Protein AF-0000000082297456 (afdb_homodimer)

InterPro domains:
  IPR002073 3'5'-cyclic nucleotide phosphodiesterase, catalytic domain [PF00233] (111-240)
  IPR002073 3'5'-cyclic nucleotide phosphodiesterase, catalytic domain [PS51845] (26-240)
  IPR003607 HD/PDEase domain [SM00471] (109-501)

Structure (mmCIF, N/CA/C/O backbone):
data_AF-0000000082297456-model_v1
#
loop_
_entity.id
_entity.type
_entity.pdbx_description
1 polymer '35-cyclic nucleotide phosphodiesterase'
#
loop_
_atom_site.group_PDB
_atom_site.id
_atom_site.type_symbol
_atom_site.label_atom_id
_atom_site.label_alt_id
_atom_site.label_comp_id
_atom_site.label_asym_id
_atom_site.label_entity_id
_atom_site.label_seq_id
_atom_site.pdbx_PDB_ins_code
_atom_site.Cartn_x
_atom_site.Cartn_y
_atom_site.Cartn_z
_atom_site.occupancy
_atom_site.B_iso_or_equiv
_atom_site.auth_seq_id
_atom_site.auth_comp_id
_atom_site.auth_asym_id
_atom_site.auth_atom_id
_atom_site.pdbx_PDB_model_num
ATOM 1 N N . MET A 1 1 ? 7.438 54.75 -1.562 1 25.06 1 MET A N 1
ATOM 2 C CA . MET A 1 1 ? 6.312 54.344 -0.725 1 25.06 1 MET A CA 1
ATOM 3 C C . MET A 1 1 ? 6.293 52.844 -0.548 1 25.06 1 MET A C 1
ATOM 5 O O . MET A 1 1 ? 6.055 52.094 -1.506 1 25.06 1 MET A O 1
ATOM 9 N N . GLU A 1 2 ? 7.301 52.281 0.08 1 31.81 2 GLU A N 1
ATOM 10 C CA . GLU A 1 2 ? 7.711 50.938 0.372 1 31.81 2 GLU A CA 1
ATOM 11 C C . GLU A 1 2 ? 6.523 50.062 0.812 1 31.81 2 GLU A C 1
ATOM 13 O O . GLU A 1 2 ? 5.773 50.469 1.711 1 31.81 2 GLU A O 1
ATOM 18 N N . SER A 1 3 ? 5.832 49.438 -0.096 1 36.59 3 SER A N 1
ATOM 19 C CA . SER A 1 3 ? 4.688 48.562 -0.012 1 36.59 3 SER A CA 1
ATOM 20 C C . SER A 1 3 ? 4.738 47.719 1.254 1 36.59 3 SER A C 1
ATOM 22 O O . SER A 1 3 ? 5.5 46.75 1.329 1 36.59 3 SER A O 1
ATOM 24 N N . ASN A 1 4 ? 5.062 48.219 2.441 1 39.47 4 ASN A N 1
ATOM 25 C CA . ASN A 1 4 ? 5.18 47.781 3.828 1 39.47 4 ASN A CA 1
ATOM 26 C C . ASN A 1 4 ? 4.008 46.875 4.234 1 39.47 4 ASN A C 1
ATOM 28 O O . ASN A 1 4 ? 3.547 46.938 5.375 1 39.47 4 ASN A O 1
ATOM 32 N N . ALA A 1 5 ? 2.883 46.75 3.488 1 44.84 5 ALA A N 1
ATOM 33 C CA . ALA A 1 5 ? 1.688 46.031 3.926 1 44.84 5 ALA A CA 1
ATOM 34 C C . ALA A 1 5 ? 2.055 44.688 4.555 1 44.84 5 ALA A C 1
ATOM 36 O O . ALA A 1 5 ? 2.648 43.844 3.9 1 44.84 5 ALA A O 1
ATOM 37 N N . LEU A 1 6 ? 2.594 44.75 5.789 1 55.28 6 LEU A N 1
ATOM 38 C CA . LEU A 1 6 ? 2.555 43.5 6.539 1 55.28 6 LEU A CA 1
ATOM 39 C C . LEU A 1 6 ? 1.499 42.562 5.977 1 55.28 6 LEU A C 1
ATOM 41 O O . LEU A 1 6 ? 0.308 42.875 5.984 1 55.28 6 LEU A O 1
ATOM 45 N N . PRO A 1 7 ? 1.891 41.781 4.988 1 62.84 7 PRO A N 1
ATOM 46 C CA . PRO A 1 7 ? 0.922 41.094 4.125 1 62.84 7 PRO A CA 1
ATOM 47 C C . PRO A 1 7 ? -0.317 40.625 4.887 1 62.84 7 PRO A C 1
ATOM 49 O O . PRO A 1 7 ? -0.229 40.281 6.07 1 62.84 7 PRO A O 1
ATOM 52 N N . ASP A 1 8 ? -1.482 41.281 4.68 1 85.56 8 ASP A N 1
ATOM 53 C CA . ASP A 1 8 ? -2.832 40.844 5 1 85.56 8 ASP A CA 1
ATOM 54 C C . ASP A 1 8 ? -2.84 39.344 5.344 1 85.56 8 ASP A C 1
ATOM 56 O O . ASP A 1 8 ? -3.57 38.906 6.238 1 85.56 8 ASP A O 1
ATOM 60 N N . TYR A 1 9 ? -1.701 38.781 5.062 1 90.75 9 TYR A N 1
ATOM 61 C CA . TYR A 1 9 ? -1.668 37.312 5.27 1 90.75 9 TYR A CA 1
ATOM 62 C C . TYR A 1 9 ? -1.221 37 6.684 1 90.75 9 TYR A C 1
ATOM 64 O O . TYR A 1 9 ? -1.729 36.031 7.293 1 90.75 9 TYR A O 1
ATOM 72 N N . VAL A 1 10 ? -0.282 37.781 7.246 1 94.31 10 VAL A N 1
ATOM 73 C CA . VAL A 1 10 ? 0.22 37.562 8.594 1 94.31 10 VAL A CA 1
ATOM 74 C C . VAL A 1 10 ? -0.893 37.812 9.609 1 94.31 10 VAL A C 1
ATOM 76 O O . VAL A 1 10 ? -1.073 37 10.547 1 94.31 10 VAL A O 1
ATOM 79 N N . GLY A 1 11 ? -1.604 38.875 9.438 1 93.25 11 GLY A N 1
ATOM 80 C CA . GLY A 1 11 ? -2.738 39.156 10.305 1 93.25 11 GLY A CA 1
ATOM 81 C C . GLY A 1 11 ? -3.814 38.062 10.242 1 93.25 11 GLY A C 1
ATOM 82 O O . GLY A 1 11 ? -4.371 37.688 11.266 1 93.25 11 GLY A O 1
ATOM 83 N N . LYS A 1 12 ? -4.105 37.656 9.078 1 94.25 12 LYS A N 1
ATOM 84 C CA . LYS A 1 12 ? -5.094 36.594 8.883 1 94.25 12 LYS A CA 1
ATOM 85 C C . LYS A 1 12 ? -4.656 35.312 9.555 1 94.25 12 LYS A C 1
ATOM 87 O O . LYS A 1 12 ? -5.465 34.625 10.203 1 94.25 12 LYS A O 1
ATOM 92 N N . GLY A 1 13 ? -3.369 34.969 9.359 1 95.56 13 GLY A N 1
ATOM 93 C CA . GLY A 1 13 ? -2.844 33.75 10 1 95.56 13 GLY A CA 1
ATOM 94 C C . GLY A 1 13 ? -2.947 33.812 11.508 1 95.56 13 GLY A C 1
ATOM 95 O O . GLY A 1 13 ? -3.324 32.812 12.133 1 95.56 13 GLY A O 1
ATOM 96 N N . LEU A 1 14 ? -2.611 34.938 12.07 1 95.5 14 LEU A N 1
ATOM 97 C CA . LEU A 1 14 ? -2.688 35.125 13.516 1 95.5 14 LEU A CA 1
ATOM 98 C C . LEU A 1 14 ? -4.125 35 14.008 1 95.5 14 LEU A C 1
ATOM 100 O O . LEU A 1 14 ? -4.379 34.406 15.062 1 95.5 14 LEU A O 1
ATOM 104 N N . GLY A 1 15 ? -5.047 35.531 13.297 1 94.38 15 GLY A N 1
ATOM 105 C CA . GLY A 1 15 ? -6.457 35.406 13.641 1 94.38 15 GLY A CA 1
ATOM 106 C C . GLY A 1 15 ? -6.945 33.969 13.641 1 94.38 15 GLY A C 1
ATOM 107 O O . GLY A 1 15 ? -7.648 33.562 14.555 1 94.38 15 GLY A O 1
ATOM 108 N N . LEU A 1 16 ? -6.629 33.219 12.664 1 95.44 16 LEU A N 1
ATOM 109 C CA . LEU A 1 16 ? -7.086 31.859 12.508 1 95.44 16 LEU A CA 1
ATOM 110 C C . LEU A 1 16 ? -6.539 30.969 13.625 1 95.44 16 LEU A C 1
ATOM 112 O O . LEU A 1 16 ? -7.25 30.109 14.141 1 95.44 16 LEU A O 1
ATOM 116 N N . ILE A 1 17 ? -5.246 31.203 13.992 1 95.62 17 ILE A N 1
ATOM 117 C CA . ILE A 1 17 ? -4.586 30.328 14.961 1 95.62 17 ILE A CA 1
ATOM 118 C C . ILE A 1 17 ? -5.051 30.672 16.375 1 95.62 17 ILE A C 1
ATOM 120 O O . ILE A 1 17 ? -4.871 29.891 17.297 1 95.62 17 ILE A O 1
ATOM 124 N N . SER A 1 18 ? -5.723 31.766 16.594 1 93.38 18 SER A N 1
ATOM 125 C CA . SER A 1 18 ? -6.105 32.25 17.922 1 93.38 18 SER A CA 1
ATOM 126 C C . SER A 1 18 ? -7.316 31.484 18.453 1 93.38 18 SER A C 1
ATOM 128 O O . SER A 1 18 ? -7.594 31.5 19.656 1 93.38 18 SER A O 1
ATOM 130 N N . GLN A 1 19 ? -8.023 30.812 17.594 1 93.81 19 GLN A N 1
ATOM 131 C CA . GLN A 1 19 ? -9.18 30.047 18.047 1 93.81 19 GLN A CA 1
ATOM 132 C C . GLN A 1 19 ? -8.75 28.859 18.906 1 93.81 19 GLN A C 1
ATOM 134 O O . GLN A 1 19 ? -7.711 28.25 18.641 1 93.81 19 GLN A O 1
ATOM 139 N N . GLU A 1 20 ? -9.641 28.594 19.812 1 93.88 20 GLU A N 1
ATOM 140 C CA . GLU A 1 20 ? -9.391 27.422 20.656 1 93.88 20 GLU A CA 1
ATOM 141 C C . GLU A 1 20 ? -9.641 26.125 19.875 1 93.88 20 GLU A C 1
ATOM 143 O O . GLU A 1 20 ? -10.453 26.094 18.953 1 93.88 20 GLU A O 1
ATOM 148 N N . TRP A 1 21 ? -8.945 25.047 20.281 1 96.12 21 TRP A N 1
ATOM 149 C CA . TRP A 1 21 ? -8.984 23.75 19.625 1 96.12 21 TRP A CA 1
ATOM 150 C C . TRP A 1 21 ? -10.422 23.266 19.469 1 96.12 21 TRP A C 1
ATOM 152 O O . TRP A 1 21 ? -10.805 22.766 18.422 1 96.12 21 TRP A O 1
ATOM 162 N N . GLU A 1 22 ? -11.258 23.5 20.438 1 94 22 GLU A N 1
ATOM 163 C CA . GLU A 1 22 ? -12.594 22.922 20.5 1 94 22 GLU A CA 1
ATOM 164 C C . GLU A 1 22 ? -13.555 23.656 19.562 1 94 22 GLU A C 1
ATOM 166 O O . GLU A 1 22 ? -14.617 23.125 19.219 1 94 22 GLU A O 1
ATOM 171 N N . ASN A 1 23 ? -13.102 24.859 19.109 1 91.5 23 ASN A N 1
ATOM 172 C CA . ASN A 1 23 ? -14.086 25.703 18.438 1 91.5 23 ASN A CA 1
ATOM 173 C C . ASN A 1 23 ? -13.578 26.188 17.078 1 91.5 23 ASN A C 1
ATOM 175 O O . ASN A 1 23 ? -14 27.25 16.594 1 91.5 23 ASN A O 1
ATOM 179 N N . ILE A 1 24 ? -12.711 25.484 16.516 1 95.06 24 ILE A N 1
ATOM 180 C CA . ILE A 1 24 ? -12.141 25.906 15.242 1 95.06 24 ILE A CA 1
ATOM 181 C C . ILE A 1 24 ? -13.25 26 14.195 1 95.06 24 ILE A C 1
ATOM 183 O O . ILE A 1 24 ? -13.969 25.031 13.961 1 95.06 24 ILE A O 1
ATOM 187 N N . GLY A 1 25 ? -13.406 27.172 13.555 1 92.69 25 GLY A N 1
ATOM 188 C CA . GLY A 1 25 ? -14.359 27.375 12.484 1 92.69 25 GLY A CA 1
ATOM 189 C C . GLY A 1 25 ? -15.766 27.672 12.992 1 92.69 25 GLY A C 1
ATOM 190 O O . GLY A 1 25 ? -16.688 27.844 12.195 1 92.69 25 GLY A O 1
ATOM 191 N N . LEU A 1 26 ? -15.867 27.641 14.336 1 90.94 26 LEU A N 1
ATOM 192 C CA . LEU A 1 26 ? -17.172 27.953 14.914 1 90.94 26 LEU A CA 1
ATOM 193 C C . LEU A 1 26 ? -17.203 29.391 15.43 1 90.94 26 LEU A C 1
ATOM 195 O O . LEU A 1 26 ? -16.156 30.031 15.578 1 90.94 26 LEU A O 1
ATOM 199 N N . GLY A 1 27 ? -18.406 29.938 15.609 1 86.25 27 GLY A N 1
ATOM 200 C CA . GLY A 1 27 ? -18.594 31.281 16.141 1 86.25 27 GLY A CA 1
ATOM 201 C C . GLY A 1 27 ? -19.156 32.25 15.125 1 86.25 27 GLY A C 1
ATOM 202 O O . GLY A 1 27 ? -19.391 31.891 13.969 1 86.25 27 GLY A O 1
ATOM 203 N N . ASP A 1 28 ? -19.25 33.5 15.586 1 86.88 28 ASP A N 1
ATOM 204 C CA . ASP A 1 28 ? -19.938 34.469 14.766 1 86.88 28 ASP A CA 1
ATOM 205 C C . ASP A 1 28 ? -18.953 35.438 14.117 1 86.88 28 ASP A C 1
ATOM 207 O O . ASP A 1 28 ? -19.328 36.219 13.234 1 86.88 28 ASP A O 1
ATOM 211 N N . ASP A 1 29 ? -17.719 35.312 14.492 1 89.56 29 ASP A N 1
ATOM 212 C CA . ASP A 1 29 ? -16.719 36.188 13.891 1 89.56 29 ASP A CA 1
ATOM 213 C C . ASP A 1 29 ? -16.359 35.719 12.484 1 89.56 29 ASP A C 1
ATOM 215 O O . ASP A 1 29 ? -15.711 34.688 12.32 1 89.56 29 ASP A O 1
ATOM 219 N N . PRO A 1 30 ? -16.688 36.5 11.5 1 89.25 30 PRO A N 1
ATOM 220 C CA . PRO A 1 30 ? -16.438 36.062 10.117 1 89.25 30 PRO A CA 1
ATOM 221 C C . PRO A 1 30 ? -14.961 35.906 9.797 1 89.25 30 PRO A C 1
ATOM 223 O O . PRO A 1 30 ? -14.602 35.188 8.844 1 89.25 30 PRO A O 1
ATOM 226 N N . ALA A 1 31 ? -14.188 36.5 10.578 1 87.56 31 ALA A N 1
ATOM 227 C CA . ALA A 1 31 ? -12.75 36.469 10.328 1 87.56 31 ALA A CA 1
ATOM 228 C C . ALA A 1 31 ? -12.188 35.062 10.641 1 87.56 31 ALA A C 1
ATOM 230 O O . ALA A 1 31 ? -11.164 34.656 10.086 1 87.56 31 ALA A O 1
ATOM 231 N N . VAL A 1 32 ? -12.906 34.312 11.523 1 91.44 32 VAL A N 1
ATOM 232 C CA . VAL A 1 32 ? -12.305 33.031 11.938 1 91.44 32 VAL A CA 1
ATOM 233 C C . VAL A 1 32 ? -13.336 31.906 11.812 1 91.44 32 VAL A C 1
ATOM 235 O O . VAL A 1 32 ? -12.992 30.734 11.914 1 91.44 32 VAL A O 1
ATOM 238 N N . ALA A 1 33 ? -14.555 32.281 11.539 1 91.5 33 ALA A N 1
ATOM 239 C CA . ALA A 1 33 ? -15.594 31.266 11.328 1 91.5 33 ALA A CA 1
ATOM 240 C C . ALA A 1 33 ? -15.32 30.453 10.062 1 91.5 33 ALA A C 1
ATOM 242 O O . ALA A 1 33 ? -14.352 30.719 9.344 1 91.5 33 ALA A O 1
ATOM 243 N N . ALA A 1 34 ? -16.094 29.406 9.852 1 91.62 34 ALA A N 1
ATOM 244 C CA . ALA A 1 34 ? -15.961 28.625 8.625 1 91.62 34 ALA A CA 1
ATOM 245 C C . ALA A 1 34 ? -16.203 29.484 7.391 1 91.62 34 ALA A C 1
ATOM 247 O O . ALA A 1 34 ? -17.078 30.359 7.395 1 91.62 34 ALA A O 1
ATOM 248 N N . SER A 1 35 ? -15.43 29.234 6.344 1 92 35 SER A N 1
ATOM 249 C CA . SER A 1 35 ? -15.57 30.031 5.121 1 92 35 SER A CA 1
ATOM 250 C C . SER A 1 35 ? -16.891 29.734 4.43 1 92 35 SER A C 1
ATOM 252 O O . SER A 1 35 ? -17.281 28.578 4.277 1 92 35 SER A O 1
ATOM 254 N N . ASP A 1 36 ? -17.453 30.797 3.943 1 90.06 36 ASP A N 1
ATOM 255 C CA . ASP A 1 36 ? -18.734 30.672 3.236 1 90.06 36 ASP A CA 1
ATOM 256 C C . ASP A 1 36 ? -18.5 30.469 1.739 1 90.06 36 ASP A C 1
ATOM 258 O O . ASP A 1 36 ? -19.391 29.984 1.034 1 90.06 36 ASP A O 1
ATOM 262 N N . THR A 1 37 ? -17.312 30.984 1.33 1 94.88 37 THR A N 1
ATOM 263 C CA . THR A 1 37 ? -16.984 30.875 -0.087 1 94.88 37 THR A CA 1
ATOM 264 C C . THR A 1 37 ? -15.609 30.25 -0.277 1 94.88 37 THR A C 1
ATOM 266 O O . THR A 1 37 ? -14.766 30.312 0.621 1 94.88 37 THR A O 1
ATOM 269 N N . ILE A 1 38 ? -15.414 29.719 -1.383 1 96.88 38 ILE A N 1
ATOM 270 C CA . ILE A 1 38 ? -14.133 29.125 -1.731 1 96.88 38 ILE A CA 1
ATOM 271 C C . ILE A 1 38 ? -13.047 30.203 -1.736 1 96.88 38 ILE A C 1
ATOM 273 O O . ILE A 1 38 ? -11.914 29.938 -1.33 1 96.88 38 ILE A O 1
ATOM 277 N N . ASP A 1 39 ? -13.344 31.406 -2.209 1 96.62 39 ASP A N 1
ATOM 278 C CA . ASP A 1 39 ? -12.383 32.5 -2.277 1 96.62 39 ASP A CA 1
ATOM 279 C C . ASP A 1 39 ? -11.859 32.875 -0.886 1 96.62 39 ASP A C 1
ATOM 281 O O . ASP A 1 39 ? -10.672 33.156 -0.716 1 96.62 39 ASP A O 1
ATOM 285 N N . GLU A 1 40 ? -12.781 32.875 0.054 1 96.44 40 GLU A N 1
ATOM 286 C CA . GLU A 1 40 ? -12.375 33.156 1.431 1 96.44 40 GLU A CA 1
ATOM 287 C C . GLU A 1 40 ? -11.445 32.062 1.952 1 96.44 40 GLU A C 1
ATOM 289 O O . GLU A 1 40 ? -10.445 32.344 2.607 1 96.44 40 GLU A O 1
ATOM 294 N N . ALA A 1 41 ? -11.82 30.844 1.673 1 97.81 41 ALA A N 1
ATOM 295 C CA . ALA A 1 41 ? -10.977 29.719 2.072 1 97.81 41 ALA A CA 1
ATOM 296 C C . ALA A 1 41 ? -9.602 29.797 1.414 1 97.81 41 ALA A C 1
ATOM 298 O O . ALA A 1 41 ? -8.594 29.469 2.037 1 97.81 41 ALA A O 1
ATOM 299 N N . VAL A 1 42 ? -9.57 30.188 0.152 1 98.31 42 VAL A N 1
ATOM 300 C CA . VAL A 1 42 ? -8.32 30.328 -0.587 1 98.31 42 VAL A CA 1
ATOM 301 C C . VAL A 1 42 ? -7.402 31.312 0.125 1 98.31 42 VAL A C 1
ATOM 303 O O . VAL A 1 42 ? -6.223 31.031 0.341 1 98.31 42 VAL A O 1
ATOM 306 N N . GLU A 1 43 ? -7.918 32.469 0.534 1 96.38 43 GLU A N 1
ATOM 307 C CA . GLU A 1 43 ? -7.125 33.469 1.21 1 96.38 43 GLU A CA 1
ATOM 308 C C . GLU A 1 43 ? -6.59 32.969 2.545 1 96.38 43 GLU A C 1
ATOM 310 O O . GLU A 1 43 ? -5.422 33.188 2.879 1 96.38 43 GLU A O 1
ATOM 315 N N . ARG A 1 44 ? -7.422 32.312 3.24 1 97.38 44 ARG A N 1
ATOM 316 C CA . ARG A 1 44 ? -7.062 31.844 4.574 1 97.38 44 ARG A CA 1
ATOM 317 C C . ARG A 1 44 ? -6.008 30.75 4.5 1 97.38 44 ARG A C 1
ATOM 319 O O . ARG A 1 44 ? -5.012 30.781 5.227 1 97.38 44 ARG A O 1
ATOM 326 N N . LEU A 1 45 ? -6.227 29.781 3.631 1 98.5 45 LEU A N 1
ATOM 327 C CA . LEU A 1 45 ? -5.289 28.672 3.527 1 98.5 45 LEU A CA 1
ATOM 328 C C . LEU A 1 45 ? -3.977 29.109 2.895 1 98.5 45 LEU A C 1
ATOM 330 O O . LEU A 1 45 ? -2.906 28.609 3.242 1 98.5 45 LEU A O 1
ATOM 334 N N . THR A 1 46 ? -4.043 30.062 1.961 1 98.12 46 THR A N 1
ATOM 335 C CA . THR A 1 46 ? -2.826 30.641 1.412 1 98.12 46 THR A CA 1
ATOM 336 C C . THR A 1 46 ? -2.006 31.312 2.512 1 98.12 46 THR A C 1
ATOM 338 O O . THR A 1 46 ? -0.779 31.188 2.541 1 98.12 46 THR A O 1
ATOM 341 N N . SER A 1 47 ? -2.691 32 3.395 1 97.38 47 SER A N 1
ATOM 342 C CA . SER A 1 47 ? -2.025 32.656 4.512 1 97.38 47 SER A CA 1
ATOM 343 C C . SER A 1 47 ? -1.26 31.656 5.367 1 97.38 47 SER A C 1
ATOM 345 O O . SER A 1 47 ? -0.077 31.859 5.656 1 97.38 47 SER A O 1
ATOM 347 N N . LEU A 1 48 ? -1.882 30.594 5.73 1 98.31 48 LEU A N 1
ATOM 348 C CA . LEU A 1 48 ? -1.256 29.594 6.59 1 98.31 48 LEU A CA 1
ATOM 349 C C . LEU A 1 48 ? -0.062 28.953 5.895 1 98.31 48 LEU A C 1
ATOM 351 O O . LEU A 1 48 ? 0.984 28.75 6.516 1 98.31 48 LEU A O 1
ATOM 355 N N . LEU A 1 49 ? -0.204 28.625 4.617 1 98.56 49 LEU A N 1
ATOM 356 C CA . LEU A 1 49 ? 0.882 28 3.869 1 98.56 49 LEU A CA 1
ATOM 357 C C . LEU A 1 49 ? 2.043 28.969 3.688 1 98.56 49 LEU A C 1
ATOM 359 O O . LEU A 1 49 ? 3.209 28.562 3.729 1 98.56 49 LEU A O 1
ATOM 363 N N . LEU A 1 50 ? 1.705 30.219 3.482 1 97.25 50 LEU A N 1
ATOM 364 C CA . LEU A 1 50 ? 2.73 31.234 3.314 1 97.25 50 LEU A CA 1
ATOM 365 C C . LEU A 1 50 ? 3.574 31.375 4.578 1 97.25 50 LEU A C 1
ATOM 367 O O . LEU A 1 50 ? 4.793 31.547 4.5 1 97.25 50 LEU A O 1
ATOM 371 N N . ILE A 1 51 ? 2.973 31.344 5.695 1 97.31 51 ILE A N 1
ATOM 372 C CA . ILE A 1 51 ? 3.672 31.422 6.973 1 97.31 51 ILE A CA 1
ATOM 373 C C . ILE A 1 51 ? 4.621 30.25 7.125 1 97.31 51 ILE A C 1
ATOM 375 O O . ILE A 1 51 ? 5.734 30.391 7.633 1 97.31 51 ILE A O 1
ATOM 379 N N . ARG A 1 52 ? 4.234 29.047 6.664 1 97.88 52 ARG A N 1
ATOM 380 C CA . ARG A 1 52 ? 5.102 27.875 6.711 1 97.88 52 ARG A CA 1
ATOM 381 C C . ARG A 1 52 ? 6.289 28.031 5.773 1 97.88 52 ARG A C 1
ATOM 383 O O . ARG A 1 52 ? 7.398 27.594 6.086 1 97.88 52 ARG A O 1
ATOM 390 N N . ILE A 1 53 ? 6.012 28.625 4.617 1 97.56 53 ILE A N 1
ATOM 391 C CA . ILE A 1 53 ? 7.109 28.875 3.684 1 97.56 53 ILE A CA 1
ATOM 392 C C . ILE A 1 53 ? 8.102 29.859 4.297 1 97.56 53 ILE A C 1
ATOM 394 O O . ILE A 1 53 ? 9.312 29.688 4.176 1 97.56 53 ILE A O 1
ATOM 398 N N . ALA A 1 54 ? 7.602 30.875 4.977 1 96.25 54 ALA A N 1
ATOM 399 C CA . ALA A 1 54 ? 8.469 31.828 5.664 1 96.25 54 ALA A CA 1
ATOM 400 C C . ALA A 1 54 ? 9.336 31.141 6.707 1 96.25 54 ALA A C 1
ATOM 402 O O . ALA A 1 54 ? 10.531 31.422 6.824 1 96.25 54 ALA A O 1
ATOM 403 N N . ALA A 1 55 ? 8.703 30.219 7.438 1 96.31 55 ALA A N 1
ATOM 404 C CA . ALA A 1 55 ? 9.445 29.438 8.438 1 96.31 55 ALA A CA 1
ATOM 405 C C . ALA A 1 55 ? 10.57 28.641 7.781 1 96.31 55 ALA A C 1
ATOM 407 O O . ALA A 1 55 ? 11.633 28.469 8.375 1 96.31 55 ALA A O 1
ATOM 408 N N . TRP A 1 56 ? 10.383 28.156 6.578 1 96.19 56 TRP A N 1
ATOM 409 C CA . TRP A 1 56 ? 11.312 27.297 5.863 1 96.19 56 TRP A CA 1
ATOM 410 C C . TRP A 1 56 ? 12.445 28.094 5.242 1 96.19 56 TRP A C 1
ATOM 412 O O . TRP A 1 56 ? 13.609 27.672 5.285 1 96.19 56 TRP A O 1
ATOM 422 N N . ILE A 1 57 ? 12.195 29.297 4.75 1 93.38 57 ILE A N 1
ATOM 423 C CA . ILE A 1 57 ? 13.188 30 3.936 1 93.38 57 ILE A CA 1
ATOM 424 C C . ILE A 1 57 ? 14.023 30.922 4.824 1 93.38 57 ILE A C 1
ATOM 426 O O . ILE A 1 57 ? 15.148 31.281 4.465 1 93.38 57 ILE A O 1
ATOM 430 N N . GLN A 1 58 ? 13.469 31.344 5.996 1 93.62 58 GLN A N 1
ATOM 431 C CA . GLN A 1 58 ? 14.227 32.219 6.895 1 93.62 58 GLN A CA 1
ATOM 432 C C . GLN A 1 58 ? 15.344 31.438 7.59 1 93.62 58 GLN A C 1
ATOM 434 O O . GLN A 1 58 ? 15.18 30.266 7.922 1 93.62 58 GLN A O 1
ATOM 439 N N . PRO A 1 59 ? 16.438 32.094 7.797 1 90.38 59 PRO A N 1
ATOM 440 C CA . PRO A 1 59 ? 17.516 31.438 8.539 1 90.38 59 PRO A CA 1
ATOM 441 C C . PRO A 1 59 ? 17.078 31 9.938 1 90.38 59 PRO A C 1
ATOM 443 O O . PRO A 1 59 ? 16.297 31.672 10.586 1 90.38 59 PRO A O 1
ATOM 446 N N . ARG A 1 60 ? 17.688 29.984 10.305 1 87.62 60 ARG A N 1
ATOM 447 C CA . ARG A 1 60 ? 17.391 29.484 11.648 1 87.62 60 ARG A CA 1
ATOM 448 C C . ARG A 1 60 ? 17.75 30.516 12.711 1 87.62 60 ARG A C 1
ATOM 450 O O . ARG A 1 60 ? 18.75 31.219 12.594 1 87.62 60 ARG A O 1
ATOM 457 N N . GLY A 1 61 ? 16.859 30.672 13.688 1 86.75 61 GLY A N 1
ATOM 458 C CA . GLY A 1 61 ? 17.094 31.641 14.758 1 86.75 61 GLY A CA 1
ATOM 459 C C . GLY A 1 61 ? 16.344 32.938 14.578 1 86.75 61 GLY A C 1
ATOM 460 O O . GLY A 1 61 ? 16.25 33.75 15.5 1 86.75 61 GLY A O 1
ATOM 461 N N . THR A 1 62 ? 15.812 33.125 13.406 1 91.75 62 THR A N 1
ATOM 462 C CA . THR A 1 62 ? 15.023 34.344 13.164 1 91.75 62 THR A CA 1
ATOM 463 C C . THR A 1 62 ? 13.852 34.406 14.133 1 91.75 62 THR A C 1
ATOM 465 O O . THR A 1 62 ? 13.484 35.5 14.586 1 91.75 62 THR A O 1
ATOM 468 N N . TYR A 1 63 ? 13.234 33.281 14.359 1 92.69 63 TYR A N 1
ATOM 469 C CA . TYR A 1 63 ? 12.094 33.188 15.273 1 92.69 63 TYR A CA 1
ATOM 470 C C . TYR A 1 63 ? 12.438 32.375 16.5 1 92.69 63 TYR A C 1
ATOM 472 O O . TYR A 1 63 ? 13.227 31.422 16.406 1 92.69 63 TYR A O 1
ATOM 480 N N . PRO A 1 64 ? 11.844 32.75 17.641 1 89 64 PRO A N 1
ATOM 481 C CA . PRO A 1 64 ? 12.078 31.922 18.844 1 89 64 PRO A CA 1
ATOM 482 C C . PRO A 1 64 ? 11.602 30.469 18.672 1 89 64 PRO A C 1
ATOM 484 O O . PRO A 1 64 ? 12.211 29.547 19.203 1 89 64 PRO A O 1
ATOM 487 N N . ASP A 1 65 ? 10.523 30.297 18.047 1 92.44 65 ASP A N 1
ATOM 488 C CA . ASP A 1 65 ? 10.016 29 17.609 1 92.44 65 ASP A CA 1
ATOM 489 C C . ASP A 1 65 ? 9.281 29.125 16.281 1 92.44 65 ASP A C 1
ATOM 491 O O . ASP A 1 65 ? 9.094 30.219 15.758 1 92.44 65 ASP A O 1
ATOM 495 N N . LEU A 1 66 ? 8.898 28.047 15.766 1 95.81 66 LEU A N 1
ATOM 496 C CA . LEU A 1 66 ? 8.375 28.094 14.406 1 95.81 66 LEU A CA 1
ATOM 497 C C . LEU A 1 66 ? 6.852 27.953 14.406 1 95.81 66 LEU A C 1
ATOM 499 O O . LEU A 1 66 ? 6.262 27.531 13.406 1 95.81 66 LEU A O 1
ATOM 503 N N . SER A 1 67 ? 6.188 28.203 15.516 1 97 67 SER A N 1
ATOM 504 C CA . SER A 1 67 ? 4.727 28.188 15.547 1 97 67 SER A CA 1
ATOM 505 C C . SER A 1 67 ? 4.152 29.328 14.711 1 97 67 SER A C 1
ATOM 507 O O . SER A 1 67 ? 4.812 30.359 14.516 1 97 67 SER A O 1
ATOM 509 N N . THR A 1 68 ? 3.004 29.109 14.172 1 97.88 68 THR A N 1
ATOM 510 C CA . THR A 1 68 ? 2.301 30.172 13.453 1 97.88 68 THR A CA 1
ATOM 511 C C . THR A 1 68 ? 2.127 31.406 14.336 1 97.88 68 THR A C 1
ATOM 513 O O . THR A 1 68 ? 2.33 32.531 13.883 1 97.88 68 THR A O 1
ATOM 516 N N . THR A 1 69 ? 1.806 31.203 15.586 1 96.88 69 THR A N 1
ATOM 517 C CA . THR A 1 69 ? 1.627 32.281 16.562 1 96.88 69 THR A CA 1
ATOM 518 C C . THR A 1 69 ? 2.887 33.125 16.656 1 96.88 69 THR A C 1
ATOM 520 O O . THR A 1 69 ? 2.822 34.375 16.516 1 96.88 69 THR A O 1
ATOM 523 N N . THR A 1 70 ? 4 32.5 16.875 1 95.69 70 THR A N 1
ATOM 524 C CA . THR A 1 70 ? 5.258 33.219 17.094 1 95.69 70 THR A CA 1
ATOM 525 C C . THR A 1 70 ? 5.715 33.906 15.82 1 95.69 70 THR A C 1
ATOM 527 O O . THR A 1 70 ? 6.168 35.062 15.859 1 95.69 70 THR A O 1
ATOM 530 N N . ILE A 1 71 ? 5.602 33.25 14.695 1 96.25 71 ILE A N 1
ATOM 531 C CA . ILE A 1 71 ? 6.055 33.844 13.43 1 96.25 71 ILE A CA 1
ATOM 532 C C . ILE A 1 71 ? 5.215 35.062 13.102 1 96.25 71 ILE A C 1
ATOM 534 O O . ILE A 1 71 ? 5.754 36.125 12.734 1 96.25 71 ILE A O 1
ATOM 538 N N . CYS A 1 72 ? 3.924 34.969 13.234 1 96.44 72 CYS A N 1
ATOM 539 C CA . CYS A 1 72 ? 3.035 36.094 12.93 1 96.44 72 CYS A CA 1
ATOM 540 C C . CYS A 1 72 ? 3.285 37.25 13.883 1 96.44 72 CYS A C 1
ATOM 542 O O . CYS A 1 72 ? 3.377 38.406 13.445 1 96.44 72 CYS A O 1
ATOM 544 N N . ARG A 1 73 ? 3.418 36.969 15.156 1 94.5 73 ARG A N 1
ATOM 545 C CA . ARG A 1 73 ? 3.656 38.031 16.125 1 94.5 73 ARG A CA 1
ATOM 546 C C . ARG A 1 73 ? 4.98 38.719 15.859 1 94.5 73 ARG A C 1
ATOM 548 O O . ARG A 1 73 ? 5.055 39.969 15.922 1 94.5 73 ARG A O 1
ATOM 555 N N . ASN A 1 74 ? 5.988 37.969 15.617 1 93.69 74 ASN A N 1
ATOM 556 C CA . ASN A 1 74 ? 7.293 38.562 15.328 1 93.69 74 ASN A CA 1
ATOM 557 C C . ASN A 1 74 ? 7.254 39.406 14.062 1 93.69 74 ASN A C 1
ATOM 559 O O . ASN A 1 74 ? 7.844 40.5 14.023 1 93.69 74 ASN A O 1
ATOM 563 N N . ALA A 1 75 ? 6.613 38.906 13.055 1 93.62 75 ALA A N 1
ATOM 564 C CA . ALA A 1 75 ? 6.516 39.656 11.797 1 93.62 75 ALA A CA 1
ATOM 565 C C . ALA A 1 75 ? 5.754 40.969 11.984 1 93.62 75 ALA A C 1
ATOM 567 O O . ALA A 1 75 ? 6.07 41.969 11.352 1 93.62 75 ALA A O 1
ATOM 568 N N . LEU A 1 76 ? 4.719 40.969 12.844 1 92.56 76 LEU A N 1
ATOM 569 C CA . LEU A 1 76 ? 3.92 42.156 13.102 1 92.56 76 LEU A CA 1
ATOM 570 C C . LEU A 1 76 ? 4.688 43.156 13.969 1 92.56 76 LEU A C 1
ATOM 572 O O . LEU A 1 76 ? 4.512 44.375 13.828 1 92.56 76 LEU A O 1
ATOM 576 N N . MET A 1 77 ? 5.539 42.688 14.812 1 92.44 77 MET A N 1
ATOM 577 C CA . MET A 1 77 ? 6.312 43.531 15.719 1 92.44 77 MET A CA 1
ATOM 578 C C . MET A 1 77 ? 7.543 44.094 15.008 1 92.44 77 MET A C 1
ATOM 580 O O . MET A 1 77 ? 7.957 45.219 15.273 1 92.44 77 MET A O 1
ATOM 584 N N . ASP A 1 78 ? 8.195 43.219 14.258 1 92 78 ASP A N 1
ATOM 585 C CA . ASP A 1 78 ? 9.406 43.594 13.516 1 92 78 ASP A CA 1
ATOM 586 C C . ASP A 1 78 ? 9.336 43.094 12.078 1 92 78 ASP A C 1
ATOM 588 O O . ASP A 1 78 ? 9.672 41.938 11.789 1 92 78 ASP A O 1
ATOM 592 N N . ASN A 1 79 ? 9.047 43.938 11.195 1 89.56 79 ASN A N 1
ATOM 593 C CA . ASN A 1 79 ? 8.836 43.594 9.789 1 89.56 79 ASN A CA 1
ATOM 594 C C . ASN A 1 79 ? 10.086 43 9.148 1 89.56 79 ASN A C 1
ATOM 596 O O . ASN A 1 79 ? 10 42.344 8.125 1 89.56 79 ASN A O 1
ATOM 600 N N . SER A 1 80 ? 11.195 43.25 9.711 1 89.06 80 SER A N 1
ATOM 601 C CA . SER A 1 80 ? 12.445 42.781 9.141 1 89.06 80 SER A CA 1
ATOM 602 C C . SER A 1 80 ? 12.57 41.25 9.281 1 89.06 80 SER A C 1
ATOM 604 O O . SER A 1 80 ? 13.383 40.625 8.594 1 89.06 80 SER A O 1
ATOM 606 N N . THR A 1 81 ? 11.703 40.719 10.125 1 91.69 81 THR A N 1
ATOM 607 C CA . THR A 1 81 ? 11.766 39.281 10.336 1 91.69 81 THR A CA 1
ATOM 608 C C . THR A 1 81 ? 10.961 38.531 9.273 1 91.69 81 THR A C 1
ATOM 610 O O . THR A 1 81 ? 11.047 37.312 9.156 1 91.69 81 THR A O 1
ATOM 613 N N . TRP A 1 82 ? 10.203 39.25 8.539 1 92.5 82 TRP A N 1
ATOM 614 C CA . TRP A 1 82 ? 9.469 38.656 7.418 1 92.5 82 TRP A CA 1
ATOM 615 C C . TRP A 1 82 ? 10.305 38.688 6.141 1 92.5 82 TRP A C 1
ATOM 617 O O . TRP A 1 82 ? 10.914 39.719 5.816 1 92.5 82 TRP A O 1
ATOM 627 N N . PRO A 1 83 ? 10.328 37.594 5.41 1 91.94 83 PRO A N 1
ATOM 628 C CA . PRO A 1 83 ? 11.18 37.531 4.215 1 91.94 83 PRO A CA 1
ATOM 629 C C . PRO A 1 83 ? 10.523 38.188 2.996 1 91.94 83 PRO A C 1
ATOM 631 O O . PRO A 1 83 ? 10.281 37.5 1.99 1 91.94 83 PRO A O 1
ATOM 634 N N . SER A 1 84 ? 10.414 39.406 2.953 1 86.69 84 SER A N 1
ATOM 635 C CA . SER A 1 84 ? 9.734 40.156 1.896 1 86.69 84 SER A CA 1
ATOM 636 C C . SER A 1 84 ? 10.508 40.094 0.586 1 86.69 84 SER A C 1
ATOM 638 O O . SER A 1 84 ? 9.922 40.094 -0.495 1 86.69 84 SER A O 1
ATOM 640 N N . ALA A 1 85 ? 11.781 40.031 0.696 1 84.25 85 ALA A N 1
ATOM 641 C CA . ALA A 1 85 ? 12.609 40 -0.506 1 84.25 85 ALA A CA 1
ATOM 642 C C . ALA A 1 85 ? 12.484 38.688 -1.236 1 84.25 85 ALA A C 1
ATOM 644 O O . ALA A 1 85 ? 12.492 38.625 -2.469 1 84.25 85 ALA A O 1
ATOM 645 N N . SER A 1 86 ? 12.367 37.688 -0.435 1 88.38 86 SER A N 1
ATOM 646 C CA . SER A 1 86 ? 12.297 36.375 -1.021 1 88.38 86 SER A CA 1
ATOM 647 C C . SER A 1 86 ? 10.875 36.031 -1.441 1 88.38 86 SER A C 1
ATOM 649 O O . SER A 1 86 ? 10.664 35.375 -2.473 1 88.38 86 SER A O 1
ATOM 651 N N . LEU A 1 87 ? 9.938 36.406 -0.633 1 91.62 87 LEU A N 1
ATOM 652 C CA . LEU A 1 87 ? 8.539 36.125 -0.931 1 91.62 87 LEU A CA 1
ATOM 653 C C . LEU A 1 87 ? 7.918 37.281 -1.715 1 91.62 87 LEU A C 1
ATOM 655 O O . LEU A 1 87 ? 7.098 38.031 -1.181 1 91.62 87 LEU A O 1
ATOM 659 N N . ASP A 1 88 ? 8.227 37.312 -2.967 1 90.06 88 ASP A N 1
ATOM 660 C CA . ASP A 1 88 ? 7.734 38.406 -3.799 1 90.06 88 ASP A CA 1
ATOM 661 C C . ASP A 1 88 ? 6.301 38.125 -4.262 1 90.06 88 ASP A C 1
ATOM 663 O O . ASP A 1 88 ? 5.715 37.094 -3.924 1 90.06 88 ASP A O 1
ATOM 667 N N . GLU A 1 89 ? 5.805 39.031 -5.008 1 91.69 89 GLU A N 1
ATOM 668 C CA . GLU A 1 89 ? 4.406 38.969 -5.422 1 91.69 89 GLU A CA 1
ATOM 669 C C . GLU A 1 89 ? 4.133 37.812 -6.344 1 91.69 89 GLU A C 1
ATOM 671 O O . GLU A 1 89 ? 3.037 37.219 -6.328 1 91.69 89 GLU A O 1
ATOM 676 N N . ASP A 1 90 ? 5.102 37.469 -7.102 1 94.56 90 ASP A N 1
ATOM 677 C CA . ASP A 1 90 ? 4.938 36.344 -8.031 1 94.56 90 ASP A CA 1
ATOM 678 C C . ASP A 1 90 ? 4.762 35.031 -7.277 1 94.56 90 ASP A C 1
ATOM 680 O O . ASP A 1 90 ? 3.916 34.188 -7.641 1 94.56 90 ASP A O 1
ATOM 684 N N . ILE A 1 91 ? 5.574 34.875 -6.297 1 95.75 91 ILE A N 1
ATOM 685 C CA . ILE A 1 91 ? 5.523 33.656 -5.508 1 95.75 91 ILE A CA 1
ATOM 686 C C . ILE A 1 91 ? 4.191 33.594 -4.77 1 95.75 91 ILE A C 1
ATOM 688 O O . ILE A 1 91 ? 3.561 32.531 -4.727 1 95.75 91 ILE A O 1
ATOM 692 N N . ILE A 1 92 ? 3.752 34.656 -4.203 1 95.62 92 ILE A N 1
ATOM 693 C CA . ILE A 1 92 ? 2.482 34.688 -3.484 1 95.62 92 ILE A CA 1
ATOM 694 C C . ILE A 1 92 ? 1.334 34.406 -4.449 1 95.62 92 ILE A C 1
ATOM 696 O O . ILE A 1 92 ? 0.412 33.656 -4.113 1 95.62 92 ILE A O 1
ATOM 700 N N . SER A 1 93 ? 1.408 34.969 -5.609 1 96.81 93 SER A N 1
ATOM 701 C CA . SER A 1 93 ? 0.384 34.75 -6.625 1 96.81 93 SER A CA 1
ATOM 702 C C . SER A 1 93 ? 0.341 33.281 -7.066 1 96.81 93 SER A C 1
ATOM 704 O O . SER A 1 93 ? -0.738 32.719 -7.258 1 96.81 93 SER A O 1
ATOM 706 N N . GLN A 1 94 ? 1.5 32.719 -7.223 1 98.19 94 GLN A N 1
ATOM 707 C CA . GLN A 1 94 ? 1.562 31.297 -7.609 1 98.19 94 GLN A CA 1
ATOM 708 C C . GLN A 1 94 ? 0.972 30.406 -6.523 1 98.19 94 GLN A C 1
ATOM 710 O O . GLN A 1 94 ? 0.222 29.469 -6.82 1 98.19 94 GLN A O 1
ATOM 715 N N . LEU A 1 95 ? 1.329 30.703 -5.305 1 98.38 95 LEU A N 1
ATOM 716 C CA . LEU A 1 95 ? 0.791 29.922 -4.195 1 98.38 95 LEU A CA 1
ATOM 717 C C . LEU A 1 95 ? -0.726 30.062 -4.117 1 98.38 95 LEU A C 1
ATOM 719 O O . LEU A 1 95 ? -1.436 29.062 -3.945 1 98.38 95 LEU A O 1
ATOM 723 N N . LYS A 1 96 ? -1.187 31.25 -4.234 1 98.06 96 LYS A N 1
ATOM 724 C CA . LYS A 1 96 ? -2.623 31.516 -4.199 1 98.06 96 LYS A CA 1
ATOM 725 C C . LYS A 1 96 ? -3.342 30.781 -5.328 1 98.06 96 LYS A C 1
ATOM 727 O O . LYS A 1 96 ? -4.41 30.203 -5.121 1 98.06 96 LYS A O 1
ATOM 732 N N . GLN A 1 97 ? -2.783 30.812 -6.5 1 98.62 97 GLN A N 1
ATOM 733 C CA . GLN A 1 97 ? -3.361 30.125 -7.645 1 98.62 97 GLN A CA 1
ATOM 734 C C . GLN A 1 97 ? -3.395 28.609 -7.418 1 98.62 97 GLN A C 1
ATOM 736 O O . GLN A 1 97 ? -4.371 27.953 -7.766 1 98.62 97 GLN A O 1
ATOM 741 N N . TYR A 1 98 ? -2.307 28.125 -6.918 1 98.81 98 TYR A N 1
ATOM 742 C CA . TYR A 1 98 ? -2.273 26.703 -6.625 1 98.81 98 TYR A CA 1
ATOM 743 C C . TYR A 1 98 ? -3.389 26.328 -5.656 1 98.81 98 TYR A C 1
ATOM 745 O O . TYR A 1 98 ? -4.125 25.359 -5.898 1 98.81 98 TYR A O 1
ATOM 753 N N . VAL A 1 99 ? -3.467 27.047 -4.551 1 98.88 99 VAL A N 1
ATOM 754 C CA . VAL A 1 99 ? -4.488 26.781 -3.547 1 98.88 99 VAL A CA 1
ATOM 755 C C . VAL A 1 99 ? -5.875 26.891 -4.176 1 98.88 99 VAL A C 1
ATOM 757 O O . VAL A 1 99 ? -6.754 26.062 -3.908 1 98.88 99 VAL A O 1
ATOM 760 N N . LYS A 1 100 ? -6.066 27.844 -4.977 1 98.75 100 LYS A N 1
ATOM 761 C CA . LYS A 1 100 ? -7.348 28.047 -5.645 1 98.75 100 LYS A CA 1
ATOM 762 C C . LYS A 1 100 ? -7.707 26.844 -6.523 1 98.75 100 LYS A C 1
ATOM 764 O O . LYS A 1 100 ? -8.844 26.375 -6.508 1 98.75 100 LYS A O 1
ATOM 769 N N . VAL A 1 101 ? -6.742 26.375 -7.301 1 98.75 101 VAL A N 1
ATOM 770 C CA . VAL A 1 101 ? -6.98 25.234 -8.195 1 98.75 101 VAL A CA 1
ATOM 771 C C . VAL A 1 101 ? -7.32 24 -7.375 1 98.75 101 VAL A C 1
ATOM 773 O O . VAL A 1 101 ? -8.242 23.25 -7.723 1 98.75 101 VAL A O 1
ATOM 776 N N . ILE A 1 102 ? -6.605 23.766 -6.305 1 98.81 102 ILE A N 1
ATOM 777 C CA . ILE A 1 102 ? -6.836 22.594 -5.473 1 98.81 102 ILE A CA 1
ATOM 778 C C . ILE A 1 102 ? -8.219 22.672 -4.832 1 98.81 102 ILE A C 1
ATOM 780 O O . ILE A 1 102 ? -9 21.719 -4.895 1 98.81 102 ILE A O 1
ATOM 784 N N . LEU A 1 103 ? -8.555 23.812 -4.23 1 98.75 103 LEU A N 1
ATOM 785 C CA . LEU A 1 103 ? -9.844 23.969 -3.566 1 98.75 103 LEU A CA 1
ATOM 786 C C . LEU A 1 103 ? -10.984 23.859 -4.574 1 98.75 103 LEU A C 1
ATOM 788 O O . LEU A 1 103 ? -12.047 23.328 -4.254 1 98.75 103 LEU A O 1
ATOM 792 N N . SER A 1 104 ? -10.773 24.344 -5.785 1 98.25 104 SER A N 1
ATOM 793 C CA . SER A 1 104 ? -11.789 24.234 -6.828 1 98.25 104 SER A CA 1
ATOM 794 C C . SER A 1 104 ? -11.961 22.781 -7.281 1 98.25 104 SER A C 1
ATOM 796 O O . SER A 1 104 ? -12.969 22.438 -7.91 1 98.25 104 SER A O 1
ATOM 798 N N . GLY A 1 105 ? -10.984 21.969 -6.969 1 98.12 105 GLY A N 1
ATOM 799 C CA . GLY A 1 105 ? -11.047 20.562 -7.32 1 98.12 105 GLY A CA 1
ATOM 800 C C . GLY A 1 105 ? -11.875 19.734 -6.348 1 98.12 105 GLY A C 1
ATOM 801 O O . GLY A 1 105 ? -12.281 18.625 -6.664 1 98.12 105 GLY A O 1
ATOM 802 N N . TYR A 1 106 ? -12.125 20.234 -5.188 1 98.06 106 TYR A N 1
ATOM 803 C CA . TYR A 1 106 ? -13.008 19.562 -4.242 1 98.06 106 TYR A CA 1
ATOM 804 C C . TYR A 1 106 ? -14.445 19.531 -4.762 1 98.06 106 TYR A C 1
ATOM 806 O O . TYR A 1 106 ? -14.914 20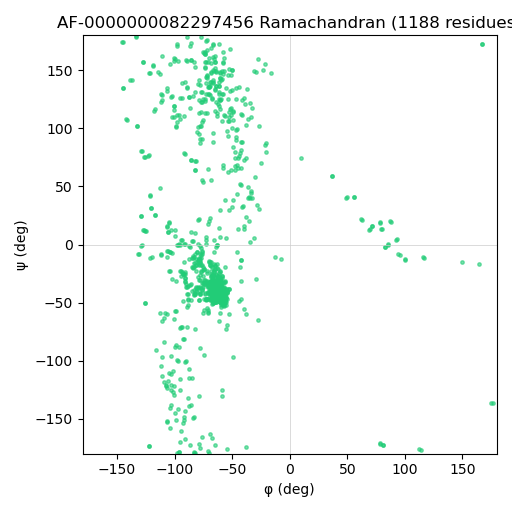.5 -5.352 1 98.06 106 TYR A O 1
ATOM 814 N N . GLN A 1 107 ? -15.086 18.422 -4.559 1 96.5 107 GLN A N 1
ATOM 815 C CA . GLN A 1 107 ? -16.438 18.219 -5.066 1 96.5 107 GLN A CA 1
ATOM 816 C C . GLN A 1 107 ? -17.469 18.766 -4.086 1 96.5 107 GLN A C 1
ATOM 818 O O . GLN A 1 107 ? -17.188 18.953 -2.904 1 96.5 107 GLN A O 1
ATOM 823 N N . ASP A 1 108 ? -18.594 19 -4.684 1 95 108 ASP A N 1
ATOM 824 C CA . ASP A 1 108 ? -19.703 19.484 -3.865 1 95 108 ASP A CA 1
ATOM 825 C C . ASP A 1 108 ? -20.469 18.328 -3.232 1 95 108 ASP A C 1
ATOM 827 O O . ASP A 1 108 ? -21.609 18.047 -3.623 1 95 108 ASP A O 1
ATOM 831 N N . VAL A 1 109 ? -19.906 17.719 -2.293 1 96.69 109 VAL A N 1
ATOM 832 C CA . VAL A 1 109 ? -20.484 16.656 -1.48 1 96.69 109 VAL A CA 1
ATOM 833 C C . VAL A 1 109 ? -20.531 17.078 -0.016 1 96.69 109 VAL A C 1
ATOM 835 O O . VAL A 1 109 ? -19.781 17.984 0.391 1 96.69 109 VAL A O 1
ATOM 838 N N . PRO A 1 110 ? -21.406 16.547 0.706 1 97.06 110 PRO A N 1
ATOM 839 C CA . PRO A 1 110 ? -21.703 17.094 2.029 1 97.06 110 PRO A CA 1
ATOM 840 C C . PRO A 1 110 ? -20.516 17.047 2.979 1 97.06 110 PRO A C 1
ATOM 842 O O . PRO A 1 110 ? -20.328 17.953 3.781 1 97.06 110 PRO A O 1
ATOM 845 N N . TYR A 1 111 ? -19.688 16.016 2.887 1 97.75 111 TYR A N 1
ATOM 846 C CA . TYR A 1 111 ? -18.609 15.844 3.865 1 97.75 111 TYR A CA 1
ATOM 847 C C . TYR A 1 111 ? -17.25 16.172 3.256 1 97.75 111 TYR A C 1
ATOM 849 O O . TYR A 1 111 ? -16.578 17.109 3.693 1 97.75 111 TYR A O 1
ATOM 857 N N . HIS A 1 112 ? -16.844 15.453 2.189 1 98 112 HIS A N 1
ATOM 858 C CA . HIS A 1 112 ? -15.523 15.602 1.581 1 98 112 HIS A CA 1
ATOM 859 C C . HIS A 1 112 ? -15.492 16.781 0.622 1 98 112 HIS A C 1
ATOM 861 O O . HIS A 1 112 ? -15.203 16.625 -0.566 1 98 112 HIS A O 1
ATOM 867 N N . ASN A 1 113 ? -15.664 17.984 1.076 1 97.94 113 ASN A N 1
ATOM 868 C CA . ASN A 1 113 ? -15.695 19.219 0.295 1 97.94 113 ASN A CA 1
ATOM 869 C C . ASN A 1 113 ? -14.641 20.203 0.767 1 97.94 113 ASN A C 1
ATOM 871 O O . ASN A 1 113 ? -13.797 19.875 1.602 1 97.94 113 ASN A O 1
ATOM 875 N N . TYR A 1 114 ? -14.672 21.438 0.2 1 98 114 TYR A N 1
ATOM 876 C CA . TYR A 1 114 ? -13.617 22.406 0.486 1 98 114 TYR A CA 1
ATOM 877 C C . TYR A 1 114 ? -13.688 22.875 1.932 1 98 114 TYR A C 1
ATOM 879 O O . TYR A 1 114 ? -12.672 23.25 2.521 1 98 114 TYR A O 1
ATOM 887 N N . GLN A 1 115 ? -14.867 22.859 2.547 1 97.5 115 GLN A N 1
ATOM 888 C CA . GLN A 1 115 ? -14.992 23.25 3.945 1 97.5 115 GLN A CA 1
ATOM 889 C C . GLN A 1 115 ? -14.312 22.234 4.867 1 97.5 115 GLN A C 1
ATOM 891 O O . GLN A 1 115 ? -13.719 22.609 5.879 1 97.5 115 GLN A O 1
ATOM 896 N N . HIS A 1 116 ? -14.555 20.938 4.5 1 98.12 116 HIS A N 1
ATOM 897 C CA . HIS A 1 116 ? -13.812 19.906 5.227 1 98.12 116 HIS A CA 1
ATOM 898 C C . HIS A 1 116 ? -12.312 20.109 5.098 1 98.12 116 HIS A C 1
ATOM 900 O O . HIS A 1 116 ? -11.578 20 6.082 1 98.12 116 HIS A O 1
ATOM 906 N N . CYS A 1 117 ? -11.867 20.391 3.918 1 98.56 117 CYS A N 1
ATOM 907 C CA . CYS A 1 117 ? -10.461 20.672 3.672 1 98.56 117 CYS A CA 1
ATOM 908 C C . CYS A 1 117 ? -9.961 21.797 4.566 1 98.56 117 CYS A C 1
ATOM 910 O O . CYS A 1 117 ? -8.906 21.672 5.203 1 98.56 117 CYS A O 1
ATOM 912 N N . GLU A 1 118 ? -10.695 22.891 4.59 1 98.31 118 GLU A N 1
ATOM 913 C CA . GLU A 1 118 ? -10.312 24.031 5.414 1 98.31 118 GLU A CA 1
ATOM 914 C C . GLU A 1 118 ? -10.234 23.656 6.891 1 98.31 118 GLU A C 1
ATOM 916 O O . GLU A 1 118 ? -9.289 24.016 7.582 1 98.31 118 GLU A O 1
ATOM 921 N N . HIS A 1 119 ? -11.25 22.938 7.34 1 98.25 119 HIS A N 1
ATOM 922 C CA . HIS A 1 119 ? -11.281 22.531 8.734 1 98.25 119 HIS A CA 1
ATOM 923 C C . HIS A 1 119 ? -10.07 21.656 9.078 1 98.25 119 HIS A C 1
ATOM 925 O O . HIS A 1 119 ? -9.445 21.828 10.125 1 98.25 119 HIS A O 1
ATOM 931 N N . VAL A 1 120 ? -9.781 20.688 8.188 1 98.81 120 VAL A N 1
ATOM 932 C CA . VAL A 1 120 ? -8.656 19.766 8.398 1 98.81 120 VAL A CA 1
ATOM 933 C C . VAL A 1 120 ? -7.348 20.562 8.398 1 98.81 120 VAL A C 1
ATOM 935 O O . VAL A 1 120 ? -6.492 20.359 9.266 1 98.81 120 VAL A O 1
ATOM 938 N N . THR A 1 121 ? -7.152 21.484 7.504 1 98.81 121 THR A N 1
ATOM 939 C CA . THR A 1 121 ? -5.918 22.25 7.391 1 98.81 121 THR A CA 1
ATOM 940 C C . THR A 1 121 ? -5.73 23.156 8.609 1 98.81 121 THR A C 1
ATOM 942 O O . THR A 1 121 ? -4.633 23.234 9.164 1 98.81 121 THR A O 1
ATOM 945 N N . ARG A 1 122 ? -6.777 23.812 9.039 1 98.44 122 ARG A N 1
ATOM 946 C CA . ARG A 1 122 ? -6.719 24.656 10.219 1 98.44 122 ARG A CA 1
ATOM 947 C C . ARG A 1 122 ? -6.441 23.844 11.477 1 98.44 122 ARG A C 1
ATOM 949 O O . ARG A 1 122 ? -5.703 24.281 12.359 1 98.44 122 ARG A O 1
ATOM 956 N N . SER A 1 123 ? -7.055 22.688 11.523 1 98.69 123 SER A N 1
ATOM 957 C CA . SER A 1 123 ? -6.84 21.812 12.68 1 98.69 123 SER A CA 1
ATOM 958 C C . SER A 1 123 ? -5.41 21.297 12.719 1 98.69 123 SER A C 1
ATOM 960 O O . SER A 1 123 ? -4.805 21.203 13.781 1 98.69 123 SER A O 1
ATOM 962 N N . ALA A 1 124 ? -4.906 20.906 11.555 1 98.81 124 ALA A N 1
ATOM 963 C CA . ALA A 1 124 ? -3.51 20.484 11.484 1 98.81 124 ALA A CA 1
ATOM 964 C C . ALA A 1 124 ? -2.572 21.594 11.938 1 98.81 124 ALA A C 1
ATOM 966 O O . ALA A 1 124 ? -1.624 21.359 12.688 1 98.81 124 ALA A O 1
ATOM 967 N N . ASN A 1 125 ? -2.854 22.781 11.461 1 98.69 125 ASN A N 1
ATOM 968 C CA . ASN A 1 125 ? -2.051 23.922 11.859 1 98.69 125 ASN A CA 1
ATOM 969 C C . ASN A 1 125 ? -2.139 24.172 13.367 1 98.69 125 ASN A C 1
ATOM 971 O O . ASN A 1 125 ? -1.143 24.531 14 1 98.69 125 ASN A O 1
ATOM 975 N N . LYS A 1 126 ? -3.287 24.062 13.922 1 98.31 126 LYS A N 1
ATOM 976 C CA . LYS A 1 126 ? -3.479 24.266 15.352 1 98.31 126 LYS A CA 1
ATOM 977 C C . LYS A 1 126 ? -2.709 23.219 16.156 1 98.31 126 LYS A C 1
ATOM 979 O O . LYS A 1 126 ? -2.049 23.562 17.141 1 98.31 126 LYS A O 1
ATOM 984 N N . LEU A 1 127 ? -2.842 21.953 15.742 1 98.44 127 LEU A N 1
ATOM 985 C CA . LEU A 1 127 ? -2.102 20.891 16.422 1 98.44 127 LEU A CA 1
ATOM 986 C C . LEU A 1 127 ? -0.6 21.156 16.359 1 98.44 127 LEU A C 1
ATOM 988 O O . LEU A 1 127 ? 0.1 21.016 17.359 1 98.44 127 LEU A O 1
ATOM 992 N N . MET A 1 128 ? -0.14 21.531 15.203 1 98.25 128 MET A N 1
ATOM 993 C CA . MET A 1 128 ? 1.273 21.859 15.023 1 98.25 128 MET A CA 1
ATOM 994 C C . MET A 1 128 ? 1.681 23.016 15.93 1 98.25 128 MET A C 1
ATOM 996 O O . MET A 1 128 ? 2.74 22.969 16.562 1 98.25 128 MET A O 1
ATOM 1000 N N . ASP A 1 129 ? 0.877 24.016 16 1 97.38 129 ASP A N 1
ATOM 1001 C CA . ASP A 1 129 ? 1.163 25.188 16.828 1 97.38 129 ASP A CA 1
ATOM 1002 C C . ASP A 1 129 ? 1.238 24.812 18.312 1 97.38 129 ASP A C 1
ATOM 1004 O O . ASP A 1 129 ? 2.064 25.344 19.047 1 97.38 129 ASP A O 1
ATOM 1008 N N . MET A 1 130 ? 0.359 23.953 18.766 1 95.69 130 MET A N 1
ATOM 1009 C CA . MET A 1 130 ? 0.351 23.484 20.156 1 95.69 130 MET A CA 1
ATOM 1010 C C . MET A 1 130 ? 1.657 22.766 20.484 1 95.69 130 MET A C 1
ATOM 1012 O O . MET A 1 130 ? 2.107 22.812 21.641 1 95.69 130 MET A O 1
ATOM 1016 N N . ILE A 1 131 ? 2.246 22.156 19.484 1 95.94 131 ILE A N 1
ATOM 1017 C CA . ILE A 1 131 ? 3.504 21.438 19.672 1 95.94 131 ILE A CA 1
ATOM 1018 C C . ILE A 1 131 ? 4.668 22.422 19.656 1 95.94 131 ILE A C 1
ATOM 1020 O O . ILE A 1 131 ? 5.57 22.344 20.5 1 95.94 131 ILE A O 1
ATOM 1024 N N . LEU A 1 132 ? 4.625 23.422 18.781 1 95.12 132 LEU A N 1
ATOM 1025 C CA . LEU A 1 132 ? 5.789 24.234 18.469 1 95.12 132 LEU A CA 1
ATOM 1026 C C . LEU A 1 132 ? 5.859 25.453 19.375 1 95.12 132 LEU A C 1
ATOM 1028 O O . LEU A 1 132 ? 6.945 25.984 19.641 1 95.12 132 LEU A O 1
ATOM 1032 N N . HIS A 1 133 ? 4.691 25.938 19.781 1 92.88 133 HIS A N 1
ATOM 1033 C CA . HIS A 1 133 ? 4.664 27.203 20.516 1 92.88 133 HIS A CA 1
ATOM 1034 C C . HIS A 1 133 ? 5.262 27.031 21.906 1 92.88 133 HIS A C 1
ATOM 1036 O O . HIS A 1 133 ? 4.836 26.156 22.672 1 92.88 133 HIS A O 1
ATOM 1042 N N . ARG A 1 134 ? 6.141 27.891 22.188 1 84.75 134 ARG A N 1
ATOM 1043 C CA . ARG A 1 134 ? 6.836 27.828 23.469 1 84.75 134 ARG A CA 1
ATOM 1044 C C . ARG A 1 134 ? 6.168 28.75 24.5 1 84.75 134 ARG A C 1
ATOM 1046 O O . ARG A 1 134 ? 5.848 29.906 24.188 1 84.75 134 ARG A O 1
ATOM 1053 N N . VAL A 1 135 ? 5.844 28.172 25.594 1 77.88 135 VAL A N 1
ATOM 1054 C CA . VAL A 1 135 ? 5.316 28.953 26.703 1 77.88 135 VAL A CA 1
ATOM 1055 C C . VAL A 1 135 ? 6.406 29.156 27.75 1 77.88 135 VAL A C 1
ATOM 1057 O O . VAL A 1 135 ? 7.102 28.219 28.141 1 77.88 135 VAL A O 1
ATOM 1060 N N . PRO A 1 136 ? 6.559 30.391 28.078 1 75.44 136 PRO A N 1
ATOM 1061 C CA . PRO A 1 136 ? 7.59 30.672 29.078 1 75.44 136 PRO A CA 1
ATOM 1062 C C . PRO A 1 136 ? 7.449 29.812 30.328 1 75.44 136 PRO A C 1
ATOM 1064 O O . PRO A 1 136 ? 6.336 29.594 30.812 1 75.44 136 PRO A O 1
ATOM 1067 N N . GLY A 1 137 ? 8.5 29.219 30.781 1 73.5 137 GLY A N 1
ATOM 1068 C CA . GLY A 1 137 ? 8.508 28.438 32 1 73.5 137 GLY A CA 1
ATOM 1069 C C . GLY A 1 137 ? 8.328 26.953 31.75 1 73.5 137 GLY A C 1
ATOM 1070 O O . GLY A 1 137 ? 8.539 26.125 32.656 1 73.5 137 GLY A O 1
ATOM 1071 N N . GLU A 1 138 ? 8.023 26.609 30.562 1 75.94 138 GLU A N 1
ATOM 1072 C CA . GLU A 1 138 ? 7.82 25.203 30.234 1 75.94 138 GLU A CA 1
ATOM 1073 C C . GLU A 1 138 ? 8.992 24.641 29.422 1 75.94 138 GLU A C 1
ATOM 1075 O O . GLU A 1 138 ? 9.562 25.344 28.594 1 75.94 138 GLU A O 1
ATOM 1080 N N . THR A 1 139 ? 9.406 23.5 29.891 1 76.94 139 THR A N 1
ATOM 1081 C CA . THR A 1 139 ? 10.43 22.828 29.094 1 76.94 139 THR A CA 1
ATOM 1082 C C . THR A 1 139 ? 9.836 22.297 27.797 1 76.94 139 THR A C 1
ATOM 1084 O O . THR A 1 139 ? 8.805 21.625 27.812 1 76.94 139 THR A O 1
ATOM 1087 N N . ALA A 1 140 ? 10.508 22.641 26.734 1 81.88 140 ALA A N 1
ATOM 1088 C CA . ALA A 1 140 ? 10.031 22.188 25.422 1 81.88 140 ALA A CA 1
ATOM 1089 C C . ALA A 1 140 ? 10.109 20.656 25.312 1 81.88 140 ALA A C 1
ATOM 1091 O O . ALA A 1 140 ? 11.125 20.062 25.672 1 81.88 140 ALA A O 1
ATOM 1092 N N . PRO A 1 141 ? 9.078 20.078 24.859 1 87 141 PRO A N 1
ATOM 1093 C CA . PRO A 1 141 ? 9.109 18.625 24.703 1 87 141 PRO A CA 1
ATOM 1094 C C . PRO A 1 141 ? 9.984 18.188 23.531 1 87 141 PRO A C 1
ATOM 1096 O O . PRO A 1 141 ? 10.289 19 22.641 1 87 141 PRO A O 1
ATOM 1099 N N . LEU A 1 142 ? 10.445 16.938 23.609 1 88.31 142 LEU A N 1
ATOM 1100 C CA . LEU A 1 142 ? 11.117 16.344 22.469 1 88.31 142 LEU A CA 1
ATOM 1101 C C . LEU A 1 142 ? 10.125 16.062 21.344 1 88.31 142 LEU A C 1
ATOM 1103 O O . LEU A 1 142 ? 9.008 15.609 21.594 1 88.31 142 LEU A O 1
ATOM 1107 N N . THR A 1 143 ? 10.523 16.406 20.141 1 94.38 143 THR A N 1
ATOM 1108 C CA . THR A 1 143 ? 9.641 16.188 19 1 94.38 143 THR A CA 1
ATOM 1109 C C . THR A 1 143 ? 10.344 15.359 17.922 1 94.38 143 THR A C 1
ATOM 1111 O O . THR A 1 143 ? 9.922 15.352 16.766 1 94.38 143 THR A O 1
ATOM 1114 N N . TYR A 1 144 ? 11.469 14.781 18.25 1 93.12 144 TYR A N 1
ATOM 1115 C CA . TYR A 1 144 ? 12.211 13.836 17.438 1 93.12 144 TYR A CA 1
ATOM 1116 C C . TYR A 1 144 ? 12.664 14.484 16.125 1 93.12 144 TYR A C 1
ATOM 1118 O O . TYR A 1 144 ? 12.805 13.805 15.109 1 93.12 144 TYR A O 1
ATOM 1126 N N . GLY A 1 145 ? 12.758 15.758 16.062 1 93 145 GLY A N 1
ATOM 1127 C CA . GLY A 1 145 ? 13.25 16.5 14.914 1 93 145 GLY A CA 1
ATOM 1128 C C . GLY A 1 145 ? 12.195 17.391 14.289 1 93 145 GLY A C 1
ATOM 1129 O O . GLY A 1 145 ? 12.523 18.312 13.531 1 93 145 GLY A O 1
ATOM 1130 N N . PHE A 1 146 ? 10.969 17.25 14.664 1 95.5 146 PHE A N 1
ATOM 1131 C CA . PHE A 1 146 ? 9.844 17.922 14.008 1 95.5 146 PHE A CA 1
ATOM 1132 C C . PHE A 1 146 ? 9.93 19.422 14.219 1 95.5 146 PHE A C 1
ATOM 1134 O O . PHE A 1 146 ? 9.719 20.188 13.281 1 95.5 146 PHE A O 1
ATOM 1141 N N . ARG A 1 147 ? 10.258 19.875 15.391 1 93.44 147 ARG A N 1
ATOM 1142 C CA . ARG A 1 147 ? 10.273 21.312 15.703 1 93.44 147 ARG A CA 1
ATOM 1143 C C . ARG A 1 147 ? 11.344 22.031 14.898 1 93.44 147 ARG A C 1
ATOM 1145 O O . ARG A 1 147 ? 11.227 23.234 14.633 1 93.44 147 ARG A O 1
ATOM 1152 N N . ASP A 1 148 ? 12.383 21.234 14.414 1 91.94 148 ASP A N 1
ATOM 1153 C CA . ASP A 1 148 ? 13.5 21.828 13.68 1 91.94 148 ASP A CA 1
ATOM 1154 C C . ASP A 1 148 ? 13.406 21.516 12.195 1 91.94 148 ASP A C 1
ATOM 1156 O O . ASP A 1 148 ? 14.391 21.656 11.461 1 91.94 148 ASP A O 1
ATOM 1160 N N . ASP A 1 149 ? 12.297 21.094 11.781 1 95.38 149 ASP A N 1
ATOM 1161 C CA . ASP A 1 149 ? 12.164 20.688 10.383 1 95.38 149 ASP A CA 1
ATOM 1162 C C . ASP A 1 149 ? 11 21.406 9.711 1 95.38 149 ASP A C 1
ATOM 1164 O O . ASP A 1 149 ? 9.953 20.812 9.445 1 95.38 149 ASP A O 1
ATOM 1168 N N . PRO A 1 150 ? 11.211 22.703 9.383 1 97.19 150 PRO A N 1
ATOM 1169 C CA . PRO A 1 150 ? 10.125 23.484 8.797 1 97.19 150 PRO A CA 1
ATOM 1170 C C . PRO A 1 150 ? 9.625 22.906 7.473 1 97.19 150 PRO A C 1
ATOM 1172 O O . PRO A 1 150 ? 8.484 23.172 7.078 1 97.19 150 PRO A O 1
ATOM 1175 N N . LEU A 1 151 ? 10.461 22.109 6.754 1 97.56 151 LEU A N 1
ATOM 1176 C CA . LEU A 1 151 ? 9.992 21.469 5.527 1 97.56 151 LEU A CA 1
ATOM 1177 C C . LEU A 1 151 ? 8.883 20.469 5.82 1 97.56 151 LEU A C 1
ATOM 1179 O O . LEU A 1 151 ? 7.887 20.406 5.102 1 97.56 151 LEU A O 1
ATOM 1183 N N . MET A 1 152 ? 9.086 19.672 6.875 1 98 152 MET A N 1
ATOM 1184 C CA . MET A 1 152 ? 8.07 18.703 7.27 1 98 152 MET A CA 1
ATOM 1185 C C . MET A 1 152 ? 6.828 19.391 7.809 1 98 152 MET A C 1
ATOM 1187 O O . MET A 1 152 ? 5.711 18.906 7.625 1 98 152 MET A O 1
ATOM 1191 N N . GLN A 1 153 ? 7.047 20.547 8.438 1 98.69 153 GLN A N 1
ATOM 1192 C CA . GLN A 1 153 ? 5.91 21.344 8.891 1 98.69 153 GLN A CA 1
ATOM 1193 C C . GLN A 1 153 ? 5.078 21.828 7.707 1 98.69 153 GLN A C 1
ATOM 1195 O O . GLN A 1 153 ? 3.848 21.781 7.742 1 98.69 153 GLN A O 1
ATOM 1200 N N . PHE A 1 154 ? 5.742 22.25 6.672 1 98.69 154 PHE A N 1
ATOM 1201 C CA . PHE A 1 154 ? 5.059 22.641 5.445 1 98.69 154 PHE A CA 1
ATOM 1202 C C . PHE A 1 154 ? 4.371 21.453 4.801 1 98.69 154 PHE A C 1
ATOM 1204 O O . PHE A 1 154 ? 3.234 21.562 4.336 1 98.69 154 PHE A O 1
ATOM 1211 N N . ALA A 1 155 ? 5.023 20.281 4.797 1 98.88 155 ALA A N 1
ATOM 1212 C CA . ALA A 1 155 ? 4.473 19.062 4.211 1 98.88 155 ALA A CA 1
ATOM 1213 C C . ALA A 1 155 ? 3.176 18.656 4.906 1 98.88 155 ALA A C 1
ATOM 1215 O O . ALA A 1 155 ? 2.242 18.172 4.258 1 98.88 155 ALA A O 1
ATOM 1216 N N . LEU A 1 156 ? 3.15 18.844 6.18 1 98.88 156 LEU A N 1
ATOM 1217 C CA . LEU A 1 156 ? 1.961 18.5 6.953 1 98.88 156 LEU A CA 1
ATOM 1218 C C . LEU A 1 156 ? 0.757 19.312 6.484 1 98.88 156 LEU A C 1
ATOM 1220 O O . LEU A 1 156 ? -0.304 18.75 6.207 1 98.88 156 LEU A O 1
ATOM 1224 N N . LEU A 1 157 ? 0.896 20.594 6.355 1 98.81 157 LEU A N 1
ATOM 1225 C CA . LEU A 1 157 ? -0.213 21.453 5.949 1 98.81 157 LEU A CA 1
ATOM 1226 C C . LEU A 1 157 ? -0.561 21.234 4.48 1 98.81 157 LEU A C 1
ATOM 1228 O O . LEU A 1 157 ? -1.733 21.281 4.102 1 98.81 157 LEU A O 1
ATOM 1232 N N . PHE A 1 158 ? 0.482 21.109 3.715 1 98.88 158 PHE A N 1
ATOM 1233 C CA . PHE A 1 158 ? 0.271 20.812 2.303 1 98.88 158 PHE A CA 1
ATOM 1234 C C . PHE A 1 158 ? -0.562 19.547 2.133 1 98.88 158 PHE A C 1
ATOM 1236 O O . PHE A 1 158 ? -1.484 19.516 1.315 1 98.88 158 PHE A O 1
ATOM 1243 N N . SER A 1 159 ? -0.227 18.5 2.875 1 98.94 159 SER A N 1
ATOM 1244 C CA . SER A 1 159 ? -0.96 17.25 2.814 1 98.94 159 SER A CA 1
ATOM 1245 C C . SER A 1 159 ? -2.408 17.422 3.256 1 98.94 159 SER A C 1
ATOM 1247 O O . SER A 1 159 ? -3.316 16.812 2.693 1 98.94 159 SER A O 1
ATOM 1249 N N . ALA A 1 160 ? -2.615 18.203 4.281 1 98.94 160 ALA A N 1
ATOM 1250 C CA . ALA A 1 160 ? -3.975 18.516 4.719 1 98.94 160 ALA A CA 1
ATOM 1251 C C . ALA A 1 160 ? -4.773 19.188 3.605 1 98.94 160 ALA A C 1
ATOM 1253 O O . ALA A 1 160 ? -5.965 18.906 3.434 1 98.94 160 ALA A O 1
ATOM 1254 N N . LEU A 1 161 ? -4.176 20.016 2.871 1 98.94 161 LEU A N 1
ATOM 1255 C CA . LEU A 1 161 ? -4.812 20.766 1.784 1 98.94 161 LEU A CA 1
ATOM 1256 C C . LEU A 1 161 ? -5.246 19.812 0.668 1 98.94 161 LEU A C 1
ATOM 1258 O O . LEU A 1 161 ? -6.34 19.953 0.116 1 98.94 161 LEU A O 1
ATOM 1262 N N . ILE A 1 162 ? -4.449 18.797 0.326 1 98.88 162 ILE A N 1
ATOM 1263 C CA . ILE A 1 162 ? -4.699 18.062 -0.907 1 98.88 162 ILE A CA 1
ATOM 1264 C C . ILE A 1 162 ? -5.348 16.719 -0.581 1 98.88 162 ILE A C 1
ATOM 1266 O O . ILE A 1 162 ? -5.777 15.992 -1.482 1 98.88 162 ILE A O 1
ATOM 1270 N N . HIS A 1 163 ? -5.516 16.281 0.618 1 98.81 163 HIS A N 1
ATOM 1271 C CA . HIS A 1 163 ? -5.738 14.891 1.016 1 98.81 163 HIS A CA 1
ATOM 1272 C C . HIS A 1 163 ? -7.055 14.359 0.453 1 98.81 163 HIS A C 1
ATOM 1274 O O . HIS A 1 163 ? -7.191 13.164 0.207 1 98.81 163 HIS A O 1
ATOM 1280 N N . ASP A 1 164 ? -8.016 15.156 0.179 1 98.38 164 ASP A N 1
ATOM 1281 C CA . ASP A 1 164 ? -9.336 14.719 -0.261 1 98.38 164 ASP A CA 1
ATOM 1282 C C . ASP A 1 164 ? -9.742 15.43 -1.553 1 98.38 164 ASP A C 1
ATOM 1284 O O . ASP A 1 164 ? -10.93 15.469 -1.894 1 98.38 164 ASP A O 1
ATOM 1288 N N . VAL A 1 165 ? -8.805 16.094 -2.213 1 98.69 165 VAL A N 1
ATOM 1289 C CA . VAL A 1 165 ? -9.164 16.766 -3.455 1 98.69 165 VAL A CA 1
ATOM 1290 C C . VAL A 1 165 ? -9.727 15.758 -4.453 1 98.69 165 VAL A C 1
ATOM 1292 O O . VAL A 1 165 ? -9.18 14.664 -4.617 1 98.69 165 VAL A O 1
ATOM 1295 N N . GLN A 1 166 ? -10.867 16.031 -5.043 1 97.56 166 GLN A N 1
ATOM 1296 C CA . GLN A 1 166 ? -11.617 15.281 -6.043 1 97.56 166 GLN A CA 1
ATOM 1297 C C . GLN A 1 166 ? -12.242 14.023 -5.438 1 97.56 166 GLN A C 1
ATOM 1299 O O . GLN A 1 166 ? -12.609 13.094 -6.16 1 97.56 166 GLN A O 1
ATOM 1304 N N . HIS A 1 167 ? -12.312 13.945 -4.121 1 97.19 167 HIS A N 1
ATOM 1305 C CA . HIS A 1 167 ? -13.07 12.883 -3.479 1 97.19 167 HIS A CA 1
ATOM 1306 C C . HIS A 1 167 ? -14.547 12.961 -3.855 1 97.19 167 HIS A C 1
ATOM 1308 O O . HIS A 1 167 ? -15.172 14.016 -3.723 1 97.19 167 HIS A O 1
ATOM 1314 N N . ARG A 1 168 ? -15.203 11.922 -4.266 1 95.12 168 ARG A N 1
ATOM 1315 C CA . ARG A 1 168 ? -16.547 11.945 -4.84 1 95.12 168 ARG A CA 1
ATOM 1316 C C . ARG A 1 168 ? -17.594 11.641 -3.785 1 95.12 168 ARG A C 1
ATOM 1318 O O . ARG A 1 168 ? -18.781 11.547 -4.098 1 95.12 168 ARG A O 1
ATOM 1325 N N . GLY A 1 169 ? -17.156 11.422 -2.578 1 95.69 169 GLY A N 1
ATOM 1326 C CA . GLY A 1 169 ? -18.078 11.086 -1.514 1 95.69 169 GLY A CA 1
ATOM 1327 C C . GLY A 1 169 ? -18.516 9.625 -1.527 1 95.69 169 GLY A C 1
ATOM 1328 O O . GLY A 1 169 ? -19.531 9.266 -0.942 1 95.69 169 GLY A O 1
ATOM 1329 N N . ILE A 1 170 ? -17.812 8.859 -2.281 1 94.81 170 ILE A N 1
ATOM 1330 C CA . ILE A 1 170 ? -18.062 7.43 -2.406 1 94.81 170 ILE A CA 1
ATOM 1331 C C . ILE A 1 170 ? -16.922 6.648 -1.768 1 94.81 170 ILE A C 1
ATOM 1333 O O . ILE A 1 170 ? -15.75 6.914 -2.041 1 94.81 170 ILE A O 1
ATOM 1337 N N . PRO A 1 171 ? -17.312 5.707 -0.881 1 92.88 171 PRO A N 1
ATOM 1338 C CA . PRO A 1 171 ? -16.25 4.922 -0.233 1 92.88 171 PRO A CA 1
ATOM 1339 C C . PRO A 1 171 ? -15.406 4.137 -1.229 1 92.88 171 PRO A C 1
ATOM 1341 O O . PRO A 1 171 ? -15.922 3.654 -2.24 1 92.88 171 PRO A O 1
ATOM 1344 N N . ASN A 1 172 ? -14.133 3.943 -0.941 1 94.5 172 ASN A N 1
ATOM 1345 C CA . ASN A 1 172 ? -13.195 3.217 -1.789 1 94.5 172 ASN A CA 1
ATOM 1346 C C . ASN A 1 172 ? -13.711 1.819 -2.125 1 94.5 172 ASN A C 1
ATOM 1348 O O . ASN A 1 172 ? -13.539 1.345 -3.25 1 94.5 172 ASN A O 1
ATOM 1352 N N . ARG A 1 173 ? -14.297 1.146 -1.2 1 91.75 173 ARG A N 1
ATOM 1353 C CA . ARG A 1 173 ? -14.805 -0.207 -1.412 1 91.75 173 ARG A CA 1
ATOM 1354 C C . ARG A 1 173 ? -15.867 -0.23 -2.502 1 91.75 173 ARG A C 1
ATOM 1356 O O . ARG A 1 173 ? -15.93 -1.169 -3.299 1 91.75 173 ARG A O 1
ATOM 1363 N N . GLN A 1 174 ? -16.719 0.76 -2.479 1 92.81 174 GLN A N 1
ATOM 1364 C CA . GLN A 1 174 ? -17.766 0.854 -3.494 1 92.81 174 GLN A CA 1
ATOM 1365 C C . GLN A 1 174 ? -17.156 1.125 -4.871 1 92.81 174 GLN A C 1
ATOM 1367 O O . GLN A 1 174 ? -17.609 0.553 -5.871 1 92.81 174 GLN A O 1
ATOM 1372 N N . LEU A 1 175 ? -16.203 1.98 -4.93 1 94.25 175 LEU A N 1
ATOM 1373 C CA . LEU A 1 175 ? -15.523 2.258 -6.191 1 94.25 175 LEU A CA 1
ATOM 1374 C C . LEU A 1 175 ? -14.898 0.988 -6.762 1 94.25 175 LEU A C 1
ATOM 1376 O O . LEU A 1 175 ? -14.969 0.749 -7.973 1 94.25 175 LEU A O 1
ATOM 1380 N N . ALA A 1 176 ? -14.297 0.196 -5.945 1 92.94 176 ALA A N 1
ATOM 1381 C CA . ALA A 1 176 ? -13.695 -1.065 -6.363 1 92.94 176 ALA A CA 1
ATOM 1382 C C . ALA A 1 176 ? -14.75 -2.037 -6.879 1 92.94 176 ALA A C 1
ATOM 1384 O O . ALA A 1 176 ? -14.547 -2.697 -7.902 1 92.94 176 ALA A O 1
ATOM 1385 N N . MET A 1 177 ? -15.852 -2.074 -6.223 1 90.31 177 MET A N 1
ATOM 1386 C CA . MET A 1 177 ? -16.922 -3.01 -6.574 1 90.31 177 MET A CA 1
ATOM 1387 C C . MET A 1 177 ? -17.516 -2.67 -7.934 1 90.31 177 MET A C 1
ATOM 1389 O O . MET A 1 177 ? -17.969 -3.561 -8.656 1 90.31 177 MET A O 1
ATOM 1393 N N . GLU A 1 178 ? -17.438 -1.409 -8.289 1 90.06 178 GLU A N 1
ATOM 1394 C CA . GLU A 1 178 ? -18.031 -0.975 -9.547 1 90.06 178 GLU A CA 1
ATOM 1395 C C . GLU A 1 178 ? -17.016 -0.985 -10.688 1 90.06 178 GLU A C 1
ATOM 1397 O O . GLU A 1 178 ? -17.344 -0.648 -11.82 1 90.06 178 GLU A O 1
ATOM 1402 N N . ASP A 1 179 ? -15.852 -1.426 -10.406 1 86.5 179 ASP A N 1
ATOM 1403 C CA . ASP A 1 179 ? -14.758 -1.359 -11.375 1 86.5 179 ASP A CA 1
ATOM 1404 C C . ASP A 1 179 ? -14.641 0.039 -11.977 1 86.5 179 ASP A C 1
ATOM 1406 O O . ASP A 1 179 ? -14.57 0.193 -13.195 1 86.5 179 ASP A O 1
ATOM 1410 N N . ASP A 1 180 ? -14.828 0.984 -11.062 1 87.31 180 ASP A N 1
ATOM 1411 C CA . ASP A 1 180 ? -14.625 2.371 -11.469 1 87.31 180 ASP A CA 1
ATOM 1412 C C . ASP A 1 180 ? -13.273 2.547 -12.172 1 87.31 180 ASP A C 1
ATOM 1414 O O . ASP A 1 180 ? -12.328 1.814 -11.891 1 87.31 180 ASP A O 1
ATOM 1418 N N . GLU A 1 181 ? -13.219 3.494 -13.078 1 92.5 181 GLU A N 1
ATOM 1419 C CA . GLU A 1 181 ? -11.977 3.734 -13.812 1 92.5 181 GLU A CA 1
ATOM 1420 C C . GLU A 1 181 ? -10.812 3.973 -12.859 1 92.5 181 GLU A C 1
ATOM 1422 O O . GLU A 1 181 ? -9.695 3.516 -13.117 1 92.5 181 GLU A O 1
ATOM 1427 N N . LEU A 1 182 ? -11.07 4.688 -11.742 1 94.56 182 LEU A N 1
ATOM 1428 C CA . LEU A 1 182 ? -10.016 4.961 -10.773 1 94.56 182 LEU A CA 1
ATOM 1429 C C . LEU A 1 182 ? -9.617 3.691 -10.031 1 94.56 182 LEU A C 1
ATOM 1431 O O . LEU A 1 182 ? -8.461 3.535 -9.625 1 94.56 182 LEU A O 1
ATOM 1435 N N . ALA A 1 183 ? -10.602 2.787 -9.797 1 95.19 183 ALA A N 1
ATOM 1436 C CA . ALA A 1 183 ? -10.297 1.521 -9.133 1 95.19 183 ALA A CA 1
ATOM 1437 C C . ALA A 1 183 ? -9.344 0.674 -9.969 1 95.19 183 ALA A C 1
ATOM 1439 O O . ALA A 1 183 ? -8.438 0.039 -9.438 1 95.19 183 ALA A O 1
ATOM 1440 N N . ILE A 1 184 ? -9.547 0.688 -11.242 1 93.94 184 ILE A N 1
ATOM 1441 C CA . ILE A 1 184 ? -8.672 -0.039 -12.156 1 93.94 184 ILE A CA 1
ATOM 1442 C C . ILE A 1 184 ? -7.297 0.628 -12.203 1 93.94 184 ILE A C 1
ATOM 1444 O O . ILE A 1 184 ? -6.27 -0.049 -12.133 1 93.94 184 ILE A O 1
ATOM 1448 N N . LYS A 1 185 ? -7.309 1.95 -12.242 1 94.81 185 LYS A N 1
ATOM 1449 C CA . LYS A 1 185 ? -6.082 2.736 -12.336 1 94.81 185 LYS A CA 1
ATOM 1450 C C . LYS A 1 185 ? -5.18 2.492 -11.125 1 94.81 185 LYS A C 1
ATOM 1452 O O . LYS A 1 185 ? -3.975 2.295 -11.281 1 94.81 185 LYS A O 1
ATOM 1457 N N . TYR A 1 186 ? -5.758 2.463 -9.945 1 96.88 186 TYR A N 1
ATOM 1458 C CA . TYR A 1 186 ? -4.953 2.391 -8.727 1 96.88 186 TYR A CA 1
ATOM 1459 C C . TYR A 1 186 ? -5.012 0.998 -8.117 1 96.88 186 TYR A C 1
ATOM 1461 O O . TYR A 1 186 ? -4.613 0.801 -6.965 1 96.88 186 TYR A O 1
ATOM 1469 N N . ASN A 1 187 ? -5.582 0.054 -8.898 1 96.81 187 ASN A N 1
ATOM 1470 C CA . ASN A 1 187 ? -5.633 -1.356 -8.531 1 96.81 187 ASN A CA 1
ATOM 1471 C C . ASN A 1 187 ? -6.289 -1.557 -7.168 1 96.81 187 ASN A C 1
ATOM 1473 O O . ASN A 1 187 ? -5.758 -2.27 -6.316 1 96.81 187 ASN A O 1
ATOM 1477 N N . ASP A 1 188 ? -7.336 -0.796 -6.961 1 95.19 188 ASP A N 1
ATOM 1478 C CA . ASP A 1 188 ? -8.242 -0.958 -5.828 1 95.19 188 ASP A CA 1
ATOM 1479 C C . ASP A 1 188 ? -7.559 -0.558 -4.52 1 95.19 188 ASP A C 1
ATOM 1481 O O . ASP A 1 188 ? -8.062 -0.861 -3.436 1 95.19 188 ASP A O 1
ATOM 1485 N N . GLN A 1 189 ? -6.371 0.126 -4.594 1 95.56 189 GLN A N 1
ATOM 1486 C CA . GLN A 1 189 ? -5.656 0.537 -3.393 1 95.56 189 GLN A CA 1
ATOM 1487 C C . GLN A 1 189 ? -5.898 2.012 -3.084 1 95.56 189 GLN A C 1
ATOM 1489 O O . GLN A 1 189 ? -5.512 2.885 -3.863 1 95.56 189 GLN A O 1
ATOM 1494 N N . SER A 1 190 ? -6.473 2.279 -1.94 1 97.12 190 SER A N 1
ATOM 1495 C CA . SER A 1 190 ? -6.652 3.654 -1.491 1 97.12 190 SER A CA 1
ATOM 1496 C C . SER A 1 190 ? -6.969 4.582 -2.66 1 97.12 190 SER A C 1
ATOM 1498 O O . SER A 1 190 ? -6.293 5.594 -2.857 1 97.12 190 SER A O 1
ATOM 1500 N N . ILE A 1 191 ? -8 4.324 -3.338 1 97.62 191 ILE A N 1
ATOM 1501 C CA . ILE A 1 191 ? -8.328 4.898 -4.637 1 97.62 191 ILE A CA 1
ATOM 1502 C C . ILE A 1 191 ? -8.445 6.414 -4.52 1 97.62 191 ILE A C 1
ATOM 1504 O O . ILE A 1 191 ? -7.73 7.152 -5.207 1 97.62 191 ILE A O 1
ATOM 1508 N N . ALA A 1 192 ? -9.242 6.945 -3.59 1 97.81 192 ALA A N 1
ATOM 1509 C CA . ALA A 1 192 ? -9.461 8.383 -3.453 1 97.81 192 ALA A CA 1
ATOM 1510 C C . ALA A 1 192 ? -8.18 9.102 -3.039 1 97.81 192 ALA A C 1
ATOM 1512 O O . ALA A 1 192 ? -7.855 10.156 -3.58 1 97.81 192 ALA A O 1
ATOM 1513 N N . GLU A 1 193 ? -7.449 8.531 -2.119 1 98.25 193 GLU A N 1
ATOM 1514 C CA . GLU A 1 193 ? -6.219 9.141 -1.62 1 98.25 193 GLU A CA 1
ATOM 1515 C C . GLU A 1 193 ? -5.152 9.203 -2.711 1 98.25 193 GLU A C 1
ATOM 1517 O O . GLU A 1 193 ? -4.461 10.211 -2.85 1 98.25 193 GLU A O 1
ATOM 1522 N N . ASN A 1 194 ? -5.051 8.102 -3.469 1 98.19 194 ASN A N 1
ATOM 1523 C CA . ASN A 1 194 ? -4.09 8.102 -4.566 1 98.19 194 ASN A CA 1
ATOM 1524 C C . ASN A 1 194 ? -4.453 9.125 -5.633 1 98.19 194 ASN A C 1
ATOM 1526 O O . ASN A 1 194 ? -3.574 9.773 -6.207 1 98.19 194 ASN A O 1
ATOM 1530 N N . GLN A 1 195 ? -5.695 9.227 -5.902 1 98.31 195 GLN A N 1
ATOM 1531 C CA . GLN A 1 195 ? -6.137 10.234 -6.859 1 98.31 195 GLN A CA 1
ATOM 1532 C C . GLN A 1 195 ? -5.824 11.641 -6.359 1 98.31 195 GLN A C 1
ATOM 1534 O O . GLN A 1 195 ? -5.391 12.5 -7.133 1 98.31 195 GLN A O 1
ATOM 1539 N N . SER A 1 196 ? -6.086 11.883 -5.109 1 98.75 196 SER A N 1
ATOM 1540 C CA . SER A 1 196 ? -5.793 13.188 -4.523 1 98.75 196 SER A CA 1
ATOM 1541 C C . SER A 1 196 ? -4.312 13.531 -4.645 1 98.75 196 SER A C 1
ATOM 1543 O O . SER A 1 196 ? -3.957 14.664 -4.973 1 98.75 196 SER A O 1
ATOM 1545 N N . LEU A 1 197 ? -3.477 12.57 -4.328 1 98.62 197 LEU A N 1
ATOM 1546 C CA . LEU A 1 197 ? -2.035 12.75 -4.457 1 98.62 197 LEU A CA 1
ATOM 1547 C C . LEU A 1 197 ? -1.655 13.062 -5.898 1 98.62 197 LEU A C 1
ATOM 1549 O O . LEU A 1 197 ? -0.87 13.984 -6.152 1 98.62 197 LEU A O 1
ATOM 1553 N N . PHE A 1 198 ? -2.227 12.312 -6.816 1 98.12 198 PHE A N 1
ATOM 1554 C CA . PHE A 1 198 ? -1.93 12.508 -8.234 1 98.12 198 PHE A CA 1
ATOM 1555 C C . PHE A 1 198 ? -2.291 13.922 -8.672 1 98.12 198 PHE A C 1
ATOM 1557 O O . PHE A 1 198 ? -1.493 14.594 -9.328 1 98.12 198 PHE A O 1
ATOM 1564 N N . ILE A 1 199 ? -3.434 14.375 -8.273 1 98.19 199 ILE A N 1
ATOM 1565 C CA . ILE A 1 199 ? -3.906 15.703 -8.641 1 98.19 199 ILE A CA 1
ATOM 1566 C C . ILE A 1 199 ? -3.021 16.766 -7.996 1 98.19 199 ILE A C 1
ATOM 1568 O O . ILE A 1 199 ? -2.592 17.719 -8.664 1 98.19 199 ILE A O 1
ATOM 1572 N N . GLY A 1 200 ? -2.775 16.641 -6.715 1 98.44 200 GLY A N 1
ATOM 1573 C CA . GLY A 1 200 ? -1.966 17.609 -5.996 1 98.44 200 GLY A CA 1
ATOM 1574 C C . GLY A 1 200 ? -0.589 17.812 -6.602 1 98.44 200 GLY A C 1
ATOM 1575 O O . GLY A 1 200 ? -0.16 18.938 -6.828 1 98.44 200 GLY A O 1
ATOM 1576 N N . PHE A 1 201 ? 0.067 16.734 -6.949 1 97.75 201 PHE A N 1
ATOM 1577 C CA . PHE A 1 201 ? 1.449 16.844 -7.402 1 97.75 201 PHE A CA 1
ATOM 1578 C C . PHE A 1 201 ? 1.509 17.125 -8.898 1 97.75 201 PHE A C 1
ATOM 1580 O O . PHE A 1 201 ? 2.414 17.812 -9.367 1 97.75 201 PHE A O 1
ATOM 1587 N N . SER A 1 202 ? 0.549 16.562 -9.703 1 96.88 202 SER A N 1
ATOM 1588 C CA . SER A 1 202 ? 0.505 16.906 -11.117 1 96.88 202 SER A CA 1
ATOM 1589 C C . SER A 1 202 ? 0.325 18.406 -11.32 1 96.88 202 SER A C 1
ATOM 1591 O O . SER A 1 202 ? 0.922 18.984 -12.227 1 96.88 202 SER A O 1
ATOM 1593 N N . GLU A 1 203 ? -0.484 19 -10.453 1 98.12 203 GLU A N 1
ATOM 1594 C CA . GLU A 1 203 ? -0.688 20.438 -10.531 1 98.12 203 GLU A CA 1
ATOM 1595 C C . GLU A 1 203 ? 0.571 21.203 -10.109 1 98.12 203 GLU A C 1
ATOM 1597 O O . GLU A 1 203 ? 0.984 22.141 -10.789 1 98.12 203 GLU A O 1
ATOM 1602 N N . LEU A 1 204 ? 1.176 20.797 -9.016 1 98.06 204 LEU A N 1
ATOM 1603 C CA . LEU A 1 204 ? 2.338 21.484 -8.469 1 98.06 204 LEU A CA 1
ATOM 1604 C C . LEU A 1 204 ? 3.494 21.469 -9.461 1 98.06 204 LEU A C 1
ATOM 1606 O O . LEU A 1 204 ? 4.289 22.406 -9.508 1 98.06 204 LEU A O 1
ATOM 1610 N N . LEU A 1 205 ? 3.6 20.438 -10.32 1 96.19 205 LEU A N 1
ATOM 1611 C CA . LEU A 1 205 ? 4.75 20.234 -11.188 1 96.19 205 LEU A CA 1
ATOM 1612 C C . LEU A 1 205 ? 4.582 20.984 -12.508 1 96.19 205 LEU A C 1
ATOM 1614 O O . LEU A 1 205 ? 5.496 21.016 -13.336 1 96.19 205 LEU A O 1
ATOM 1618 N N . LYS A 1 206 ? 3.494 21.641 -12.695 1 97.31 206 LYS A N 1
ATOM 1619 C CA . LYS A 1 206 ? 3.305 22.469 -13.883 1 97.31 206 LYS A CA 1
ATOM 1620 C C . LYS A 1 206 ? 4.285 23.641 -13.906 1 97.31 206 LYS A C 1
ATOM 1622 O O . LYS A 1 206 ? 4.703 24.125 -12.852 1 97.31 206 LYS A O 1
ATOM 1627 N N . SER A 1 207 ? 4.543 24.172 -15.07 1 96.88 207 SER A N 1
ATOM 1628 C CA . SER A 1 207 ? 5.508 25.25 -15.25 1 96.88 207 SER A CA 1
ATOM 1629 C C . SER A 1 207 ? 5.016 26.547 -14.609 1 96.88 207 SER A C 1
ATOM 1631 O O . SER A 1 207 ? 5.82 27.406 -14.242 1 96.88 207 SER A O 1
ATOM 1633 N N . ASP A 1 208 ? 3.732 26.625 -14.352 1 97.38 208 ASP A N 1
ATOM 1634 C CA . ASP A 1 208 ? 3.129 27.828 -13.773 1 97.38 208 ASP A CA 1
ATOM 1635 C C . ASP A 1 208 ? 3.633 28.062 -12.352 1 97.38 208 ASP A C 1
ATOM 1637 O O . ASP A 1 208 ? 3.514 29.156 -11.812 1 97.38 208 ASP A O 1
ATOM 1641 N N . TYR A 1 209 ? 4.219 27.016 -11.75 1 98.19 209 TYR A N 1
ATOM 1642 C CA . TYR A 1 209 ? 4.59 27.125 -10.344 1 98.19 209 TYR A CA 1
ATOM 1643 C C . TYR A 1 209 ? 6.098 27 -10.164 1 98.19 209 TYR A C 1
ATOM 1645 O O . TYR A 1 209 ? 6.574 26.578 -9.109 1 98.19 209 TYR A O 1
ATOM 1653 N N . ASP A 1 210 ? 6.855 27.312 -11.133 1 97 210 ASP A N 1
ATOM 1654 C CA . ASP A 1 210 ? 8.305 27.125 -11.141 1 97 210 ASP A CA 1
ATOM 1655 C C . ASP A 1 210 ? 8.961 27.953 -10.031 1 97 210 ASP A C 1
ATOM 1657 O O . ASP A 1 210 ? 9.82 27.438 -9.305 1 97 210 ASP A O 1
ATOM 1661 N N . LYS A 1 211 ? 8.617 29.203 -9.891 1 96.75 211 LYS A N 1
ATOM 1662 C CA . LYS A 1 211 ? 9.219 30.062 -8.875 1 96.75 211 LYS A CA 1
ATOM 1663 C C . LYS A 1 211 ? 8.883 29.578 -7.469 1 96.75 211 LYS A C 1
ATOM 1665 O O . LYS A 1 211 ? 9.727 29.609 -6.574 1 96.75 211 LYS A O 1
ATOM 1670 N N . LEU A 1 212 ? 7.645 29.172 -7.328 1 97.75 212 LEU A N 1
ATOM 1671 C CA . LEU A 1 212 ? 7.203 28.625 -6.051 1 97.75 212 LEU A CA 1
ATOM 1672 C C . LEU A 1 212 ? 8.008 27.375 -5.68 1 97.75 212 LEU A C 1
ATOM 1674 O O . LEU A 1 212 ? 8.492 27.266 -4.555 1 97.75 212 LEU A O 1
ATOM 1678 N N . ARG A 1 213 ? 8.211 26.438 -6.609 1 97.44 213 ARG A N 1
ATOM 1679 C CA . ARG A 1 213 ? 8.953 25.203 -6.371 1 97.44 213 ARG A CA 1
ATOM 1680 C C . ARG A 1 213 ? 10.406 25.5 -6.035 1 97.44 213 ARG A C 1
ATOM 1682 O O . ARG A 1 213 ? 11 24.844 -5.176 1 97.44 213 ARG A O 1
ATOM 1689 N N . HIS A 1 214 ? 10.961 26.469 -6.664 1 96.5 214 HIS A N 1
ATOM 1690 C CA . HIS A 1 214 ? 12.367 26.797 -6.453 1 96.5 214 HIS A CA 1
ATOM 1691 C C . HIS A 1 214 ? 12.609 27.281 -5.031 1 96.5 214 HIS A C 1
ATOM 1693 O O . HIS A 1 214 ? 13.672 27.016 -4.453 1 96.5 214 HIS A O 1
ATOM 1699 N N . ILE A 1 215 ? 11.672 28.047 -4.547 1 95.62 215 ILE A N 1
ATOM 1700 C CA . ILE A 1 215 ? 11.859 28.594 -3.207 1 95.62 215 ILE A CA 1
ATOM 1701 C C . ILE A 1 215 ? 11.609 27.516 -2.164 1 95.62 215 ILE A C 1
ATOM 1703 O O . ILE A 1 215 ? 12.25 27.484 -1.112 1 95.62 215 ILE A O 1
ATOM 1707 N N . ILE A 1 216 ? 10.695 26.562 -2.408 1 96.38 216 ILE A N 1
ATOM 1708 C CA . ILE A 1 216 ? 10.352 25.516 -1.456 1 96.38 216 ILE A CA 1
ATOM 1709 C C . ILE A 1 216 ? 11.391 24.391 -1.54 1 96.38 216 ILE A C 1
ATOM 1711 O O . ILE A 1 216 ? 11.773 23.812 -0.52 1 96.38 216 ILE A O 1
ATOM 1715 N N . PHE A 1 217 ? 11.836 24.156 -2.818 1 96.81 217 PHE A N 1
ATOM 1716 C CA . PHE A 1 217 ? 12.75 23.031 -3.025 1 96.81 217 PHE A CA 1
ATOM 1717 C C . PHE A 1 217 ? 14.047 23.516 -3.662 1 96.81 217 PHE A C 1
ATOM 1719 O O . PHE A 1 217 ? 14.336 23.203 -4.816 1 96.81 217 PHE A O 1
ATOM 1726 N N . PRO A 1 218 ? 14.922 24.141 -2.895 1 94.88 218 PRO A N 1
ATOM 1727 C CA . PRO A 1 218 ? 16.188 24.594 -3.471 1 94.88 218 PRO A CA 1
ATOM 1728 C C . PRO A 1 218 ? 17.094 23.438 -3.908 1 94.88 218 PRO A C 1
ATOM 1730 O O . PRO A 1 218 ? 17.891 23.594 -4.828 1 94.88 218 PRO A O 1
ATOM 1733 N N . LYS A 1 219 ? 16.953 22.266 -3.266 1 94 219 LYS A N 1
ATOM 1734 C CA . LYS A 1 219 ? 17.703 21.062 -3.627 1 94 219 LYS A CA 1
ATOM 1735 C C . LYS A 1 219 ? 16.75 19.922 -3.986 1 94 219 LYS A C 1
ATOM 1737 O O . LYS A 1 219 ? 15.656 19.812 -3.438 1 94 219 LYS A O 1
ATOM 1742 N N . PRO A 1 220 ? 17.188 19.094 -4.895 1 91.94 220 PRO A N 1
ATOM 1743 C CA . PRO A 1 220 ? 16.359 17.953 -5.262 1 91.94 220 PRO A CA 1
ATOM 1744 C C . PRO A 1 220 ? 16 17.078 -4.062 1 91.94 220 PRO A C 1
ATOM 1746 O O . PRO A 1 220 ? 14.922 16.484 -4.02 1 91.94 220 PRO A O 1
ATOM 1749 N N . GLU A 1 221 ? 16.875 17.047 -3.176 1 92.5 221 GLU A N 1
ATOM 1750 C CA . GLU A 1 221 ? 16.656 16.234 -1.984 1 92.5 221 GLU A CA 1
ATOM 1751 C C . GLU A 1 221 ? 15.484 16.781 -1.158 1 92.5 221 GLU A C 1
ATOM 1753 O O . GLU A 1 221 ? 14.758 16 -0.531 1 92.5 221 GLU A O 1
ATOM 1758 N N . ASP A 1 222 ? 15.312 18.078 -1.126 1 95.56 222 ASP A N 1
ATOM 1759 C CA . ASP A 1 222 ? 14.203 18.688 -0.402 1 95.56 222 ASP A CA 1
ATOM 1760 C C . ASP A 1 222 ? 12.859 18.25 -0.985 1 95.56 222 ASP A C 1
ATOM 1762 O O . ASP A 1 222 ? 11.938 17.891 -0.243 1 95.56 222 ASP A O 1
ATOM 1766 N N . TYR A 1 223 ? 12.836 18.219 -2.277 1 96.12 223 TYR A N 1
ATOM 1767 C CA . TYR A 1 223 ? 11.609 17.797 -2.941 1 96.12 223 TYR A CA 1
ATOM 1768 C C . TYR A 1 223 ? 11.328 16.312 -2.652 1 96.12 223 TYR A C 1
ATOM 1770 O O . TYR A 1 223 ? 10.188 15.945 -2.385 1 96.12 223 TYR A O 1
ATOM 1778 N N . ARG A 1 224 ? 12.336 15.5 -2.732 1 93.44 224 ARG A N 1
ATOM 1779 C CA . ARG A 1 224 ? 12.172 14.07 -2.492 1 93.44 224 ARG A CA 1
ATOM 1780 C C . ARG A 1 224 ? 11.656 13.805 -1.083 1 93.44 224 ARG A C 1
ATOM 1782 O O . ARG A 1 224 ? 10.742 13 -0.892 1 93.44 224 ARG A O 1
ATOM 1789 N N . ARG A 1 225 ? 12.266 14.461 -0.144 1 94.25 225 ARG A N 1
ATOM 1790 C CA . ARG A 1 225 ? 11.836 14.312 1.242 1 94.25 225 ARG A CA 1
ATOM 1791 C C . ARG A 1 225 ? 10.398 14.797 1.423 1 94.25 225 ARG A C 1
ATOM 1793 O O . ARG A 1 225 ? 9.594 14.148 2.092 1 94.25 225 ARG A O 1
ATOM 1800 N N . PHE A 1 226 ? 10.156 15.961 0.827 1 97.56 226 PHE A N 1
ATOM 1801 C CA . PHE A 1 226 ? 8.828 16.562 0.89 1 97.56 226 PHE A CA 1
ATOM 1802 C C . PHE A 1 226 ? 7.781 15.625 0.294 1 97.56 226 PHE A C 1
ATOM 1804 O O . PHE A 1 226 ? 6.766 15.344 0.928 1 97.56 226 PHE A O 1
ATOM 1811 N N . ARG A 1 227 ? 7.992 15.125 -0.872 1 97.06 227 ARG A N 1
ATOM 1812 C CA . ARG A 1 227 ? 7.031 14.289 -1.58 1 97.06 227 ARG A CA 1
ATOM 1813 C C . ARG A 1 227 ? 6.816 12.969 -0.848 1 97.06 227 ARG A C 1
ATOM 1815 O O . ARG A 1 227 ? 5.68 12.508 -0.704 1 97.06 227 ARG A O 1
ATOM 1822 N N . ALA A 1 228 ? 7.898 12.359 -0.435 1 95.5 228 ALA A N 1
ATOM 1823 C CA . ALA A 1 228 ? 7.785 11.102 0.308 1 95.5 228 ALA A CA 1
ATOM 1824 C C . ALA A 1 228 ? 6.906 11.273 1.543 1 95.5 228 ALA A C 1
ATOM 1826 O O . ALA A 1 228 ? 6.066 10.422 1.839 1 95.5 228 ALA A O 1
ATOM 1827 N N . ALA A 1 229 ? 7.109 12.352 2.23 1 97.75 229 ALA A N 1
ATOM 1828 C CA . ALA A 1 229 ? 6.312 12.625 3.422 1 97.75 229 ALA A CA 1
ATOM 1829 C C . ALA A 1 229 ? 4.84 12.812 3.064 1 97.75 229 ALA A C 1
ATOM 1831 O O . ALA A 1 229 ? 3.957 12.25 3.715 1 97.75 229 ALA A O 1
ATOM 1832 N N . CYS A 1 230 ? 4.594 13.602 2.062 1 98.62 230 CYS A N 1
ATOM 1833 C CA . CYS A 1 230 ? 3.221 13.891 1.661 1 98.62 230 CYS A CA 1
ATOM 1834 C C . CYS A 1 230 ? 2.494 12.617 1.238 1 98.62 230 CYS A C 1
ATOM 1836 O O . CYS A 1 230 ? 1.326 12.422 1.578 1 98.62 230 CYS A O 1
ATOM 1838 N N . VAL A 1 231 ? 3.141 11.773 0.484 1 98 231 VAL A N 1
ATOM 1839 C CA . VAL A 1 231 ? 2.547 10.516 0.04 1 98 231 VAL A CA 1
ATOM 1840 C C . VAL A 1 231 ? 2.166 9.664 1.251 1 98 231 VAL A C 1
ATOM 1842 O O . VAL A 1 231 ? 1.036 9.18 1.347 1 98 231 VAL A O 1
ATOM 1845 N N . ASN A 1 232 ? 3.066 9.562 2.148 1 97.12 232 ASN A N 1
ATOM 1846 C CA . ASN A 1 232 ? 2.812 8.781 3.355 1 97.12 232 ASN A CA 1
ATOM 1847 C C . ASN A 1 232 ? 1.658 9.367 4.168 1 97.12 232 ASN A C 1
ATOM 1849 O O . ASN A 1 232 ? 0.805 8.625 4.66 1 97.12 232 ASN A O 1
ATOM 1853 N N . LEU A 1 233 ? 1.657 10.625 4.297 1 98.69 233 LEU A N 1
ATOM 1854 C CA . LEU A 1 233 ? 0.662 11.305 5.125 1 98.69 233 LEU A CA 1
ATOM 1855 C C . LEU A 1 233 ? -0.735 11.141 4.535 1 98.69 233 LEU A C 1
ATOM 1857 O O . LEU A 1 233 ? -1.671 10.758 5.242 1 98.69 233 LEU A O 1
ATOM 1861 N N . VAL A 1 234 ? -0.885 11.406 3.283 1 98.81 234 VAL A N 1
ATOM 1862 C CA . VAL A 1 234 ? -2.195 11.336 2.643 1 98.81 234 VAL A CA 1
ATOM 1863 C C . VAL A 1 234 ? -2.693 9.898 2.633 1 98.81 234 VAL A C 1
ATOM 1865 O O . VAL A 1 234 ? -3.863 9.633 2.922 1 98.81 234 VAL A O 1
ATOM 1868 N N . LEU A 1 235 ? -1.854 8.969 2.33 1 98.25 235 LEU A N 1
ATOM 1869 C CA . LEU A 1 235 ? -2.266 7.574 2.324 1 98.25 235 LEU A CA 1
ATOM 1870 C C . LEU A 1 235 ? -2.678 7.121 3.721 1 98.25 235 LEU A C 1
ATOM 1872 O O . LEU A 1 235 ? -3.555 6.266 3.869 1 98.25 235 LEU A O 1
ATOM 1876 N N . ALA A 1 236 ? -2.119 7.68 4.723 1 97.38 236 ALA A N 1
ATOM 1877 C CA . ALA A 1 236 ? -2.426 7.312 6.102 1 97.38 236 ALA A CA 1
ATOM 1878 C C . ALA A 1 236 ? -3.846 7.727 6.477 1 97.38 236 ALA A C 1
ATOM 1880 O O . ALA A 1 236 ? -4.391 7.254 7.477 1 97.38 236 ALA A O 1
ATOM 1881 N N . THR A 1 237 ? -4.465 8.562 5.719 1 97.62 237 THR A N 1
ATOM 1882 C CA . THR A 1 237 ? -5.809 9.031 6.039 1 97.62 237 THR A CA 1
ATOM 1883 C C . THR A 1 237 ? -6.859 8.031 5.555 1 97.62 237 THR A C 1
ATOM 1885 O O . THR A 1 237 ? -8.039 8.172 5.867 1 97.62 237 THR A O 1
ATOM 1888 N N . ASP A 1 238 ? -6.465 7.055 4.77 1 96.38 238 ASP A N 1
ATOM 1889 C CA . ASP A 1 238 ? -7.375 5.965 4.426 1 96.38 238 ASP A CA 1
ATOM 1890 C C . ASP A 1 238 ? -7.52 4.98 5.586 1 96.38 238 ASP A C 1
ATOM 1892 O O . ASP A 1 238 ? -6.859 3.938 5.605 1 96.38 238 ASP A O 1
ATOM 1896 N N . ILE A 1 239 ? -8.406 5.219 6.348 1 92.81 239 ILE A N 1
ATOM 1897 C CA . ILE A 1 239 ? -8.516 4.457 7.586 1 92.81 239 ILE A CA 1
ATOM 1898 C C . ILE A 1 239 ? -9.258 3.15 7.328 1 92.81 239 ILE A C 1
ATOM 1900 O O . ILE A 1 239 ? -9.219 2.234 8.156 1 92.81 239 ILE A O 1
ATOM 1904 N N . ALA A 1 240 ? -10 3.092 6.223 1 93.69 240 ALA A N 1
ATOM 1905 C CA . ALA A 1 240 ? -10.797 1.907 5.922 1 93.69 240 ALA A CA 1
ATOM 1906 C C . ALA A 1 240 ? -9.938 0.799 5.324 1 93.69 240 ALA A C 1
ATOM 1908 O O . ALA A 1 240 ? -10.375 -0.352 5.23 1 93.69 240 ALA A O 1
ATOM 1909 N N . SER A 1 241 ? -8.766 1.087 4.91 1 95.25 241 SER A N 1
ATOM 1910 C CA . SER A 1 241 ? -7.863 0.102 4.316 1 95.25 241 SER A CA 1
ATOM 1911 C C . SER A 1 241 ? -7.242 -0.794 5.383 1 95.25 241 SER A C 1
ATOM 1913 O O . SER A 1 241 ? -6.562 -0.308 6.289 1 95.25 241 SER A O 1
ATOM 1915 N N . PRO A 1 242 ? -7.422 -2.057 5.273 1 92.56 242 PRO A N 1
ATOM 1916 C CA . PRO A 1 242 ? -6.789 -2.967 6.234 1 92.56 242 PRO A CA 1
ATOM 1917 C C . PRO A 1 242 ? -5.266 -2.873 6.223 1 92.56 242 PRO A C 1
ATOM 1919 O O . PRO A 1 242 ? -4.633 -2.898 7.277 1 92.56 242 PRO A O 1
ATOM 1922 N N . GLU A 1 243 ? -4.703 -2.754 5.074 1 92.94 243 GLU A N 1
ATOM 1923 C CA . GLU A 1 243 ? -3.25 -2.689 4.957 1 92.94 243 GLU A CA 1
ATOM 1924 C C . GLU A 1 243 ? -2.705 -1.397 5.559 1 92.94 243 GLU A C 1
ATOM 1926 O O . GLU A 1 243 ? -1.677 -1.409 6.238 1 92.94 243 GLU A O 1
ATOM 1931 N N . ARG A 1 244 ? -3.381 -0.302 5.258 1 94.75 244 ARG A N 1
ATOM 1932 C CA . ARG A 1 244 ? -2.934 0.971 5.812 1 94.75 244 ARG A CA 1
ATOM 1933 C C . ARG A 1 244 ? -3.043 0.971 7.336 1 94.75 244 ARG A C 1
ATOM 1935 O O . ARG A 1 244 ? -2.172 1.503 8.023 1 94.75 244 ARG A O 1
ATOM 1942 N N . SER A 1 245 ? -4.141 0.402 7.785 1 92.62 245 SER A N 1
ATOM 1943 C CA . SER A 1 245 ? -4.324 0.276 9.227 1 92.62 245 SER A CA 1
ATOM 1944 C C . SER A 1 245 ? -3.205 -0.545 9.859 1 92.62 245 SER A C 1
ATOM 1946 O O . SER A 1 245 ? -2.672 -0.176 10.906 1 92.62 245 SER A O 1
ATOM 1948 N N . GLN A 1 246 ? -2.85 -1.599 9.234 1 93.62 246 GLN A N 1
ATOM 1949 C CA . GLN A 1 246 ? -1.795 -2.463 9.758 1 93.62 246 GLN A CA 1
ATOM 1950 C C . GLN A 1 246 ? -0.441 -1.759 9.727 1 93.62 246 GLN A C 1
ATOM 1952 O O . GLN A 1 246 ? 0.348 -1.878 10.664 1 93.62 246 GLN A O 1
ATOM 1957 N N . ILE A 1 247 ? -0.154 -1.109 8.68 1 94.62 247 ILE A N 1
ATOM 1958 C CA . ILE A 1 247 ? 1.107 -0.387 8.547 1 94.62 247 ILE A CA 1
ATOM 1959 C C . ILE A 1 247 ? 1.216 0.668 9.648 1 94.62 247 ILE A C 1
ATOM 1961 O O . ILE A 1 247 ? 2.275 0.83 10.258 1 94.62 247 ILE A O 1
ATOM 1965 N N . GLY A 1 248 ? 0.069 1.392 9.812 1 93.75 248 GLY A N 1
ATOM 1966 C CA . GLY A 1 248 ? 0.059 2.375 10.883 1 93.75 248 GLY A CA 1
ATOM 1967 C C . GLY A 1 248 ? 0.364 1.775 12.242 1 93.75 248 GLY A C 1
ATOM 1968 O O . GLY A 1 248 ? 1.138 2.342 13.016 1 93.75 248 GLY A O 1
ATOM 1969 N N . LYS A 1 249 ? -0.171 0.664 12.5 1 91.56 249 LYS A N 1
ATOM 1970 C CA . LYS A 1 249 ? 0.061 -0.03 13.766 1 91.56 249 LYS A CA 1
ATOM 1971 C C . LYS A 1 249 ? 1.519 -0.462 13.898 1 91.56 249 LYS A C 1
ATOM 1973 O O . LYS A 1 249 ? 2.129 -0.297 14.953 1 91.56 249 LYS A O 1
ATOM 1978 N N . SER A 1 250 ? 2.059 -1.007 12.844 1 93.06 250 SER A N 1
ATOM 1979 C CA . SER A 1 250 ? 3.434 -1.495 12.852 1 93.06 250 SER A CA 1
ATOM 1980 C C . SER A 1 250 ? 4.426 -0.349 13.016 1 93.06 250 SER A C 1
ATOM 1982 O O . SER A 1 250 ? 5.418 -0.48 13.734 1 93.06 250 SER A O 1
ATOM 1984 N N . LYS A 1 251 ? 4.176 0.691 12.352 1 94.44 251 LYS A N 1
ATOM 1985 C CA . LYS A 1 251 ? 5.047 1.856 12.477 1 94.44 251 LYS A CA 1
ATOM 1986 C C . LYS A 1 251 ? 5.035 2.4 13.898 1 94.44 251 LYS A C 1
ATOM 1988 O O . LYS A 1 251 ? 6.082 2.758 14.438 1 94.44 251 LYS A O 1
ATOM 1993 N N . TRP A 1 252 ? 3.838 2.475 14.477 1 94.44 252 TRP A N 1
ATOM 1994 C CA . TRP A 1 252 ? 3.727 2.951 15.852 1 94.44 252 TRP A CA 1
ATOM 1995 C C . TRP A 1 252 ? 4.527 2.068 16.797 1 94.44 252 TRP A C 1
ATOM 1997 O O . TRP A 1 252 ? 5.273 2.57 17.641 1 94.44 252 TRP A O 1
ATOM 2007 N N . LYS A 1 253 ? 4.359 0.792 16.625 1 90.75 253 LYS A N 1
ATOM 2008 C CA . LYS A 1 253 ? 5.055 -0.152 17.5 1 90.75 253 LYS A CA 1
ATOM 2009 C C . LYS A 1 253 ? 6.57 -0.001 17.375 1 90.75 253 LYS A C 1
ATOM 2011 O O . LYS A 1 253 ? 7.289 -0.035 18.375 1 90.75 253 LYS A O 1
ATOM 2016 N N . GLU A 1 254 ? 6.984 0.148 16.156 1 89.56 254 GLU A N 1
ATOM 2017 C CA . GLU A 1 254 ? 8.414 0.303 15.914 1 89.56 254 GLU A CA 1
ATOM 2018 C C . GLU A 1 254 ? 8.938 1.619 16.484 1 89.56 254 GLU A C 1
ATOM 2020 O O . GLU A 1 254 ? 10.062 1.688 16.984 1 89.56 254 GLU A O 1
ATOM 2025 N N . ALA A 1 255 ? 8.148 2.625 16.438 1 91.38 255 ALA A N 1
ATOM 2026 C CA . ALA A 1 255 ? 8.57 3.965 16.844 1 91.38 255 ALA A CA 1
ATOM 2027 C C . ALA A 1 255 ? 8.453 4.141 18.359 1 91.38 255 ALA A C 1
ATOM 2029 O O . ALA A 1 255 ? 9.344 4.711 19 1 91.38 255 ALA A O 1
ATOM 2030 N N . PHE A 1 256 ? 7.32 3.631 18.938 1 91.75 256 PHE A N 1
ATOM 2031 C CA . PHE A 1 256 ? 7 4.012 20.297 1 91.75 256 PHE A CA 1
ATOM 2032 C C . PHE A 1 256 ? 6.727 2.781 21.156 1 91.75 256 PHE A C 1
ATOM 2034 O O . PHE A 1 256 ? 6.465 2.896 22.359 1 91.75 256 PHE A O 1
ATOM 2041 N N . GLY A 1 257 ? 6.809 1.583 20.516 1 85.56 257 GLY A N 1
ATOM 2042 C CA . GLY A 1 257 ? 6.492 0.372 21.25 1 85.56 257 GLY A CA 1
ATOM 2043 C C . GLY A 1 257 ? 5.004 0.106 21.359 1 85.56 257 GLY A C 1
ATOM 2044 O O . GLY A 1 257 ? 4.211 0.684 20.609 1 85.56 257 GLY A O 1
ATOM 2045 N N . ASP A 1 258 ? 4.617 -0.874 22.125 1 76.19 258 ASP A N 1
ATOM 2046 C CA . ASP A 1 258 ? 3.215 -1.242 22.281 1 76.19 258 ASP A CA 1
ATOM 2047 C C . ASP A 1 258 ? 2.422 -0.115 22.938 1 76.19 258 ASP A C 1
ATOM 2049 O O . ASP A 1 258 ? 2.898 0.521 23.875 1 76.19 258 ASP A O 1
ATOM 2053 N N . PRO A 1 259 ? 1.264 0.102 22.359 1 65.94 259 PRO A N 1
ATOM 2054 C CA . PRO A 1 259 ? 0.428 1.119 23 1 65.94 259 PRO A CA 1
ATOM 2055 C C . PRO A 1 259 ? 0.116 0.792 24.453 1 65.94 259 PRO A C 1
ATOM 2057 O O . PRO A 1 259 ? 0.137 -0.377 24.844 1 65.94 259 PRO A O 1
ATOM 2060 N N . TYR A 1 260 ? -0.175 1.778 25.188 1 53.66 260 TYR A N 1
ATOM 2061 C CA . TYR A 1 260 ? -0.413 1.66 26.625 1 53.66 260 TYR A CA 1
ATOM 2062 C C . TYR A 1 260 ? -1.496 0.628 26.922 1 53.66 260 TYR A C 1
ATOM 2064 O O . TYR A 1 260 ? -1.362 -0.178 27.844 1 53.66 260 TYR A O 1
ATOM 2072 N N . GLU A 1 261 ? -2.426 0.749 26.109 1 55.16 261 GLU A N 1
ATOM 2073 C CA . GLU A 1 261 ? -3.549 -0.158 26.344 1 55.16 261 GLU A CA 1
ATOM 2074 C C . GLU A 1 261 ? -3.119 -1.614 26.188 1 55.16 261 GLU A C 1
ATOM 2076 O O . GLU A 1 261 ? -3.58 -2.48 26.938 1 55.16 261 GLU A O 1
ATOM 2081 N N . THR A 1 262 ? -2.248 -1.745 25.234 1 56.31 262 THR A N 1
ATOM 2082 C CA . THR A 1 262 ? -1.753 -3.098 25.016 1 56.31 262 THR A CA 1
ATOM 2083 C C . THR A 1 262 ? -0.871 -3.555 26.172 1 56.31 262 THR A C 1
ATOM 2085 O O . THR A 1 262 ? -0.977 -4.695 26.625 1 56.31 262 THR A O 1
ATOM 2088 N N . VAL A 1 263 ? -0.099 -2.639 26.609 1 49.22 263 VAL A N 1
ATOM 2089 C CA . VAL A 1 263 ? 0.79 -2.945 27.719 1 49.22 263 VAL A CA 1
ATOM 2090 C C . VAL A 1 263 ? -0.035 -3.232 28.984 1 49.22 263 VAL A C 1
ATOM 2092 O O . VAL A 1 263 ? 0.244 -4.188 29.703 1 49.22 263 VAL A O 1
ATOM 2095 N N . GLU A 1 264 ? -0.998 -2.393 29.078 1 50.38 264 GLU A N 1
ATOM 2096 C CA . GLU A 1 264 ? -1.884 -2.582 30.219 1 50.38 264 GLU A CA 1
ATOM 2097 C C . GLU A 1 264 ? -2.564 -3.947 30.172 1 50.38 264 GLU A C 1
ATOM 2099 O O . GLU A 1 264 ? -2.629 -4.652 31.188 1 50.38 264 GLU A O 1
ATOM 2104 N N . ARG A 1 265 ? -2.957 -4.301 29.031 1 51.91 265 ARG A N 1
ATOM 2105 C CA . ARG A 1 265 ? -3.625 -5.586 28.859 1 51.91 265 ARG A CA 1
ATOM 2106 C C . ARG A 1 265 ? -2.67 -6.742 29.141 1 51.91 265 ARG A C 1
ATOM 2108 O O . ARG A 1 265 ? -3.053 -7.73 29.781 1 51.91 265 ARG A O 1
ATOM 2115 N N . LYS A 1 266 ? -1.503 -6.578 28.703 1 52.28 266 LYS A N 1
ATOM 2116 C CA . LYS A 1 266 ? -0.505 -7.625 28.906 1 52.28 266 LYS A CA 1
ATOM 2117 C C . LYS A 1 266 ? -0.168 -7.789 30.375 1 52.28 266 LYS A C 1
ATOM 2119 O O . LYS A 1 266 ? -0.046 -8.914 30.875 1 52.28 266 LYS A O 1
ATOM 2124 N N . VAL A 1 267 ? -0.015 -6.695 31 1 48.75 267 VAL A N 1
ATOM 2125 C CA . VAL A 1 267 ? 0.308 -6.707 32.406 1 48.75 267 VAL A CA 1
ATOM 2126 C C . VAL A 1 267 ? -0.845 -7.328 33.219 1 48.75 267 VAL A C 1
ATOM 2128 O O . VAL A 1 267 ? -0.625 -8.148 34.094 1 48.75 267 VAL A O 1
ATOM 2131 N N . LEU A 1 268 ? -1.989 -6.938 32.781 1 48.28 268 LEU A N 1
ATOM 2132 C CA . LEU A 1 268 ? -3.162 -7.473 33.469 1 48.28 268 LEU A CA 1
ATOM 2133 C C . LEU A 1 268 ? -3.283 -8.977 33.25 1 48.28 268 LEU A C 1
ATOM 2135 O O . LEU A 1 268 ? -3.637 -9.719 34.156 1 48.28 268 LEU A O 1
ATOM 2139 N N . LYS A 1 269 ? -2.973 -9.383 32.094 1 52.09 269 LYS A N 1
ATOM 2140 C CA . LYS A 1 269 ? -3.004 -10.812 31.781 1 52.09 269 LYS A CA 1
ATOM 2141 C C . LYS A 1 269 ? -1.938 -11.562 32.562 1 52.09 269 LYS A C 1
ATOM 2143 O O . LYS A 1 269 ? -2.189 -12.656 33.062 1 52.09 269 LYS A O 1
ATOM 2148 N N . GLN A 1 270 ? -0.79 -11.008 32.688 1 50.47 270 GLN A N 1
ATOM 2149 C CA . GLN A 1 270 ? 0.294 -11.602 33.469 1 50.47 270 GLN A CA 1
ATOM 2150 C C . GLN A 1 270 ? -0.068 -11.672 34.938 1 50.47 270 GLN A C 1
ATOM 2152 O O . GLN A 1 270 ? 0.245 -12.656 35.625 1 50.47 270 GLN A O 1
ATOM 2157 N N . LEU A 1 271 ? -0.604 -10.602 35.375 1 48.69 271 LEU A N 1
ATOM 2158 C CA . LEU A 1 271 ? -1.012 -10.555 36.781 1 48.69 271 LEU A CA 1
ATOM 2159 C C . LEU A 1 271 ? -2.111 -11.578 37.062 1 48.69 271 LEU A C 1
ATOM 2161 O O . LEU A 1 271 ? -2.143 -12.18 38.125 1 48.69 271 LEU A O 1
ATOM 2165 N N . SER A 1 272 ? -2.953 -11.641 36.156 1 48.75 272 SER A N 1
ATOM 2166 C CA . SER A 1 272 ? -4.039 -12.602 36.344 1 48.75 272 SER A CA 1
ATOM 2167 C C . SER A 1 272 ? -3.51 -14.031 36.344 1 48.75 272 SER A C 1
ATOM 2169 O O . SER A 1 272 ? -4.102 -14.906 37 1 48.75 272 SER A O 1
ATOM 2171 N N . THR A 1 273 ? -2.582 -14.281 35.562 1 49.41 273 THR A N 1
ATOM 2172 C CA . THR A 1 273 ? -2.012 -15.625 35.562 1 49.41 273 THR A CA 1
ATOM 2173 C C . THR A 1 273 ? -1.245 -15.898 36.844 1 49.41 273 THR A C 1
ATOM 2175 O O . THR A 1 273 ? -1.124 -17.047 37.281 1 49.41 273 THR A O 1
ATOM 2178 N N . THR A 1 274 ? -0.655 -14.906 37.375 1 42.31 274 THR A N 1
ATOM 2179 C CA . THR A 1 274 ? 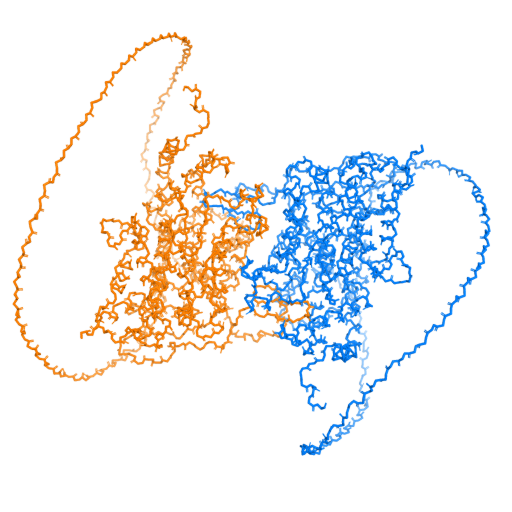0.109 -15.109 38.594 1 42.31 274 THR A CA 1
ATOM 2180 C C . THR A 1 274 ? -0.82 -15.188 39.812 1 42.31 274 THR A C 1
ATOM 2182 O O . THR A 1 274 ? -0.455 -15.75 40.844 1 42.31 274 THR A O 1
ATOM 2185 N N . VAL A 1 275 ? -1.789 -14.266 39.969 1 33.16 275 VAL A N 1
ATOM 2186 C CA . VAL A 1 275 ? -2.609 -14.312 41.188 1 33.16 275 VAL A CA 1
ATOM 2187 C C . VAL A 1 275 ? -3.689 -15.383 41.031 1 33.16 275 VAL A C 1
ATOM 2189 O O . VAL A 1 275 ? -4.539 -15.297 40.125 1 33.16 275 VAL A O 1
ATOM 2192 N N . LYS A 1 276 ? -3.508 -16.688 41.562 1 38.41 276 LYS A N 1
ATOM 2193 C CA . LYS A 1 276 ? -4.469 -17.766 41.688 1 38.41 276 LYS A CA 1
ATOM 2194 C C . LYS A 1 276 ? -5.855 -17.25 42.062 1 38.41 276 LYS A C 1
ATOM 2196 O O . LYS A 1 276 ? -6.84 -17.984 42 1 38.41 276 LYS A O 1
ATOM 2201 N N . GLY A 1 277 ? -6.156 -16.484 43.312 1 33.25 277 GLY A N 1
ATOM 2202 C CA . GLY A 1 277 ? -7.461 -16.203 43.875 1 33.25 277 GLY A CA 1
ATOM 2203 C C . GLY A 1 277 ? -8.297 -15.258 43.062 1 33.25 277 GLY A C 1
ATOM 2204 O O . GLY A 1 277 ? -7.785 -14.594 42.156 1 33.25 277 GLY A O 1
ATOM 2205 N N . PRO A 1 278 ? -9.711 -15.375 43.281 1 33.12 278 PRO A N 1
ATOM 2206 C CA . PRO A 1 278 ? -10.648 -14.484 42.594 1 33.12 278 PRO A CA 1
ATOM 2207 C C . PRO A 1 278 ? -10.188 -13.031 42.562 1 33.12 278 PRO A C 1
ATOM 2209 O O . PRO A 1 278 ? -9.992 -12.43 43.625 1 33.12 278 PRO A O 1
ATOM 2212 N N . VAL A 1 279 ? -9.18 -12.695 41.938 1 36.41 279 VAL A N 1
ATOM 2213 C CA . VAL A 1 279 ? -8.938 -11.258 42 1 36.41 279 VAL A CA 1
ATOM 2214 C C . VAL A 1 279 ? -10.242 -10.508 41.75 1 36.41 279 VAL A C 1
ATOM 2216 O O . VAL A 1 279 ? -10.969 -10.789 40.781 1 36.41 279 VAL A O 1
ATOM 2219 N N . PRO A 1 280 ? -10.945 -10.031 42.844 1 29.41 280 PRO A N 1
ATOM 2220 C CA . PRO A 1 280 ? -12.172 -9.258 42.625 1 29.41 280 PRO A CA 1
ATOM 2221 C C . PRO A 1 280 ? -12.047 -8.273 41.469 1 29.41 280 PRO A C 1
ATOM 2223 O O . PRO A 1 280 ? -10.977 -7.695 41.25 1 29.41 280 PRO A O 1
ATOM 2226 N N . ALA A 1 281 ? -12.734 -8.523 40.438 1 33.03 281 ALA A N 1
ATOM 2227 C CA . ALA A 1 281 ? -12.93 -7.621 39.281 1 33.03 281 ALA A CA 1
ATOM 2228 C C . ALA A 1 281 ? -13.133 -6.184 39.75 1 33.03 281 ALA A C 1
ATOM 2230 O O . ALA A 1 281 ? -14.266 -5.762 40 1 33.03 281 ALA A O 1
ATOM 2231 N N . THR A 1 282 ? -12.492 -5.645 40.938 1 29.19 282 THR A N 1
ATOM 2232 C CA . THR A 1 282 ? -12.805 -4.234 41.125 1 29.19 282 THR A CA 1
ATOM 2233 C C . THR A 1 282 ? -12.516 -3.426 39.875 1 29.19 282 THR A C 1
ATOM 2235 O O . THR A 1 282 ? -11.461 -3.598 39.25 1 29.19 282 THR A O 1
ATOM 2238 N N . PRO A 1 283 ? -13.531 -2.867 39.312 1 27.94 283 PRO A N 1
ATOM 2239 C CA . PRO A 1 283 ? -13.43 -1.944 38.156 1 27.94 283 PRO A CA 1
ATOM 2240 C C . PRO A 1 283 ? -12.352 -0.884 38.375 1 27.94 283 PRO A C 1
ATOM 2242 O O . PRO A 1 283 ? -12.32 -0.213 39.406 1 27.94 283 PRO A O 1
ATOM 2245 N N . VAL A 1 284 ? -11.07 -1.141 38.188 1 30.05 284 VAL A N 1
ATOM 2246 C CA . VAL A 1 284 ? -10.031 -0.116 38.25 1 30.05 284 VAL A CA 1
ATOM 2247 C C . VAL A 1 284 ? -10.562 1.181 37.625 1 30.05 284 VAL A C 1
ATOM 2249 O O . VAL A 1 284 ? -10.805 1.254 36.438 1 30.05 284 VAL A O 1
ATOM 2252 N N . ASN A 1 285 ? -11.508 1.95 38.406 1 25.84 285 ASN A N 1
ATOM 2253 C CA . ASN A 1 285 ? -11.969 3.307 38.125 1 25.84 285 ASN A CA 1
ATOM 2254 C C . ASN A 1 285 ? -10.797 4.262 37.938 1 25.84 285 ASN A C 1
ATOM 2256 O O . ASN A 1 285 ? -9.883 4.32 38.75 1 25.84 285 ASN A O 1
ATOM 2260 N N . ARG A 1 286 ? -10.43 4.73 36.75 1 27.89 286 ARG A N 1
ATOM 2261 C CA . ARG A 1 286 ? -9.453 5.754 36.375 1 27.89 286 ARG A CA 1
ATOM 2262 C C . ARG A 1 286 ? -9.539 6.961 37.312 1 27.89 286 ARG A C 1
ATOM 2264 O O . ARG A 1 286 ? -8.656 7.82 37.312 1 27.89 286 ARG A O 1
ATOM 2271 N N . ALA A 1 287 ? -10.523 7.316 38.25 1 27.33 287 ALA A N 1
ATOM 2272 C CA . ALA A 1 287 ? -10.594 8.461 39.156 1 27.33 287 ALA A CA 1
ATOM 2273 C C . ALA A 1 287 ? -9.695 8.258 40.375 1 27.33 287 ALA A C 1
ATOM 2275 O O . ALA A 1 287 ? -9.219 9.227 40.969 1 27.33 287 ALA A O 1
ATOM 2276 N N . SER A 1 288 ? -9.508 7.254 41.094 1 27.05 288 SER A N 1
ATOM 2277 C CA . SER A 1 288 ? -8.836 7.152 42.375 1 27.05 288 SER A CA 1
ATOM 2278 C C . SER A 1 288 ? -7.324 7.301 42.219 1 27.05 288 SER A C 1
ATOM 2280 O O . SER A 1 288 ? -6.574 7.109 43.188 1 27.05 288 SER A O 1
ATOM 2282 N N . ARG A 1 289 ? -6.855 7.559 41.062 1 28.45 289 ARG A N 1
ATOM 2283 C CA . ARG A 1 289 ? -5.41 7.75 40.969 1 28.45 289 ARG A CA 1
ATOM 2284 C C . ARG A 1 289 ? -5.012 9.141 41.469 1 28.45 289 ARG A C 1
ATOM 2286 O O . ARG A 1 289 ? -3.844 9.523 41.375 1 28.45 289 ARG A O 1
ATOM 2293 N N . ARG A 1 290 ? -5.902 10.156 41.938 1 26.06 290 ARG A N 1
ATOM 2294 C CA . ARG A 1 290 ? -5.414 11.445 42.375 1 26.06 290 ARG A CA 1
ATOM 2295 C C . ARG A 1 290 ? -4.715 11.328 43.719 1 26.06 290 ARG A C 1
ATOM 2297 O O . ARG A 1 290 ? -3.812 12.109 44.031 1 26.06 290 ARG A O 1
ATOM 2304 N N . MET A 1 291 ? -5.152 10.742 44.719 1 26.02 291 MET A N 1
ATOM 2305 C CA . MET A 1 291 ? -4.633 10.992 46.062 1 26.02 291 MET A CA 1
ATOM 2306 C C . MET A 1 291 ? -3.238 10.398 46.219 1 26.02 291 MET A C 1
ATOM 2308 O O . MET A 1 291 ? -2.441 10.883 47.031 1 26.02 291 MET A O 1
ATOM 2312 N N . SER A 1 292 ? -2.854 9.289 45.656 1 27.83 292 SER A N 1
ATOM 2313 C CA . SER A 1 292 ? -1.645 8.656 46.156 1 27.83 292 SER A CA 1
ATOM 2314 C C . SER A 1 292 ? -0.392 9.289 45.562 1 27.83 292 SER A C 1
ATOM 2316 O O . SER A 1 292 ? 0.727 8.867 45.875 1 27.83 292 SER A O 1
ATOM 2318 N N . THR A 1 293 ? -0.504 10.43 44.844 1 26.17 293 THR A N 1
ATOM 2319 C CA . THR A 1 293 ? 0.727 11.031 44.344 1 26.17 293 THR A CA 1
ATOM 2320 C C . THR A 1 293 ? 1.4 11.859 45.438 1 26.17 293 THR A C 1
ATOM 2322 O O . THR A 1 293 ? 2.607 12.102 45.375 1 26.17 293 THR A O 1
ATOM 2325 N N . GLN A 1 294 ? 0.689 12.32 46.438 1 26.78 294 GLN A N 1
ATOM 2326 C CA . GLN A 1 294 ? 1.359 13.156 47.438 1 26.78 294 GLN A CA 1
ATOM 2327 C C . GLN A 1 294 ? 2.324 12.328 48.281 1 26.78 294 GLN A C 1
ATOM 2329 O O . GLN A 1 294 ? 3.406 12.805 48.625 1 26.78 294 GLN A O 1
ATOM 2334 N N . SER A 1 295 ? 1.889 11.164 48.656 1 27.83 295 SER A N 1
ATOM 2335 C CA . SER A 1 295 ? 2.756 10.539 49.625 1 27.83 295 SER A CA 1
ATOM 2336 C C . SER A 1 295 ? 4.031 10 49 1 27.83 295 SER A C 1
ATOM 2338 O O . SER A 1 295 ? 5.082 9.953 49.625 1 27.83 295 SER A O 1
ATOM 2340 N N . ILE A 1 296 ? 3.816 9.562 47.688 1 26.45 296 ILE A N 1
ATOM 2341 C CA . ILE A 1 296 ? 5.059 8.961 47.188 1 26.45 296 ILE A CA 1
ATOM 2342 C C . ILE A 1 296 ? 6.055 10.062 46.844 1 26.45 296 ILE A C 1
ATOM 2344 O O . ILE A 1 296 ? 7.27 9.852 46.875 1 26.45 296 ILE A O 1
ATOM 2348 N N . LEU A 1 297 ? 5.57 11.328 46.594 1 25.33 297 LEU A N 1
ATOM 2349 C CA . LEU A 1 297 ? 6.52 12.422 46.469 1 25.33 297 LEU A CA 1
ATOM 2350 C C . LEU A 1 297 ? 7.273 12.672 47.75 1 25.33 297 LEU A C 1
ATOM 2352 O O . LEU A 1 297 ? 8.445 13.047 47.75 1 25.33 297 LEU A O 1
ATOM 2356 N N . SER A 1 298 ? 6.555 12.375 48.812 1 25.67 298 SER A N 1
ATOM 2357 C CA . SER A 1 298 ? 7.293 12.734 50.031 1 25.67 298 SER A CA 1
ATOM 2358 C C . SER A 1 298 ? 8.508 11.836 50.219 1 25.67 298 SER A C 1
ATOM 2360 O O . SER A 1 298 ? 9.531 12.273 50.75 1 25.67 298 SER A O 1
ATOM 2362 N N . GLU A 1 299 ? 8.234 10.516 49.938 1 26.88 299 GLU A N 1
ATOM 2363 C CA . GLU A 1 299 ? 9.391 9.758 50.375 1 26.88 299 GLU A CA 1
ATOM 2364 C C . GLU A 1 299 ? 10.562 9.906 49.406 1 26.88 299 GLU A C 1
ATOM 2366 O O . GLU A 1 299 ? 11.719 9.695 49.812 1 26.88 299 GLU A O 1
ATOM 2371 N N . LEU A 1 300 ? 10.18 9.984 48.031 1 24.72 300 LEU A N 1
ATOM 2372 C CA . LEU A 1 300 ? 11.398 10.188 47.25 1 24.72 300 LEU A CA 1
ATOM 2373 C C . LEU A 1 300 ? 11.984 11.57 47.5 1 24.72 300 LEU A C 1
ATOM 2375 O O . LEU A 1 300 ? 12.734 12.094 46.688 1 24.72 300 LEU A O 1
ATOM 2379 N N . SER A 1 301 ? 11.664 12.164 48.625 1 22.53 301 SER A N 1
ATOM 2380 C CA . SER A 1 301 ? 12.43 13.328 49.062 1 22.53 301 SER A CA 1
ATOM 2381 C C . SER A 1 301 ? 13.93 13.117 48.844 1 22.53 301 SER A C 1
ATOM 2383 O O . SER A 1 301 ? 14.578 12.406 49.594 1 22.53 301 SER A O 1
ATOM 2385 N N . ILE A 1 302 ? 14.156 12.711 47.5 1 21.7 302 ILE A N 1
ATOM 2386 C CA . ILE A 1 302 ? 15.602 12.891 47.375 1 21.7 302 ILE A CA 1
ATOM 2387 C C . ILE A 1 302 ? 16.031 14.164 48.094 1 21.7 302 ILE A C 1
ATOM 2389 O O . ILE A 1 302 ? 15.32 15.18 48.062 1 21.7 302 ILE A O 1
ATOM 2393 N N . ASP A 1 303 ? 16.891 14.031 48.906 1 19.89 303 ASP A N 1
ATOM 2394 C CA . ASP A 1 303 ? 17.672 15.078 49.562 1 19.89 303 ASP A CA 1
ATOM 2395 C C . ASP A 1 303 ? 18.203 16.078 48.531 1 19.89 303 ASP A C 1
ATOM 2397 O O . ASP A 1 303 ? 18.922 15.703 47.594 1 19.89 303 ASP A O 1
ATOM 2401 N N . SER A 1 304 ? 17.281 16.969 48 1 21.78 304 SER A N 1
ATOM 2402 C CA . SER A 1 304 ? 17.609 18.234 47.375 1 21.78 304 SER A CA 1
ATOM 2403 C C . SER A 1 304 ? 18.906 18.812 47.938 1 21.78 304 SER A C 1
ATOM 2405 O O . SER A 1 304 ? 18.859 19.703 48.781 1 21.78 304 SER A O 1
ATOM 2407 N N . GLN A 1 305 ? 19.875 18.031 48.312 1 20.55 305 GLN A N 1
ATOM 2408 C CA . GLN A 1 305 ? 20.953 18.891 48.781 1 20.55 305 GLN A CA 1
ATOM 2409 C C . GLN A 1 305 ? 21.484 19.766 47.656 1 20.55 305 GLN A C 1
ATOM 2411 O O . GLN A 1 305 ? 22.703 19.891 47.469 1 20.55 305 GLN A O 1
ATOM 2416 N N . LEU A 1 306 ? 20.938 19.625 46.469 1 18.47 306 LEU A N 1
ATOM 2417 C CA . LEU A 1 306 ? 21.688 20.547 45.594 1 18.47 306 LEU A CA 1
ATOM 2418 C C . LEU A 1 306 ? 21.672 21.953 46.188 1 18.47 306 LEU A C 1
ATOM 2420 O O . LEU A 1 306 ? 20.641 22.391 46.719 1 18.47 306 LEU A O 1
ATOM 2424 N N . GLY A 1 307 ? 22.828 22.609 46.406 1 17.03 307 GLY A N 1
ATOM 2425 C CA . GLY A 1 307 ? 23.297 23.906 46.875 1 17.03 307 GLY A CA 1
ATOM 2426 C C . GLY A 1 307 ? 22.578 25.078 46.25 1 17.03 307 GLY A C 1
ATOM 2427 O O . GLY A 1 307 ? 22.016 24.938 45.156 1 17.03 307 GLY A O 1
ATOM 2428 N N . ASN A 1 308 ? 21.984 26.016 47 1 18.36 308 ASN A N 1
ATOM 2429 C CA . ASN A 1 308 ? 21.359 27.344 47 1 18.36 308 ASN A CA 1
ATOM 2430 C C . ASN A 1 308 ? 22.078 28.297 46.062 1 18.36 308 ASN A C 1
ATOM 2432 O O . ASN A 1 308 ? 22.781 29.203 46.5 1 18.36 308 ASN A O 1
ATOM 2436 N N . ALA A 1 309 ? 22.844 27.844 44.969 1 17.67 309 ALA A N 1
ATOM 2437 C CA . ALA A 1 309 ? 23.609 29.047 44.594 1 17.67 309 ALA A CA 1
ATOM 2438 C C . ALA A 1 309 ? 22.688 30.172 44.125 1 17.67 309 ALA A C 1
ATOM 2440 O O . ALA A 1 309 ? 21.781 29.938 43.344 1 17.67 309 ALA A O 1
ATOM 2441 N N . ARG A 1 310 ? 22.562 31.203 44.844 1 17.98 310 ARG A N 1
ATOM 2442 C CA . ARG A 1 310 ? 21.969 32.531 44.938 1 17.98 310 ARG A CA 1
ATOM 2443 C C . ARG A 1 310 ? 22.234 33.344 43.688 1 17.98 310 ARG A C 1
ATOM 2445 O O . ARG A 1 310 ? 22.422 34.562 43.75 1 17.98 310 ARG A O 1
ATOM 2452 N N . PHE A 1 311 ? 22.203 32.719 42.375 1 17.14 311 PHE A N 1
ATOM 2453 C CA . PHE A 1 311 ? 22.625 33.812 41.5 1 17.14 311 PHE A CA 1
ATOM 2454 C C . PHE A 1 311 ? 21.656 34.969 41.625 1 17.14 311 PHE A C 1
ATOM 2456 O O . PHE A 1 311 ? 20.453 34.781 41.781 1 17.14 311 PHE A O 1
ATOM 2463 N N . ASN A 1 312 ? 22.125 36.188 41.938 1 16.47 312 ASN A N 1
ATOM 2464 C CA . ASN A 1 312 ? 21.734 37.594 42.125 1 16.47 312 ASN A CA 1
ATOM 2465 C C . ASN A 1 312 ? 21.094 38.156 40.875 1 16.47 312 ASN A C 1
ATOM 2467 O O . ASN A 1 312 ? 21.75 38.312 39.844 1 16.47 312 ASN A O 1
ATOM 2471 N N . ALA A 1 313 ? 19.844 37.594 40.5 1 17.16 313 ALA A N 1
ATOM 2472 C CA . ALA A 1 313 ? 19.078 38.156 39.406 1 17.16 313 ALA A CA 1
ATOM 2473 C C . ALA A 1 313 ? 18.969 39.656 39.5 1 17.16 313 ALA A C 1
ATOM 2475 O O . ALA A 1 313 ? 18.234 40.188 40.312 1 17.16 313 ALA A O 1
ATOM 2476 N N . ASP A 1 314 ? 20 40.469 39.344 1 16.42 314 ASP A N 1
ATOM 2477 C CA . ASP A 1 314 ? 19.844 41.906 39.5 1 16.42 314 ASP A CA 1
ATOM 2478 C C . ASP A 1 314 ? 18.938 42.469 38.406 1 16.42 314 ASP A C 1
ATOM 2480 O O . ASP A 1 314 ? 18.906 43.688 38.188 1 16.42 314 ASP A O 1
ATOM 2484 N N . LEU A 1 315 ? 18.359 41.594 37.531 1 15.77 315 LEU A N 1
ATOM 2485 C CA . LEU A 1 315 ? 17.969 42.469 36.438 1 15.77 315 LEU A CA 1
ATOM 2486 C C . LEU A 1 315 ? 17.094 43.625 36.906 1 15.77 315 LEU A C 1
ATOM 2488 O O . LEU A 1 315 ? 16.266 43.438 37.812 1 15.77 315 LEU A O 1
ATOM 2492 N N . ASP A 1 316 ? 17.406 44.812 36.438 1 15.37 316 ASP A N 1
ATOM 2493 C CA . ASP A 1 316 ? 17 46.219 36.562 1 15.37 316 ASP A CA 1
ATOM 2494 C C . ASP A 1 316 ? 15.523 46.375 36.219 1 15.37 316 ASP A C 1
ATOM 2496 O O . ASP A 1 316 ? 14.953 45.562 35.469 1 15.37 316 ASP A O 1
ATOM 2500 N N . ASP A 1 317 ? 14.969 47.5 36.688 1 15.12 317 ASP A N 1
ATOM 2501 C CA . ASP A 1 317 ? 13.75 48.125 37.219 1 15.12 317 ASP A CA 1
ATOM 2502 C C . ASP A 1 317 ? 12.781 48.438 36.094 1 15.12 317 ASP A C 1
ATOM 2504 O O . ASP A 1 317 ? 11.617 48.031 36.125 1 15.12 317 ASP A O 1
ATOM 2508 N N . ASP A 1 318 ? 12.805 49.688 35.375 1 14.73 318 ASP A N 1
ATOM 2509 C CA . ASP A 1 318 ? 11.805 50.719 35.688 1 14.73 318 ASP A CA 1
ATOM 2510 C C . ASP A 1 318 ? 10.656 50.688 34.688 1 14.73 318 ASP A C 1
ATOM 2512 O O . ASP A 1 318 ? 9.492 50.656 35.062 1 14.73 318 ASP A O 1
ATOM 2516 N N . SER A 1 319 ? 10.719 51.469 33.344 1 14.93 319 SER A N 1
ATOM 2517 C CA . SER A 1 319 ? 10.023 52.75 33.219 1 14.93 319 SER A CA 1
ATOM 2518 C C . SER A 1 319 ? 8.633 52.531 32.625 1 14.93 319 SER A C 1
ATOM 2520 O O . SER A 1 319 ? 8.344 51.5 32.031 1 14.93 319 SER A O 1
ATOM 2522 N N . SER A 1 320 ? 7.949 53.781 31.984 1 14.89 320 SER A N 1
ATOM 2523 C CA . SER A 1 320 ? 6.785 54.656 32.125 1 14.89 320 SER A CA 1
ATOM 2524 C C . SER A 1 320 ? 5.684 54.25 31.141 1 14.89 320 SER A C 1
ATOM 2526 O O . SER A 1 320 ? 5.918 53.469 30.203 1 14.89 320 SER A O 1
ATOM 2528 N N . VAL A 1 321 ? 4.801 55.344 30.703 1 14.88 321 VAL A N 1
ATOM 2529 C CA . VAL A 1 321 ? 3.412 55.781 30.859 1 14.88 321 VAL A CA 1
ATOM 2530 C C . VAL A 1 321 ? 2.613 55.406 29.609 1 14.88 321 VAL A C 1
ATOM 2532 O O . VAL A 1 321 ? 1.614 54.688 29.703 1 14.88 321 VAL A O 1
ATOM 2535 N N . SER A 1 322 ? 2.215 56.469 28.75 1 14.15 322 SER A N 1
ATOM 2536 C CA . SER A 1 322 ? 0.927 57.125 28.641 1 14.15 322 SER A CA 1
ATOM 2537 C C . SER A 1 322 ? 0.252 56.844 27.297 1 14.15 322 SER A C 1
ATOM 2539 O O . SER A 1 322 ? -0.566 57.625 26.812 1 14.15 322 SER A O 1
ATOM 2541 N N . LEU A 1 323 ? 0.151 55.719 26.844 1 14.77 323 LEU A N 1
ATOM 2542 C CA . LEU A 1 323 ? -0.3 55.75 25.453 1 14.77 323 LEU A CA 1
ATOM 2543 C C . LEU A 1 323 ? -1.714 56.312 25.359 1 14.77 323 LEU A C 1
ATOM 2545 O O . LEU A 1 323 ? -2.613 55.875 26.078 1 14.77 323 LEU A O 1
ATOM 2549 N N . SER A 1 324 ? -1.794 57.5 24.688 1 14.44 324 SER A N 1
ATOM 2550 C CA . SER A 1 324 ? -2.963 58.375 24.531 1 14.44 324 SER A CA 1
ATOM 2551 C C . SER A 1 324 ? -4.086 57.656 23.797 1 14.44 324 SER A C 1
ATOM 2553 O O . SER A 1 324 ? -3.838 56.688 23.047 1 14.44 324 SER A O 1
ATOM 2555 N N . PRO A 1 325 ? -5.363 58.406 23.75 1 14.68 325 PRO A N 1
ATOM 2556 C CA . PRO A 1 325 ? -6.812 58.188 23.844 1 14.68 325 PRO A CA 1
ATOM 2557 C C . PRO A 1 325 ? -7.461 57.938 22.484 1 14.68 325 PRO A C 1
ATOM 2559 O O . PRO A 1 325 ? -8.461 57.219 22.406 1 14.68 325 PRO A O 1
ATOM 2562 N N . HIS A 1 326 ? -6.891 58.375 21.25 1 13.98 326 HIS A N 1
ATOM 2563 C CA . HIS A 1 326 ? -7.895 59.219 20.625 1 13.98 326 HIS A CA 1
ATOM 2564 C C . HIS A 1 326 ? -9.094 58.406 20.156 1 13.98 326 HIS A C 1
ATOM 2566 O O . HIS A 1 326 ? -8.992 57.188 20 1 13.98 326 HIS A O 1
ATOM 2572 N N . SER A 1 327 ? -9.922 59.188 19.172 1 13.77 327 SER A N 1
ATOM 2573 C CA . SER A 1 327 ? -11.297 59.625 19.016 1 13.77 327 SER A CA 1
ATOM 2574 C C . SER A 1 327 ? -12.141 58.625 18.25 1 13.77 327 SER A C 1
ATOM 2576 O O . SER A 1 327 ? -11.609 57.75 17.578 1 13.77 327 SER A O 1
ATOM 2578 N N . SER A 1 328 ? -13.344 59.125 17.859 1 13.63 328 SER A N 1
ATOM 2579 C CA . SER A 1 328 ? -14.789 58.938 17.938 1 13.63 328 SER A CA 1
ATOM 2580 C C . SER A 1 328 ? -15.328 58.25 16.688 1 13.63 328 SER A C 1
ATOM 2582 O O . SER A 1 328 ? -16.156 57.344 16.781 1 13.63 328 SER A O 1
ATOM 2584 N N . GLU A 1 329 ? -15.109 58.812 15.375 1 13.84 329 GLU A N 1
ATOM 2585 C CA . GLU A 1 329 ? -16.312 59.375 14.781 1 13.84 329 GLU A CA 1
ATOM 2586 C C . GLU A 1 329 ? -17.219 58.281 14.219 1 13.84 329 GLU A C 1
ATOM 2588 O O . GLU A 1 329 ? -16.75 57.188 13.953 1 13.84 329 GLU A O 1
ATOM 2593 N N . ASN A 1 330 ? -18.344 58.844 13.539 1 13.66 330 ASN A N 1
ATOM 2594 C CA . ASN A 1 330 ? -19.812 58.781 13.492 1 13.66 330 ASN A CA 1
ATOM 2595 C C . ASN A 1 330 ? -20.281 57.75 12.445 1 13.66 330 ASN A C 1
ATOM 2597 O O . ASN A 1 330 ? -21.094 56.906 12.734 1 13.66 330 ASN A O 1
ATOM 2601 N N . GLU A 1 331 ? -20.297 58.219 11.047 1 13.8 331 GLU A N 1
ATOM 2602 C CA . GLU A 1 331 ? -21.594 58.562 10.453 1 13.8 331 GLU A CA 1
ATOM 2603 C C . GLU A 1 331 ? -22.312 57.312 9.938 1 13.8 331 GLU A C 1
ATOM 2605 O O . GLU A 1 331 ? -21.688 56.281 9.68 1 13.8 331 GLU A O 1
ATOM 2610 N N . ASP A 1 332 ? -23.516 57.625 9.359 1 13.45 332 ASP A N 1
ATOM 2611 C CA . ASP A 1 332 ? -24.938 57.312 9.352 1 13.45 332 ASP A CA 1
ATOM 2612 C C . ASP A 1 332 ? -25.266 56.25 8.297 1 13.45 332 ASP A C 1
ATOM 2614 O O . ASP A 1 332 ? -25.922 55.25 8.594 1 13.45 332 ASP A O 1
ATOM 2618 N N . GLU A 1 333 ? -25.406 56.719 6.957 1 13.87 333 GLU A N 1
ATOM 2619 C CA . GLU A 1 333 ? -26.75 56.875 6.398 1 13.87 333 GLU A CA 1
ATOM 2620 C C . GLU A 1 333 ? -27.266 55.562 5.801 1 13.87 333 GLU A C 1
ATOM 2622 O O . GLU A 1 333 ? -26.484 54.656 5.574 1 13.87 333 GLU A O 1
ATOM 2627 N N . TYR A 1 334 ? -27.938 55.812 4.543 1 13.72 334 TYR A N 1
ATOM 2628 C CA . TYR A 1 334 ? -29.328 55.719 4.117 1 13.72 334 TYR A CA 1
ATOM 2629 C C . TYR A 1 334 ? -29.609 54.375 3.441 1 13.72 334 TYR A C 1
ATOM 2631 O O . TYR A 1 334 ? -30.562 53.688 3.807 1 13.72 334 TYR A O 1
ATOM 2639 N N . ASP A 1 335 ? -29.391 54.25 2.084 1 14.01 335 ASP A N 1
ATOM 2640 C CA . ASP A 1 335 ? -30.594 54.281 1.248 1 14.01 335 ASP A CA 1
ATOM 2641 C C . ASP A 1 335 ? -31.203 52.875 1.133 1 14.01 335 ASP A C 1
ATOM 2643 O O . ASP A 1 335 ? -30.5 51.875 1.272 1 14.01 335 ASP A O 1
ATOM 2647 N N . ARG A 1 336 ? -32.406 52.906 0.474 1 13.65 336 ARG A N 1
ATOM 2648 C CA . ARG A 1 336 ? -33.812 52.5 0.429 1 13.65 336 ARG A CA 1
ATOM 2649 C C . ARG A 1 336 ? -33.969 51.156 -0.285 1 13.65 336 ARG A C 1
ATOM 2651 O O . ARG A 1 336 ? -34.688 50.281 0.192 1 13.65 336 ARG A O 1
ATOM 2658 N N . ALA A 1 337 ? -33.781 51.094 -1.651 1 14.29 337 ALA A N 1
ATOM 2659 C CA . ALA A 1 337 ? -35 50.969 -2.443 1 14.29 337 ALA A CA 1
ATOM 2660 C C . ALA A 1 337 ? -35.531 49.531 -2.449 1 14.29 337 ALA A C 1
ATOM 2662 O O . ALA A 1 337 ? -34.781 48.594 -2.174 1 14.29 337 ALA A O 1
ATOM 2663 N N . ASN A 1 338 ? -36.594 49.344 -3.363 1 13.42 338 ASN A N 1
ATOM 2664 C CA . ASN A 1 338 ? -37.969 48.906 -3.531 1 13.42 338 ASN A CA 1
ATOM 2665 C C . ASN A 1 338 ? -38.062 47.406 -3.789 1 13.42 338 ASN A C 1
ATOM 2667 O O . ASN A 1 338 ? -37.062 46.75 -4.047 1 13.42 338 ASN A O 1
ATOM 2671 N N . ARG A 1 339 ? -39.062 47.156 -4.824 1 13.59 339 ARG A N 1
ATOM 2672 C CA . ARG A 1 339 ? -40.344 46.438 -4.805 1 13.59 339 ARG A CA 1
ATOM 2673 C C . ARG A 1 339 ? -40.188 45 -5.223 1 13.59 339 ARG A C 1
ATOM 2675 O O . ARG A 1 339 ? -40.781 44.094 -4.602 1 13.59 339 ARG A O 1
ATOM 2682 N N . ARG A 1 340 ? -39.906 44.781 -6.59 1 14.59 340 ARG A N 1
ATOM 2683 C CA . ARG A 1 340 ? -41 44.25 -7.375 1 14.59 340 ARG A CA 1
ATOM 2684 C C . ARG A 1 340 ? -41.281 42.781 -7.047 1 14.59 340 ARG A C 1
ATOM 2686 O O . ARG A 1 340 ? -40.344 42.062 -6.637 1 14.59 340 ARG A O 1
ATOM 2693 N N . MET A 1 341 ? -42.406 42.25 -7.73 1 13.53 341 MET A N 1
ATOM 2694 C CA . MET A 1 341 ? -43.656 41.5 -7.527 1 13.53 341 MET A CA 1
ATOM 2695 C C . MET A 1 341 ? -43.438 40 -7.656 1 13.53 341 MET A C 1
ATOM 2697 O O . MET A 1 341 ? -43.812 39.25 -6.766 1 13.53 341 MET A O 1
ATOM 2701 N N . THR A 1 342 ? -43.812 39.438 -8.891 1 13.55 342 THR A N 1
ATOM 2702 C CA . THR A 1 342 ? -45.094 38.75 -9.07 1 13.55 342 THR A CA 1
ATOM 2703 C C . THR A 1 342 ? -44.906 37.25 -8.945 1 13.55 342 THR A C 1
ATOM 2705 O O . THR A 1 342 ? -45.656 36.594 -8.188 1 13.55 342 THR A O 1
ATOM 2708 N N . ARG A 1 343 ? -44.812 36.562 -10.195 1 14.11 343 ARG A N 1
ATOM 2709 C CA . ARG A 1 343 ? -45.969 35.781 -10.656 1 14.11 343 ARG A CA 1
ATOM 2710 C C . ARG A 1 343 ? -45.938 34.375 -10.031 1 14.11 343 ARG A C 1
ATOM 2712 O O . ARG A 1 343 ? -46.938 33.938 -9.445 1 14.11 343 ARG A O 1
ATOM 2719 N N . THR A 1 344 ? -45.75 33.281 -10.93 1 14.63 344 THR A N 1
ATOM 2720 C CA . THR A 1 344 ? -46.875 32.469 -11.398 1 14.63 344 THR A CA 1
ATOM 2721 C C . THR A 1 344 ? -46.969 31.188 -10.57 1 14.63 344 THR A C 1
ATOM 2723 O O . THR A 1 344 ? -46 30.719 -10.008 1 14.63 344 THR A O 1
ATOM 2726 N N . PRO A 1 345 ? -48.156 30.453 -10.875 1 14.24 345 PRO A N 1
ATOM 2727 C CA . PRO A 1 345 ? -49.125 29.672 -10.102 1 14.24 345 PRO A CA 1
ATOM 2728 C C . PRO A 1 345 ? -48.656 28.234 -9.836 1 14.24 345 PRO A C 1
ATOM 2730 O O . PRO A 1 345 ? -48.75 27.766 -8.703 1 14.24 345 PRO A O 1
ATOM 2733 N N . ILE A 1 346 ? -48.656 27.375 -10.836 1 15.59 346 ILE A N 1
ATOM 2734 C CA . ILE A 1 346 ? -49.75 26.406 -10.922 1 15.59 346 ILE A CA 1
ATOM 2735 C C . ILE A 1 346 ? -49.406 25.172 -10.086 1 15.59 346 ILE A C 1
ATOM 2737 O O . ILE A 1 346 ? -48.344 24.547 -10.289 1 15.59 346 ILE A O 1
ATOM 2741 N N . PRO A 1 347 ? -50.156 24.891 -9.109 1 15.16 347 PRO A N 1
ATOM 2742 C CA . PRO A 1 347 ? -49.906 23.953 -8.023 1 15.16 347 PRO A CA 1
ATOM 2743 C C . PRO A 1 347 ? -50.062 22.5 -8.469 1 15.16 347 PRO A C 1
ATOM 2745 O O . PRO A 1 347 ? -49.219 21.656 -8.109 1 15.16 347 PRO A O 1
ATOM 2748 N N . PRO A 1 348 ? -51.25 22.031 -8.992 1 14.45 348 PRO A N 1
ATOM 2749 C CA . PRO A 1 348 ? -52 21.234 -8.016 1 14.45 348 PRO A CA 1
ATOM 2750 C C . PRO A 1 348 ? -51.594 19.766 -8.039 1 14.45 348 PRO A C 1
ATOM 2752 O O . PRO A 1 348 ? -52 19 -7.148 1 14.45 348 PRO A O 1
ATOM 2755 N N . ALA A 1 349 ? -50.906 19.266 -8.938 1 14.98 349 ALA A N 1
ATOM 2756 C CA . ALA A 1 349 ? -51.5 18 -9.367 1 14.98 349 ALA A CA 1
ATOM 2757 C C . ALA A 1 349 ? -51.781 17.094 -8.164 1 14.98 349 ALA A C 1
ATOM 2759 O O . ALA A 1 349 ? -51.031 17.078 -7.199 1 14.98 349 ALA A O 1
ATOM 2760 N N . LYS A 1 350 ? -52.906 16.281 -8.227 1 14.98 350 LYS A N 1
ATOM 2761 C CA . LYS A 1 350 ? -53.906 15.547 -7.496 1 14.98 350 LYS A CA 1
ATOM 2762 C C . LYS A 1 350 ? -53.344 14.32 -6.801 1 14.98 350 LYS A C 1
ATOM 2764 O O . LYS A 1 350 ? -52.25 13.844 -7.164 1 14.98 350 LYS A O 1
ATOM 2769 N N . SER A 1 351 ? -54.281 13.547 -6.086 1 14.45 351 SER A N 1
ATOM 2770 C CA . SER A 1 351 ? -54.656 12.898 -4.832 1 14.45 351 SER A CA 1
ATOM 2771 C C . SER A 1 351 ? -54.406 11.398 -4.887 1 14.45 351 SER A C 1
ATOM 2773 O O . SER A 1 351 ? -54.562 10.695 -3.887 1 14.45 351 SER A O 1
ATOM 2775 N N . ARG A 1 352 ? -54.062 10.766 -5.918 1 14.68 352 ARG A N 1
ATOM 2776 C CA . ARG A 1 352 ? -54.812 9.508 -5.922 1 14.68 352 ARG A CA 1
ATOM 2777 C C . ARG A 1 352 ? -54.656 8.781 -4.59 1 14.68 352 ARG A C 1
ATOM 2779 O O . ARG A 1 352 ? -53.656 8.984 -3.871 1 14.68 352 ARG A O 1
ATOM 2786 N N . SER A 1 353 ? -55.438 7.746 -4.293 1 14.55 353 SER A N 1
ATOM 2787 C CA . SER A 1 353 ? -56.312 6.996 -3.398 1 14.55 353 SER A CA 1
ATOM 2788 C C . SER A 1 353 ? -55.531 6.07 -2.492 1 14.55 353 SER A C 1
ATOM 2790 O O . SER A 1 353 ? -54.375 5.746 -2.787 1 14.55 353 SER A O 1
ATOM 2792 N N . SER A 1 354 ? -56.219 5.418 -1.444 1 14.38 354 SER A N 1
ATOM 2793 C CA . SER A 1 354 ? -56.375 5.031 -0.046 1 14.38 354 SER A CA 1
ATOM 2794 C C . SER A 1 354 ? -55.625 3.721 0.248 1 14.38 354 SER A C 1
ATOM 2796 O O . SER A 1 354 ? -54.812 3.658 1.151 1 14.38 354 SER A O 1
ATOM 2798 N N . ASP A 1 355 ? -56.438 2.555 0.438 1 14.52 355 ASP A N 1
ATOM 2799 C CA . ASP A 1 355 ? -56.844 1.954 1.7 1 14.52 355 ASP A CA 1
ATOM 2800 C C . ASP A 1 355 ? -56.094 0.664 1.977 1 14.52 355 ASP A C 1
ATOM 2802 O O . ASP A 1 355 ? -56.25 0.048 3.031 1 14.52 355 ASP A O 1
ATOM 2806 N N . ASP A 1 356 ? -55.375 0.076 1.107 1 15.54 356 ASP A N 1
ATOM 2807 C CA . ASP A 1 356 ? -55.5 -1.36 1.335 1 15.54 356 ASP A CA 1
ATOM 2808 C C . ASP A 1 356 ? -55 -1.74 2.73 1 15.54 356 ASP A C 1
ATOM 2810 O O . ASP A 1 356 ? -53.969 -1.259 3.184 1 15.54 356 ASP A O 1
ATOM 2814 N N . GLY A 1 357 ? -55.938 -2.277 3.623 1 14.98 357 GLY A N 1
ATOM 2815 C CA . GLY A 1 357 ? -56.188 -2.775 4.965 1 14.98 357 GLY A CA 1
ATOM 2816 C C . GLY A 1 357 ? -55.25 -3.867 5.391 1 14.98 357 GLY A C 1
ATOM 2817 O O . GLY A 1 357 ? -55.281 -4.98 4.863 1 14.98 357 GLY A O 1
ATOM 2818 N N . PHE A 1 358 ? -53.969 -3.586 5.477 1 14.85 358 PHE A N 1
ATOM 2819 C CA . PHE A 1 358 ? -53.125 -4.641 6.012 1 14.85 358 PHE A CA 1
ATOM 2820 C C . PHE A 1 358 ? -53.594 -5.078 7.387 1 14.85 358 PHE A C 1
ATOM 2822 O O . PHE A 1 358 ? -53.781 -4.25 8.289 1 14.85 358 PHE A O 1
ATOM 2829 N N . GLU A 1 359 ? -54.125 -6.203 7.625 1 14.58 359 GLU A N 1
ATOM 2830 C CA . GLU A 1 359 ? -54.781 -6.98 8.672 1 14.58 359 GLU A CA 1
ATOM 2831 C C . GLU A 1 359 ? -53.844 -7.262 9.828 1 14.58 359 GLU A C 1
ATOM 2833 O O . GLU A 1 359 ? -54.25 -7.742 10.883 1 14.58 359 GLU A O 1
ATOM 2838 N N . MET A 1 360 ? -52.625 -6.926 9.914 1 14.72 360 MET A N 1
ATOM 2839 C CA . MET A 1 360 ? -52 -7.871 10.836 1 14.72 360 MET A CA 1
ATOM 2840 C C . MET A 1 360 ? -52.5 -7.668 12.258 1 14.72 360 MET A C 1
ATOM 2842 O O . MET A 1 360 ? -52.625 -6.535 12.719 1 14.72 360 MET A O 1
ATOM 2846 N N . ALA A 1 361 ? -52.844 -8.703 13.086 1 14.39 361 ALA A N 1
ATOM 2847 C CA . ALA A 1 361 ? -53.5 -9.172 14.312 1 14.39 361 ALA A CA 1
ATOM 2848 C C . ALA A 1 361 ? -52.719 -8.727 15.547 1 14.39 361 ALA A C 1
ATOM 2850 O O . ALA A 1 361 ? -51.531 -8.5 15.484 1 14.39 361 ALA A O 1
ATOM 2851 N N . LEU A 1 362 ? -53.406 -8.703 16.891 1 14.38 362 LEU A N 1
ATOM 2852 C CA . LEU A 1 362 ? -53.688 -8.117 18.203 1 14.38 362 LEU A CA 1
ATOM 2853 C C . LEU A 1 362 ? -52.781 -8.719 19.266 1 14.38 362 LEU A C 1
ATOM 2855 O O . LEU A 1 362 ? -52.406 -8.039 20.234 1 14.38 362 LEU A O 1
ATOM 2859 N N . LYS A 1 363 ? -52.156 -9.898 19.391 1 15.03 363 LYS A N 1
ATOM 2860 C CA . LYS A 1 363 ? -52.531 -10.484 20.688 1 15.03 363 LYS A CA 1
ATOM 2861 C C . LYS A 1 363 ? -51.844 -9.727 21.828 1 15.03 363 LYS A C 1
ATOM 2863 O O . LYS A 1 363 ? -50.812 -9.102 21.641 1 15.03 363 LYS A O 1
ATOM 2868 N N . ALA A 1 364 ? -52.188 -10.102 23.297 1 14.42 364 ALA A N 1
ATOM 2869 C CA . ALA A 1 364 ? -52.625 -9.609 24.594 1 14.42 364 ALA A CA 1
ATOM 2870 C C . ALA A 1 364 ? -51.438 -9.453 25.547 1 14.42 364 ALA A C 1
ATOM 2872 O O . ALA A 1 364 ? -51.25 -8.406 26.172 1 14.42 364 ALA A O 1
ATOM 2873 N N . ASP A 1 365 ? -50.594 -10.453 26.047 1 15.23 365 ASP A N 1
ATOM 2874 C CA . ASP A 1 365 ? -50.719 -10.758 27.469 1 15.23 365 ASP A CA 1
ATOM 2875 C C . ASP A 1 365 ? -49.75 -9.938 28.312 1 15.23 365 ASP A C 1
ATOM 2877 O O . ASP A 1 365 ? -48.531 -9.953 28.047 1 15.23 365 ASP A O 1
ATOM 2881 N N . LEU A 1 366 ? -50.188 -8.977 29.125 1 15.33 366 LEU A N 1
ATOM 2882 C CA . LEU A 1 366 ? -49.656 -7.906 29.969 1 15.33 366 LEU A CA 1
ATOM 2883 C C . LEU A 1 366 ? -49.094 -8.461 31.266 1 15.33 366 LEU A C 1
ATOM 2885 O O . LEU A 1 366 ? -48.562 -7.711 32.094 1 15.33 366 LEU A O 1
ATOM 2889 N N . SER A 1 367 ? -49.062 -9.633 31.719 1 14.93 367 SER A N 1
ATOM 2890 C CA . SER A 1 367 ? -49.312 -9.617 33.156 1 14.93 367 SER A CA 1
ATOM 2891 C C . SER A 1 367 ? -48.188 -8.93 33.906 1 14.93 367 SER A C 1
ATOM 2893 O O . SER A 1 367 ? -47.031 -8.977 33.5 1 14.93 367 SER A O 1
ATOM 2895 N N . PRO A 1 368 ? -48.531 -8.086 35.031 1 15.73 368 PRO A N 1
ATOM 2896 C CA . PRO A 1 368 ? -47.969 -7.059 35.906 1 15.73 368 PRO A CA 1
ATOM 2897 C C . PRO A 1 368 ? -47.094 -7.645 37 1 15.73 368 PRO A C 1
ATOM 2899 O O . PRO A 1 368 ? -46.469 -6.898 37.781 1 15.73 368 PRO A O 1
ATOM 2902 N N . ARG A 1 369 ? -46.5 -8.742 37.094 1 15.35 369 ARG A N 1
ATOM 2903 C CA . ARG A 1 369 ? -46.406 -9.203 38.5 1 15.35 369 ARG A CA 1
ATOM 2904 C C . ARG A 1 369 ? -45.625 -8.219 39.344 1 15.35 369 ARG A C 1
ATOM 2906 O O . ARG A 1 369 ? -44.562 -7.734 38.938 1 15.35 369 ARG A O 1
ATOM 2913 N N . PHE A 1 370 ? -46.156 -7.633 40.562 1 14.7 370 PHE A N 1
ATOM 2914 C CA . PHE A 1 370 ? -45.969 -6.676 41.656 1 14.7 370 PHE A CA 1
ATOM 2915 C C . PHE A 1 370 ? -44.906 -7.172 42.625 1 14.7 370 PHE A C 1
ATOM 2917 O O . PHE A 1 370 ? -44.5 -6.438 43.531 1 14.7 370 PHE A O 1
ATOM 2924 N N . ARG A 1 371 ? -44.156 -8.172 42.531 1 14.73 371 ARG A N 1
ATOM 2925 C CA 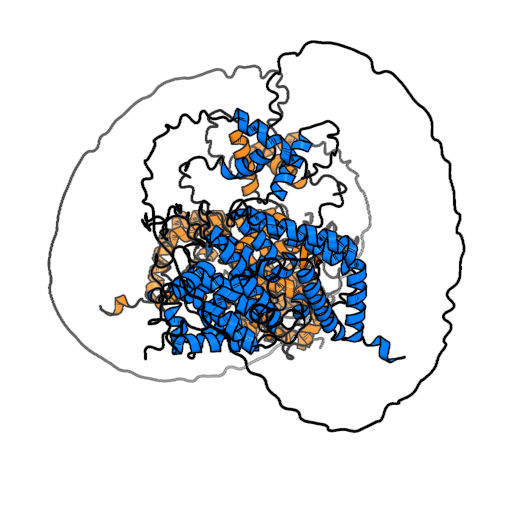. ARG A 1 371 ? -43.906 -8.617 43.875 1 14.73 371 ARG A CA 1
ATOM 2926 C C . ARG A 1 371 ? -43.281 -7.504 44.719 1 14.73 371 ARG A C 1
ATOM 2928 O O . ARG A 1 371 ? -42.656 -6.598 44.188 1 14.73 371 ARG A O 1
ATOM 2935 N N . LYS A 1 372 ? -43.281 -7.723 46.219 1 14.68 372 LYS A N 1
ATOM 2936 C CA . LYS A 1 372 ? -43.312 -7.336 47.625 1 14.68 372 LYS A CA 1
ATOM 2937 C C . LYS A 1 372 ? -41.969 -6.738 48.062 1 14.68 372 LYS A C 1
ATOM 2939 O O . LYS A 1 372 ? -40.938 -7.012 47.438 1 14.68 372 LYS A O 1
ATOM 2944 N N . ALA A 1 373 ? -41.906 -6.023 49.312 1 14.92 373 ALA A N 1
ATOM 2945 C CA . ALA A 1 373 ? -41.406 -4.977 50.188 1 14.92 373 ALA A CA 1
ATOM 2946 C C . ALA A 1 373 ? -40.219 -5.449 51 1 14.92 373 ALA A C 1
ATOM 2948 O O . ALA A 1 373 ? -39.531 -4.645 51.625 1 14.92 373 ALA A O 1
ATOM 2949 N N . LYS A 1 374 ? -39.844 -6.734 51.156 1 15.17 374 LYS A N 1
ATOM 2950 C CA . LYS A 1 374 ? -39.5 -7.023 52.531 1 15.17 374 LYS A CA 1
ATOM 2951 C C . LYS A 1 374 ? -38.281 -6.195 52.969 1 15.17 374 LYS A C 1
ATOM 2953 O O . LYS A 1 374 ? -37.281 -6.113 52.219 1 15.17 374 LYS A O 1
ATOM 2958 N N . GLY A 1 375 ? -38.344 -5.168 53.938 1 15.66 375 GLY A N 1
ATOM 2959 C CA . GLY A 1 375 ? -37.688 -4.133 54.719 1 15.66 375 GLY A CA 1
ATOM 2960 C C . GLY A 1 375 ? -36.469 -4.648 55.469 1 15.66 375 GLY A C 1
ATOM 2961 O O . GLY A 1 375 ? -35.438 -3.998 55.531 1 15.66 375 GLY A O 1
ATOM 2962 N N . ARG A 1 376 ? -36.688 -5.711 56.406 1 15.98 376 ARG A N 1
ATOM 2963 C CA . ARG A 1 376 ? -36.375 -5.387 57.781 1 15.98 376 ARG A CA 1
ATOM 2964 C C . ARG A 1 376 ? -34.844 -5.34 58 1 15.98 376 ARG A C 1
ATOM 2966 O O . ARG A 1 376 ? -34.344 -4.363 58.562 1 15.98 376 ARG A O 1
ATOM 2973 N N . SER A 1 377 ? -34.25 -6.539 58.5 1 15.13 377 SER A N 1
ATOM 2974 C CA . SER A 1 377 ? -33.844 -6.586 59.906 1 15.13 377 SER A CA 1
ATOM 2975 C C . SER A 1 377 ? -32.375 -6.215 60.062 1 15.13 377 SER A C 1
ATOM 2977 O O . SER A 1 377 ? -32.031 -5.383 60.906 1 15.13 377 SER A O 1
ATOM 2979 N N . VAL A 1 378 ? -31.344 -7.102 59.625 1 14.8 378 VAL A N 1
ATOM 2980 C CA . VAL A 1 378 ? -30.656 -7.754 60.719 1 14.8 378 VAL A CA 1
ATOM 2981 C C . VAL A 1 378 ? -29.562 -6.832 61.25 1 14.8 378 VAL A C 1
ATOM 2983 O O . VAL A 1 378 ? -29.156 -5.875 60.594 1 14.8 378 VAL A O 1
ATOM 2986 N N . LEU A 1 379 ? -28.359 -7.488 61.812 1 15.43 379 LEU A N 1
ATOM 2987 C CA . LEU A 1 379 ? -27.641 -7.695 63.062 1 15.43 379 LEU A CA 1
ATOM 2988 C C . LEU A 1 379 ? -26.484 -6.711 63.188 1 15.43 379 LEU A C 1
ATOM 2990 O O . LEU A 1 379 ? -26.016 -6.16 62.188 1 15.43 379 LEU A O 1
ATOM 2994 N N . ASP A 1 380 ? -25.75 -6.844 64.312 1 15.36 380 ASP A N 1
ATOM 2995 C CA . ASP A 1 380 ? -25.203 -6.324 65.562 1 15.36 380 ASP A CA 1
ATOM 2996 C C . ASP A 1 380 ? -23.75 -5.875 65.375 1 15.36 380 ASP A C 1
ATOM 2998 O O . ASP A 1 380 ? -23.406 -4.746 65.75 1 15.36 380 ASP A O 1
ATOM 3002 N N . SER A 1 381 ? -22.719 -6.824 65.562 1 15.68 381 SER A N 1
ATOM 3003 C CA . SER A 1 381 ? -21.797 -6.844 66.688 1 15.68 381 SER A CA 1
ATOM 3004 C C . SER A 1 381 ? -20.469 -6.172 66.312 1 15.68 381 SER A C 1
ATOM 3006 O O . SER A 1 381 ? -19.812 -6.566 65.375 1 15.68 381 SER A O 1
ATOM 3008 N N . SER A 1 382 ? -20.25 -4.953 66.812 1 16.86 382 SER A N 1
ATOM 3009 C CA . SER A 1 382 ? -19.172 -3.988 66.625 1 16.86 382 SER A CA 1
ATOM 3010 C C . SER A 1 382 ? -17.891 -4.48 67.312 1 16.86 382 SER A C 1
ATOM 3012 O O . SER A 1 382 ? -17.031 -3.678 67.688 1 16.86 382 SER A O 1
ATOM 3014 N N . ARG A 1 383 ? -17.688 -5.801 67.688 1 16.09 383 ARG A N 1
ATOM 3015 C CA . ARG A 1 383 ? -16.719 -5.887 68.75 1 16.09 383 ARG A CA 1
ATOM 3016 C C . ARG A 1 383 ? -15.414 -5.203 68.375 1 16.09 383 ARG A C 1
ATOM 3018 O O . ARG A 1 383 ? -15.117 -5.039 67.188 1 16.09 383 ARG A O 1
ATOM 3025 N N . SER A 1 384 ? -14.352 -5.297 69.312 1 16.23 384 SER A N 1
ATOM 3026 C CA . SER A 1 384 ? -13.383 -4.531 70.125 1 16.23 384 SER A CA 1
ATOM 3027 C C . SER A 1 384 ? -12.023 -4.512 69.438 1 16.23 384 SER A C 1
ATOM 3029 O O . SER A 1 384 ? -11.312 -3.502 69.5 1 16.23 384 SER A O 1
ATOM 3031 N N . ALA A 1 385 ? -11.406 -5.711 69.125 1 17.11 385 ALA A N 1
ATOM 3032 C CA . ALA A 1 385 ? -10.133 -6 69.75 1 17.11 385 ALA A CA 1
ATOM 3033 C C . ALA A 1 385 ? -9.016 -5.141 69.188 1 17.11 385 ALA A C 1
ATOM 3035 O O . ALA A 1 385 ? -9.094 -4.699 68.062 1 17.11 385 ALA A O 1
ATOM 3036 N N . PRO A 1 386 ? -7.789 -5.109 69.875 1 18.52 386 PRO A N 1
ATOM 3037 C CA . PRO A 1 386 ? -6.656 -4.297 70.312 1 18.52 386 PRO A CA 1
ATOM 3038 C C . PRO A 1 386 ? -5.539 -4.227 69.312 1 18.52 386 PRO A C 1
ATOM 3040 O O . PRO A 1 386 ? -4.902 -3.18 69.125 1 18.52 386 PRO A O 1
ATOM 3043 N N . GLY A 1 387 ? -5.117 -5.465 68.875 1 18.45 387 GLY A N 1
ATOM 3044 C CA . GLY A 1 387 ? -3.707 -5.801 69 1 18.45 387 GLY A CA 1
ATOM 3045 C C . GLY A 1 387 ? -2.805 -4.949 68.125 1 18.45 387 GLY A C 1
ATOM 3046 O O . GLY A 1 387 ? -3.275 -4.297 67.188 1 18.45 387 GLY A O 1
ATOM 3047 N N . ALA A 1 388 ? -1.451 -4.887 68.5 1 20.84 388 ALA A N 1
ATOM 3048 C CA . ALA A 1 388 ? -0.186 -4.168 68.375 1 20.84 388 ALA A CA 1
ATOM 3049 C C . ALA A 1 388 ? 0.299 -4.156 66.938 1 20.84 388 ALA A C 1
ATOM 3051 O O . ALA A 1 388 ? -0.025 -5.059 66.125 1 20.84 388 ALA A O 1
ATOM 3052 N N . VAL A 1 389 ? 0.847 -3.012 66.5 1 21.05 389 VAL A N 1
ATOM 3053 C CA . VAL A 1 389 ? 1.224 -2.469 65.188 1 21.05 389 VAL A CA 1
ATOM 3054 C C . VAL A 1 389 ? 2.4 -3.258 64.625 1 21.05 389 VAL A C 1
ATOM 3056 O O . VAL A 1 389 ? 3.508 -3.211 65.188 1 21.05 389 VAL A O 1
ATOM 3059 N N . ASP A 1 390 ? 2.279 -4.621 64.5 1 19.77 390 ASP A N 1
ATOM 3060 C CA . ASP A 1 390 ? 3.316 -5.496 63.938 1 19.77 390 ASP A CA 1
ATOM 3061 C C . ASP A 1 390 ? 4.035 -4.832 62.781 1 19.77 390 ASP A C 1
ATOM 3063 O O . ASP A 1 390 ? 3.436 -4.047 62.031 1 19.77 390 ASP A O 1
ATOM 3067 N N . GLY A 1 391 ? 5.426 -4.941 62.812 1 22.58 391 GLY A N 1
ATOM 3068 C CA . GLY A 1 391 ? 6.535 -4.422 62.031 1 22.58 391 GLY A CA 1
ATOM 3069 C C . GLY A 1 391 ? 6.359 -4.629 60.531 1 22.58 391 GLY A C 1
ATOM 3070 O O . GLY A 1 391 ? 6.016 -5.727 60.094 1 22.58 391 GLY A O 1
ATOM 3071 N N . VAL A 1 392 ? 5.922 -3.566 59.781 1 22.81 392 VAL A N 1
ATOM 3072 C CA . VAL A 1 392 ? 5.461 -3.475 58.406 1 22.81 392 VAL A CA 1
ATOM 3073 C C . VAL A 1 392 ? 6.555 -3.98 57.469 1 22.81 392 VAL A C 1
ATOM 3075 O O . VAL A 1 392 ? 7.633 -3.391 57.375 1 22.81 392 VAL A O 1
ATOM 3078 N N . SER A 1 393 ? 6.887 -5.316 57.469 1 23.12 393 SER A N 1
ATOM 3079 C CA . SER A 1 393 ? 7.57 -5.961 56.375 1 23.12 393 SER A CA 1
ATOM 3080 C C . SER A 1 393 ? 7.152 -5.352 55.031 1 23.12 393 SER A C 1
ATOM 3082 O O . SER A 1 393 ? 5.961 -5.246 54.75 1 23.12 393 SER A O 1
ATOM 3084 N N . LEU A 1 394 ? 8.086 -4.598 54.375 1 25.33 394 LEU A N 1
ATOM 3085 C CA . LEU A 1 394 ? 8.086 -3.781 53.156 1 25.33 394 LEU A CA 1
ATOM 3086 C C . LEU A 1 394 ? 7.438 -4.531 52 1 25.33 394 LEU A C 1
ATOM 3088 O O . LEU A 1 394 ? 8.016 -5.484 51.469 1 25.33 394 LEU A O 1
ATOM 3092 N N . HIS A 1 395 ? 6.141 -4.84 52.094 1 24.28 395 HIS A N 1
ATOM 3093 C CA . HIS A 1 395 ? 5.402 -5.531 51.031 1 24.28 395 HIS A CA 1
ATOM 3094 C C . HIS A 1 395 ? 5.539 -4.809 49.688 1 24.28 395 HIS A C 1
ATOM 3096 O O . HIS A 1 395 ? 5.301 -3.6 49.594 1 24.28 395 HIS A O 1
ATOM 3102 N N . SER A 1 396 ? 6.398 -5.352 48.594 1 26.36 396 SER A N 1
ATOM 3103 C CA . SER A 1 396 ? 6.812 -5.348 47.219 1 26.36 396 SER A CA 1
ATOM 3104 C C . SER A 1 396 ? 5.645 -5.039 46.281 1 26.36 396 SER A C 1
ATOM 3106 O O . SER A 1 396 ? 5.777 -5.113 45.062 1 26.36 396 SER A O 1
ATOM 3108 N N . ASP A 1 397 ? 4.469 -4.777 46.906 1 24.42 397 ASP A N 1
ATOM 3109 C CA . ASP A 1 397 ? 3.15 -4.59 46.312 1 24.42 397 ASP A CA 1
ATOM 3110 C C . ASP A 1 397 ? 3.049 -3.23 45.625 1 24.42 397 ASP A C 1
ATOM 3112 O O . ASP A 1 397 ? 2.223 -3.047 44.719 1 24.42 397 ASP A O 1
ATOM 3116 N N . GLN A 1 398 ? 3.316 -2.139 46.375 1 24.98 398 GLN A N 1
ATOM 3117 C CA . GLN A 1 398 ? 2.656 -0.882 46.031 1 24.98 398 GLN A CA 1
ATOM 3118 C C . GLN A 1 398 ? 3.336 -0.198 44.844 1 24.98 398 GLN A C 1
ATOM 3120 O O . GLN A 1 398 ? 3.938 0.866 45 1 24.98 398 GLN A O 1
ATOM 3125 N N . LEU A 1 399 ? 4.023 -0.89 44.062 1 26.89 399 LEU A N 1
ATOM 3126 C CA . LEU A 1 399 ? 4.57 -0.279 42.844 1 26.89 399 LEU A CA 1
ATOM 3127 C C . LEU A 1 399 ? 3.492 0.478 42.094 1 26.89 399 LEU A C 1
ATOM 3129 O O . LEU A 1 399 ? 2.506 -0.116 41.625 1 26.89 399 LEU A O 1
ATOM 3133 N N . SER A 1 400 ? 3.324 1.703 42.562 1 26.56 400 SER A N 1
ATOM 3134 C CA . SER A 1 400 ? 2.271 2.568 42.062 1 26.56 400 SER A CA 1
ATOM 3135 C C . SER A 1 400 ? 2.197 2.49 40.531 1 26.56 400 SER A C 1
ATOM 3137 O O . SER A 1 400 ? 3.215 2.287 39.875 1 26.56 400 SER A O 1
ATOM 3139 N N . GLY A 1 401 ? 0.974 2.393 40.031 1 25.94 401 GLY A N 1
ATOM 3140 C CA . GLY A 1 401 ? 0.605 2.061 38.688 1 25.94 401 GLY A CA 1
ATOM 3141 C C . GLY A 1 401 ? 1.194 3.01 37.656 1 25.94 401 GLY A C 1
ATOM 3142 O O . GLY A 1 401 ? 1.324 2.66 36.469 1 25.94 401 GLY A O 1
ATOM 3143 N N . MET A 1 402 ? 1.153 4.312 38.062 1 29.14 402 MET A N 1
ATOM 3144 C CA . MET A 1 402 ? 1.469 5.293 37.031 1 29.14 402 MET A CA 1
ATOM 3145 C C . MET A 1 402 ? 2.936 5.199 36.625 1 29.14 402 MET A C 1
ATOM 3147 O O . MET A 1 402 ? 3.27 5.371 35.438 1 29.14 402 MET A O 1
ATOM 3151 N N . ALA A 1 403 ? 3.875 5.23 37.75 1 29.84 403 ALA A N 1
ATOM 3152 C CA . ALA A 1 403 ? 5.32 5.133 37.562 1 29.84 403 ALA A CA 1
ATOM 3153 C C . ALA A 1 403 ? 5.699 3.852 36.812 1 29.84 403 ALA A C 1
ATOM 3155 O O . ALA A 1 403 ? 6.711 3.809 36.125 1 29.84 403 ALA A O 1
ATOM 3156 N N . LEU A 1 404 ? 4.965 2.863 37.219 1 27.08 404 LEU A N 1
ATOM 3157 C CA . LEU A 1 404 ? 5.242 1.613 36.531 1 27.08 404 LEU A CA 1
ATOM 3158 C C . LEU A 1 404 ? 4.926 1.74 35.031 1 27.08 404 LEU A C 1
ATOM 3160 O O . LEU A 1 404 ? 5.484 1.012 34.219 1 27.08 404 LEU A O 1
ATOM 3164 N N . LYS A 1 405 ? 3.988 2.648 34.812 1 28.86 405 LYS A N 1
ATOM 3165 C CA . LYS A 1 405 ? 3.631 2.664 33.375 1 28.86 405 LYS A CA 1
ATOM 3166 C C . LYS A 1 405 ? 4.758 3.258 32.531 1 28.86 405 LYS A C 1
ATOM 3168 O O . LYS A 1 405 ? 5.086 2.73 31.484 1 28.86 405 LYS A O 1
ATOM 3173 N N . PHE A 1 406 ? 5.098 4.586 32.906 1 30.19 406 PHE A N 1
ATOM 3174 C CA . PHE A 1 406 ? 6.059 5.293 32.062 1 30.19 406 PHE A CA 1
ATOM 3175 C C . PHE A 1 406 ? 7.465 4.738 32.281 1 30.19 406 PHE A C 1
ATOM 3177 O O . PHE A 1 406 ? 8.258 4.695 31.328 1 30.19 406 PHE A O 1
ATOM 3184 N N . HIS A 1 407 ? 7.906 4.461 33.5 1 29.52 407 HIS A N 1
ATOM 3185 C CA . HIS A 1 407 ? 9.258 4.016 33.812 1 29.52 407 HIS A CA 1
ATOM 3186 C C . HIS A 1 407 ? 9.602 2.729 33.062 1 29.52 407 HIS A C 1
ATOM 3188 O O . HIS A 1 407 ? 10.758 2.5 32.719 1 29.52 407 HIS A O 1
ATOM 3194 N N . ARG A 1 408 ? 8.68 1.859 33.188 1 29.05 408 ARG A N 1
ATOM 3195 C CA . ARG A 1 408 ? 8.969 0.69 32.344 1 29.05 408 ARG A CA 1
ATOM 3196 C C . ARG A 1 408 ? 9.086 1.072 30.875 1 29.05 408 ARG A C 1
ATOM 3198 O O . ARG A 1 408 ? 9.555 0.28 30.062 1 29.05 408 ARG A O 1
ATOM 3205 N N . ARG A 1 409 ? 8.445 2.08 30.5 1 30.7 409 ARG A N 1
ATOM 3206 C CA . ARG A 1 409 ? 8.578 2.533 29.125 1 30.7 409 ARG A CA 1
ATOM 3207 C C . ARG A 1 409 ? 10.016 2.936 28.812 1 30.7 409 ARG A C 1
ATOM 3209 O O . ARG A 1 409 ? 10.539 2.605 27.75 1 30.7 409 ARG A O 1
ATOM 3216 N N . LEU A 1 410 ? 10.516 4.062 29.5 1 29.59 410 LEU A N 1
ATOM 3217 C CA . LEU A 1 410 ? 11.828 4.68 29.312 1 29.59 410 LEU A CA 1
ATOM 3218 C C . LEU A 1 410 ? 12.93 3.824 29.922 1 29.59 410 LEU A C 1
ATOM 3220 O O . LEU A 1 410 ? 14.117 4.145 29.797 1 29.59 410 LEU A O 1
ATOM 3224 N N . SER A 1 411 ? 12.828 3.24 31.047 1 27.45 411 SER A N 1
ATOM 3225 C CA . SER A 1 411 ? 14.008 2.783 31.781 1 27.45 411 SER A CA 1
ATOM 3226 C C . SER A 1 411 ? 14.938 1.986 30.859 1 27.45 411 SER A C 1
ATOM 3228 O O . SER A 1 411 ? 16.156 2.227 30.844 1 27.45 411 SER A O 1
ATOM 3230 N N . SER A 1 412 ? 14.875 0.598 30.844 1 24.3 412 SER A N 1
ATOM 3231 C CA . SER A 1 412 ? 16.109 -0.081 30.438 1 24.3 412 SER A CA 1
ATOM 3232 C C . SER A 1 412 ? 16.516 0.313 29.016 1 24.3 412 SER A C 1
ATOM 3234 O O . SER A 1 412 ? 16.125 -0.345 28.047 1 24.3 412 SER A O 1
ATOM 3236 N N . ALA A 1 413 ? 16.219 1.49 28.5 1 25.5 413 ALA A N 1
ATOM 3237 C CA . ALA A 1 413 ? 17.234 1.916 27.531 1 25.5 413 ALA A CA 1
ATOM 3238 C C . ALA A 1 413 ? 18.641 1.803 28.109 1 25.5 413 ALA A C 1
ATOM 3240 O O . ALA A 1 413 ? 19.109 2.721 28.781 1 25.5 413 ALA A O 1
ATOM 3241 N N . ALA A 1 414 ? 18.984 0.842 29.016 1 26.22 414 ALA A N 1
ATOM 3242 C CA . ALA A 1 414 ? 20.391 0.616 29.344 1 26.22 414 ALA A CA 1
ATOM 3243 C C . ALA A 1 414 ? 21.297 1.097 28.219 1 26.22 414 ALA A C 1
ATOM 3245 O O . ALA A 1 414 ? 20.859 1.235 27.078 1 26.22 414 ALA A O 1
ATOM 3246 N N . GLY A 1 415 ? 22.641 1.565 28.625 1 26.17 415 GLY A N 1
ATOM 3247 C CA . GLY A 1 415 ? 23.75 1.975 27.797 1 26.17 415 GLY A CA 1
ATOM 3248 C C . GLY A 1 415 ? 23.766 1.291 26.438 1 26.17 415 GLY A C 1
ATOM 3249 O O . GLY A 1 415 ? 23.078 0.288 26.234 1 26.17 415 GLY A O 1
ATOM 3250 N N . PRO A 1 416 ? 24.297 2.152 25.547 1 27.14 416 PRO A N 1
ATOM 3251 C CA . PRO A 1 416 ? 24.625 1.52 24.266 1 27.14 416 PRO A CA 1
ATOM 3252 C C . PRO A 1 416 ? 25.141 0.097 24.422 1 27.14 416 PRO A C 1
ATOM 3254 O O . PRO A 1 416 ? 26.25 -0.101 24.953 1 27.14 416 PRO A O 1
ATOM 3257 N N . THR A 1 417 ? 24.578 -0.684 25.312 1 27.09 417 THR A N 1
ATOM 3258 C CA . THR A 1 417 ? 25.391 -1.873 25.078 1 27.09 417 THR A CA 1
ATOM 3259 C C . THR A 1 417 ? 25.797 -1.977 23.609 1 27.09 417 THR A C 1
ATOM 3261 O O . THR A 1 417 ? 25 -1.667 22.719 1 27.09 417 THR A O 1
ATOM 3264 N N . PRO A 1 418 ? 27.203 -1.92 23.422 1 25.81 418 PRO A N 1
ATOM 3265 C CA . PRO A 1 418 ? 27.672 -2.09 22.047 1 25.81 418 PRO A CA 1
ATOM 3266 C C . PRO A 1 418 ? 26.75 -2.98 21.219 1 25.81 418 PRO A C 1
ATOM 3268 O O . PRO A 1 418 ? 26.547 -4.148 21.562 1 25.81 418 PRO A O 1
ATOM 3271 N N . ALA A 1 419 ? 25.625 -2.553 21.172 1 29.92 419 ALA A N 1
ATOM 3272 C CA . ALA A 1 419 ? 24.891 -3.314 20.172 1 29.92 419 ALA A CA 1
ATOM 3273 C C . ALA A 1 419 ? 25.844 -3.908 19.141 1 29.92 419 ALA A C 1
ATOM 3275 O O . ALA A 1 419 ? 26.547 -3.174 18.438 1 29.92 419 ALA A O 1
ATOM 3276 N N . THR A 1 420 ? 26.641 -4.875 19.5 1 27.05 420 THR A N 1
ATOM 3277 C CA . THR A 1 420 ? 27.453 -5.715 18.641 1 27.05 420 THR A CA 1
ATOM 3278 C C . THR A 1 420 ? 26.984 -5.629 17.188 1 27.05 420 THR A C 1
ATOM 3280 O O . THR A 1 420 ? 25.828 -5.297 16.922 1 27.05 420 THR A O 1
ATOM 3283 N N . ARG A 1 421 ? 27.906 -5.758 16.219 1 30.8 421 ARG A N 1
ATOM 3284 C CA . ARG A 1 421 ? 27.984 -5.996 14.789 1 30.8 421 ARG A CA 1
ATOM 3285 C C . ARG A 1 421 ? 26.797 -6.824 14.305 1 30.8 421 ARG A C 1
ATOM 3287 O O . ARG A 1 421 ? 26.766 -7.254 13.148 1 30.8 421 ARG A O 1
ATOM 3294 N N . ARG A 1 422 ? 26.297 -7.656 15.164 1 32.44 422 ARG A N 1
ATOM 3295 C CA . ARG A 1 422 ? 25.359 -8.516 14.445 1 32.44 422 ARG A CA 1
ATOM 3296 C C . ARG A 1 422 ? 24.297 -7.688 13.727 1 32.44 422 ARG A C 1
ATOM 3298 O O . ARG A 1 422 ? 23.375 -7.156 14.359 1 32.44 422 ARG A O 1
ATOM 3305 N N . LEU A 1 423 ? 24.391 -6.5 13.07 1 37.62 423 LEU A N 1
ATOM 3306 C CA . LEU A 1 423 ? 23.781 -5.883 11.898 1 37.62 423 LEU A CA 1
ATOM 3307 C C . LEU A 1 423 ? 22.609 -6.723 11.391 1 37.62 423 LEU A C 1
ATOM 3309 O O . LEU A 1 423 ? 22.812 -7.793 10.812 1 37.62 423 LEU A O 1
ATOM 3313 N N . SER A 1 424 ? 21.406 -6.758 12.047 1 46.53 424 SER A N 1
ATOM 3314 C CA . SER A 1 424 ? 20.078 -7.336 12.109 1 46.53 424 SER A CA 1
ATOM 3315 C C . SER A 1 424 ? 19.453 -7.445 10.719 1 46.53 424 SER A C 1
ATOM 3317 O O . SER A 1 424 ? 19.266 -6.438 10.031 1 46.53 424 SER A O 1
ATOM 3319 N N . THR A 1 425 ? 19.672 -8.305 9.961 1 61.22 425 THR A N 1
ATOM 3320 C CA . THR A 1 425 ? 19.234 -8.828 8.672 1 61.22 425 THR A CA 1
ATOM 3321 C C . THR A 1 425 ? 17.719 -8.875 8.594 1 61.22 425 THR A C 1
ATOM 3323 O O . THR A 1 425 ? 17.156 -9.406 7.637 1 61.22 425 THR A O 1
ATOM 3326 N N . ARG A 1 426 ? 17 -8.125 9.656 1 74.62 426 ARG A N 1
ATOM 3327 C CA . ARG A 1 426 ? 15.547 -8.242 9.57 1 74.62 426 ARG A CA 1
ATOM 3328 C C . ARG A 1 426 ? 14.969 -7.23 8.594 1 74.62 426 ARG A C 1
ATOM 3330 O O . ARG A 1 426 ? 15.266 -6.035 8.68 1 74.62 426 ARG A O 1
ATOM 3337 N N . LEU A 1 427 ? 14.258 -7.707 7.781 1 82.62 427 LEU A N 1
ATOM 3338 C CA . LEU A 1 427 ? 13.609 -6.863 6.781 1 82.62 427 LEU A CA 1
ATOM 3339 C C . LEU A 1 427 ? 12.242 -6.391 7.27 1 82.62 427 LEU A C 1
ATOM 3341 O O . LEU A 1 427 ? 11.586 -7.082 8.047 1 82.62 427 LEU A O 1
ATOM 3345 N N . GLY A 1 428 ? 11.875 -5.129 7.012 1 86.25 428 GLY A N 1
ATOM 3346 C CA . GLY A 1 428 ? 10.609 -4.516 7.398 1 86.25 428 GLY A CA 1
ATOM 3347 C C . GLY A 1 428 ? 10.539 -3.037 7.062 1 86.25 428 GLY A C 1
ATOM 3348 O O . GLY A 1 428 ? 10.953 -2.621 5.977 1 86.25 428 GLY A O 1
ATOM 3349 N N . LEU A 1 429 ? 10.039 -2.318 8.023 1 89.88 429 LEU A N 1
ATOM 3350 C CA . LEU A 1 429 ? 9.781 -0.901 7.793 1 89.88 429 LEU A CA 1
ATOM 3351 C C . LEU A 1 429 ? 11.078 -0.109 7.738 1 89.88 429 LEU A C 1
ATOM 3353 O O . LEU A 1 429 ? 11.18 0.883 7.012 1 89.88 429 LEU A O 1
ATOM 3357 N N . ARG A 1 430 ? 12.102 -0.529 8.484 1 87.25 430 ARG A N 1
ATOM 3358 C CA . ARG A 1 430 ? 13.328 0.252 8.586 1 87.25 430 ARG A CA 1
ATOM 3359 C C . ARG A 1 430 ? 14.328 -0.161 7.512 1 87.25 430 ARG A C 1
ATOM 3361 O O . ARG A 1 430 ? 15.164 0.643 7.094 1 87.25 430 ARG A O 1
ATOM 3368 N N . ARG A 1 431 ? 14.219 -1.414 7.129 1 87.44 431 ARG A N 1
ATOM 3369 C CA . ARG A 1 431 ? 15.188 -1.954 6.184 1 87.44 431 ARG A CA 1
ATOM 3370 C C . ARG A 1 431 ? 14.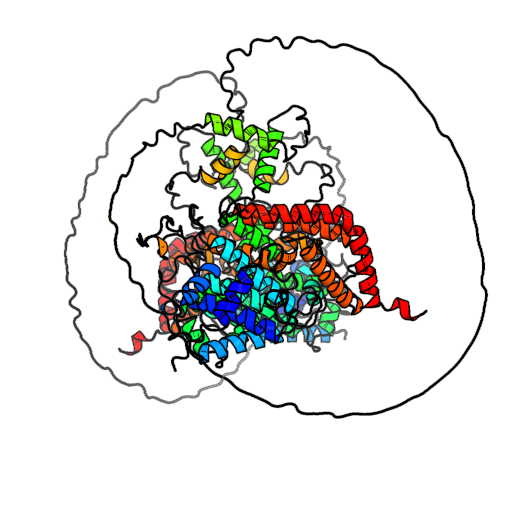531 -2.951 5.234 1 87.44 431 ARG A C 1
ATOM 3372 O O . ARG A 1 431 ? 13.719 -3.773 5.66 1 87.44 431 ARG A O 1
ATOM 3379 N N . THR A 1 432 ? 14.859 -2.785 3.992 1 89.06 432 THR A N 1
ATOM 3380 C CA . THR A 1 432 ? 14.438 -3.766 2.996 1 89.06 432 THR A CA 1
ATOM 3381 C C . THR A 1 432 ? 15.602 -4.133 2.08 1 89.06 432 THR A C 1
ATOM 3383 O O . THR A 1 432 ? 16.75 -3.768 2.348 1 89.06 432 THR A O 1
ATOM 3386 N N . MET A 1 433 ? 15.305 -5.02 1.161 1 89.56 433 MET A N 1
ATOM 3387 C CA . MET A 1 433 ? 16.328 -5.5 0.231 1 89.56 433 MET A CA 1
ATOM 3388 C C . MET A 1 433 ? 15.758 -5.613 -1.182 1 89.56 433 MET A C 1
ATOM 3390 O O . MET A 1 433 ? 14.578 -5.898 -1.36 1 89.56 433 MET A O 1
ATOM 3394 N N . ASP A 1 434 ? 16.562 -5.27 -2.09 1 88.06 434 ASP A N 1
ATOM 3395 C CA . ASP A 1 434 ? 16.125 -5.457 -3.469 1 88.06 434 ASP A CA 1
ATOM 3396 C C . ASP A 1 434 ? 16.656 -6.77 -4.039 1 88.06 434 ASP A C 1
ATOM 3398 O O . ASP A 1 434 ? 17.281 -7.559 -3.32 1 88.06 434 ASP A O 1
ATOM 3402 N N . LEU A 1 435 ? 16.375 -7.062 -5.277 1 87.94 435 LEU A N 1
ATOM 3403 C CA . LEU A 1 435 ? 16.703 -8.344 -5.891 1 87.94 435 LEU A CA 1
ATOM 3404 C C . LEU A 1 435 ? 18.219 -8.523 -5.988 1 87.94 435 LEU A C 1
ATOM 3406 O O . LEU A 1 435 ? 18.703 -9.656 -6.07 1 87.94 435 LEU A O 1
ATOM 3410 N N . SER A 1 436 ? 18.969 -7.402 -5.98 1 87.5 436 SER A N 1
ATOM 3411 C CA . SER A 1 436 ? 20.422 -7.484 -6.066 1 87.5 436 SER A CA 1
ATOM 3412 C C . SER A 1 436 ? 21.031 -7.852 -4.719 1 87.5 436 SER A C 1
ATOM 3414 O O . SER A 1 436 ? 22.219 -8.164 -4.637 1 87.5 436 SER A O 1
ATOM 3416 N N . GLY A 1 437 ? 20.25 -7.801 -3.732 1 86.56 437 GLY A N 1
ATOM 3417 C CA . GLY A 1 437 ? 20.734 -8.102 -2.396 1 86.56 437 GLY A CA 1
ATOM 3418 C C . GLY A 1 437 ? 21.203 -6.867 -1.643 1 86.56 437 GLY A C 1
ATOM 3419 O O . GLY A 1 437 ? 21.672 -6.969 -0.509 1 86.56 437 GLY A O 1
ATOM 3420 N N . GLN A 1 438 ? 21.031 -5.781 -2.252 1 85.19 438 GLN A N 1
ATOM 3421 C CA . GLN A 1 438 ? 21.406 -4.547 -1.576 1 85.19 438 GLN A CA 1
ATOM 3422 C C . GLN A 1 438 ? 20.375 -4.164 -0.514 1 85.19 438 GLN A C 1
ATOM 3424 O O . GLN A 1 438 ? 19.172 -4.188 -0.772 1 85.19 438 GLN A O 1
ATOM 3429 N N . SER A 1 439 ? 20.906 -3.877 0.639 1 85.25 439 SER A N 1
ATOM 3430 C CA . SER A 1 439 ? 20.047 -3.42 1.716 1 85.25 439 SER A CA 1
ATOM 3431 C C . SER A 1 439 ? 19.672 -1.949 1.547 1 85.25 439 SER A C 1
ATOM 3433 O O . SER A 1 439 ? 20.516 -1.135 1.164 1 85.25 439 SER A O 1
ATOM 3435 N N . ILE A 1 440 ? 18.484 -1.701 1.78 1 85.31 440 ILE A N 1
ATOM 3436 C CA . ILE A 1 440 ? 17.969 -0.341 1.662 1 85.31 440 ILE A CA 1
ATOM 3437 C C . ILE A 1 440 ? 17.469 0.141 3.021 1 85.31 440 ILE A C 1
ATOM 3439 O O . ILE A 1 440 ? 16.531 -0.427 3.58 1 85.31 440 ILE A O 1
ATOM 3443 N N . GLU A 1 441 ? 18.094 1.127 3.551 1 86.19 441 GLU A N 1
ATOM 3444 C CA . GLU A 1 441 ? 17.625 1.753 4.785 1 86.19 441 GLU A CA 1
ATOM 3445 C C . GLU A 1 441 ? 16.609 2.852 4.492 1 86.19 441 GLU A C 1
ATOM 3447 O O . GLU A 1 441 ? 16.875 3.762 3.707 1 86.19 441 GLU A O 1
ATOM 3452 N N . VAL A 1 442 ? 15.508 2.758 5.117 1 85.31 442 VAL A N 1
ATOM 3453 C CA . VAL A 1 442 ? 14.391 3.645 4.801 1 85.31 442 VAL A CA 1
ATOM 3454 C C . VAL A 1 442 ? 14.492 4.914 5.641 1 85.31 442 VAL A C 1
ATOM 3456 O O . VAL A 1 442 ? 14.219 6.016 5.148 1 85.31 442 VAL A O 1
ATOM 3459 N N . TYR A 1 443 ? 14.742 4.742 6.938 1 84.19 443 TYR A N 1
ATOM 3460 C CA . TYR A 1 443 ? 14.844 5.879 7.848 1 84.19 443 TYR A CA 1
ATOM 3461 C C . TYR A 1 443 ? 16.266 6.051 8.352 1 84.19 443 TYR A C 1
ATOM 3463 O O . TYR A 1 443 ? 16.938 5.07 8.688 1 84.19 443 TYR A O 1
ATOM 3471 N N . GLN A 1 444 ? 16.812 7.184 8.125 1 65.19 444 GLN A N 1
ATOM 3472 C CA . GLN A 1 444 ? 18.172 7.438 8.586 1 65.19 444 GLN A CA 1
ATOM 3473 C C . GLN A 1 444 ? 18.203 7.672 10.094 1 65.19 444 GLN A C 1
ATOM 3475 O O . GLN A 1 444 ? 17.312 8.312 10.648 1 65.19 444 GLN A O 1
ATOM 3480 N N . SER A 1 445 ? 18.734 6.656 10.812 1 51.38 445 SER A N 1
ATOM 3481 C CA . SER A 1 445 ? 18.875 6.914 12.242 1 51.38 445 SER A CA 1
ATOM 3482 C C . SER A 1 445 ? 19.766 8.125 12.5 1 51.38 445 SER A C 1
ATOM 3484 O O . SER A 1 445 ? 20.172 8.82 11.57 1 51.38 445 SER A O 1
ATOM 3486 N N . GLN A 1 446 ? 20.859 8.031 13.461 1 42.78 446 GLN A N 1
ATOM 3487 C CA . GLN A 1 446 ? 21.75 8.859 14.258 1 42.78 446 GLN A CA 1
ATOM 3488 C C . GLN A 1 446 ? 22.875 9.438 13.398 1 42.78 446 GLN A C 1
ATOM 3490 O O . GLN A 1 446 ? 23.453 8.742 12.57 1 42.78 446 GLN A O 1
ATOM 3495 N N . GLY A 1 447 ? 22.797 10.688 12.648 1 44.88 447 GLY A N 1
ATOM 3496 C CA . GLY A 1 447 ? 24.016 11.453 12.422 1 44.88 447 GLY A CA 1
ATOM 3497 C C . GLY A 1 447 ? 23.875 12.508 11.344 1 44.88 447 GLY A C 1
ATOM 3498 O O . GLY A 1 447 ? 24.797 13.297 11.125 1 44.88 447 GLY A O 1
ATOM 3499 N N . THR A 1 448 ? 22.812 12.422 10.461 1 51 448 THR A N 1
ATOM 3500 C CA . THR A 1 448 ? 23.062 13.32 9.336 1 51 448 THR A CA 1
ATOM 3501 C C . THR A 1 448 ? 22.5 14.703 9.602 1 51 448 THR A C 1
ATOM 3503 O O . THR A 1 448 ? 22.844 15.672 8.914 1 51 448 THR A O 1
ATOM 3506 N N . ARG A 1 449 ? 21.312 14.703 10.352 1 52.5 449 ARG A N 1
ATOM 3507 C CA . ARG A 1 449 ? 20.766 16.047 10.539 1 52.5 449 ARG A CA 1
ATOM 3508 C C . ARG A 1 449 ? 21.109 16.578 11.93 1 52.5 449 ARG A C 1
ATOM 3510 O O . ARG A 1 449 ? 21 15.859 12.922 1 52.5 449 ARG A O 1
ATOM 3517 N N . THR A 1 450 ? 21.844 17.562 11.953 1 49.31 450 THR A N 1
ATOM 3518 C CA . THR A 1 450 ? 22.234 18.219 13.203 1 49.31 450 THR A CA 1
ATOM 3519 C C . THR A 1 450 ? 21.109 19.109 13.719 1 49.31 450 THR A C 1
ATOM 3521 O O . THR A 1 450 ? 20.391 19.734 12.922 1 49.31 450 THR A O 1
ATOM 3524 N N . SER A 1 451 ? 20.688 18.844 14.984 1 48.34 451 SER A N 1
ATOM 3525 C CA . SER A 1 451 ? 19.688 19.703 15.617 1 48.34 451 SER A CA 1
ATOM 3526 C C . SER A 1 451 ? 20.094 21.172 15.508 1 48.34 451 SER A C 1
ATOM 3528 O O . SER A 1 451 ? 21.25 21.531 15.719 1 48.34 451 SER A O 1
ATOM 3530 N N . ALA A 1 452 ? 19.297 21.938 14.828 1 46.94 452 ALA A N 1
ATOM 3531 C CA . ALA A 1 452 ? 19.562 23.375 14.773 1 46.94 452 ALA A CA 1
ATOM 3532 C C . ALA A 1 452 ? 19.484 24 16.156 1 46.94 452 ALA A C 1
ATOM 3534 O O . ALA A 1 452 ? 20.094 25.047 16.406 1 46.94 452 ALA A O 1
ATOM 3535 N N . THR A 1 453 ? 18.641 23.516 17.078 1 47.81 453 THR A N 1
ATOM 3536 C CA . THR A 1 453 ? 18.359 24.234 18.328 1 47.81 453 THR A CA 1
ATOM 3537 C C . THR A 1 453 ? 19.469 23.969 19.344 1 47.81 453 THR A C 1
ATOM 3539 O O . THR A 1 453 ? 19.391 24.453 20.484 1 47.81 453 THR A O 1
ATOM 3542 N N . GLY A 1 454 ? 20.391 23.047 19.234 1 41.91 454 GLY A N 1
ATOM 3543 C CA . GLY A 1 454 ? 21.344 22.906 20.328 1 41.91 454 GLY A CA 1
ATOM 3544 C C . GLY A 1 454 ? 22.172 24.156 20.547 1 41.91 454 GLY A C 1
ATOM 3545 O O . GLY A 1 454 ? 23.031 24.188 21.438 1 41.91 454 GLY A O 1
ATOM 3546 N N . ALA A 1 455 ? 22.375 24.875 19.469 1 36.53 455 ALA A N 1
ATOM 3547 C CA . ALA A 1 455 ? 23.297 25.984 19.75 1 36.53 455 ALA A CA 1
ATOM 3548 C C . ALA A 1 455 ? 22.703 26.938 20.797 1 36.53 455 ALA A C 1
ATOM 3550 O O . ALA A 1 455 ? 21.484 27.141 20.828 1 36.53 455 ALA A O 1
ATOM 3551 N N . THR A 1 456 ? 23.391 27.109 21.891 1 36.41 456 THR A N 1
ATOM 3552 C CA . THR A 1 456 ? 23.141 28.125 22.922 1 36.41 456 THR A CA 1
ATOM 3553 C C . THR A 1 456 ? 22.625 29.406 22.297 1 36.41 456 THR A C 1
ATOM 3555 O O . THR A 1 456 ? 23.406 30.203 21.75 1 36.41 456 THR A O 1
ATOM 3558 N N . VAL A 1 457 ? 21.781 29.328 21.328 1 36.38 457 VAL A N 1
ATOM 3559 C CA . VAL A 1 457 ? 21.359 30.672 20.953 1 36.38 457 VAL A CA 1
ATOM 3560 C C . VAL A 1 457 ? 21.016 31.469 22.203 1 36.38 457 VAL A C 1
ATOM 3562 O O . VAL A 1 457 ? 20.156 31.047 23 1 36.38 457 VAL A O 1
ATOM 3565 N N . SER A 1 458 ? 21.938 32.125 22.75 1 34.75 458 SER A N 1
ATOM 3566 C CA . SER A 1 458 ? 21.859 33.125 23.797 1 34.75 458 SER A CA 1
ATOM 3567 C C . SER A 1 458 ? 20.656 34.031 23.609 1 34.75 458 SER A C 1
ATOM 3569 O O . SER A 1 458 ? 20.797 35.219 23.297 1 34.75 458 SER A O 1
ATOM 3571 N N . HIS A 1 459 ? 19.641 33.719 22.734 1 36.75 459 HIS A N 1
ATOM 3572 C CA . HIS A 1 459 ? 18.75 34.875 22.812 1 36.75 459 HIS A CA 1
ATOM 3573 C C . HIS A 1 459 ? 18.375 35.156 24.25 1 36.75 459 HIS A C 1
ATOM 3575 O O . HIS A 1 459 ? 18.422 34.281 25.109 1 36.75 459 HIS A O 1
ATOM 3581 N N . LYS A 1 460 ? 18.109 36.406 24.547 1 39.44 460 LYS A N 1
ATOM 3582 C CA . LYS A 1 460 ? 17.875 37.062 25.828 1 39.44 460 LYS A CA 1
ATOM 3583 C C . LYS A 1 460 ? 16.953 36.25 26.703 1 39.44 460 LYS A C 1
ATOM 3585 O O . LYS A 1 460 ? 16.906 36.438 27.922 1 39.44 460 LYS A O 1
ATOM 3590 N N . GLY A 1 461 ? 15.781 35.781 26.156 1 40.19 461 GLY A N 1
ATOM 3591 C CA . GLY A 1 461 ? 14.875 35.281 27.172 1 40.19 461 GLY A CA 1
ATOM 3592 C C . GLY A 1 461 ? 15.188 33.844 27.594 1 40.19 461 GLY A C 1
ATOM 3593 O O . GLY A 1 461 ? 15.945 33.156 26.922 1 40.19 461 GLY A O 1
ATOM 3594 N N . ASP A 1 462 ? 14.867 33.312 28.922 1 47.38 462 ASP A N 1
ATOM 3595 C CA . ASP A 1 462 ? 15 32.25 29.906 1 47.38 462 ASP A CA 1
ATOM 3596 C C . ASP A 1 462 ? 14.57 30.891 29.312 1 47.38 462 ASP A C 1
ATOM 3598 O O . ASP A 1 462 ? 14.211 29.969 30.062 1 47.38 462 ASP A O 1
ATOM 3602 N N . TYR A 1 463 ? 14.242 30.766 27.953 1 55.03 463 TYR A N 1
ATOM 3603 C CA . TYR A 1 463 ? 13.68 29.453 27.719 1 55.03 463 TYR A CA 1
ATOM 3604 C C . TYR A 1 463 ? 14.758 28.484 27.234 1 55.03 463 TYR A C 1
ATOM 3606 O O . TYR A 1 463 ? 15.555 28.797 26.359 1 55.03 463 TYR A O 1
ATOM 3614 N N . PHE A 1 464 ? 15.117 27.578 28.125 1 60.28 464 PHE A N 1
ATOM 3615 C CA . PHE A 1 464 ? 16.016 26.516 27.703 1 60.28 464 PHE A CA 1
ATOM 3616 C C . PHE A 1 464 ? 15.305 25.531 26.781 1 60.28 464 PHE A C 1
ATOM 3618 O O . PHE A 1 464 ? 14.227 25.031 27.109 1 60.28 464 PHE A O 1
ATOM 3625 N N . VAL A 1 465 ? 15.727 25.5 25.484 1 70.69 465 VAL A N 1
ATOM 3626 C CA . VAL A 1 465 ? 15.242 24.469 24.562 1 70.69 465 VAL A CA 1
ATOM 3627 C C . VAL A 1 465 ? 16.297 23.375 24.406 1 70.69 465 VAL A C 1
ATOM 3629 O O . VAL A 1 465 ? 17.375 23.625 23.859 1 70.69 465 VAL A O 1
ATOM 3632 N N . PRO A 1 466 ? 15.953 22.219 24.969 1 74.5 466 PRO A N 1
ATOM 3633 C CA . PRO A 1 466 ? 16.922 21.141 24.797 1 74.5 466 PRO A CA 1
ATOM 3634 C C . PRO A 1 466 ? 17.109 20.734 23.344 1 74.5 466 PRO A C 1
ATOM 3636 O O . PRO A 1 466 ? 16.188 20.906 22.531 1 74.5 466 PRO A O 1
ATOM 3639 N N . PRO A 1 467 ? 18.344 20.297 23.062 1 80.69 467 PRO A N 1
ATOM 3640 C CA . PRO A 1 467 ? 18.578 19.828 21.703 1 80.69 467 PRO A CA 1
ATOM 3641 C C . PRO A 1 467 ? 17.688 18.641 21.328 1 80.69 467 PRO A C 1
ATOM 3643 O O . PRO A 1 467 ? 17.391 17.797 22.188 1 80.69 467 PRO A O 1
ATOM 3646 N N . GLU A 1 468 ? 17.281 18.672 20.078 1 85.56 468 GLU A N 1
ATOM 3647 C CA . GLU A 1 468 ? 16.422 17.594 19.594 1 85.56 468 GLU A CA 1
ATOM 3648 C C . GLU A 1 468 ? 17.203 16.297 19.438 1 85.56 468 GLU A C 1
ATOM 3650 O O . GLU A 1 468 ? 18.406 16.312 19.219 1 85.56 468 GLU A O 1
ATOM 3655 N N . GLN A 1 469 ? 16.5 15.25 19.703 1 83.62 469 GLN A N 1
ATOM 3656 C CA . GLN A 1 469 ? 16.969 13.922 19.312 1 83.62 469 GLN A CA 1
ATOM 3657 C C . GLN A 1 469 ? 16.312 13.461 18.016 1 83.62 469 GLN A C 1
ATOM 3659 O O . GLN A 1 469 ? 15.203 12.914 18.047 1 83.62 469 GLN A O 1
ATOM 3664 N N . ILE A 1 470 ? 17.062 13.594 17.047 1 89.31 470 ILE A N 1
ATOM 3665 C CA . ILE A 1 470 ? 16.5 13.375 15.727 1 89.31 470 ILE A CA 1
ATOM 3666 C C . ILE A 1 470 ? 16.281 11.875 15.5 1 89.31 470 ILE A C 1
ATOM 3668 O O . ILE A 1 470 ? 17.203 11.078 15.711 1 89.31 470 ILE A O 1
ATOM 3672 N N . ASP A 1 471 ? 15.109 11.484 15.164 1 91.19 471 ASP A N 1
ATOM 3673 C CA . ASP A 1 471 ? 14.68 10.141 14.766 1 91.19 471 ASP A CA 1
ATOM 3674 C C . ASP A 1 471 ? 13.648 10.211 13.641 1 91.19 471 ASP A C 1
ATOM 3676 O O . ASP A 1 471 ? 12.469 10.461 13.898 1 91.19 471 ASP A O 1
ATOM 3680 N N . GLU A 1 472 ? 14.047 9.844 12.477 1 92.69 472 GLU A N 1
ATOM 3681 C CA . GLU A 1 472 ? 13.211 10.047 11.297 1 92.69 472 GLU A CA 1
ATOM 3682 C C . GLU A 1 472 ? 11.953 9.195 11.359 1 92.69 472 GLU A C 1
ATOM 3684 O O . GLU A 1 472 ? 10.891 9.617 10.898 1 92.69 472 GLU A O 1
ATOM 3689 N N . MET A 1 473 ? 12.078 8.031 11.844 1 92.5 473 MET A N 1
ATOM 3690 C CA . MET A 1 473 ? 10.906 7.16 11.961 1 92.5 473 MET A CA 1
ATOM 3691 C C . MET A 1 473 ? 9.891 7.746 12.938 1 92.5 473 MET A C 1
ATOM 3693 O O . MET A 1 473 ? 8.695 7.797 12.633 1 92.5 473 MET A O 1
ATOM 3697 N N . ARG A 1 474 ? 10.344 8.125 14.086 1 94 474 ARG A N 1
ATOM 3698 C CA . ARG A 1 474 ? 9.438 8.727 15.062 1 94 474 ARG A CA 1
ATOM 3699 C C . ARG A 1 474 ? 8.828 10.016 14.531 1 94 474 ARG A C 1
ATOM 3701 O O . ARG A 1 474 ? 7.641 10.281 14.734 1 94 474 ARG A O 1
ATOM 3708 N N . GLU A 1 475 ? 9.656 10.789 13.906 1 96.38 475 GLU A N 1
ATOM 3709 C CA . GLU A 1 475 ? 9.148 12.016 13.305 1 96.38 475 GLU A CA 1
ATOM 3710 C C . GLU A 1 475 ? 8.039 11.711 12.297 1 96.38 475 GLU A C 1
ATOM 3712 O O . GLU A 1 475 ? 7.016 12.398 12.266 1 96.38 475 GLU A O 1
ATOM 3717 N N . SER A 1 476 ? 8.25 10.703 11.469 1 96.81 476 SER A N 1
ATOM 3718 C CA . SER A 1 476 ? 7.262 10.305 10.469 1 96.81 476 SER A CA 1
ATOM 3719 C C . SER A 1 476 ? 5.953 9.883 11.125 1 96.81 476 SER A C 1
ATOM 3721 O O . SER A 1 476 ? 4.871 10.258 10.664 1 96.81 476 SER A O 1
ATOM 3723 N N . VAL A 1 477 ? 6.023 9.133 12.164 1 97.19 477 VAL A N 1
ATOM 3724 C CA . VAL A 1 477 ? 4.832 8.648 12.859 1 97.19 477 VAL A CA 1
ATOM 3725 C C . VAL A 1 477 ? 4.117 9.812 13.531 1 97.19 477 VAL A C 1
ATOM 3727 O O . VAL A 1 477 ? 2.885 9.859 13.57 1 97.19 477 VAL A O 1
ATOM 3730 N N . VAL A 1 478 ? 4.879 10.727 14.102 1 97.88 478 VAL A N 1
ATOM 3731 C CA . VAL A 1 478 ? 4.297 11.93 14.688 1 97.88 478 VAL A CA 1
ATOM 3732 C C . VAL A 1 478 ? 3.475 12.672 13.641 1 97.88 478 VAL A C 1
ATOM 3734 O O . VAL A 1 478 ? 2.314 13.016 13.883 1 97.88 478 VAL A O 1
ATOM 3737 N N . LEU A 1 479 ? 4.043 12.875 12.5 1 98.56 479 LEU A N 1
ATOM 3738 C CA . LEU A 1 479 ? 3.365 13.578 11.414 1 98.56 479 LEU A CA 1
ATOM 3739 C C . LEU A 1 479 ? 2.098 12.836 10.992 1 98.56 479 LEU A C 1
ATOM 3741 O O . LEU A 1 479 ? 1.047 13.453 10.812 1 98.56 479 LEU A O 1
ATOM 3745 N N . GLU A 1 480 ? 2.188 11.555 10.82 1 98.38 480 GLU A N 1
ATOM 3746 C CA . GLU A 1 480 ? 1.038 10.75 10.414 1 98.38 480 GLU A CA 1
ATOM 3747 C C . GLU A 1 480 ? -0.079 10.828 11.453 1 98.38 480 GLU A C 1
ATOM 3749 O O . GLU A 1 480 ? -1.254 10.953 11.102 1 98.38 480 GLU A O 1
ATOM 3754 N N . THR A 1 481 ? 0.302 10.742 12.68 1 98.12 481 THR A N 1
ATOM 3755 C CA . THR A 1 481 ? -0.686 10.789 13.75 1 98.12 481 THR A CA 1
ATOM 3756 C C . THR A 1 481 ? -1.384 12.148 13.781 1 98.12 481 THR A C 1
ATOM 3758 O O . THR A 1 481 ? -2.602 12.227 13.969 1 98.12 481 THR A O 1
ATOM 3761 N N . ILE A 1 482 ? -0.631 13.156 13.594 1 98.69 482 ILE A N 1
ATOM 3762 C CA . ILE A 1 482 ? -1.188 14.508 13.609 1 98.69 482 ILE A CA 1
ATOM 3763 C C . ILE A 1 482 ? -2.166 14.672 12.453 1 98.69 482 ILE A C 1
ATOM 3765 O O . 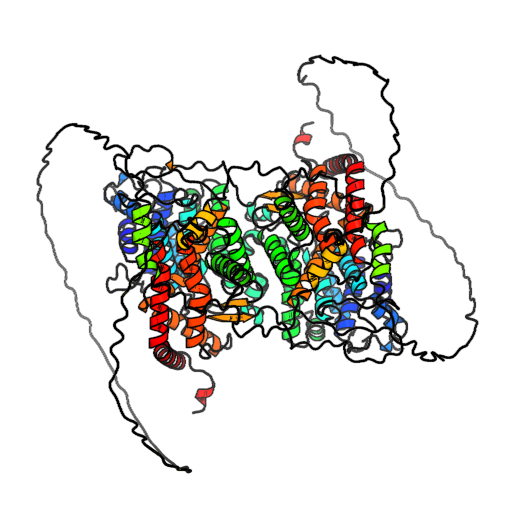ILE A 1 482 ? -3.262 15.211 12.625 1 98.69 482 ILE A O 1
ATOM 3769 N N . LEU A 1 483 ? -1.802 14.234 11.242 1 98.81 483 LEU A N 1
ATOM 3770 C CA . LEU A 1 483 ? -2.697 14.414 10.109 1 98.81 483 LEU A CA 1
ATOM 3771 C C . LEU A 1 483 ? -3.945 13.547 10.258 1 98.81 483 LEU A C 1
ATOM 3773 O O . LEU A 1 483 ? -5.043 13.969 9.891 1 98.81 483 LEU A O 1
ATOM 3777 N N . LYS A 1 484 ? -3.781 12.336 10.75 1 98.38 484 LYS A N 1
ATOM 3778 C CA . LYS A 1 484 ? -4.949 11.508 11.023 1 98.38 484 LYS A CA 1
ATOM 3779 C C . LYS A 1 484 ? -5.902 12.203 11.984 1 98.38 484 LYS A C 1
ATOM 3781 O O . LYS A 1 484 ? -7.121 12.172 11.797 1 98.38 484 LYS A O 1
ATOM 3786 N N . ALA A 1 485 ? -5.316 12.742 13.008 1 98.56 485 ALA A N 1
ATOM 3787 C CA . ALA A 1 485 ? -6.129 13.461 13.992 1 98.56 485 ALA A CA 1
ATOM 3788 C C . ALA A 1 485 ? -6.812 14.664 13.352 1 98.56 485 ALA A C 1
ATOM 3790 O O . ALA A 1 485 ? -7.984 14.938 13.625 1 98.56 485 ALA A O 1
ATOM 3791 N N . ALA A 1 486 ? -6.059 15.359 12.547 1 98.81 486 ALA A N 1
ATOM 3792 C CA . ALA A 1 486 ? -6.625 16.531 11.875 1 98.81 486 ALA A CA 1
ATOM 3793 C C . ALA A 1 486 ? -7.762 16.125 10.945 1 98.81 486 ALA A C 1
ATOM 3795 O O . ALA A 1 486 ? -8.758 16.844 10.82 1 98.81 486 ALA A O 1
ATOM 3796 N N . ASP A 1 487 ? -7.656 15.016 10.227 1 98.44 487 ASP A N 1
ATOM 3797 C CA . ASP A 1 487 ? -8.648 14.523 9.273 1 98.44 487 ASP A CA 1
ATOM 3798 C C . ASP A 1 487 ? -9.984 14.258 9.961 1 98.44 487 ASP A C 1
ATOM 3800 O O . ASP A 1 487 ? -11.039 14.375 9.344 1 98.44 487 ASP A O 1
ATOM 3804 N N . VAL A 1 488 ? -9.922 13.891 11.258 1 98.25 488 VAL A N 1
ATOM 3805 C CA . VAL A 1 488 ? -11.125 13.648 12.039 1 98.25 488 VAL A CA 1
ATOM 3806 C C . VAL A 1 488 ? -11.172 14.586 13.242 1 98.25 488 VAL A C 1
ATOM 3808 O O . VAL A 1 488 ? -11.68 14.219 14.305 1 98.25 488 VAL A O 1
ATOM 3811 N N . ALA A 1 489 ? -10.641 15.734 13.117 1 98.44 489 ALA A N 1
ATOM 3812 C CA . ALA A 1 489 ? -10.484 16.688 14.219 1 98.44 489 ALA A CA 1
ATOM 3813 C C . ALA A 1 489 ? -11.836 17.016 14.844 1 98.44 489 ALA A C 1
ATOM 3815 O O . ALA A 1 489 ? -11.93 17.25 16.047 1 98.44 489 ALA A O 1
ATOM 3816 N N . HIS A 1 490 ? -12.875 17.031 14.062 1 97.56 490 HIS A N 1
ATOM 3817 C CA . HIS A 1 490 ? -14.211 17.359 14.547 1 97.56 490 HIS A CA 1
ATOM 3818 C C . HIS A 1 490 ? -14.648 16.391 15.648 1 97.56 490 HIS A C 1
ATOM 3820 O O . HIS A 1 490 ? -15.438 16.766 16.516 1 97.56 490 HIS A O 1
ATOM 3826 N N . ASN A 1 491 ? -14.148 15.219 15.641 1 97.12 491 ASN A N 1
ATOM 3827 C CA . ASN A 1 491 ? -14.461 14.234 16.672 1 97.12 491 ASN A CA 1
ATOM 3828 C C . ASN A 1 491 ? -13.578 14.414 17.906 1 97.12 491 ASN A C 1
ATOM 3830 O O . ASN A 1 491 ? -13.883 13.875 18.969 1 97.12 491 ASN A O 1
ATOM 3834 N N . LEU A 1 492 ? -12.477 15.062 17.734 1 98.12 492 LEU A N 1
ATOM 3835 C CA . LEU A 1 492 ? -11.539 15.289 18.828 1 98.12 492 LEU A CA 1
ATOM 3836 C C . LEU A 1 492 ? -11.75 16.672 19.438 1 98.12 492 LEU A C 1
ATOM 3838 O O . LEU A 1 492 ? -11.023 17.062 20.359 1 98.12 492 LEU A O 1
ATOM 3842 N N . GLN A 1 493 ? -12.672 17.422 18.938 1 97.81 493 GLN A N 1
ATOM 3843 C CA . GLN A 1 493 ? -13 18.766 19.391 1 97.81 493 GLN A CA 1
ATOM 3844 C C . GLN A 1 493 ? -14.32 18.781 20.156 1 97.81 493 GLN A C 1
ATOM 3846 O O . GLN A 1 493 ? -14.609 17.844 20.906 1 97.81 493 GLN A O 1
ATOM 3851 N N . GLY A 1 494 ? -15.039 19.828 20.172 1 95.75 494 GLY A N 1
ATOM 3852 C CA . GLY A 1 494 ? -16.281 19.922 20.938 1 95.75 494 GLY A CA 1
ATOM 3853 C C . GLY A 1 494 ? -17.422 19.141 20.312 1 95.75 494 GLY A C 1
ATOM 3854 O O . GLY A 1 494 ? -17.375 18.797 19.125 1 95.75 494 GLY A O 1
ATOM 3855 N N . PHE A 1 495 ? -18.469 18.891 21.062 1 96.31 495 PHE A N 1
ATOM 3856 C CA . PHE A 1 495 ? -19.578 18.062 20.656 1 96.31 495 PHE A CA 1
ATOM 3857 C C . PHE A 1 495 ? -20.312 18.688 19.469 1 96.31 495 PHE A C 1
ATOM 3859 O O . PHE A 1 495 ? -20.812 17.969 18.594 1 96.31 495 PHE A O 1
ATOM 3866 N N . GLU A 1 496 ? -20.359 20.016 19.453 1 93.44 496 GLU A N 1
ATOM 3867 C CA . GLU A 1 496 ? -21.047 20.688 18.359 1 93.44 496 GLU A CA 1
ATOM 3868 C C . GLU A 1 496 ? -20.359 20.391 17.031 1 93.44 496 GLU A C 1
ATOM 3870 O O . GLU A 1 496 ? -21.016 20.203 16 1 93.44 496 GLU A O 1
ATOM 3875 N N . GLN A 1 497 ? -19.016 20.391 17.031 1 95.06 497 GLN A N 1
ATOM 3876 C CA . GLN A 1 497 ? -18.25 20.047 15.852 1 95.06 497 GLN A CA 1
ATOM 3877 C C . GLN A 1 497 ? -18.531 18.609 15.414 1 95.06 497 GLN A C 1
ATOM 3879 O O . GLN A 1 497 ? -18.75 18.344 14.234 1 95.06 497 GLN A O 1
ATOM 3884 N N . MET A 1 498 ? -18.5 17.703 16.375 1 96.38 498 MET A N 1
ATOM 3885 C CA . MET A 1 498 ? -18.703 16.281 16.078 1 96.38 498 MET A CA 1
ATOM 3886 C C . MET A 1 498 ? -20.062 16.047 15.461 1 96.38 498 MET A C 1
ATOM 3888 O O . MET A 1 498 ? -20.172 15.336 14.453 1 96.38 498 MET A O 1
ATOM 3892 N N . ALA A 1 499 ? -21.094 16.641 16.062 1 94.75 499 ALA A N 1
ATOM 3893 C CA . ALA A 1 499 ? -22.453 16.453 15.578 1 94.75 499 ALA A CA 1
ATOM 3894 C C . ALA A 1 499 ? -22.625 17 14.172 1 94.75 499 ALA A C 1
ATOM 3896 O O . ALA A 1 499 ? -23.25 16.359 13.312 1 94.75 499 ALA A O 1
ATOM 3897 N N . LYS A 1 500 ? -22.078 18.172 13.969 1 94.56 500 LYS A N 1
ATOM 3898 C CA . LYS A 1 500 ? -22.172 18.828 12.664 1 94.56 500 LYS A CA 1
ATOM 3899 C C . LYS A 1 500 ? -21.594 17.938 11.57 1 94.56 500 LYS A C 1
ATOM 3901 O O . LYS A 1 500 ? -22.234 17.703 10.547 1 94.56 500 LYS A O 1
ATOM 3906 N N . TRP A 1 501 ? -20.453 17.469 11.734 1 96.12 501 TRP A N 1
ATOM 3907 C CA . TRP A 1 501 ? -19.766 16.719 10.695 1 96.12 501 TRP A CA 1
ATOM 3908 C C . TRP A 1 501 ? -20.297 15.289 10.609 1 96.12 501 TRP A C 1
ATOM 3910 O O . TRP A 1 501 ? -20.25 14.672 9.539 1 96.12 501 TRP A O 1
ATOM 3920 N N . SER A 1 502 ? -20.766 14.703 11.734 1 95.62 502 SER A N 1
ATOM 3921 C CA . SER A 1 502 ? -21.469 13.422 11.688 1 95.62 502 SER A CA 1
ATOM 3922 C C . SER A 1 502 ? -22.688 13.5 10.773 1 95.62 502 SER A C 1
ATOM 3924 O O . SER A 1 502 ? -22.938 12.586 9.984 1 95.62 502 SER A O 1
ATOM 3926 N N . ASP A 1 503 ? -23.406 14.609 10.938 1 96.81 503 ASP A N 1
ATOM 3927 C CA . ASP A 1 503 ? -24.578 14.828 10.094 1 96.81 503 ASP A CA 1
ATOM 3928 C C . ASP A 1 503 ? -24.188 14.906 8.617 1 96.81 503 ASP A C 1
ATOM 3930 O O . ASP A 1 503 ? -24.844 14.305 7.766 1 96.81 503 ASP A O 1
ATOM 3934 N N . ARG A 1 504 ? -23.172 15.641 8.352 1 97.38 504 ARG A N 1
ATOM 3935 C CA . ARG A 1 504 ? -22.734 15.82 6.973 1 97.38 504 ARG A CA 1
ATOM 3936 C C . ARG A 1 504 ? -22.266 14.5 6.367 1 97.38 504 ARG A C 1
ATOM 3938 O O . ARG A 1 504 ? -22.5 14.234 5.188 1 97.38 504 ARG A O 1
ATOM 3945 N N . LEU A 1 505 ? -21.547 13.703 7.152 1 97.44 505 LEU A N 1
ATOM 3946 C CA . LEU A 1 505 ? -21.125 12.391 6.676 1 97.44 505 LEU A CA 1
ATOM 3947 C C . LEU A 1 505 ? -22.328 11.508 6.379 1 97.44 505 LEU A C 1
ATOM 3949 O O . LEU A 1 505 ? -22.359 10.805 5.363 1 97.44 505 LEU A O 1
ATOM 3953 N N . PHE A 1 506 ? -23.344 11.523 7.316 1 97.31 506 PHE A N 1
ATOM 3954 C CA . PHE A 1 506 ? -24.562 10.75 7.098 1 97.31 506 PHE A CA 1
ATOM 3955 C C . PHE A 1 506 ? -25.219 11.133 5.777 1 97.31 506 PHE A C 1
ATOM 3957 O O . PHE A 1 506 ? -25.609 10.266 4.992 1 97.31 506 PHE A O 1
ATOM 3964 N N . LEU A 1 507 ? -25.328 12.406 5.543 1 97.88 507 LEU A N 1
ATOM 3965 C CA . LEU A 1 507 ? -25.984 12.906 4.336 1 97.88 507 LEU A CA 1
ATOM 3966 C C . LEU A 1 507 ? -25.219 12.477 3.088 1 97.88 507 LEU A C 1
ATOM 3968 O O . LEU A 1 507 ? -25.828 12.148 2.064 1 97.88 507 LEU A O 1
ATOM 3972 N N . GLU A 1 508 ? -23.938 12.539 3.168 1 97.5 508 GLU A N 1
ATOM 3973 C CA . GLU A 1 508 ? -23.125 12.117 2.035 1 97.5 508 GLU A CA 1
ATOM 3974 C C . GLU A 1 508 ? -23.344 10.641 1.718 1 97.5 508 GLU A C 1
ATOM 3976 O O . GLU A 1 508 ? -23.516 10.273 0.554 1 97.5 508 GLU A O 1
ATOM 3981 N N . LEU A 1 509 ? -23.344 9.82 2.705 1 96.19 509 LEU A N 1
ATOM 3982 C CA . LEU A 1 509 ? -23.547 8.383 2.521 1 96.19 509 LEU A CA 1
ATOM 3983 C C . LEU A 1 509 ? -24.953 8.102 2.027 1 96.19 509 LEU A C 1
ATOM 3985 O O . LEU A 1 509 ? -25.172 7.184 1.228 1 96.19 509 LEU A O 1
ATOM 3989 N N . ARG A 1 510 ? -25.922 8.867 2.59 1 96.25 510 ARG A N 1
ATOM 3990 C CA . ARG A 1 510 ? -27.297 8.727 2.125 1 96.25 510 ARG A CA 1
ATOM 3991 C C . ARG A 1 510 ? -27.406 9.062 0.643 1 96.25 510 ARG A C 1
ATOM 3993 O O . ARG A 1 510 ? -28.094 8.367 -0.108 1 96.25 510 ARG A O 1
ATOM 4000 N N . LYS A 1 511 ? -26.766 10.125 0.264 1 96.38 511 LYS A N 1
ATOM 4001 C CA . LYS A 1 511 ? -26.766 10.516 -1.144 1 96.38 511 LYS A CA 1
ATOM 4002 C C . LYS A 1 511 ? -26.188 9.398 -2.018 1 96.38 511 LYS A C 1
ATOM 4004 O O . LYS A 1 511 ? -26.781 9.055 -3.051 1 96.38 511 LYS A O 1
ATOM 4009 N N . ALA A 1 512 ? -25.109 8.852 -1.623 1 94.94 512 ALA A N 1
ATOM 4010 C CA . ALA A 1 512 ? -24.484 7.75 -2.355 1 94.94 512 ALA A CA 1
ATOM 4011 C C . ALA A 1 512 ? -25.422 6.551 -2.451 1 94.94 512 ALA A C 1
ATOM 4013 O O . ALA A 1 512 ? -25.516 5.91 -3.5 1 94.94 512 ALA A O 1
ATOM 4014 N N . PHE A 1 513 ? -26.172 6.246 -1.38 1 94.94 513 PHE A N 1
ATOM 4015 C CA . PHE A 1 513 ? -27.109 5.125 -1.326 1 94.94 513 PHE A CA 1
ATOM 4016 C C . PHE A 1 513 ? -28.25 5.324 -2.312 1 94.94 513 PHE A C 1
ATOM 4018 O O . PHE A 1 513 ? -28.594 4.41 -3.064 1 94.94 513 PHE A O 1
ATOM 4025 N N . VAL A 1 514 ? -28.719 6.461 -2.314 1 95.31 514 VAL A N 1
ATOM 4026 C CA . VAL A 1 514 ? -29.844 6.758 -3.182 1 95.31 514 VAL A CA 1
ATOM 4027 C C . VAL A 1 514 ? -29.422 6.684 -4.645 1 95.31 514 VAL A C 1
ATOM 4029 O O . VAL A 1 514 ? -30.203 6.273 -5.508 1 95.31 514 VAL A O 1
ATOM 4032 N N . GLU A 1 515 ? -28.203 6.98 -4.898 1 93.75 515 GLU A N 1
ATOM 4033 C CA . GLU A 1 515 ? -27.672 6.91 -6.254 1 93.75 515 GLU A CA 1
ATOM 4034 C C . GLU A 1 515 ? -27.219 5.492 -6.598 1 93.75 515 GLU A C 1
ATOM 4036 O O . GLU A 1 515 ? -26.688 5.246 -7.684 1 93.75 515 GLU A O 1
ATOM 4041 N N . GLY A 1 516 ? -27.422 4.547 -5.695 1 91.94 516 GLY A N 1
ATOM 4042 C CA . GLY A 1 516 ? -27.094 3.148 -5.922 1 91.94 516 GLY A CA 1
ATOM 4043 C C . GLY A 1 516 ? -25.625 2.846 -5.762 1 91.94 516 GLY A C 1
ATOM 4044 O O . GLY A 1 516 ? -25.125 1.839 -6.273 1 91.94 516 GLY A O 1
ATOM 4045 N N . ARG A 1 517 ? -24.938 3.74 -5.086 1 93 517 ARG A N 1
ATOM 4046 C CA . ARG A 1 517 ? -23.484 3.609 -4.984 1 93 517 ARG A CA 1
ATOM 4047 C C . ARG A 1 517 ? -23.047 3.521 -3.525 1 93 517 ARG A C 1
ATOM 4049 O O . ARG A 1 517 ? -22.078 4.172 -3.121 1 93 517 ARG A O 1
ATOM 4056 N N . GLY A 1 518 ? -23.766 2.787 -2.779 1 89.19 518 GLY A N 1
ATOM 4057 C CA . GLY A 1 518 ? -23.422 2.57 -1.382 1 89.19 518 GLY A CA 1
ATOM 4058 C C . GLY A 1 518 ? -24.547 1.928 -0.588 1 89.19 518 GLY A C 1
ATOM 4059 O O . GLY A 1 518 ? -25.656 1.772 -1.093 1 89.19 518 GLY A O 1
ATOM 4060 N N . GLU A 1 519 ? -24.25 1.563 0.636 1 88.06 519 GLU A N 1
ATOM 4061 C CA . GLU A 1 519 ? -25.234 0.987 1.538 1 88.06 519 GLU A CA 1
ATOM 4062 C C . GLU A 1 519 ? -25.953 2.072 2.346 1 88.06 519 GLU A C 1
ATOM 4064 O O . GLU A 1 519 ? -25.422 3.176 2.508 1 88.06 519 GLU A O 1
ATOM 4069 N N . SER A 1 520 ? -27.094 1.73 2.816 1 90.56 520 SER A N 1
ATOM 4070 C CA . SER A 1 520 ? -27.844 2.689 3.615 1 90.56 520 SER A CA 1
ATOM 4071 C C . SER A 1 520 ? -27.141 2.973 4.941 1 90.56 520 SER A C 1
ATOM 4073 O O . SER A 1 520 ? -26.859 2.049 5.703 1 90.56 520 SER A O 1
ATOM 4075 N N . PRO A 1 521 ? -26.906 4.223 5.191 1 92.25 521 PRO A N 1
ATOM 4076 C CA . PRO A 1 521 ? -26.266 4.555 6.469 1 92.25 521 PRO A CA 1
ATOM 4077 C C . PRO A 1 521 ? -27.25 4.512 7.645 1 92.25 521 PRO A C 1
ATOM 4079 O O . PRO A 1 521 ? -26.828 4.578 8.805 1 92.25 521 PRO A O 1
ATOM 4082 N N . GLN A 1 522 ? -28.516 4.367 7.379 1 89 522 GLN A N 1
ATOM 4083 C CA . GLN A 1 522 ? -29.547 4.434 8.406 1 89 522 GLN A CA 1
ATOM 4084 C C . GLN A 1 522 ? -29.438 3.264 9.375 1 89 522 GLN A C 1
ATOM 4086 O O . GLN A 1 522 ? -29.734 3.408 10.562 1 89 522 GLN A O 1
ATOM 4091 N N . ASN A 1 523 ? -28.969 2.205 8.805 1 84.06 523 ASN A N 1
ATOM 4092 C CA . ASN A 1 523 ? -28.891 1.006 9.633 1 84.06 523 ASN A CA 1
ATOM 4093 C C . ASN A 1 523 ? -27.703 1.063 10.594 1 84.06 523 ASN A C 1
ATOM 4095 O O . ASN A 1 523 ? -26.547 0.987 10.164 1 84.06 523 ASN A O 1
ATOM 4099 N N . GLY A 1 524 ? -28.016 1.396 11.906 1 87.69 524 GLY A N 1
ATOM 4100 C CA . GLY A 1 524 ? -27 1.258 12.945 1 87.69 524 GLY A CA 1
ATOM 4101 C C . GLY A 1 524 ? -26.141 2.494 13.109 1 87.69 524 GLY A C 1
ATOM 4102 O O . GLY A 1 524 ? -25.031 2.416 13.641 1 87.69 524 GLY A O 1
ATOM 4103 N N . TRP A 1 525 ? -26.609 3.66 12.625 1 93.81 525 TRP A N 1
ATOM 4104 C CA . TRP A 1 525 ? -25.797 4.871 12.672 1 93.81 525 TRP A CA 1
ATOM 4105 C C . TRP A 1 525 ? -25.391 5.211 14.102 1 93.81 525 TRP A C 1
ATOM 4107 O O . TRP A 1 525 ? -24.219 5.473 14.383 1 93.81 525 TRP A O 1
ATOM 4117 N N . PHE A 1 526 ? -26.422 5.172 15.016 1 94.06 526 PHE A N 1
ATOM 4118 C CA . PHE A 1 526 ? -26.172 5.504 16.406 1 94.06 526 PHE A CA 1
ATOM 4119 C C . PHE A 1 526 ? -25.094 4.59 16.984 1 94.06 526 PHE A C 1
ATOM 4121 O O . PHE A 1 526 ? -24.109 5.066 17.562 1 94.06 526 PHE A O 1
ATOM 4128 N N . ARG A 1 527 ? -25.219 3.285 16.812 1 92.5 527 ARG A N 1
ATOM 4129 C CA . ARG A 1 527 ? -24.297 2.303 17.359 1 92.5 527 ARG A CA 1
ATOM 4130 C C . ARG A 1 527 ? -22.938 2.385 16.672 1 92.5 527 ARG A C 1
ATOM 4132 O O . ARG A 1 527 ? -21.906 2.209 17.328 1 92.5 527 ARG A O 1
ATOM 4139 N N . ASN A 1 528 ? -22.969 2.65 15.438 1 91.88 528 ASN A N 1
ATOM 4140 C CA . ASN A 1 528 ? -21.719 2.707 14.68 1 91.88 528 ASN A CA 1
ATOM 4141 C C . ASN A 1 528 ? -20.844 3.885 15.109 1 91.88 528 ASN A C 1
ATOM 4143 O O . ASN A 1 528 ? -19.625 3.787 15.109 1 91.88 528 ASN A O 1
ATOM 4147 N N . GLN A 1 529 ? -21.5 4.949 15.453 1 92.75 529 GLN A N 1
ATOM 4148 C CA . GLN A 1 529 ? -20.734 6.094 15.938 1 92.75 529 GLN A CA 1
ATOM 4149 C C . GLN A 1 529 ? -20.031 5.773 17.266 1 92.75 529 GLN A C 1
ATOM 4151 O O . GLN A 1 529 ? -18.906 6.203 17.5 1 92.75 529 GLN A O 1
ATOM 4156 N N . ILE A 1 530 ? -20.719 5.043 18.078 1 92.94 530 ILE A N 1
ATOM 4157 C CA . ILE A 1 530 ? -20.094 4.617 19.328 1 92.94 530 ILE A CA 1
ATOM 4158 C C . ILE A 1 530 ? -18.906 3.697 19.031 1 92.94 530 ILE A C 1
ATOM 4160 O O . ILE A 1 530 ? -17.859 3.822 19.641 1 92.94 530 ILE A O 1
ATOM 4164 N N . GLY A 1 531 ? -19.141 2.799 18.109 1 90.19 531 GLY A N 1
ATOM 4165 C CA . GLY A 1 531 ? -18.047 1.926 17.688 1 90.19 531 GLY A CA 1
ATOM 4166 C C . GLY A 1 531 ? -16.859 2.682 17.156 1 90.19 531 GLY A C 1
ATOM 4167 O O . GLY A 1 531 ? -15.711 2.342 17.453 1 90.19 531 GLY A O 1
ATOM 4168 N N . PHE A 1 532 ? -17.125 3.688 16.406 1 94.5 532 PHE A N 1
ATOM 4169 C CA . PHE A 1 532 ? -16.062 4.5 15.82 1 94.5 532 PHE A CA 1
ATOM 4170 C C . PHE A 1 532 ? -15.281 5.227 16.906 1 94.5 532 PHE A C 1
ATOM 4172 O O . PHE A 1 532 ? -14.047 5.281 16.875 1 94.5 532 PHE A O 1
ATOM 4179 N N . ILE A 1 533 ? -15.992 5.785 17.859 1 95 533 ILE A N 1
ATOM 4180 C CA . ILE A 1 533 ? -15.383 6.508 18.984 1 95 533 ILE A CA 1
ATOM 4181 C C . ILE A 1 533 ? -14.484 5.562 19.766 1 95 533 ILE A C 1
ATOM 4183 O O . ILE A 1 533 ? -13.32 5.875 20.031 1 95 533 ILE A O 1
ATOM 4187 N N . ASP A 1 534 ? -14.93 4.395 20.062 1 92.31 534 ASP A N 1
ATOM 4188 C CA . ASP A 1 534 ? -14.234 3.477 20.953 1 92.31 534 ASP A CA 1
ATOM 4189 C C . ASP A 1 534 ? -13.07 2.791 20.25 1 92.31 534 ASP A C 1
ATOM 4191 O O . ASP A 1 534 ? -12.008 2.582 20.859 1 92.31 534 ASP A O 1
ATOM 4195 N N . ALA A 1 535 ? -13.281 2.498 19 1 91.06 535 ALA A N 1
ATOM 4196 C CA . ALA A 1 535 ? -12.312 1.629 18.344 1 91.06 535 ALA A CA 1
ATOM 4197 C C . ALA A 1 535 ? -11.266 2.447 17.594 1 91.06 535 ALA A C 1
ATOM 4199 O O . ALA A 1 535 ? -10.164 1.961 17.328 1 91.06 535 ALA A O 1
ATOM 4200 N N . TYR A 1 536 ? -11.602 3.643 17.266 1 93.75 536 TYR A N 1
ATOM 4201 C CA . TYR A 1 536 ? -10.656 4.383 16.438 1 93.75 536 TYR A CA 1
ATOM 4202 C C . TYR A 1 536 ? -10.297 5.719 17.094 1 93.75 536 TYR A C 1
ATOM 4204 O O . TYR A 1 536 ? -9.117 6.039 17.25 1 93.75 536 TYR A O 1
ATOM 4212 N N . LEU A 1 537 ? -11.258 6.508 17.516 1 96.62 537 LEU A N 1
ATOM 4213 C CA . LEU A 1 537 ? -11.023 7.887 17.938 1 96.62 537 LEU A CA 1
ATOM 4214 C C . LEU A 1 537 ? -10.32 7.934 19.281 1 96.62 537 LEU A C 1
ATOM 4216 O O . LEU A 1 537 ? -9.391 8.711 19.469 1 96.62 537 LEU A O 1
ATOM 4220 N N . LEU A 1 538 ? -10.797 7.176 20.203 1 94.31 538 LEU A N 1
ATOM 4221 C CA . LEU A 1 538 ? -10.211 7.215 21.531 1 94.31 538 LEU A CA 1
ATOM 4222 C C . LEU A 1 538 ? -8.766 6.73 21.5 1 94.31 538 LEU A C 1
ATOM 4224 O O . LEU A 1 538 ? -7.871 7.383 22.047 1 94.31 538 LEU A O 1
ATOM 4228 N N . PRO A 1 539 ? -8.484 5.582 20.844 1 92.94 539 PRO A N 1
ATOM 4229 C CA . PRO A 1 539 ? -7.078 5.184 20.719 1 92.94 539 PRO A CA 1
ATOM 4230 C C . PRO A 1 539 ? -6.227 6.242 20.016 1 92.94 539 PRO A C 1
ATOM 4232 O O . PRO A 1 539 ? -5.078 6.473 20.406 1 92.94 539 PRO A O 1
ATOM 4235 N N . LEU A 1 540 ? -6.727 6.867 18.984 1 95.62 540 LEU A N 1
ATOM 4236 C CA . LEU A 1 540 ? -6.008 7.914 18.266 1 95.62 540 LEU A CA 1
ATOM 4237 C C . LEU A 1 540 ? -5.699 9.086 19.188 1 95.62 540 LEU A C 1
ATOM 4239 O O . LEU A 1 540 ? -4.578 9.602 19.203 1 95.62 540 LEU A O 1
ATOM 4243 N N . ALA A 1 541 ? -6.703 9.516 19.984 1 96.81 541 ALA A N 1
ATOM 4244 C CA . ALA A 1 541 ? -6.531 10.609 20.922 1 96.81 541 ALA A CA 1
ATOM 4245 C C . ALA A 1 541 ? -5.469 10.273 21.969 1 96.81 541 ALA A C 1
ATOM 4247 O O . ALA A 1 541 ? -4.664 11.125 22.344 1 96.81 541 ALA A O 1
ATOM 4248 N N . ARG A 1 542 ? -5.473 9.094 22.406 1 93.75 542 ARG A N 1
ATOM 4249 C CA . ARG A 1 542 ? -4.492 8.656 23.406 1 93.75 542 ARG A CA 1
ATOM 4250 C C . ARG A 1 542 ? -3.092 8.609 22.797 1 93.75 542 ARG A C 1
ATOM 4252 O O . ARG A 1 542 ? -2.107 8.914 23.484 1 93.75 542 ARG A O 1
ATOM 4259 N N . ARG A 1 543 ? -2.965 8.195 21.578 1 95.12 543 ARG A N 1
ATOM 4260 C CA . ARG A 1 543 ? -1.669 8.188 20.906 1 95.12 543 ARG A CA 1
ATOM 4261 C C . ARG A 1 543 ? -1.1 9.594 20.797 1 95.12 543 ARG A C 1
ATOM 4263 O O . ARG A 1 543 ? 0.116 9.789 20.875 1 95.12 543 ARG A O 1
ATOM 4270 N N . LEU A 1 544 ? -1.997 10.57 20.562 1 96.5 544 LEU A N 1
ATOM 4271 C CA . LEU A 1 544 ? -1.546 11.953 20.531 1 96.5 544 LEU A CA 1
ATOM 4272 C C . LEU A 1 544 ? -0.853 12.336 21.828 1 96.5 544 LEU A C 1
ATOM 4274 O O . LEU A 1 544 ? 0.142 13.07 21.812 1 96.5 544 LEU A O 1
ATOM 4278 N N . ASP A 1 545 ? -1.388 11.812 22.844 1 92.81 545 ASP A N 1
ATOM 4279 C CA . ASP A 1 545 ? -0.794 12.086 24.156 1 92.81 545 ASP A CA 1
ATOM 4280 C C . ASP A 1 545 ? 0.46 11.242 24.375 1 92.81 545 ASP A C 1
ATOM 4282 O O . ASP A 1 545 ? 1.489 11.758 24.812 1 92.81 545 ASP A O 1
ATOM 4286 N N . ASP A 1 546 ? 0.405 9.992 23.984 1 91.25 546 ASP A N 1
ATOM 4287 C CA . ASP A 1 546 ? 1.442 9.008 24.266 1 91.25 546 ASP A CA 1
ATOM 4288 C C . ASP A 1 546 ? 2.734 9.336 23.516 1 91.25 546 ASP A C 1
ATOM 4290 O O . ASP A 1 546 ? 3.822 8.953 23.953 1 91.25 546 ASP A O 1
ATOM 4294 N N . MET A 1 547 ? 2.652 10 22.453 1 93.19 547 MET A N 1
ATOM 4295 C CA . MET A 1 547 ? 3.871 10.297 21.703 1 93.19 547 MET A CA 1
ATOM 4296 C C . MET A 1 547 ? 4.68 11.391 22.391 1 93.19 547 MET A C 1
ATOM 4298 O O . MET A 1 547 ? 5.859 11.586 22.078 1 93.19 547 MET A O 1
ATOM 4302 N N . GLY A 1 548 ? 4.09 12.188 23.281 1 91.5 548 GLY A N 1
ATOM 4303 C CA . GLY A 1 548 ? 4.812 13.078 24.172 1 91.5 548 GLY A CA 1
ATOM 4304 C C . GLY A 1 548 ? 5.141 14.422 23.547 1 91.5 548 GLY A C 1
ATOM 4305 O O . GLY A 1 548 ? 5.691 15.305 24.219 1 91.5 548 GLY A O 1
ATOM 4306 N N . VAL A 1 549 ? 4.766 14.648 22.328 1 94.81 549 VAL A N 1
ATOM 4307 C CA . VAL A 1 549 ? 5.223 15.836 21.609 1 94.81 549 VAL A CA 1
ATOM 4308 C C . VAL A 1 549 ? 4.418 17.047 22.047 1 94.81 549 VAL A C 1
ATOM 4310 O O . VAL A 1 549 ? 4.828 18.188 21.828 1 94.81 549 VAL A O 1
ATOM 4313 N N . PHE A 1 550 ? 3.309 16.875 22.734 1 94.12 550 PHE A N 1
ATOM 4314 C CA . PHE A 1 550 ? 2.48 17.969 23.219 1 94.12 550 PHE A CA 1
ATOM 4315 C C . PHE A 1 550 ? 2.891 18.375 24.625 1 94.12 550 PHE A C 1
ATOM 4317 O O . PHE A 1 550 ? 2.295 19.281 25.219 1 94.12 550 PHE A O 1
ATOM 4324 N N . GLY A 1 551 ? 3.873 17.719 25.156 1 87.31 551 GLY A N 1
ATOM 4325 C CA . GLY A 1 551 ? 4.262 18 26.531 1 87.31 551 GLY A CA 1
ATOM 4326 C C . GLY A 1 551 ? 3.346 17.359 27.562 1 87.31 551 GLY A C 1
ATOM 4327 O O . GLY A 1 551 ? 2.496 16.531 27.203 1 87.31 551 GLY A O 1
ATOM 4328 N N . ASP A 1 552 ? 3.467 17.641 28.75 1 78.88 552 ASP A N 1
ATOM 4329 C CA . ASP A 1 552 ? 2.812 16.938 29.844 1 78.88 552 ASP A CA 1
ATOM 4330 C C . ASP A 1 552 ? 1.382 17.422 30.047 1 78.88 552 ASP A C 1
ATOM 4332 O O . ASP A 1 552 ? 0.542 16.703 30.578 1 78.88 552 ASP A O 1
ATOM 4336 N N . ASN A 1 553 ? 1.042 18.547 29.484 1 79.06 553 ASN A N 1
ATOM 4337 C CA . ASN A 1 553 ? -0.218 19.125 29.938 1 79.06 553 ASN A CA 1
ATOM 4338 C C . ASN A 1 553 ? -1.193 19.297 28.766 1 79.06 553 ASN A C 1
ATOM 4340 O O . ASN A 1 553 ? -2.377 19.562 28.984 1 79.06 553 ASN A O 1
ATOM 4344 N N . LYS A 1 554 ? -0.795 19.156 27.562 1 88.38 554 LYS A N 1
ATOM 4345 C CA . LYS A 1 554 ? -1.678 19.5 26.453 1 88.38 554 LYS A CA 1
ATOM 4346 C C . LYS A 1 554 ? -2.248 18.25 25.797 1 88.38 554 LYS A C 1
ATOM 4348 O O . LYS A 1 554 ? -3.303 18.297 25.156 1 88.38 554 LYS A O 1
ATOM 4353 N N . GLY A 1 555 ? -1.602 17.156 25.938 1 89.81 555 GLY A N 1
ATOM 4354 C CA . GLY A 1 555 ? -1.976 15.961 25.188 1 89.81 555 GLY A CA 1
ATOM 4355 C C . GLY A 1 555 ? -3.234 15.305 25.719 1 89.81 555 GLY A C 1
ATOM 4356 O O . GLY A 1 555 ? -3.938 14.609 24.984 1 89.81 555 GLY A O 1
ATOM 4357 N N . ALA A 1 556 ? -3.627 15.516 26.891 1 90.75 556 ALA A N 1
ATOM 4358 C CA . ALA A 1 556 ? -4.742 14.836 27.547 1 90.75 556 ALA A CA 1
ATOM 4359 C C . ALA A 1 556 ? -6.078 15.383 27.062 1 90.75 556 ALA A C 1
ATOM 4361 O O . ALA A 1 556 ? -7.098 14.688 27.109 1 90.75 556 ALA A O 1
ATOM 4362 N N . VAL A 1 557 ? -6.051 16.578 26.562 1 94.94 557 VAL A N 1
ATOM 4363 C CA . VAL A 1 557 ? -7.281 17.281 26.203 1 94.94 557 VAL A CA 1
ATOM 4364 C C . VAL A 1 557 ? -8.008 16.516 25.094 1 94.94 557 VAL A C 1
ATOM 4366 O O . VAL A 1 557 ? -9.234 16.484 25.047 1 94.94 557 VAL A O 1
ATOM 4369 N N . PHE A 1 558 ? -7.312 15.867 24.219 1 97.19 558 PHE A N 1
ATOM 4370 C CA . PHE A 1 558 ? -7.922 15.203 23.078 1 97.19 558 PHE A CA 1
ATOM 4371 C C . PHE A 1 558 ? -8.781 14.031 23.531 1 97.19 558 PHE A C 1
ATOM 4373 O O . PHE A 1 558 ? -9.938 13.898 23.125 1 97.19 558 PHE A O 1
ATOM 4380 N N . ALA A 1 559 ? -8.195 13.148 24.391 1 96 559 ALA A N 1
ATOM 4381 C CA . ALA A 1 559 ? -8.953 12.008 24.906 1 96 559 ALA A CA 1
ATOM 4382 C C . ALA A 1 559 ? -10.125 12.461 25.766 1 96 559 ALA A C 1
ATOM 4384 O O . ALA A 1 559 ? -11.203 11.859 25.734 1 96 559 ALA A O 1
ATOM 4385 N N . ASP A 1 560 ? -9.922 13.516 26.531 1 96.56 560 ASP A N 1
ATOM 4386 C CA . ASP A 1 560 ? -11 14.07 27.359 1 96.56 560 ASP A CA 1
ATOM 4387 C C . ASP A 1 560 ? -12.172 14.516 26.484 1 96.56 560 ASP A C 1
ATOM 4389 O O . ASP A 1 560 ? -13.328 14.219 26.797 1 96.56 560 ASP A O 1
ATOM 4393 N N . ASN A 1 561 ? -11.859 15.266 25.469 1 97.56 561 ASN A N 1
ATOM 4394 C CA . ASN A 1 561 ? -12.906 15.719 24.547 1 97.56 561 ASN A CA 1
ATOM 4395 C C . ASN A 1 561 ? -13.656 14.547 23.922 1 97.56 561 ASN A C 1
ATOM 4397 O O . ASN A 1 561 ? -14.883 14.578 23.812 1 97.56 561 ASN A O 1
ATOM 4401 N N . VAL A 1 562 ? -12.883 13.523 23.5 1 97.88 562 VAL A N 1
ATOM 4402 C CA . VAL A 1 562 ? -13.5 12.367 22.859 1 97.88 562 VAL A CA 1
ATOM 4403 C C . VAL A 1 562 ? -14.43 11.664 23.859 1 97.88 562 VAL A C 1
ATOM 4405 O O . VAL A 1 562 ? -15.523 11.234 23.5 1 97.88 562 VAL A O 1
ATOM 4408 N N . GLU A 1 563 ? -14.016 11.523 25.094 1 97 563 GLU A N 1
ATOM 4409 C CA . GLU A 1 563 ? -14.82 10.883 26.125 1 97 563 GLU A CA 1
ATOM 4410 C C . GLU A 1 563 ? -16.078 11.703 26.438 1 97 563 GLU A C 1
ATOM 4412 O O . GLU A 1 563 ? -17.156 11.141 26.594 1 97 563 GLU A O 1
ATOM 4417 N N . ASP A 1 564 ? -15.922 12.961 26.5 1 97.69 564 ASP A N 1
ATOM 4418 C CA . ASP A 1 564 ? -17.078 13.836 26.703 1 97.69 564 ASP A CA 1
ATOM 4419 C C . ASP A 1 564 ? -18.062 13.695 25.547 1 97.69 564 ASP A C 1
ATOM 4421 O O . ASP A 1 564 ? -19.281 13.648 25.766 1 97.69 564 ASP A O 1
ATOM 4425 N N . ASN A 1 565 ? -17.547 13.727 24.344 1 97.62 565 ASN A N 1
ATOM 4426 C CA . ASN A 1 565 ? -18.375 13.539 23.172 1 97.62 565 ASN A CA 1
ATOM 4427 C C . ASN A 1 565 ? -19.094 12.195 23.188 1 97.62 565 ASN A C 1
ATOM 4429 O O . ASN A 1 565 ? -20.266 12.102 22.797 1 97.62 565 ASN A O 1
ATOM 4433 N N . ARG A 1 566 ? -18.344 11.148 23.609 1 96.62 566 ARG A N 1
ATOM 4434 C CA . ARG A 1 566 ? -18.938 9.82 23.719 1 96.62 566 ARG A CA 1
ATOM 4435 C C . ARG A 1 566 ? -20.125 9.828 24.688 1 96.62 566 ARG A C 1
ATOM 4437 O O . ARG A 1 566 ? -21.188 9.273 24.391 1 96.62 566 ARG A O 1
ATOM 4444 N N . ASP A 1 567 ? -19.922 10.375 25.859 1 97 567 ASP A N 1
ATOM 4445 C CA . ASP A 1 567 ? -20.969 10.438 26.875 1 97 567 ASP A CA 1
ATOM 4446 C C . ASP A 1 567 ? -22.188 11.203 26.375 1 97 567 ASP A C 1
ATOM 4448 O O . ASP A 1 567 ? -23.328 10.758 26.547 1 97 567 ASP A O 1
ATOM 4452 N N . ARG A 1 568 ? -21.922 12.281 25.781 1 97.19 568 ARG A N 1
ATOM 4453 C CA . ARG A 1 568 ? -23.047 13.078 25.281 1 97.19 568 ARG A CA 1
ATOM 4454 C C . ARG A 1 568 ? -23.75 12.367 24.125 1 97.19 568 ARG A C 1
ATOM 4456 O O . ARG A 1 568 ? -24.984 12.438 24.016 1 97.19 568 ARG A O 1
ATOM 4463 N N . TRP A 1 569 ? -23.031 11.734 23.266 1 96.31 569 TRP A N 1
ATOM 4464 C CA . TRP A 1 569 ? -23.641 10.961 22.188 1 96.31 569 TRP A CA 1
ATOM 4465 C C . TRP A 1 569 ? -24.516 9.844 22.75 1 96.31 569 TRP A C 1
ATOM 4467 O O . TRP A 1 569 ? -25.578 9.547 22.188 1 96.31 569 TRP A O 1
ATOM 4477 N N . THR A 1 570 ? -24.078 9.18 23.766 1 95.75 570 THR A N 1
ATOM 4478 C CA . THR A 1 570 ? -24.859 8.117 24.391 1 95.75 570 THR A CA 1
ATOM 4479 C C . THR A 1 570 ? -26.172 8.664 24.938 1 95.75 570 THR A C 1
ATOM 4481 O O . THR A 1 570 ? -27.188 7.977 24.922 1 95.75 570 THR A O 1
ATOM 4484 N N . ARG A 1 571 ? -26.172 9.906 25.297 1 95.25 571 ARG A N 1
ATOM 4485 C CA . ARG A 1 571 ? -27.359 10.523 25.875 1 95.25 571 ARG A CA 1
ATOM 4486 C C . ARG A 1 571 ? -28.25 11.102 24.781 1 95.25 571 ARG A C 1
ATOM 4488 O O . ARG A 1 571 ? -29.484 10.93 24.828 1 95.25 571 ARG A O 1
ATOM 4495 N N . GLU A 1 572 ? -27.641 11.734 23.828 1 95.94 572 GLU A N 1
ATOM 4496 C CA . GLU A 1 572 ? -28.406 12.531 22.891 1 95.94 572 GLU A CA 1
ATOM 4497 C C . GLU A 1 572 ? -28.391 11.914 21.484 1 95.94 572 GLU A C 1
ATOM 4499 O O . GLU A 1 572 ? -29.141 12.32 20.609 1 95.94 572 GLU A O 1
ATOM 4504 N N . GLY A 1 573 ? -27.625 10.961 21.266 1 93.69 573 GLY A N 1
ATOM 4505 C CA . GLY A 1 573 ? -27.328 10.453 19.938 1 93.69 573 GLY A CA 1
ATOM 4506 C C . GLY A 1 573 ? -28.516 9.82 19.25 1 93.69 573 GLY A C 1
ATOM 4507 O O . GLY A 1 573 ? -28.625 9.852 18.031 1 93.69 573 GLY A O 1
ATOM 4508 N N . VAL A 1 574 ? -29.391 9.18 20.016 1 94.06 574 VAL A N 1
ATOM 4509 C CA . VAL A 1 574 ? -30.562 8.539 19.438 1 94.06 574 VAL A CA 1
ATOM 4510 C C . VAL A 1 574 ? -31.453 9.586 18.781 1 94.06 574 VAL A C 1
ATOM 4512 O O . VAL A 1 574 ? -31.922 9.406 17.641 1 94.06 574 VAL A O 1
ATOM 4515 N N . MET A 1 575 ? -31.672 10.641 19.516 1 94.88 575 MET A N 1
ATOM 4516 C CA . MET A 1 575 ? -32.531 11.711 18.984 1 94.88 575 MET A CA 1
ATOM 4517 C C . MET A 1 575 ? -31.844 12.398 17.797 1 94.88 575 MET A C 1
ATOM 4519 O O . MET A 1 575 ? -32.5 12.742 16.828 1 94.88 575 MET A O 1
ATOM 4523 N N . LEU A 1 576 ? -30.562 12.664 17.906 1 95 576 LEU A N 1
ATOM 4524 C CA . LEU A 1 576 ? -29.828 13.289 16.828 1 95 576 LEU A CA 1
ATOM 4525 C C . LEU A 1 576 ? -29.844 12.406 15.578 1 95 576 LEU A C 1
ATOM 4527 O O . LEU A 1 576 ? -29.938 12.906 14.453 1 95 576 LEU A O 1
ATOM 4531 N N . THR A 1 577 ? -29.734 11.094 15.766 1 95.69 577 THR A N 1
ATOM 4532 C CA . THR A 1 577 ? -29.797 10.141 14.664 1 95.69 577 THR A CA 1
ATOM 4533 C C . THR A 1 577 ? -31.156 10.18 13.977 1 95.69 577 THR A C 1
ATOM 4535 O O . THR A 1 577 ? -31.234 10.195 12.742 1 95.69 577 THR A O 1
ATOM 4538 N N . ALA A 1 578 ? -32.219 10.148 14.781 1 95.31 578 ALA A N 1
ATOM 4539 C CA . ALA A 1 578 ? -33.562 10.219 14.219 1 95.31 578 ALA A CA 1
ATOM 4540 C C . ALA A 1 578 ? -33.75 11.5 13.398 1 95.31 578 ALA A C 1
ATOM 4542 O O . ALA A 1 578 ? -34.344 11.469 12.32 1 95.31 578 ALA A O 1
ATOM 4543 N N . ALA A 1 579 ? -33.219 12.586 13.914 1 96.25 579 ALA A N 1
ATOM 4544 C CA . ALA A 1 579 ? -33.344 13.875 13.242 1 96.25 579 ALA A CA 1
ATOM 4545 C C . ALA A 1 579 ? -32.625 13.859 11.898 1 96.25 579 ALA A C 1
ATOM 4547 O O . ALA A 1 579 ? -33.125 14.375 10.906 1 96.25 579 ALA A O 1
ATOM 4548 N N . ILE A 1 580 ? -31.422 13.328 11.836 1 96 580 ILE A N 1
ATOM 4549 C CA . ILE A 1 580 ? -30.625 13.383 10.617 1 96 580 ILE A CA 1
ATOM 4550 C C . ILE A 1 580 ? -31.203 12.391 9.594 1 96 580 ILE A C 1
ATOM 4552 O O . ILE A 1 580 ? -31.125 12.633 8.383 1 96 580 ILE A O 1
ATOM 4556 N N . VAL A 1 581 ? -31.719 11.273 10.07 1 95.56 581 VAL A N 1
ATOM 4557 C CA . VAL A 1 581 ? -32.375 10.328 9.172 1 95.56 581 VAL A CA 1
ATOM 4558 C C . VAL A 1 581 ? -33.531 11.016 8.453 1 95.56 581 VAL A C 1
ATOM 4560 O O . VAL A 1 581 ? -33.688 10.883 7.238 1 95.56 581 VAL A O 1
ATOM 4563 N N . MET A 1 582 ? -34.312 11.758 9.219 1 95.44 582 MET A N 1
ATOM 4564 C CA . MET A 1 582 ? -35.438 12.492 8.641 1 95.44 582 MET A CA 1
ATOM 4565 C C . MET A 1 582 ? -34.969 13.539 7.645 1 95.44 582 MET A C 1
ATOM 4567 O O . MET A 1 582 ? -35.531 13.688 6.562 1 95.44 582 MET A O 1
ATOM 4571 N N . GLU A 1 583 ? -34 14.242 8.039 1 95.94 583 GLU A N 1
ATOM 4572 C CA . GLU A 1 583 ? -33.406 15.242 7.137 1 95.94 583 GLU A CA 1
ATOM 4573 C C . GLU A 1 583 ? -32.875 14.594 5.863 1 95.94 583 GLU A C 1
ATOM 4575 O O . GLU A 1 583 ? -33.031 15.148 4.77 1 95.94 583 GLU A O 1
ATOM 4580 N N . GLY A 1 584 ? -32.219 13.5 6.035 1 95.5 584 GLY A N 1
ATOM 4581 C CA . GLY A 1 584 ? -31.688 12.758 4.891 1 95.5 584 GLY A CA 1
ATOM 4582 C C . GLY A 1 584 ? -32.781 12.312 3.934 1 95.5 584 GLY A C 1
ATOM 4583 O O . GLY A 1 584 ? -32.594 12.383 2.715 1 95.5 584 GLY A O 1
ATOM 4584 N N . GLU A 1 585 ? -33.844 11.844 4.484 1 94.06 585 GLU A N 1
ATOM 4585 C CA . GLU A 1 585 ? -34.969 11.422 3.66 1 94.06 585 GLU A CA 1
ATOM 4586 C C . GLU A 1 585 ? -35.594 12.602 2.906 1 94.06 585 GLU A C 1
ATOM 4588 O O . GLU A 1 585 ? -36.062 12.438 1.785 1 94.06 585 GLU A O 1
ATOM 4593 N N . LYS A 1 586 ? -35.531 13.688 3.488 1 95.19 586 LYS A N 1
ATOM 4594 C CA . LYS A 1 586 ? -36.062 14.891 2.854 1 95.19 586 LYS A CA 1
ATOM 4595 C C . LYS A 1 586 ? -35.125 15.359 1.729 1 95.19 586 LYS A C 1
ATOM 4597 O O . LYS A 1 586 ? -35.594 15.672 0.63 1 95.19 586 LYS A O 1
ATOM 4602 N N . GLN A 1 587 ? -33.906 15.43 1.945 1 95.38 587 GLN A N 1
ATOM 4603 C CA . GLN A 1 587 ? -32.938 15.969 0.991 1 95.38 587 GLN A CA 1
ATOM 4604 C C . GLN A 1 587 ? -32.656 14.977 -0.137 1 95.38 587 GLN A C 1
ATOM 4606 O O . GLN A 1 587 ? -32.469 15.375 -1.287 1 95.38 587 GLN A O 1
ATOM 4611 N N . PHE A 1 588 ? -32.594 13.711 0.29 1 95.5 588 PHE A N 1
ATOM 4612 C CA . PHE A 1 588 ? -32.312 12.656 -0.678 1 95.5 588 PHE A CA 1
ATOM 4613 C C . PHE A 1 588 ? -33.344 11.539 -0.57 1 95.5 588 PHE A C 1
ATOM 4615 O O . PHE A 1 588 ? -33.031 10.461 -0.056 1 95.5 588 PHE A O 1
ATOM 4622 N N . PRO A 1 589 ? -34.562 11.695 -1.168 1 91.75 589 PRO A N 1
ATOM 4623 C CA . PRO A 1 589 ? -35.625 10.688 -1.063 1 91.75 589 PRO A CA 1
ATOM 4624 C C . PRO A 1 589 ? -35.312 9.414 -1.848 1 91.75 589 PRO A C 1
ATOM 4626 O O . PRO A 1 589 ? -34.688 9.477 -2.916 1 91.75 589 PRO A O 1
ATOM 4629 N N . GLY A 1 590 ? -35.562 8.266 -1.226 1 82.75 590 GLY A N 1
ATOM 4630 C CA . GLY A 1 590 ? -35.375 6.996 -1.906 1 82.75 590 GLY A CA 1
ATOM 4631 C C . GLY A 1 590 ? -36.469 6.691 -2.916 1 82.75 590 GLY A C 1
ATOM 4632 O O . GLY A 1 590 ? -37.438 7.426 -3.01 1 82.75 590 GLY A O 1
ATOM 4633 N N . ASP A 1 591 ? -36.438 5.715 -3.9 1 70.12 591 ASP A N 1
ATOM 4634 C CA . ASP A 1 591 ? -37.406 5.336 -4.898 1 70.12 591 ASP A CA 1
ATOM 4635 C C . ASP A 1 591 ? -38.688 4.836 -4.238 1 70.12 591 ASP A C 1
ATOM 4637 O O . ASP A 1 591 ? -39.781 4.863 -4.844 1 70.12 591 ASP A O 1
ATOM 4641 N N . ASP A 1 592 ? -38.844 4.207 -3.154 1 52.62 592 ASP A N 1
ATOM 4642 C CA . ASP A 1 592 ? -40.156 3.689 -2.764 1 52.62 592 ASP A CA 1
ATOM 4643 C C . ASP A 1 592 ? -41.156 4.824 -2.592 1 52.62 592 ASP A C 1
ATOM 4645 O O . ASP A 1 592 ? -42.375 4.582 -2.533 1 52.62 592 ASP A O 1
ATOM 4649 N N . GLU A 1 593 ? -40.906 5.941 -2.277 1 42.94 593 GLU A N 1
ATOM 4650 C CA . GLU A 1 593 ? -41.969 6.859 -1.926 1 42.94 593 GLU A CA 1
ATOM 4651 C C . GLU A 1 593 ? -42.625 7.441 -3.174 1 42.94 593 GLU A C 1
ATOM 4653 O O . GLU A 1 593 ? -43.531 8.273 -3.072 1 42.94 593 GLU A O 1
ATOM 4658 N N . SER A 1 594 ? -42.25 7.281 -4.344 1 37.81 594 SER A N 1
ATOM 4659 C CA . SER A 1 594 ? -43.062 7.902 -5.363 1 37.81 594 SER A CA 1
ATOM 4660 C C . SER A 1 594 ? -44.438 7.215 -5.461 1 37.81 594 SER A C 1
ATOM 4662 O O . SER A 1 594 ? -45.281 7.613 -6.262 1 37.81 594 SER A O 1
ATOM 4664 N N . THR A 1 595 ? -44.656 5.957 -5.094 1 34.03 595 THR A N 1
ATOM 4665 C CA . THR A 1 595 ? -46 5.469 -5.414 1 34.03 595 THR A CA 1
ATOM 4666 C C . THR A 1 595 ? -47.031 6.035 -4.441 1 34.03 595 THR A C 1
ATOM 4668 O O . THR A 1 595 ? -48.219 5.668 -4.496 1 34.03 595 THR A O 1
ATOM 4671 N N . ASP A 1 596 ? -46.75 6.781 -3.346 1 28.92 596 ASP A N 1
ATOM 4672 C CA . ASP A 1 596 ? -48.031 7.367 -2.934 1 28.92 596 ASP A CA 1
ATOM 4673 C C . ASP A 1 596 ? -48.312 8.633 -3.732 1 28.92 596 ASP A C 1
ATOM 4675 O O . ASP A 1 596 ? -47.438 9.477 -3.93 1 28.92 596 ASP A O 1
ATOM 4679 N N . MET B 1 1 ? -16.469 -36.094 -38.781 1 24.64 1 MET B N 1
ATOM 4680 C CA . MET B 1 1 ? -15.031 -36.062 -38.469 1 24.64 1 MET B CA 1
ATOM 4681 C C . MET B 1 1 ? -14.773 -35.312 -37.156 1 24.64 1 MET B C 1
ATOM 4683 O O . MET B 1 1 ? -14.984 -34.094 -37.094 1 24.64 1 MET B O 1
ATOM 4687 N N . GLU B 1 2 ? -15.266 -35.812 -36.062 1 31.67 2 GLU B N 1
ATOM 4688 C CA . GLU B 1 2 ? -15.281 -35.375 -34.656 1 31.67 2 GLU B CA 1
ATOM 4689 C C . GLU B 1 2 ? -13.93 -34.812 -34.25 1 31.67 2 GLU B C 1
ATOM 4691 O O . GLU B 1 2 ? -12.898 -35.469 -34.438 1 31.67 2 GLU B O 1
ATOM 4696 N N . SER B 1 3 ? -13.68 -33.562 -34.438 1 36.03 3 SER B N 1
ATOM 4697 C CA . SER B 1 3 ? -12.508 -32.75 -34.125 1 36.03 3 SER B CA 1
ATOM 4698 C C . SER B 1 3 ? -11.82 -33.219 -32.844 1 36.03 3 SER B C 1
ATOM 4700 O O . SER B 1 3 ? -12.305 -32.969 -31.75 1 36.03 3 SER B O 1
ATOM 4702 N N . ASN B 1 4 ? -11.586 -34.5 -32.625 1 39.38 4 ASN B N 1
ATOM 4703 C CA . ASN B 1 4 ? -10.953 -35.281 -31.562 1 39.38 4 ASN B CA 1
ATOM 4704 C C . ASN B 1 4 ? -9.641 -34.688 -31.109 1 39.38 4 ASN B C 1
ATOM 4706 O O . ASN B 1 4 ? -8.695 -35.406 -30.766 1 39.38 4 ASN B O 1
ATOM 4710 N N . ALA B 1 5 ? -9.07 -33.625 -31.734 1 44.19 5 ALA B N 1
ATOM 4711 C CA . ALA B 1 5 ? -7.773 -33.062 -31.359 1 44.19 5 ALA B CA 1
ATOM 4712 C C . ALA B 1 5 ? -7.652 -32.906 -29.844 1 44.19 5 ALA B C 1
ATOM 4714 O O . ALA B 1 5 ? -8.359 -32.094 -29.25 1 44.19 5 ALA B O 1
ATOM 4715 N N . LEU B 1 6 ? -7.633 -34 -29.094 1 53.22 6 LEU B N 1
ATOM 4716 C CA . LEU B 1 6 ? -7.094 -33.812 -27.766 1 53.22 6 LEU B CA 1
ATOM 4717 C C . LEU B 1 6 ? -6.207 -32.562 -27.703 1 53.22 6 LEU B C 1
ATOM 4719 O O . LEU B 1 6 ? -5.184 -32.5 -28.375 1 53.22 6 LEU B O 1
ATOM 4723 N N . PRO B 1 7 ? -6.812 -31.406 -27.484 1 62.12 7 PRO B N 1
ATOM 4724 C CA . PRO B 1 7 ? -6.141 -30.141 -27.781 1 62.12 7 PRO B CA 1
ATOM 4725 C C . PRO B 1 7 ? -4.648 -30.172 -27.453 1 62.12 7 PRO B C 1
ATOM 4727 O O . PRO B 1 7 ? -4.242 -30.828 -26.484 1 62.12 7 PRO B O 1
ATOM 4730 N N . ASP B 1 8 ? -3.734 -30.312 -28.5 1 85.5 8 ASP B N 1
ATOM 4731 C CA . ASP B 1 8 ? -2.312 -29.984 -28.484 1 85.5 8 ASP B CA 1
ATOM 4732 C C . ASP B 1 8 ? -1.922 -29.266 -27.203 1 85.5 8 ASP B C 1
ATOM 4734 O O . ASP B 1 8 ? -0.85 -29.5 -26.641 1 85.5 8 ASP B O 1
ATOM 4738 N N . TYR B 1 9 ? -2.951 -28.875 -26.516 1 90.56 9 TYR B N 1
ATOM 4739 C CA . TYR B 1 9 ? -2.664 -28.094 -25.312 1 90.56 9 TYR B CA 1
ATOM 4740 C C . TYR B 1 9 ? -2.486 -29 -24.094 1 90.56 9 TYR B C 1
ATOM 4742 O O . TYR B 1 9 ? -1.638 -28.734 -23.234 1 90.56 9 TYR B O 1
ATOM 4750 N N . VAL B 1 10 ? -3.271 -30.109 -24.016 1 94.19 10 VAL B N 1
ATOM 4751 C CA . VAL B 1 10 ? -3.184 -31.031 -22.891 1 94.19 10 VAL B CA 1
ATOM 4752 C C . VAL B 1 10 ? -1.834 -31.75 -22.922 1 94.19 10 VAL B C 1
ATOM 4754 O O . VAL B 1 10 ? -1.183 -31.891 -21.891 1 94.19 10 VAL B O 1
ATOM 4757 N N . GLY B 1 11 ? -1.448 -32.188 -24.078 1 93.19 11 GLY B N 1
ATOM 4758 C CA . GLY B 1 11 ? -0.14 -32.812 -24.219 1 93.19 11 GLY B CA 1
ATOM 4759 C C . GLY B 1 11 ? 1.003 -31.891 -23.859 1 93.19 11 GLY B C 1
ATOM 4760 O O . GLY B 1 11 ? 1.961 -32.281 -23.203 1 93.19 11 GLY B O 1
ATOM 4761 N N . LYS B 1 12 ? 0.912 -30.703 -24.312 1 94.19 12 LYS B N 1
ATOM 4762 C CA . LYS B 1 12 ? 1.921 -29.688 -24 1 94.19 12 LYS B CA 1
ATOM 4763 C C . LYS B 1 12 ? 1.999 -29.438 -22.5 1 94.19 12 LYS B C 1
ATOM 4765 O O . LYS B 1 12 ? 3.092 -29.344 -21.938 1 94.19 12 LYS B O 1
ATOM 4770 N N . GLY B 1 13 ? 0.809 -29.281 -21.891 1 95.5 13 GLY B N 1
ATOM 4771 C CA . GLY B 1 13 ? 0.774 -29.062 -20.438 1 95.5 13 GLY B CA 1
ATOM 4772 C C . GLY B 1 13 ? 1.429 -30.188 -19.656 1 95.5 13 GLY B C 1
ATOM 4773 O O . GLY B 1 13 ? 2.178 -29.938 -18.719 1 95.5 13 GLY B O 1
ATOM 4774 N N . LEU B 1 14 ? 1.144 -31.406 -20.062 1 95.44 14 LEU B N 1
ATOM 4775 C CA . LEU B 1 14 ? 1.723 -32.562 -19.406 1 95.44 14 LEU B CA 1
ATOM 4776 C C . LEU B 1 14 ? 3.238 -32.594 -19.578 1 95.44 14 LEU B C 1
ATOM 4778 O O . LEU B 1 14 ? 3.965 -32.938 -18.641 1 95.44 14 LEU B O 1
ATOM 4782 N N . GLY B 1 15 ? 3.711 -32.281 -20.719 1 94.25 15 GLY B N 1
ATOM 4783 C CA . GLY B 1 15 ? 5.145 -32.188 -20.953 1 94.25 15 GLY B CA 1
ATOM 4784 C C . GLY B 1 15 ? 5.836 -31.156 -20.078 1 94.25 15 GLY B C 1
ATOM 4785 O O . GLY B 1 15 ? 6.898 -31.438 -19.516 1 94.25 15 GLY B O 1
ATOM 4786 N N . LEU B 1 16 ? 5.312 -30.016 -19.969 1 95.31 16 LEU B N 1
ATOM 4787 C CA . LEU B 1 16 ? 5.906 -28.922 -19.203 1 95.31 16 LEU B CA 1
ATOM 4788 C C . LEU B 1 16 ? 5.977 -29.266 -17.719 1 95.31 16 LEU B C 1
ATOM 4790 O O . LEU B 1 16 ? 6.961 -28.938 -17.047 1 95.31 16 LEU B O 1
ATOM 4794 N N . ILE B 1 17 ? 4.898 -29.906 -17.188 1 95.44 17 ILE B N 1
ATOM 4795 C CA . ILE B 1 17 ? 4.809 -30.172 -15.758 1 95.44 17 ILE B CA 1
ATOM 4796 C C . ILE B 1 17 ? 5.699 -31.359 -15.391 1 95.44 17 ILE B C 1
ATOM 4798 O O . ILE B 1 17 ? 6.016 -31.562 -14.219 1 95.44 17 ILE B O 1
ATOM 4802 N N . SER B 1 18 ? 6.207 -32.094 -16.312 1 93.06 18 SER B N 1
ATOM 4803 C CA . SER B 1 18 ? 6.969 -33.312 -16.062 1 93.06 18 SER B CA 1
ATOM 4804 C C . SER B 1 18 ? 8.398 -33 -15.648 1 93.06 18 SER B C 1
ATOM 4806 O O . SER B 1 18 ? 9.102 -33.875 -15.102 1 93.06 18 SER B O 1
ATOM 4808 N N . GLN B 1 19 ? 8.844 -31.812 -15.898 1 93.69 19 GLN B N 1
ATOM 4809 C CA . GLN B 1 19 ? 10.195 -31.453 -15.508 1 93.69 19 GLN B CA 1
ATOM 4810 C C . GLN B 1 19 ? 10.336 -31.375 -13.992 1 93.69 19 GLN B C 1
ATOM 4812 O O . GLN B 1 19 ? 9.398 -30.969 -13.297 1 93.69 19 GLN B O 1
ATOM 4817 N N . GLU B 1 20 ? 11.531 -31.719 -13.602 1 93.88 20 GLU B N 1
ATOM 4818 C CA . GLU B 1 20 ? 11.82 -31.609 -12.172 1 93.88 20 GLU B CA 1
ATOM 4819 C C . GLU B 1 20 ? 11.984 -30.156 -11.75 1 93.88 20 GLU B C 1
ATOM 4821 O O . GLU B 1 20 ? 12.398 -29.312 -12.547 1 93.88 20 GLU B O 1
ATOM 4826 N N . TRP B 1 21 ? 11.68 -29.875 -10.477 1 96.12 21 TRP B N 1
ATOM 4827 C CA . TRP B 1 21 ? 11.703 -28.531 -9.898 1 96.12 21 TRP B CA 1
ATOM 4828 C C . TRP B 1 21 ? 13.039 -27.844 -10.156 1 96.12 21 TRP B C 1
ATOM 4830 O O . TRP B 1 21 ? 13.086 -26.672 -10.516 1 96.12 21 TRP B O 1
ATOM 4840 N N . GLU B 1 22 ? 14.125 -28.562 -10.094 1 94 22 GLU B N 1
ATOM 4841 C CA . GLU B 1 22 ? 15.469 -28 -10.125 1 94 22 GLU B CA 1
ATOM 4842 C C . GLU B 1 22 ? 15.867 -27.609 -11.547 1 94 22 GLU B C 1
ATOM 4844 O O . GLU B 1 22 ? 16.797 -26.828 -11.742 1 94 22 GLU B O 1
ATOM 4849 N N . ASN B 1 23 ? 15.078 -28.141 -12.531 1 91.69 23 ASN B N 1
ATOM 4850 C CA . ASN B 1 23 ? 15.586 -28.031 -13.891 1 91.69 23 ASN B CA 1
ATOM 4851 C C . ASN B 1 23 ? 14.539 -27.438 -14.836 1 91.69 23 ASN B C 1
ATOM 4853 O O . ASN B 1 23 ? 14.555 -27.719 -16.031 1 91.69 23 ASN B O 1
ATOM 4857 N N . ILE B 1 24 ? 13.656 -26.719 -14.305 1 95 24 ILE B N 1
ATOM 4858 C CA . ILE B 1 24 ? 12.586 -26.156 -15.133 1 95 24 ILE B CA 1
ATOM 4859 C C . ILE B 1 24 ? 13.188 -25.25 -16.203 1 95 24 ILE B C 1
ATOM 4861 O O . ILE B 1 24 ? 13.922 -24.312 -15.891 1 95 24 ILE B O 1
ATOM 4865 N N . GLY B 1 25 ? 12.891 -25.516 -17.484 1 92.56 25 GLY B N 1
ATOM 4866 C CA . GLY B 1 25 ? 13.328 -24.703 -18.594 1 92.56 25 GLY B CA 1
ATOM 4867 C C . GLY B 1 25 ? 14.742 -25.016 -19.047 1 92.56 25 GLY B C 1
ATOM 4868 O O . GLY B 1 25 ? 15.258 -24.375 -19.969 1 92.56 25 GLY B O 1
ATOM 4869 N N . LEU B 1 26 ? 15.352 -25.953 -18.312 1 90.94 26 LEU B N 1
ATOM 4870 C CA . LEU B 1 26 ? 16.703 -26.359 -18.688 1 90.94 26 LEU B CA 1
ATOM 4871 C C . LEU B 1 26 ? 16.672 -27.672 -19.469 1 90.94 26 LEU B C 1
ATOM 4873 O O . LEU B 1 26 ? 15.672 -28.391 -19.453 1 90.94 26 LEU B O 1
ATOM 4877 N N . GLY B 1 27 ? 17.75 -27.938 -20.219 1 86.19 27 GLY B N 1
ATOM 4878 C CA . GLY B 1 27 ? 17.875 -29.188 -20.969 1 86.19 27 GLY B CA 1
ATOM 4879 C C . GLY B 1 27 ? 17.859 -28.969 -22.469 1 86.19 27 GLY B C 1
ATOM 4880 O O . GLY B 1 27 ? 17.688 -27.844 -22.938 1 86.19 27 GLY B O 1
ATOM 4881 N N . ASP B 1 28 ? 17.906 -30.109 -23.156 1 86.81 28 ASP B N 1
ATOM 4882 C CA . ASP B 1 28 ? 18.062 -30.031 -24.609 1 86.81 28 ASP B CA 1
ATOM 4883 C C . ASP B 1 28 ? 16.766 -30.359 -25.328 1 86.81 28 ASP B C 1
ATOM 4885 O O . ASP B 1 28 ? 16.641 -30.156 -26.531 1 86.81 28 ASP B O 1
ATOM 4889 N N . ASP B 1 29 ? 15.773 -30.766 -24.578 1 89.38 29 ASP B N 1
ATOM 4890 C CA . ASP B 1 29 ? 14.484 -31.078 -25.188 1 89.38 29 ASP B CA 1
ATOM 4891 C C . ASP B 1 29 ? 13.711 -29.797 -25.484 1 89.38 29 ASP B C 1
ATOM 4893 O O . ASP B 1 29 ? 13.25 -29.109 -24.578 1 89.38 29 ASP B O 1
ATOM 4897 N N . PRO B 1 30 ? 13.508 -29.5 -26.734 1 89.12 30 PRO B N 1
ATOM 4898 C CA . PRO B 1 30 ? 12.852 -28.25 -27.109 1 89.12 30 PRO B CA 1
ATOM 4899 C C . PRO B 1 30 ? 11.414 -28.156 -26.609 1 89.12 30 PRO B C 1
ATOM 4901 O O . PRO B 1 30 ? 10.852 -27.062 -26.5 1 89.12 30 PRO B O 1
ATOM 4904 N N . ALA B 1 31 ? 10.883 -29.281 -26.328 1 87 31 ALA B N 1
ATOM 4905 C CA . ALA B 1 31 ? 9.492 -29.312 -25.906 1 87 31 ALA B CA 1
ATOM 4906 C C . ALA B 1 31 ? 9.344 -28.734 -24.5 1 87 31 ALA B C 1
ATOM 4908 O O . ALA B 1 31 ? 8.266 -28.25 -24.125 1 87 31 ALA B O 1
ATOM 4909 N N . VAL B 1 32 ? 10.453 -28.75 -23.703 1 91.12 32 VAL B N 1
ATOM 4910 C CA . VAL B 1 32 ? 10.289 -28.344 -22.297 1 91.12 32 VAL B CA 1
ATOM 4911 C C . VAL B 1 32 ? 11.375 -27.344 -21.922 1 91.12 32 VAL B C 1
ATOM 4913 O O . VAL B 1 32 ? 11.297 -26.703 -20.875 1 91.12 32 VAL B O 1
ATOM 4916 N N . ALA B 1 33 ? 12.32 -27.156 -22.797 1 91.44 33 ALA B N 1
ATOM 4917 C CA . ALA B 1 33 ? 13.359 -26.156 -22.547 1 91.44 33 ALA B CA 1
ATOM 4918 C C . ALA B 1 33 ? 12.781 -24.75 -22.562 1 91.44 33 ALA B C 1
ATOM 4920 O O . ALA B 1 33 ? 11.586 -24.562 -22.828 1 91.44 33 ALA B O 1
ATOM 4921 N N . ALA B 1 34 ? 13.586 -23.781 -22.203 1 91.69 34 ALA B N 1
ATOM 4922 C CA . ALA B 1 34 ? 13.148 -22.391 -22.281 1 91.69 34 ALA B CA 1
ATOM 4923 C C . ALA B 1 34 ? 12.758 -22.016 -23.703 1 91.69 34 ALA B C 1
ATOM 4925 O O . ALA B 1 34 ? 13.414 -22.422 -24.656 1 91.69 34 ALA B O 1
ATOM 4926 N N . SER B 1 35 ? 11.711 -21.203 -23.828 1 91.94 35 SER B N 1
ATOM 4927 C CA . SER B 1 35 ? 11.25 -20.781 -25.141 1 91.94 35 SER B CA 1
ATOM 4928 C C . SER B 1 35 ? 12.25 -19.859 -25.812 1 91.94 35 SER B C 1
ATOM 4930 O O . SER B 1 35 ? 12.75 -18.922 -25.188 1 91.94 35 SER B O 1
ATOM 4932 N N . ASP B 1 36 ? 12.383 -20.094 -27.078 1 90.06 36 ASP B N 1
ATOM 4933 C CA . ASP B 1 36 ? 13.305 -19.266 -27.844 1 90.06 36 ASP B CA 1
ATOM 4934 C C . ASP B 1 36 ? 12.578 -18.078 -28.469 1 90.06 36 ASP B C 1
ATOM 4936 O O . ASP B 1 36 ? 13.211 -17.078 -28.859 1 90.06 36 ASP B O 1
ATOM 4940 N N . THR B 1 37 ? 11.25 -18.312 -28.656 1 94.81 37 THR B N 1
ATOM 4941 C CA . THR B 1 37 ? 10.445 -17.25 -29.25 1 94.81 37 THR B CA 1
ATOM 4942 C C . THR B 1 37 ? 9.219 -16.953 -28.391 1 94.81 37 THR B C 1
ATOM 4944 O O . THR B 1 37 ? 8.781 -17.797 -27.609 1 94.81 37 THR B O 1
ATOM 4947 N N . ILE B 1 38 ? 8.734 -15.82 -28.547 1 96.81 38 ILE B N 1
ATOM 4948 C CA . ILE B 1 38 ? 7.531 -15.398 -27.828 1 96.81 38 ILE B CA 1
ATOM 4949 C C . ILE B 1 38 ? 6.355 -16.297 -28.234 1 96.81 38 ILE B C 1
ATOM 4951 O O . ILE B 1 38 ? 5.512 -16.625 -27.391 1 96.81 38 ILE B O 1
ATOM 4955 N N . ASP B 1 39 ? 6.238 -16.688 -29.5 1 96.56 39 ASP B N 1
ATOM 4956 C CA . ASP B 1 39 ? 5.145 -17.516 -29.984 1 96.56 39 ASP B CA 1
ATOM 4957 C C . ASP B 1 39 ? 5.125 -18.859 -29.266 1 96.56 39 ASP B C 1
ATOM 4959 O O . ASP B 1 39 ? 4.059 -19.391 -28.953 1 96.56 39 ASP B O 1
ATOM 4963 N N . GLU B 1 40 ? 6.305 -19.406 -29.094 1 96.38 40 GLU B N 1
ATOM 4964 C CA . GLU B 1 40 ? 6.402 -20.672 -28.359 1 96.38 40 GLU B CA 1
ATOM 4965 C C . GLU B 1 40 ? 5.934 -20.5 -26.922 1 96.38 40 GLU B C 1
ATOM 4967 O O . GLU B 1 40 ? 5.211 -21.359 -26.391 1 96.38 40 GLU B O 1
ATOM 4972 N N . ALA B 1 41 ? 6.387 -19.438 -26.312 1 97.81 41 ALA B N 1
ATOM 4973 C CA . ALA B 1 41 ? 5.961 -19.156 -24.938 1 97.81 41 ALA B CA 1
ATOM 4974 C C . ALA B 1 41 ? 4.449 -18.953 -24.859 1 97.81 41 ALA B C 1
ATOM 4976 O O . ALA B 1 41 ? 3.812 -19.391 -23.891 1 97.81 41 ALA B O 1
ATOM 4977 N N . VAL B 1 42 ? 3.881 -18.297 -25.859 1 98.31 42 VAL B N 1
ATOM 4978 C CA . VAL B 1 42 ? 2.441 -18.062 -25.906 1 98.31 42 VAL B CA 1
ATOM 4979 C C . VAL B 1 42 ? 1.697 -19.391 -25.891 1 98.31 42 VAL B C 1
ATOM 4981 O O . VAL B 1 42 ? 0.749 -19.578 -25.125 1 98.31 42 VAL B O 1
ATOM 4984 N N . GLU B 1 43 ? 2.119 -20.344 -26.703 1 96.31 43 GLU B N 1
ATOM 4985 C CA . GLU B 1 43 ? 1.47 -21.656 -26.781 1 96.31 43 GLU B CA 1
ATOM 4986 C C . GLU B 1 43 ? 1.565 -22.391 -25.453 1 96.31 43 GLU B C 1
ATOM 4988 O O . GLU B 1 43 ? 0.587 -23 -25 1 96.31 43 GLU B O 1
ATOM 4993 N N . ARG B 1 44 ? 2.695 -22.344 -24.906 1 97.38 44 ARG B N 1
ATOM 4994 C CA . ARG B 1 44 ? 2.947 -23.078 -23.672 1 97.38 44 ARG B CA 1
ATOM 4995 C C . ARG B 1 44 ? 2.15 -22.5 -22.5 1 97.38 44 ARG B C 1
ATOM 4997 O O . ARG B 1 44 ? 1.502 -23.234 -21.75 1 97.38 44 ARG B O 1
ATOM 5004 N N . LEU B 1 45 ? 2.191 -21.188 -22.344 1 98.5 45 LEU B N 1
ATOM 5005 C CA . LEU B 1 45 ? 1.49 -20.547 -21.234 1 98.5 45 LEU B CA 1
ATOM 5006 C C . LEU B 1 45 ? -0.02 -20.609 -21.438 1 98.5 45 LEU B C 1
ATOM 5008 O O . LEU B 1 45 ? -0.778 -20.719 -20.484 1 98.5 45 LEU B O 1
ATOM 5012 N N . THR B 1 46 ? -0.469 -20.516 -22.688 1 98.12 46 THR B N 1
ATOM 5013 C CA . THR B 1 46 ? -1.885 -20.719 -22.984 1 98.12 46 THR B CA 1
ATOM 5014 C C . THR B 1 46 ? -2.342 -22.109 -22.547 1 98.12 46 THR B C 1
ATOM 5016 O O . THR B 1 46 ? -3.428 -22.266 -21.984 1 98.12 46 THR B O 1
ATOM 5019 N N . SER B 1 47 ? -1.504 -23.078 -22.812 1 97.31 47 SER B N 1
ATOM 5020 C CA . SER B 1 47 ? -1.813 -24.453 -22.422 1 97.31 47 SER B CA 1
ATOM 5021 C C . SER B 1 47 ? -2.021 -24.562 -20.922 1 97.31 47 SER B C 1
ATOM 5023 O O . SER B 1 47 ? -3.025 -25.125 -20.469 1 97.31 47 SER B O 1
ATOM 5025 N N . LEU B 1 48 ? -1.138 -24.016 -20.156 1 98.31 48 LEU B N 1
ATOM 5026 C CA . LEU B 1 48 ? -1.217 -24.109 -18.703 1 98.31 48 LEU B CA 1
ATOM 5027 C C . LEU B 1 48 ? -2.453 -23.391 -18.188 1 98.31 48 LEU B C 1
ATOM 5029 O O . LEU B 1 48 ? -3.143 -23.891 -17.297 1 98.31 48 LEU B O 1
ATOM 5033 N N . LEU B 1 49 ? -2.742 -22.219 -18.719 1 98.56 49 LEU B N 1
ATOM 5034 C CA . LEU B 1 49 ? -3.904 -21.453 -18.281 1 98.56 49 LEU B CA 1
ATOM 5035 C C . LEU B 1 49 ? -5.199 -22.156 -18.672 1 98.56 49 LEU B C 1
ATOM 5037 O O . LEU B 1 49 ? -6.176 -22.125 -17.922 1 98.56 49 LEU B O 1
ATOM 5041 N N . LEU B 1 50 ? -5.184 -22.75 -19.828 1 97.31 50 LEU B N 1
ATOM 5042 C CA . LEU B 1 50 ? -6.359 -23.484 -20.297 1 97.31 50 LEU B CA 1
ATOM 5043 C C . LEU B 1 50 ? -6.684 -24.641 -19.375 1 97.31 50 LEU B C 1
ATOM 5045 O O . LEU B 1 50 ? -7.852 -24.922 -19.094 1 97.31 50 LEU B O 1
ATOM 5049 N N . ILE B 1 51 ? -5.715 -25.328 -18.938 1 97.31 51 ILE B N 1
ATOM 5050 C CA . ILE B 1 51 ? -5.891 -26.453 -18.031 1 97.31 51 ILE B CA 1
ATOM 5051 C C . ILE B 1 51 ? -6.492 -25.969 -16.719 1 97.31 51 ILE B C 1
ATOM 5053 O O . ILE B 1 51 ? -7.348 -26.625 -16.125 1 97.31 51 ILE B O 1
ATOM 5057 N N . ARG B 1 52 ? -6.109 -24.781 -16.234 1 97.88 52 ARG B N 1
ATOM 5058 C CA . ARG B 1 52 ? -6.68 -24.203 -15.023 1 97.88 52 ARG B CA 1
ATOM 5059 C C . ARG B 1 52 ? -8.141 -23.828 -15.234 1 97.88 52 ARG B C 1
ATOM 5061 O O . ARG B 1 52 ? -8.961 -23.969 -14.32 1 97.88 52 ARG B O 1
ATOM 5068 N N . ILE B 1 53 ? -8.406 -23.312 -16.438 1 97.62 53 ILE B N 1
ATOM 5069 C CA . ILE B 1 53 ? -9.797 -22.984 -16.734 1 97.62 53 ILE B CA 1
ATOM 5070 C C . ILE B 1 53 ? -10.641 -24.25 -16.75 1 97.62 53 ILE B C 1
ATOM 5072 O O . ILE B 1 53 ? -11.766 -24.266 -16.234 1 97.62 53 ILE B O 1
ATOM 5076 N N . ALA B 1 54 ? -10.117 -25.344 -17.281 1 96.25 54 ALA B N 1
ATOM 5077 C CA . ALA B 1 54 ? -10.82 -26.625 -17.281 1 96.25 54 ALA B CA 1
ATOM 5078 C C . ALA B 1 54 ? -11.102 -27.078 -15.852 1 96.25 54 ALA B C 1
ATOM 5080 O O . ALA B 1 54 ? -12.195 -27.562 -15.555 1 96.25 54 ALA B O 1
ATOM 5081 N N . ALA B 1 55 ? -10.094 -26.906 -15 1 96.38 55 ALA B N 1
ATOM 5082 C CA . ALA B 1 55 ? -10.266 -27.266 -13.594 1 96.38 55 ALA B CA 1
ATOM 5083 C C . ALA B 1 55 ? -11.391 -26.469 -12.961 1 96.38 55 ALA B C 1
ATOM 5085 O O . ALA B 1 55 ? -12.109 -26.969 -12.094 1 96.38 55 ALA B O 1
ATOM 5086 N N . TRP B 1 56 ? -11.594 -25.234 -13.344 1 96.25 56 TRP B N 1
ATOM 5087 C CA . TRP B 1 56 ? -12.555 -24.297 -12.773 1 96.25 56 TRP B CA 1
ATOM 5088 C C . TRP B 1 56 ? -13.961 -24.562 -13.289 1 96.25 56 TRP B C 1
ATOM 5090 O O . TRP B 1 56 ? -14.93 -24.531 -12.523 1 96.25 56 TRP B O 1
ATOM 5100 N N . ILE B 1 57 ? -14.117 -24.922 -14.547 1 93.38 57 ILE B N 1
ATOM 5101 C CA . ILE B 1 57 ? -15.445 -24.953 -15.156 1 93.38 57 ILE B CA 1
ATOM 5102 C C . ILE B 1 57 ? -16.047 -26.359 -15.016 1 93.38 57 ILE B C 1
ATOM 5104 O O . ILE B 1 57 ? -17.266 -26.531 -15.07 1 93.38 57 ILE B O 1
ATOM 5108 N N . GLN B 1 58 ? -15.172 -27.422 -14.883 1 93.62 58 GLN B N 1
ATOM 5109 C CA . GLN B 1 58 ? -15.68 -28.781 -14.734 1 93.62 58 GLN B CA 1
ATOM 5110 C C . GLN B 1 58 ? -16.297 -28.984 -13.352 1 93.62 58 GLN B C 1
ATOM 5112 O O . GLN B 1 58 ? -15.82 -28.422 -12.359 1 93.62 58 GLN B O 1
ATOM 5117 N N . PRO B 1 59 ? -17.328 -29.734 -13.305 1 90.38 59 PRO B N 1
ATOM 5118 C CA . PRO B 1 59 ? -17.922 -30.047 -12 1 90.38 59 PRO B CA 1
ATOM 5119 C C . PRO B 1 59 ? -16.922 -30.703 -11.047 1 90.38 59 PRO B C 1
ATOM 5121 O O . PRO B 1 59 ? -16.078 -31.484 -11.477 1 90.38 59 PRO B O 1
ATOM 5124 N N . ARG B 1 60 ? -17.156 -30.438 -9.867 1 87.69 60 ARG B N 1
ATOM 5125 C CA . ARG B 1 60 ? -16.312 -31.031 -8.852 1 87.69 60 ARG B CA 1
ATOM 5126 C C . ARG B 1 60 ? -16.406 -32.562 -8.891 1 87.69 60 ARG B C 1
ATOM 5128 O O . ARG B 1 60 ? -17.484 -33.125 -9.109 1 87.69 60 ARG B O 1
ATOM 5135 N N . GLY B 1 61 ? -15.273 -33.25 -8.781 1 86.81 61 GLY B N 1
ATOM 5136 C CA . GLY B 1 61 ? -15.258 -34.688 -8.797 1 86.81 61 GLY B CA 1
ATOM 5137 C C . GLY B 1 61 ? -14.859 -35.281 -10.148 1 86.81 61 GLY B C 1
ATOM 5138 O O . GLY B 1 61 ? -14.57 -36.469 -10.258 1 86.81 61 GLY B O 1
ATOM 5139 N N . THR B 1 62 ? -14.859 -34.438 -11.148 1 91.75 62 THR B N 1
ATOM 5140 C CA . THR B 1 62 ? -14.438 -34.906 -12.461 1 91.75 62 THR B CA 1
ATOM 5141 C C . THR B 1 62 ? -13.016 -35.469 -12.406 1 91.75 62 THR B C 1
ATOM 5143 O O . THR B 1 62 ? -12.711 -36.438 -13.094 1 91.75 62 THR B O 1
ATOM 5146 N N . TYR B 1 63 ? -12.18 -34.781 -11.672 1 92.62 63 TYR B N 1
ATOM 5147 C CA . TYR B 1 63 ? -10.789 -35.219 -11.523 1 92.62 63 TYR B CA 1
ATOM 5148 C C . TYR B 1 63 ? -10.5 -35.625 -10.086 1 92.62 63 TYR B C 1
ATOM 5150 O O . TYR B 1 63 ? -11.078 -35.062 -9.141 1 92.62 63 TYR B O 1
ATOM 5158 N N . PRO B 1 64 ? -9.594 -36.594 -9.938 1 88.94 64 PRO B N 1
ATOM 5159 C CA . PRO B 1 64 ? -9.227 -37 -8.57 1 88.94 64 PRO B CA 1
ATOM 5160 C C . PRO B 1 64 ? -8.602 -35.844 -7.785 1 88.94 64 PRO B C 1
ATOM 5162 O O . PRO B 1 64 ? -8.797 -35.719 -6.57 1 88.94 64 PRO B O 1
ATOM 5165 N N . ASP B 1 65 ? -7.824 -35.094 -8.398 1 92.44 65 ASP B N 1
ATOM 5166 C CA . ASP B 1 65 ? -7.293 -33.844 -7.879 1 92.44 65 ASP B CA 1
ATOM 5167 C C . ASP B 1 65 ? -7.133 -32.812 -8.992 1 92.44 65 ASP B C 1
ATOM 5169 O O . ASP B 1 65 ? -7.348 -33.125 -10.164 1 92.44 65 ASP B O 1
ATOM 5173 N N . LEU B 1 66 ? -6.785 -31.656 -8.633 1 95.88 66 LEU B N 1
ATOM 5174 C CA . LEU B 1 66 ? -6.816 -30.594 -9.633 1 95.88 66 LEU B CA 1
ATOM 5175 C C . LEU B 1 66 ? -5.41 -30.234 -10.094 1 95.88 66 LEU B C 1
ATOM 5177 O O . LEU B 1 66 ? -5.168 -29.125 -10.562 1 95.88 66 LEU B O 1
ATOM 5181 N N . SER B 1 67 ? -4.422 -31.094 -9.883 1 97 67 SER B N 1
ATOM 5182 C CA . SER B 1 67 ? -3.082 -30.859 -10.406 1 97 67 SER B CA 1
ATOM 5183 C C . SER B 1 67 ? -3.07 -30.891 -11.93 1 97 67 SER B C 1
ATOM 5185 O O . SER B 1 67 ? -3.918 -31.547 -12.547 1 97 67 SER B O 1
ATOM 5187 N N . THR B 1 68 ? -2.195 -30.141 -12.5 1 97.88 68 THR B N 1
ATOM 5188 C CA . THR B 1 68 ? -2.01 -30.188 -13.945 1 97.88 68 THR B CA 1
ATOM 5189 C C . THR B 1 68 ? -1.738 -31.609 -14.422 1 97.88 68 THR B C 1
ATOM 5191 O O . THR B 1 68 ? -2.291 -32.031 -15.438 1 97.88 68 THR B O 1
ATOM 5194 N N . THR B 1 69 ? -0.945 -32.344 -13.695 1 96.81 69 THR B N 1
ATOM 5195 C CA . THR B 1 69 ? -0.607 -33.719 -14 1 96.81 69 THR B CA 1
ATOM 5196 C C . THR B 1 69 ? -1.867 -34.594 -14.109 1 96.81 69 THR B C 1
ATOM 5198 O O . THR B 1 69 ? -2.074 -35.281 -15.109 1 96.81 69 THR B O 1
ATOM 5201 N N . THR B 1 70 ? -2.686 -34.531 -13.109 1 95.69 70 THR B N 1
ATOM 5202 C CA . THR B 1 70 ? -3.873 -35.375 -13.039 1 95.69 70 THR B CA 1
ATOM 5203 C C . THR B 1 70 ? -4.887 -34.969 -14.109 1 95.69 70 THR B C 1
ATOM 5205 O O . THR B 1 70 ? -5.48 -35.812 -14.758 1 95.69 70 THR B O 1
ATOM 5208 N N . ILE B 1 71 ? -5.09 -33.719 -14.305 1 96.25 71 ILE B N 1
ATOM 5209 C CA . ILE B 1 71 ? -6.07 -33.219 -15.273 1 96.25 71 ILE B CA 1
ATOM 5210 C C . ILE B 1 71 ? -5.645 -33.656 -16.688 1 96.25 71 ILE B C 1
ATOM 5212 O O . ILE B 1 71 ? -6.453 -34.156 -17.453 1 96.25 71 ILE B O 1
ATOM 5216 N N . CYS B 1 72 ? -4.398 -33.438 -17.016 1 96.38 72 CYS B N 1
ATOM 5217 C CA . CYS B 1 72 ? -3.895 -33.781 -18.344 1 96.38 72 CYS B CA 1
ATOM 5218 C C . CYS B 1 72 ? -3.971 -35.281 -18.578 1 96.38 72 CYS B C 1
ATOM 5220 O O . CYS B 1 72 ? -4.418 -35.719 -19.625 1 96.38 72 CYS B O 1
ATOM 5222 N N . ARG B 1 73 ? -3.564 -36.062 -17.594 1 94.44 73 ARG B N 1
ATOM 5223 C CA . ARG B 1 73 ? -3.602 -37.531 -17.719 1 94.44 73 ARG B CA 1
ATOM 5224 C C . ARG B 1 73 ? -5.031 -38 -17.906 1 94.44 73 ARG B C 1
ATOM 5226 O O . ARG B 1 73 ? -5.297 -38.875 -18.75 1 94.44 73 ARG B O 1
ATOM 5233 N N . ASN B 1 74 ? -5.91 -37.5 -17.109 1 93.62 74 ASN B N 1
ATOM 5234 C CA . ASN B 1 74 ? -7.309 -37.906 -17.219 1 93.62 74 ASN B CA 1
ATOM 5235 C C . ASN B 1 74 ? -7.895 -37.531 -18.578 1 93.62 74 ASN B C 1
ATOM 5237 O O . ASN B 1 74 ? -8.633 -38.312 -19.172 1 93.62 74 ASN B O 1
ATOM 5241 N N . ALA B 1 75 ? -7.613 -36.344 -19.016 1 93.56 75 ALA B N 1
ATOM 5242 C CA . ALA B 1 75 ? -8.125 -35.875 -20.312 1 93.56 75 ALA B CA 1
ATOM 5243 C C . ALA B 1 75 ? -7.586 -36.75 -21.453 1 93.56 75 ALA B C 1
ATOM 5245 O O . ALA B 1 75 ? -8.289 -37 -22.438 1 93.56 75 ALA B O 1
ATOM 5246 N N . LEU B 1 76 ? -6.32 -37.188 -21.359 1 92.56 76 LEU B N 1
ATOM 5247 C CA . LEU B 1 76 ? -5.707 -38.031 -22.406 1 92.56 76 LEU B CA 1
ATOM 5248 C C . LEU B 1 76 ? -6.258 -39.438 -22.359 1 92.56 76 LEU B C 1
ATOM 5250 O O . LEU B 1 76 ? -6.359 -40.094 -23.406 1 92.56 76 LEU B O 1
ATOM 5254 N N . MET B 1 77 ? -6.629 -39.906 -21.219 1 92.44 77 MET B N 1
ATOM 5255 C CA . MET B 1 77 ? -7.148 -41.281 -21.047 1 92.44 77 MET B CA 1
ATOM 5256 C C . MET B 1 77 ? -8.633 -41.344 -21.406 1 92.44 77 MET B C 1
ATOM 5258 O O . MET B 1 77 ? -9.109 -42.344 -21.938 1 92.44 77 MET B O 1
ATOM 5262 N N . ASP B 1 78 ? -9.359 -40.312 -20.938 1 92 78 ASP B N 1
ATOM 5263 C CA . ASP B 1 78 ? -10.797 -40.219 -21.156 1 92 78 ASP B CA 1
ATOM 5264 C C . ASP B 1 78 ? -11.18 -38.812 -21.641 1 92 78 ASP B C 1
ATOM 5266 O O . ASP B 1 78 ? -11.391 -37.906 -20.828 1 92 78 ASP B O 1
ATOM 5270 N N . ASN B 1 79 ? -11.406 -38.656 -22.859 1 89.44 79 ASN B N 1
ATOM 5271 C CA . ASN B 1 79 ? -11.68 -37.406 -23.516 1 89.44 79 ASN B CA 1
ATOM 5272 C C . ASN B 1 79 ? -12.953 -36.75 -22.969 1 89.44 79 ASN B C 1
ATOM 5274 O O . ASN B 1 79 ? -13.133 -35.531 -23.078 1 89.44 79 ASN B O 1
ATOM 5278 N N . SER B 1 80 ? -13.789 -37.531 -22.438 1 89 80 SER B N 1
ATOM 5279 C CA . SER B 1 80 ? -15.062 -37 -21.938 1 89 80 SER B CA 1
ATOM 5280 C C . SER B 1 80 ? -14.859 -36.125 -20.688 1 89 80 SER B C 1
ATOM 5282 O O . SER B 1 80 ? -15.742 -35.375 -20.312 1 89 80 SER B O 1
ATOM 5284 N N . THR B 1 81 ? -13.664 -36.25 -20.109 1 91.69 81 THR B N 1
ATOM 5285 C CA . THR B 1 81 ? -13.391 -35.469 -18.906 1 91.69 81 THR B CA 1
ATOM 5286 C C . THR B 1 81 ? -12.922 -34.062 -19.266 1 91.69 81 THR B C 1
ATOM 5288 O O . THR B 1 81 ? -12.828 -33.219 -18.391 1 91.69 81 THR B O 1
ATOM 5291 N N . TRP B 1 82 ? -12.625 -33.875 -20.5 1 92.44 82 TRP B N 1
ATOM 5292 C CA . TRP B 1 82 ? -12.266 -32.531 -20.969 1 92.44 82 TRP B CA 1
ATOM 5293 C C . TRP B 1 82 ? -13.508 -31.766 -21.406 1 92.44 82 TRP B C 1
ATOM 5295 O O . TRP B 1 82 ? -14.359 -32.281 -22.109 1 92.44 82 TRP B O 1
ATOM 5305 N N . PRO B 1 83 ? -13.609 -30.5 -20.984 1 91.88 83 PRO B N 1
ATOM 5306 C CA . PRO B 1 83 ? -14.812 -29.734 -21.312 1 91.88 83 PRO B CA 1
ATOM 5307 C C . PRO B 1 83 ? -14.781 -29.141 -22.719 1 91.88 83 PRO B C 1
ATOM 5309 O O . PRO B 1 83 ? -14.82 -27.922 -22.875 1 91.88 83 PRO B O 1
ATOM 5312 N N . SER B 1 84 ? -14.914 -29.922 -23.688 1 86.31 84 SER B N 1
ATOM 5313 C CA . SER B 1 84 ? -14.812 -29.5 -25.078 1 86.31 84 SER B CA 1
ATOM 5314 C C . SER B 1 84 ? -16 -28.625 -25.484 1 86.31 84 SER B C 1
ATOM 5316 O O . SER B 1 84 ? -15.859 -27.734 -26.328 1 86.31 84 SER B O 1
ATOM 5318 N N . ALA B 1 85 ? -17.109 -28.891 -24.906 1 84.19 85 ALA B N 1
ATOM 5319 C CA . ALA B 1 85 ? -18.297 -28.141 -25.266 1 84.19 85 ALA B CA 1
ATOM 5320 C C . ALA B 1 85 ? -18.219 -26.703 -24.75 1 84.19 85 ALA B C 1
ATOM 5322 O O . ALA B 1 85 ? -18.672 -25.766 -25.406 1 84.19 85 ALA B O 1
ATOM 5323 N N . SER B 1 86 ? -17.656 -26.641 -23.609 1 88.25 86 SER B N 1
ATOM 5324 C CA . SER B 1 86 ? -17.578 -25.328 -22.969 1 88.25 86 SER B CA 1
ATOM 5325 C C . SER B 1 86 ? -16.375 -24.531 -23.484 1 88.25 86 SER B C 1
ATOM 5327 O O . SER B 1 86 ? -16.453 -23.312 -23.656 1 88.25 86 SER B O 1
ATOM 5329 N N . LEU B 1 87 ? -15.297 -25.219 -23.672 1 91.56 87 LEU B N 1
ATOM 5330 C CA . LEU B 1 87 ? -14.086 -24.578 -24.172 1 91.56 87 LEU B CA 1
ATOM 5331 C C . LEU B 1 87 ? -14.016 -24.641 -25.688 1 91.56 87 LEU B C 1
ATOM 5333 O O . LEU B 1 87 ? -13.195 -25.375 -26.25 1 91.56 87 LEU B O 1
ATOM 5337 N N . ASP B 1 88 ? -14.766 -23.766 -26.297 1 89.94 88 ASP B N 1
ATOM 5338 C CA . ASP B 1 88 ? -14.812 -23.781 -27.75 1 89.94 88 ASP B CA 1
ATOM 5339 C C . ASP B 1 88 ? -13.633 -23.016 -28.344 1 89.94 88 ASP B C 1
ATOM 5341 O O . ASP B 1 88 ? -12.797 -22.5 -27.609 1 89.94 88 ASP B O 1
ATOM 5345 N N . GLU B 1 89 ? -13.602 -22.969 -29.609 1 91.56 89 GLU B N 1
ATOM 5346 C CA . GLU B 1 89 ? -12.477 -22.391 -30.328 1 91.56 89 GLU B CA 1
ATOM 5347 C C . GLU B 1 89 ? -12.359 -20.891 -30.078 1 91.56 89 GLU B C 1
ATOM 5349 O O . GLU B 1 89 ? -11.258 -20.344 -30.047 1 91.56 89 GLU B O 1
ATOM 5354 N N . ASP B 1 90 ? -13.461 -20.281 -29.891 1 94.56 90 ASP B N 1
ATOM 5355 C CA . ASP B 1 90 ? -13.461 -18.844 -29.641 1 94.56 90 ASP B CA 1
ATOM 5356 C C . ASP B 1 90 ? -12.789 -18.5 -28.312 1 94.56 90 ASP B C 1
ATOM 5358 O O . ASP B 1 90 ? -12.016 -17.547 -28.234 1 94.56 90 ASP B O 1
ATOM 5362 N N . ILE B 1 91 ? -13.156 -19.281 -27.359 1 95.81 91 ILE B N 1
ATOM 5363 C CA . ILE B 1 91 ? -12.602 -19.047 -26.031 1 95.81 91 ILE B CA 1
ATOM 5364 C C . ILE B 1 91 ? -11.102 -19.312 -26.047 1 95.81 91 ILE B C 1
ATOM 5366 O O . ILE B 1 91 ? -10.328 -18.531 -25.469 1 95.81 91 ILE B O 1
ATOM 5370 N N . ILE B 1 92 ? -10.664 -20.344 -26.672 1 95.62 92 ILE B N 1
ATOM 5371 C CA . ILE B 1 92 ? -9.25 -20.688 -26.781 1 95.62 92 ILE B CA 1
ATOM 5372 C C . ILE B 1 92 ? -8.508 -19.578 -27.531 1 95.62 92 ILE B C 1
ATOM 5374 O O . ILE B 1 92 ? -7.414 -19.172 -27.125 1 95.62 92 ILE B O 1
ATOM 5378 N N . SER B 1 93 ? -9.102 -19.109 -28.578 1 96.81 93 SER B N 1
ATOM 5379 C CA . SER B 1 93 ? -8.508 -18.047 -29.375 1 96.81 93 SER B CA 1
ATOM 5380 C C . SER B 1 93 ? -8.375 -16.75 -28.562 1 96.81 93 SER B C 1
ATOM 5382 O O . SER B 1 93 ? -7.367 -16.047 -28.656 1 96.81 93 SER B O 1
ATOM 5384 N N . GLN B 1 94 ? -9.391 -16.453 -27.797 1 98.19 94 GLN B N 1
ATOM 5385 C CA . GLN B 1 94 ? -9.352 -15.258 -26.953 1 98.19 94 GLN B CA 1
ATOM 5386 C C . GLN B 1 94 ? -8.25 -15.375 -25.891 1 98.19 94 GLN B C 1
ATOM 5388 O O . GLN B 1 94 ? -7.516 -14.414 -25.656 1 98.19 94 GLN B O 1
ATOM 5393 N N . LEU B 1 95 ? -8.18 -16.531 -25.297 1 98.38 95 LEU B N 1
ATOM 5394 C CA . LEU B 1 95 ? -7.141 -16.734 -24.281 1 98.38 95 LEU B CA 1
ATOM 5395 C C . LEU B 1 95 ? -5.75 -16.625 -24.906 1 98.38 95 LEU B C 1
ATOM 5397 O O . LEU B 1 95 ? -4.867 -15.977 -24.344 1 98.38 95 LEU B O 1
ATOM 5401 N N . LYS B 1 96 ? -5.574 -17.234 -26.031 1 98.06 96 LYS B N 1
ATOM 5402 C CA . LYS B 1 96 ? -4.297 -17.188 -26.734 1 98.06 96 LYS B CA 1
ATOM 5403 C C . LYS B 1 96 ? -3.934 -15.742 -27.094 1 98.06 96 LYS B C 1
ATOM 5405 O O . LYS B 1 96 ? -2.779 -15.336 -26.953 1 98.06 96 LYS B O 1
ATOM 5410 N N . GLN B 1 97 ? -4.879 -15 -27.578 1 98.62 97 GLN B N 1
ATOM 5411 C CA . GLN B 1 97 ? -4.656 -13.602 -27.922 1 98.62 97 GLN B CA 1
ATOM 5412 C C . GLN B 1 97 ? -4.281 -12.781 -26.688 1 98.62 97 GLN B C 1
ATOM 5414 O O . GLN B 1 97 ? -3.402 -11.914 -26.75 1 98.62 97 GLN B O 1
ATOM 5419 N N . TYR B 1 98 ? -5.016 -13.023 -25.656 1 98.81 98 TYR B N 1
ATOM 5420 C CA . TYR B 1 98 ? -4.688 -12.312 -24.422 1 98.81 98 TYR B CA 1
ATOM 5421 C C . TYR B 1 98 ? -3.246 -12.586 -24 1 98.81 98 TYR B C 1
ATOM 5423 O O . TYR B 1 98 ? -2.496 -11.648 -23.703 1 98.81 98 TYR B O 1
ATOM 5431 N N . VAL B 1 99 ? -2.885 -13.867 -23.953 1 98.88 99 VAL B N 1
ATOM 5432 C CA . VAL B 1 99 ? -1.533 -14.25 -23.562 1 98.88 99 VAL B CA 1
ATOM 5433 C C . VAL B 1 99 ? -0.52 -13.609 -24.5 1 98.88 99 VAL B C 1
ATOM 5435 O O . VAL B 1 99 ? 0.522 -13.117 -24.062 1 98.88 99 VAL B O 1
ATOM 5438 N N . LYS B 1 100 ? -0.809 -13.602 -25.734 1 98.75 100 LYS B N 1
ATOM 5439 C CA . LYS B 1 100 ? 0.079 -13.016 -26.734 1 98.75 100 LYS B CA 1
ATOM 5440 C C . LYS B 1 100 ? 0.285 -11.523 -26.484 1 98.75 100 LYS B C 1
ATOM 5442 O O . LYS B 1 100 ? 1.412 -11.031 -26.547 1 98.75 100 LYS B O 1
ATOM 5447 N N . VAL B 1 101 ? -0.797 -10.812 -26.203 1 98.75 101 VAL B N 1
ATOM 5448 C CA . VAL B 1 101 ? -0.719 -9.375 -25.969 1 98.75 101 VAL B CA 1
ATOM 5449 C C . VAL B 1 101 ? 0.112 -9.109 -24.719 1 98.75 101 VAL B C 1
ATOM 5451 O O . VAL B 1 101 ? 0.951 -8.203 -24.703 1 98.75 101 VAL B O 1
ATOM 5454 N N . ILE B 1 102 ? -0.104 -9.867 -23.672 1 98.81 102 ILE B N 1
ATOM 5455 C CA . ILE B 1 102 ? 0.62 -9.672 -22.422 1 98.81 102 ILE B CA 1
ATOM 5456 C C . ILE B 1 102 ? 2.105 -9.953 -22.641 1 98.81 102 ILE B C 1
ATOM 5458 O O . ILE B 1 102 ? 2.957 -9.148 -22.25 1 98.81 102 ILE B O 1
ATOM 5462 N N . LEU B 1 103 ? 2.441 -11.094 -23.266 1 98.75 103 LEU B N 1
ATOM 5463 C CA . LEU B 1 103 ? 3.84 -11.445 -23.484 1 98.75 103 LEU B CA 1
ATOM 5464 C C . LEU B 1 103 ? 4.523 -10.438 -24.391 1 98.75 103 LEU B C 1
ATOM 5466 O O . LEU B 1 103 ? 5.707 -10.133 -24.203 1 98.75 103 LEU B O 1
ATOM 5470 N N . SER B 1 104 ? 3.787 -9.891 -25.359 1 98.25 104 SER B N 1
ATOM 5471 C CA . SER B 1 104 ? 4.344 -8.875 -26.234 1 98.25 104 SER B CA 1
ATOM 5472 C C . SER B 1 104 ? 4.59 -7.57 -25.5 1 98.25 104 SER B C 1
ATOM 5474 O O . SER B 1 104 ? 5.328 -6.703 -25.969 1 98.25 104 SER B O 1
ATOM 5476 N N . GLY B 1 105 ? 3.957 -7.438 -24.344 1 98.12 105 GLY B N 1
ATOM 5477 C CA . GLY B 1 105 ? 4.133 -6.246 -23.531 1 98.12 105 GLY B CA 1
ATOM 5478 C C . GLY B 1 105 ? 5.395 -6.281 -22.688 1 98.12 105 GLY B C 1
ATOM 5479 O O . GLY B 1 105 ? 5.844 -5.246 -22.188 1 98.12 105 GLY B O 1
ATOM 5480 N N . TYR B 1 106 ? 5.973 -7.418 -22.5 1 98.06 106 TYR B N 1
ATOM 5481 C CA . TYR B 1 106 ? 7.246 -7.52 -21.797 1 98.06 106 TYR B CA 1
ATOM 5482 C C . TYR B 1 106 ? 8.367 -6.867 -22.594 1 98.06 106 TYR B C 1
ATOM 5484 O O . TYR B 1 106 ? 8.414 -6.984 -23.828 1 98.06 106 TYR B O 1
ATOM 5492 N N . GLN B 1 107 ? 9.211 -6.168 -21.891 1 96.5 107 GLN B N 1
ATOM 5493 C CA . GLN B 1 107 ? 10.297 -5.426 -22.547 1 96.5 107 GLN B CA 1
ATOM 5494 C C . GLN B 1 107 ? 11.508 -6.316 -22.766 1 96.5 107 GLN B C 1
ATOM 5496 O O . GLN B 1 107 ? 11.648 -7.367 -22.141 1 96.5 107 GLN B O 1
ATOM 5501 N N . ASP B 1 108 ? 12.273 -5.84 -23.703 1 95.06 108 ASP B N 1
ATOM 5502 C CA . ASP B 1 108 ? 13.5 -6.566 -24 1 95.06 108 ASP B CA 1
ATOM 5503 C C . ASP B 1 108 ? 14.641 -6.137 -23.078 1 95.06 108 ASP B C 1
ATOM 5505 O O . ASP B 1 108 ? 15.57 -5.453 -23.5 1 95.06 108 ASP B O 1
ATOM 5509 N N . VAL B 1 109 ? 14.57 -6.523 -21.891 1 96.75 109 VAL B N 1
ATOM 5510 C CA . VAL B 1 109 ? 15.594 -6.324 -20.859 1 96.75 109 VAL B CA 1
ATOM 5511 C C . VAL B 1 109 ? 16.094 -7.68 -20.359 1 96.75 109 VAL B C 1
ATOM 5513 O O . VAL B 1 109 ? 15.414 -8.695 -20.516 1 96.75 109 VAL B O 1
ATOM 5516 N N . PRO B 1 110 ? 17.266 -7.707 -19.875 1 97.12 110 PRO B N 1
ATOM 5517 C CA . PRO B 1 110 ? 17.938 -8.992 -19.656 1 97.12 110 PRO B CA 1
ATOM 5518 C C . PRO B 1 110 ? 17.203 -9.867 -18.641 1 97.12 110 PRO B C 1
ATOM 5520 O O . PRO B 1 110 ? 17.172 -11.094 -18.781 1 97.12 110 PRO B O 1
ATOM 5523 N N . TYR B 1 111 ? 16.578 -9.281 -17.625 1 97.75 111 TYR B N 1
ATOM 5524 C CA . TYR B 1 111 ? 16 -10.078 -16.547 1 97.75 111 TYR B CA 1
ATOM 5525 C C . TYR B 1 111 ? 14.484 -10.078 -16.625 1 97.75 111 TYR B C 1
ATOM 5527 O O . TYR B 1 111 ? 13.867 -11.133 -16.812 1 97.75 111 TYR B O 1
ATOM 5535 N N . HIS B 1 112 ? 13.844 -8.891 -16.562 1 98 112 HIS B N 1
ATOM 5536 C CA . HIS B 1 112 ? 12.391 -8.773 -16.531 1 98 112 HIS B CA 1
ATOM 5537 C C . HIS B 1 112 ? 11.797 -8.852 -17.922 1 98 112 HIS B C 1
ATOM 5539 O O . HIS B 1 112 ? 11.117 -7.922 -18.375 1 98 112 HIS B O 1
ATOM 5545 N N . ASN B 1 113 ? 11.914 -9.93 -18.609 1 97.94 113 ASN B N 1
ATOM 5546 C CA . ASN B 1 113 ? 11.438 -10.156 -19.984 1 97.94 113 ASN B CA 1
ATOM 5547 C C . ASN B 1 113 ? 10.477 -11.336 -20.047 1 97.94 113 ASN B C 1
ATOM 5549 O O . ASN B 1 113 ? 10.078 -11.875 -19.016 1 97.94 113 ASN B O 1
ATOM 5553 N N . TYR B 1 114 ? 10.078 -11.719 -21.281 1 98 114 TYR B N 1
ATOM 5554 C CA . TYR B 1 114 ? 9.055 -12.742 -21.438 1 98 114 TYR B CA 1
ATOM 5555 C C . TYR B 1 114 ? 9.57 -14.109 -21 1 98 114 TYR B C 1
ATOM 5557 O O . TYR B 1 114 ? 8.805 -14.969 -20.562 1 98 114 TYR B O 1
ATOM 5565 N N . GLN B 1 115 ? 10.875 -14.344 -21.078 1 97.5 115 GLN B N 1
ATOM 5566 C CA . GLN B 1 115 ? 11.438 -15.609 -20.625 1 97.5 115 GLN B CA 1
ATOM 5567 C C . GLN B 1 115 ? 11.344 -15.75 -19.109 1 97.5 115 GLN B C 1
ATOM 5569 O O . GLN B 1 115 ? 11.109 -16.844 -18.594 1 97.5 115 GLN B O 1
ATOM 5574 N N . HIS B 1 116 ? 11.656 -14.594 -18.438 1 98.12 116 HIS B N 1
ATOM 5575 C CA . HIS B 1 116 ? 11.43 -14.586 -16.984 1 98.12 116 HIS B CA 1
ATOM 5576 C C . HIS B 1 116 ? 9.977 -14.891 -16.656 1 98.12 116 HIS B C 1
ATOM 5578 O O . HIS B 1 116 ? 9.688 -15.664 -15.75 1 98.12 116 HIS B O 1
ATOM 5584 N N . CYS B 1 117 ? 9.086 -14.281 -17.375 1 98.56 117 CYS B N 1
ATOM 5585 C CA . CYS B 1 117 ? 7.66 -14.523 -17.188 1 98.56 117 CYS B CA 1
ATOM 5586 C C . CYS B 1 117 ? 7.34 -16.016 -17.344 1 98.56 117 CYS B C 1
ATOM 5588 O O . CYS B 1 117 ? 6.641 -16.578 -16.5 1 98.56 117 CYS B O 1
ATOM 5590 N N . GLU B 1 118 ? 7.824 -16.609 -18.406 1 98.31 118 GLU B N 1
ATOM 5591 C CA . GLU B 1 118 ? 7.582 -18.031 -18.641 1 98.31 118 GLU B CA 1
ATOM 5592 C C . GLU B 1 118 ? 8.125 -18.875 -17.5 1 98.31 118 GLU B C 1
ATOM 5594 O O . GLU B 1 118 ? 7.449 -19.797 -17.016 1 98.31 118 GLU B O 1
ATOM 5599 N N . HIS B 1 119 ? 9.344 -18.578 -17.094 1 98.25 119 HIS B N 1
ATOM 5600 C CA . HIS B 1 119 ? 9.961 -19.328 -16 1 98.25 119 HIS B CA 1
ATOM 5601 C C . HIS B 1 119 ? 9.141 -19.219 -14.719 1 98.25 119 HIS B C 1
ATOM 5603 O O . HIS B 1 119 ? 8.93 -20.219 -14.031 1 98.25 119 HIS B O 1
ATOM 5609 N N . VAL B 1 120 ? 8.711 -17.984 -14.398 1 98.81 120 VAL B N 1
ATOM 5610 C CA . VAL B 1 120 ? 7.918 -17.734 -13.195 1 98.81 120 VAL B CA 1
ATOM 5611 C C . VAL B 1 120 ? 6.59 -18.484 -13.289 1 98.81 120 VAL B C 1
ATOM 5613 O O . VAL B 1 120 ? 6.172 -19.141 -12.328 1 98.81 120 VAL B O 1
ATOM 5616 N N . THR B 1 121 ? 5.93 -18.453 -14.398 1 98.81 121 THR B N 1
ATOM 5617 C CA . THR B 1 121 ? 4.629 -19.094 -14.578 1 98.81 121 THR B CA 1
ATOM 5618 C C . THR B 1 121 ? 4.758 -20.609 -14.477 1 98.81 121 THR B C 1
ATOM 5620 O O . THR B 1 121 ? 3.949 -21.266 -13.812 1 98.81 121 THR B O 1
ATOM 5623 N N . ARG B 1 122 ? 5.754 -21.172 -15.109 1 98.44 122 ARG B N 1
ATOM 5624 C CA . ARG B 1 122 ? 5.992 -22.625 -15.047 1 98.44 122 ARG B CA 1
ATOM 5625 C C . ARG B 1 122 ? 6.344 -23.062 -13.633 1 98.44 122 ARG B C 1
ATOM 5627 O O . ARG B 1 122 ? 5.926 -24.125 -13.188 1 98.44 122 ARG B O 1
ATOM 5634 N N . SER B 1 123 ? 7.117 -22.219 -12.977 1 98.75 123 SER B N 1
ATOM 5635 C CA . SER B 1 123 ? 7.5 -22.547 -11.609 1 98.75 123 SER B CA 1
ATOM 5636 C C . SER B 1 123 ? 6.301 -22.484 -10.672 1 98.75 123 SER B C 1
ATOM 5638 O O . SER B 1 123 ? 6.16 -23.312 -9.773 1 98.75 123 SER B O 1
ATOM 5640 N N . ALA B 1 124 ? 5.477 -21.469 -10.852 1 98.81 124 ALA B N 1
ATOM 5641 C CA . ALA B 1 124 ? 4.25 -21.375 -10.07 1 98.81 124 ALA B CA 1
ATOM 5642 C C . ALA B 1 124 ? 3.371 -22.609 -10.289 1 98.81 124 ALA B C 1
ATOM 5644 O O . ALA B 1 124 ? 2.824 -23.156 -9.328 1 98.81 124 ALA B O 1
ATOM 5645 N N . ASN B 1 125 ? 3.242 -22.969 -11.523 1 98.69 125 ASN B N 1
ATOM 5646 C CA . ASN B 1 125 ? 2.459 -24.156 -11.844 1 98.69 125 ASN B CA 1
ATOM 5647 C C . ASN B 1 125 ? 3.053 -25.406 -11.219 1 98.69 125 ASN B C 1
ATOM 5649 O O . ASN B 1 125 ? 2.318 -26.281 -10.75 1 98.69 125 ASN B O 1
ATOM 5653 N N . LYS B 1 126 ? 4.324 -25.547 -11.242 1 98.31 126 LYS B N 1
ATOM 5654 C CA . LYS B 1 126 ? 4.996 -26.703 -10.656 1 98.31 126 LYS B CA 1
ATOM 5655 C C . LYS B 1 126 ? 4.773 -26.75 -9.141 1 98.31 126 LYS B C 1
ATOM 5657 O O . LYS B 1 126 ? 4.48 -27.812 -8.586 1 98.31 126 LYS B O 1
ATOM 5662 N N . LEU B 1 127 ? 4.973 -25.594 -8.492 1 98.44 127 LEU B N 1
ATOM 5663 C CA . LEU B 1 127 ? 4.727 -25.531 -7.055 1 98.44 127 LEU B CA 1
ATOM 5664 C C . LEU B 1 127 ? 3.291 -25.922 -6.727 1 98.44 127 LEU B C 1
ATOM 5666 O O . LEU B 1 127 ? 3.051 -26.688 -5.789 1 98.44 127 LEU B O 1
ATOM 5670 N N . MET B 1 128 ? 2.379 -25.391 -7.488 1 98.25 128 MET B N 1
ATOM 5671 C CA . MET B 1 128 ? 0.97 -25.719 -7.305 1 98.25 128 MET B CA 1
ATOM 5672 C C . MET B 1 128 ? 0.733 -27.219 -7.496 1 98.25 128 MET B C 1
ATOM 5674 O O . MET B 1 128 ? 0.008 -27.844 -6.719 1 98.25 128 MET B O 1
ATOM 5678 N N . ASP B 1 129 ? 1.316 -27.781 -8.492 1 97.38 129 ASP B N 1
ATOM 5679 C CA . ASP B 1 129 ? 1.16 -29.203 -8.773 1 97.38 129 ASP B CA 1
ATOM 5680 C C . ASP B 1 129 ? 1.704 -30.062 -7.633 1 97.38 129 ASP B C 1
ATOM 5682 O O . ASP B 1 129 ? 1.132 -31.094 -7.301 1 97.38 129 ASP B O 1
ATOM 5686 N N . MET B 1 130 ? 2.826 -29.672 -7.07 1 95.69 130 MET B N 1
ATOM 5687 C CA . MET B 1 130 ? 3.428 -30.391 -5.945 1 95.69 130 MET B CA 1
ATOM 5688 C C . MET B 1 130 ? 2.484 -30.406 -4.746 1 95.69 130 MET B C 1
ATOM 5690 O O . MET B 1 130 ? 2.492 -31.344 -3.957 1 95.69 130 MET B O 1
ATOM 5694 N N . ILE B 1 131 ? 1.688 -29.375 -4.641 1 96 131 ILE B N 1
ATOM 5695 C CA . ILE B 1 131 ? 0.735 -29.25 -3.541 1 96 131 ILE B CA 1
ATOM 5696 C C . ILE B 1 131 ? -0.502 -30.094 -3.844 1 96 131 ILE B C 1
ATOM 5698 O O . ILE B 1 131 ? -1 -30.812 -2.975 1 96 131 ILE B O 1
ATOM 5702 N N . LEU B 1 132 ? -0.963 -30.094 -5.082 1 95.19 132 LEU B N 1
ATOM 5703 C CA . LEU B 1 132 ? -2.287 -30.594 -5.43 1 95.19 132 LEU B CA 1
ATOM 5704 C C . LEU B 1 132 ? -2.223 -32.094 -5.789 1 95.19 132 LEU B C 1
ATOM 5706 O O . LEU B 1 132 ? -3.207 -32.812 -5.621 1 95.19 132 LEU B O 1
ATOM 5710 N N . HIS B 1 133 ? -1.102 -32.5 -6.355 1 92.88 133 HIS B N 1
ATOM 5711 C CA . HIS B 1 133 ? -1.017 -33.844 -6.871 1 92.88 133 HIS B CA 1
ATOM 5712 C C . HIS B 1 133 ? -1.017 -34.875 -5.738 1 92.88 133 HIS B C 1
ATOM 5714 O O . HIS B 1 133 ? -0.202 -34.781 -4.816 1 92.88 133 HIS B O 1
ATOM 5720 N N . ARG B 1 134 ? -1.86 -35.781 -5.887 1 84.5 134 ARG B N 1
ATOM 5721 C CA . ARG B 1 134 ? -2.006 -36.844 -4.871 1 84.5 134 ARG B CA 1
ATOM 5722 C C . ARG B 1 134 ? -1.177 -38.062 -5.219 1 84.5 134 ARG B C 1
ATOM 5724 O O . ARG B 1 134 ? -1.188 -38.531 -6.363 1 84.5 134 ARG B O 1
ATOM 5731 N N . VAL B 1 135 ? -0.392 -38.438 -4.293 1 77.75 135 VAL B N 1
ATOM 5732 C CA . VAL B 1 135 ? 0.379 -39.656 -4.426 1 77.75 135 VAL B CA 1
ATOM 5733 C C . VAL B 1 135 ? -0.257 -40.781 -3.584 1 77.75 135 VAL B C 1
ATOM 5735 O O . VAL B 1 135 ? -0.585 -40.562 -2.414 1 77.75 135 VAL B O 1
ATOM 5738 N N . PRO B 1 136 ? -0.486 -41.844 -4.254 1 75.25 136 PRO B N 1
ATOM 5739 C CA . PRO B 1 136 ? -1.096 -42.969 -3.512 1 75.25 136 PRO B CA 1
ATOM 5740 C C . PRO B 1 136 ? -0.352 -43.281 -2.217 1 75.25 136 PRO B C 1
ATOM 5742 O O . PRO B 1 136 ? 0.882 -43.312 -2.197 1 75.25 136 PRO B O 1
ATOM 5745 N N . GLY B 1 137 ? -1.038 -43.438 -1.154 1 73.5 137 GLY B N 1
ATOM 5746 C CA . GLY B 1 137 ? -0.451 -43.812 0.121 1 73.5 137 GLY B CA 1
ATOM 5747 C C . GLY B 1 137 ? -0.118 -42.625 1.004 1 73.5 137 GLY B C 1
ATOM 5748 O O . GLY B 1 137 ? 0.171 -42.781 2.191 1 73.5 137 GLY B O 1
ATOM 5749 N N . GLU B 1 138 ? -0.228 -41.469 0.471 1 76 138 GLU B N 1
ATOM 5750 C CA . GLU B 1 138 ? 0.079 -40.281 1.253 1 76 138 GLU B CA 1
ATOM 5751 C C . GLU B 1 138 ? -1.194 -39.531 1.643 1 76 138 GLU B C 1
ATOM 5753 O O . GLU B 1 138 ? -2.152 -39.469 0.868 1 76 138 GLU B O 1
ATOM 5758 N N . THR B 1 139 ? -1.204 -39.156 2.895 1 77.19 139 THR B N 1
ATOM 5759 C CA . THR B 1 139 ? -2.314 -38.312 3.318 1 77.19 139 THR B CA 1
ATOM 5760 C C . THR B 1 139 ? -2.168 -36.906 2.75 1 77.19 139 THR B C 1
ATOM 5762 O O . THR B 1 139 ? -1.106 -36.281 2.869 1 77.19 139 THR B O 1
ATOM 5765 N N . ALA B 1 140 ? -3.248 -36.469 2.139 1 82 140 ALA B N 1
ATOM 5766 C CA . ALA B 1 140 ? -3.217 -35.125 1.564 1 82 140 ALA B CA 1
ATOM 5767 C C . ALA B 1 140 ? -3.064 -34.062 2.652 1 82 140 ALA B C 1
ATOM 5769 O O . ALA B 1 140 ? -3.754 -34.125 3.676 1 82 140 ALA B O 1
ATOM 5770 N N . PRO B 1 141 ? -2.199 -33.156 2.439 1 87 141 PRO B N 1
ATOM 5771 C CA . PRO B 1 141 ? -2.041 -32.094 3.432 1 87 141 PRO B CA 1
ATOM 5772 C C . PRO B 1 141 ? -3.199 -31.094 3.418 1 87 141 PRO B C 1
ATOM 5774 O O . PRO B 1 141 ? -3.943 -31.031 2.438 1 87 141 PRO B O 1
ATOM 5777 N N . LEU B 1 142 ? -3.367 -30.422 4.566 1 88.19 142 LEU B N 1
ATOM 5778 C CA . LEU B 1 142 ? -4.305 -29.312 4.598 1 88.19 142 LEU B CA 1
ATOM 5779 C C . LEU B 1 142 ? -3.768 -28.125 3.799 1 88.19 142 LEU B C 1
ATOM 5781 O O . LEU B 1 142 ? -2.574 -27.828 3.857 1 88.19 142 LEU B O 1
ATOM 5785 N N . THR B 1 143 ? -4.633 -27.531 3.025 1 94.38 143 THR B N 1
ATOM 5786 C CA . THR B 1 143 ? -4.215 -26.391 2.213 1 94.38 143 THR B CA 1
ATOM 5787 C C . THR B 1 143 ? -5.109 -25.188 2.473 1 94.38 143 THR B C 1
ATOM 5789 O O . THR B 1 143 ? -5.148 -24.25 1.666 1 94.38 143 THR B O 1
ATOM 5792 N N . TYR B 1 144 ? -5.918 -25.25 3.506 1 93 144 TYR B N 1
ATOM 5793 C CA . TYR B 1 144 ? -6.734 -24.156 4.016 1 93 144 TYR B CA 1
ATOM 5794 C C . TYR B 1 144 ? -7.746 -23.703 2.975 1 93 144 TYR B C 1
ATOM 5796 O O . TYR B 1 144 ? -8.133 -22.531 2.949 1 93 144 TYR B O 1
ATOM 5804 N N . GLY B 1 145 ? -8.07 -24.5 2.027 1 92.94 145 GLY B N 1
ATOM 5805 C CA . GLY B 1 145 ? -9.078 -24.219 1.015 1 92.94 145 GLY B CA 1
ATOM 5806 C C . GLY B 1 145 ? -8.508 -24.156 -0.389 1 92.94 145 GLY B C 1
ATOM 5807 O O . GLY B 1 145 ? -9.242 -24.266 -1.37 1 92.94 145 GLY B O 1
ATOM 5808 N N . PHE B 1 146 ? -7.211 -24.125 -0.525 1 95.56 146 PHE B N 1
ATOM 5809 C CA . PHE B 1 146 ? -6.551 -23.891 -1.804 1 95.56 146 PHE B CA 1
ATOM 5810 C C . PHE B 1 146 ? -6.809 -25.031 -2.766 1 95.56 146 PHE B C 1
ATOM 5812 O O . PHE B 1 146 ? -7.098 -24.812 -3.943 1 95.56 146 PHE B O 1
ATOM 5819 N N . ARG B 1 147 ? -6.738 -26.266 -2.326 1 93.5 147 ARG B N 1
ATOM 5820 C CA . ARG B 1 147 ? -6.879 -27.422 -3.195 1 93.5 147 ARG B CA 1
ATOM 5821 C C . ARG B 1 147 ? -8.281 -27.5 -3.787 1 93.5 147 ARG B C 1
ATOM 5823 O O . ARG B 1 147 ? -8.477 -28.062 -4.863 1 93.5 147 ARG B O 1
ATOM 5830 N N . ASP B 1 148 ? -9.273 -26.812 -3.094 1 91.94 148 ASP B N 1
ATOM 5831 C CA . ASP B 1 148 ? -10.664 -26.859 -3.537 1 91.94 148 ASP B CA 1
ATOM 5832 C C . ASP B 1 148 ? -11.086 -25.531 -4.176 1 91.94 148 ASP B C 1
ATOM 5834 O O . ASP B 1 148 ? -12.273 -25.266 -4.328 1 91.94 148 ASP B O 1
ATOM 5838 N N . ASP B 1 149 ? -10.156 -24.766 -4.496 1 95.38 149 ASP B N 1
ATOM 5839 C CA . ASP B 1 149 ? -10.484 -23.438 -5.031 1 95.38 149 ASP B CA 1
ATOM 5840 C C . ASP B 1 149 ? -9.805 -23.219 -6.383 1 95.38 149 ASP B C 1
ATOM 5842 O O . ASP B 1 149 ? -8.836 -22.453 -6.477 1 95.38 149 ASP B O 1
ATOM 5846 N N . PRO B 1 150 ? -10.336 -23.844 -7.438 1 97.19 150 PRO B N 1
ATOM 5847 C CA . PRO B 1 150 ? -9.711 -23.75 -8.758 1 97.19 150 PRO B CA 1
ATOM 5848 C C . PRO B 1 150 ? -9.641 -22.312 -9.266 1 97.19 150 PRO B C 1
ATOM 5850 O O . PRO B 1 150 ? -8.789 -21.984 -10.094 1 97.19 150 PRO B O 1
ATOM 5853 N N . LEU B 1 151 ? -10.539 -21.391 -8.766 1 97.56 151 LEU B N 1
ATOM 5854 C CA . LEU B 1 151 ? -10.453 -20 -9.164 1 97.56 151 LEU B CA 1
ATOM 5855 C C . LEU B 1 151 ? -9.164 -19.359 -8.672 1 97.56 151 LEU B C 1
ATOM 5857 O O . LEU B 1 151 ? -8.508 -18.625 -9.406 1 97.56 151 LEU B O 1
ATOM 5861 N N . MET B 1 152 ? -8.82 -19.656 -7.41 1 98.06 152 MET B N 1
ATOM 5862 C CA . MET B 1 152 ? -7.578 -19.125 -6.848 1 98.06 152 MET B CA 1
ATOM 5863 C C . MET B 1 152 ? -6.363 -19.766 -7.516 1 98.06 152 MET B C 1
ATOM 5865 O O . MET B 1 152 ? -5.324 -19.125 -7.676 1 98.06 152 MET B O 1
ATOM 5869 N N . GLN B 1 153 ? -6.52 -21.016 -7.926 1 98.69 153 GLN B N 1
ATOM 5870 C CA . GLN B 1 153 ? -5.461 -21.672 -8.68 1 98.69 153 GLN B CA 1
ATOM 5871 C C . GLN B 1 153 ? -5.227 -20.984 -10.016 1 98.69 153 GLN B C 1
ATOM 5873 O O . GLN B 1 153 ? -4.078 -20.766 -10.414 1 98.69 153 GLN B O 1
ATOM 5878 N N . PHE B 1 154 ? -6.293 -20.609 -10.664 1 98.69 154 PHE B N 1
ATOM 5879 C CA . PHE B 1 154 ? -6.195 -19.844 -11.898 1 98.69 154 PHE B CA 1
ATOM 5880 C C . PHE B 1 154 ? -5.598 -18.469 -11.641 1 98.69 154 PHE B C 1
ATOM 5882 O O . PHE B 1 154 ? -4.754 -18 -12.406 1 98.69 154 PHE B O 1
ATOM 5889 N N . ALA B 1 155 ? -5.988 -17.812 -10.531 1 98.88 155 ALA B N 1
ATOM 5890 C CA . ALA B 1 155 ? -5.492 -16.484 -10.164 1 98.88 155 ALA B CA 1
ATOM 5891 C C . ALA B 1 155 ? -3.98 -16.516 -9.961 1 98.88 155 ALA B C 1
ATOM 5893 O O . ALA B 1 155 ? -3.287 -15.555 -10.312 1 98.88 155 ALA B O 1
ATOM 5894 N N . LEU B 1 156 ? -3.51 -17.562 -9.391 1 98.88 156 LEU B N 1
ATOM 5895 C CA . LEU B 1 156 ? -2.078 -17.703 -9.148 1 98.88 156 LEU B CA 1
ATOM 5896 C C . LEU B 1 156 ? -1.296 -17.672 -10.453 1 98.88 156 LEU B C 1
ATOM 5898 O O . LEU B 1 156 ? -0.335 -16.906 -10.586 1 98.88 156 LEU B O 1
ATOM 5902 N N . LEU B 1 157 ? -1.696 -18.438 -11.43 1 98.81 157 LEU B N 1
ATOM 5903 C CA . LEU B 1 157 ? -0.983 -18.5 -12.703 1 98.81 157 LEU B CA 1
ATOM 5904 C C . LEU B 1 157 ? -1.174 -17.219 -13.492 1 98.81 157 LEU B C 1
ATOM 5906 O O . LEU B 1 157 ? -0.251 -16.75 -14.172 1 98.81 157 LEU B O 1
ATOM 5910 N N . PHE B 1 158 ? -2.391 -16.75 -13.445 1 98.88 158 PHE B N 1
ATOM 5911 C CA . PHE B 1 158 ? -2.67 -15.484 -14.102 1 98.88 158 PHE B CA 1
ATOM 5912 C C . PHE B 1 158 ? -1.753 -14.383 -13.57 1 98.88 158 PHE B C 1
ATOM 5914 O O . PHE B 1 158 ? -1.209 -13.594 -14.344 1 98.88 158 PHE B O 1
ATOM 5921 N N . SER B 1 159 ? -1.597 -14.32 -12.25 1 98.94 159 SER B N 1
ATOM 5922 C CA . SER B 1 159 ? -0.73 -13.32 -11.625 1 98.94 159 SER B CA 1
ATOM 5923 C C . SER B 1 159 ? 0.723 -13.516 -12.047 1 98.94 159 SER B C 1
ATOM 5925 O O . SER B 1 159 ? 1.449 -12.539 -12.242 1 98.94 159 SER B O 1
ATOM 5927 N N . ALA B 1 160 ? 1.154 -14.742 -12.133 1 98.94 160 ALA B N 1
ATOM 5928 C CA . ALA B 1 160 ? 2.504 -15.023 -12.609 1 98.94 160 ALA B CA 1
ATOM 5929 C C . ALA B 1 160 ? 2.705 -14.5 -14.031 1 98.94 160 ALA B C 1
ATOM 5931 O O . ALA B 1 160 ? 3.775 -13.984 -14.359 1 98.94 160 ALA B O 1
ATOM 5932 N N . LEU B 1 161 ? 1.734 -14.617 -14.836 1 98.94 161 LEU B N 1
ATOM 5933 C CA . LEU B 1 161 ? 1.783 -14.188 -16.234 1 98.94 161 LEU B CA 1
ATOM 5934 C C . LEU B 1 161 ? 1.929 -12.672 -16.328 1 98.94 161 LEU B C 1
ATOM 5936 O O . LEU B 1 161 ? 2.695 -12.164 -17.141 1 98.94 161 LEU B O 1
ATOM 5940 N N . ILE B 1 162 ? 1.253 -11.891 -15.469 1 98.88 162 ILE B N 1
ATOM 5941 C CA . ILE B 1 162 ? 1.152 -10.453 -15.711 1 98.88 162 ILE B CA 1
ATOM 5942 C C . ILE B 1 162 ? 2.098 -9.703 -14.781 1 98.88 162 ILE B C 1
ATOM 5944 O O . ILE B 1 162 ? 2.287 -8.492 -14.922 1 98.88 162 ILE B O 1
ATOM 5948 N N . HIS B 1 163 ? 2.777 -10.273 -13.844 1 98.81 163 HIS B N 1
ATOM 5949 C CA . HIS B 1 163 ? 3.369 -9.617 -12.68 1 98.81 163 HIS B CA 1
ATOM 5950 C C . HIS B 1 163 ? 4.453 -8.633 -13.094 1 98.81 163 HIS B C 1
ATOM 5952 O O . HIS B 1 163 ? 4.695 -7.641 -12.398 1 98.81 163 HIS B O 1
ATOM 5958 N N . ASP B 1 164 ? 5.09 -8.781 -14.188 1 98.38 164 ASP B N 1
ATOM 5959 C CA . ASP B 1 164 ? 6.207 -7.945 -14.609 1 98.38 164 ASP B CA 1
ATOM 5960 C C . ASP B 1 164 ? 5.977 -7.379 -16 1 98.38 164 ASP B C 1
ATOM 5962 O O . ASP B 1 164 ? 6.922 -6.949 -16.672 1 98.38 164 ASP B O 1
ATOM 5966 N N . VAL B 1 165 ? 4.762 -7.48 -16.516 1 98.69 165 VAL B N 1
ATOM 5967 C CA . VAL B 1 165 ? 4.504 -6.945 -17.859 1 98.69 165 VAL B CA 1
ATOM 5968 C C . VAL B 1 165 ? 4.824 -5.453 -17.891 1 98.69 165 VAL B C 1
ATOM 5970 O O . VAL B 1 165 ? 4.461 -4.715 -16.969 1 98.69 165 VAL B O 1
ATOM 5973 N N . GLN B 1 166 ? 5.605 -5 -18.844 1 97.56 166 GLN B N 1
ATOM 5974 C CA . GLN B 1 166 ? 6.051 -3.641 -19.141 1 97.56 166 GLN B CA 1
ATOM 5975 C C . GLN B 1 166 ? 7.062 -3.158 -18.109 1 97.56 166 GLN B C 1
ATOM 5977 O O . GLN B 1 166 ? 7.289 -1.955 -17.953 1 97.56 166 GLN B O 1
ATOM 5982 N N . HIS B 1 167 ? 7.633 -4.07 -17.328 1 97.31 167 HIS B N 1
ATOM 5983 C CA . HIS B 1 167 ? 8.758 -3.715 -16.469 1 97.31 167 HIS B CA 1
ATOM 5984 C C . HIS B 1 167 ? 9.945 -3.23 -17.281 1 97.31 167 HIS B C 1
ATOM 5986 O O . HIS B 1 167 ? 10.383 -3.912 -18.219 1 97.31 167 HIS B O 1
ATOM 5992 N N . ARG B 1 168 ? 10.555 -2.129 -17 1 95.19 168 ARG B N 1
ATOM 5993 C CA . ARG B 1 168 ? 11.555 -1.482 -17.828 1 95.19 168 ARG B CA 1
ATOM 5994 C C . ARG B 1 168 ? 12.961 -1.866 -17.406 1 95.19 168 ARG B C 1
ATOM 5996 O O . ARG B 1 168 ? 13.945 -1.359 -17.938 1 95.19 168 ARG B O 1
ATOM 6003 N N . GLY B 1 169 ? 13.062 -2.695 -16.391 1 95.75 169 GLY B N 1
ATOM 6004 C CA . GLY B 1 169 ? 14.367 -3.094 -15.891 1 95.75 169 GLY B CA 1
ATOM 6005 C C . GLY B 1 169 ? 14.992 -2.059 -14.984 1 95.75 169 GLY B C 1
ATOM 6006 O O . GLY B 1 169 ? 16.203 -2.066 -14.773 1 95.75 169 GLY B O 1
ATOM 6007 N N . ILE B 1 170 ? 14.211 -1.137 -14.578 1 94.88 170 ILE B N 1
ATOM 6008 C CA . ILE B 1 170 ? 14.641 -0.064 -13.688 1 94.88 170 ILE B CA 1
ATOM 6009 C C . ILE B 1 170 ? 13.969 -0.226 -12.328 1 94.88 170 ILE B C 1
ATOM 6011 O O . ILE B 1 170 ? 12.75 -0.41 -12.242 1 94.88 170 ILE B O 1
ATOM 6015 N N . PRO B 1 171 ? 14.812 -0.185 -11.281 1 93 171 PRO B N 1
ATOM 6016 C CA . PRO B 1 171 ? 14.227 -0.338 -9.945 1 93 171 PRO B CA 1
ATOM 6017 C C . PRO B 1 171 ? 13.219 0.76 -9.609 1 93 171 PRO B C 1
ATOM 6019 O O . PRO B 1 171 ? 13.398 1.911 -10.016 1 93 171 PRO B O 1
ATOM 6022 N N . ASN B 1 172 ? 12.211 0.445 -8.828 1 94.69 172 ASN B N 1
ATOM 6023 C CA . ASN B 1 172 ? 11.164 1.376 -8.414 1 94.69 172 ASN B CA 1
ATOM 6024 C C . ASN B 1 172 ? 11.75 2.627 -7.766 1 94.69 172 ASN B C 1
ATOM 6026 O O . ASN B 1 172 ? 11.258 3.734 -7.988 1 94.69 172 ASN B O 1
ATOM 6030 N N . ARG B 1 173 ? 12.75 2.49 -6.965 1 91.81 173 ARG B N 1
ATOM 6031 C CA . ARG B 1 173 ? 13.367 3.619 -6.273 1 91.81 173 ARG B CA 1
ATOM 6032 C C . ARG B 1 173 ? 13.938 4.625 -7.27 1 91.81 173 ARG B C 1
ATOM 6034 O O . ARG B 1 173 ? 13.859 5.836 -7.051 1 91.81 173 ARG B O 1
ATOM 6041 N N . GLN B 1 174 ? 14.547 4.109 -8.305 1 92.94 174 GLN B N 1
ATOM 6042 C CA . GLN B 1 174 ? 15.102 4.98 -9.336 1 92.94 174 GLN B CA 1
ATOM 6043 C C . GLN B 1 174 ? 14 5.715 -10.086 1 92.94 174 GLN B C 1
ATOM 6045 O O . GLN B 1 174 ? 14.133 6.898 -10.391 1 92.94 174 GLN B O 1
ATOM 6050 N N . LEU B 1 175 ? 12.953 5.027 -10.391 1 94.31 175 LEU B N 1
ATOM 6051 C CA . LEU B 1 175 ? 11.812 5.656 -11.062 1 94.31 175 LEU B CA 1
ATOM 6052 C C . LEU B 1 175 ? 11.258 6.797 -10.219 1 94.31 175 LEU B C 1
ATOM 6054 O O . LEU B 1 175 ? 10.906 7.855 -10.742 1 94.31 175 LEU B O 1
ATOM 6058 N N . ALA B 1 176 ? 11.156 6.602 -8.953 1 93.06 176 ALA B N 1
ATOM 6059 C CA . ALA B 1 176 ? 10.664 7.625 -8.031 1 93.06 176 ALA B CA 1
ATOM 6060 C C . ALA B 1 176 ? 11.602 8.828 -7.996 1 93.06 176 ALA B C 1
ATOM 6062 O O . ALA B 1 176 ? 11.148 9.977 -8.008 1 93.06 176 ALA B O 1
ATOM 6063 N N . MET B 1 177 ? 12.867 8.57 -8.016 1 90.31 177 MET B N 1
ATOM 6064 C CA . MET B 1 177 ? 13.875 9.625 -7.922 1 90.31 177 MET B CA 1
ATOM 6065 C C . MET B 1 177 ? 13.852 10.508 -9.156 1 90.31 177 MET B C 1
ATOM 6067 O O . MET B 1 177 ? 14.141 11.703 -9.078 1 90.31 177 MET B O 1
ATOM 6071 N N . GLU B 1 178 ? 13.422 9.938 -10.258 1 90.06 178 GLU B N 1
ATOM 6072 C CA . GLU B 1 178 ? 13.43 10.688 -11.508 1 90.06 178 GLU B CA 1
ATOM 6073 C C . GLU B 1 178 ? 12.078 11.352 -11.766 1 90.06 178 GLU B C 1
ATOM 6075 O O . GLU B 1 178 ? 11.898 12.023 -12.781 1 90.06 178 GLU B O 1
ATOM 6080 N N . ASP B 1 179 ? 11.203 11.219 -10.859 1 86.5 179 ASP B N 1
ATOM 6081 C CA . ASP B 1 179 ? 9.836 11.695 -11.055 1 86.5 179 ASP B CA 1
ATOM 6082 C C . ASP B 1 179 ? 9.266 11.203 -12.383 1 86.5 179 ASP B C 1
ATOM 6084 O O . ASP B 1 179 ? 8.727 11.984 -13.164 1 86.5 179 ASP B O 1
ATOM 6088 N N . ASP B 1 180 ? 9.602 9.953 -12.625 1 87.69 180 ASP B N 1
ATOM 6089 C CA . ASP B 1 180 ? 9.023 9.305 -13.805 1 87.69 180 ASP B CA 1
ATOM 6090 C C . ASP B 1 180 ? 7.508 9.477 -13.836 1 87.69 180 ASP B C 1
ATOM 6092 O O . ASP B 1 180 ? 6.867 9.586 -12.789 1 87.69 180 ASP B O 1
ATOM 6096 N N . GLU B 1 181 ? 6.953 9.508 -15.031 1 92.56 181 GLU B N 1
ATOM 6097 C CA . GLU B 1 181 ? 5.512 9.68 -15.172 1 92.56 181 GLU B CA 1
ATOM 6098 C C . GLU B 1 181 ? 4.75 8.617 -14.375 1 92.56 181 GLU B C 1
ATOM 6100 O O . GLU B 1 181 ? 3.717 8.906 -13.773 1 92.56 181 GLU B O 1
ATOM 6105 N N . LEU B 1 182 ? 5.273 7.371 -14.359 1 94.56 182 LEU B N 1
ATOM 6106 C CA . LEU B 1 182 ? 4.621 6.297 -13.617 1 94.56 182 LEU B CA 1
ATOM 6107 C C . LEU B 1 182 ? 4.758 6.508 -12.117 1 94.56 182 LEU B C 1
ATOM 6109 O O . LEU B 1 182 ? 3.879 6.113 -11.344 1 94.56 182 LEU B O 1
ATOM 6113 N N . ALA B 1 183 ? 5.898 7.102 -11.688 1 95.31 183 ALA B N 1
ATOM 6114 C CA . ALA B 1 183 ? 6.09 7.387 -10.266 1 95.31 183 ALA B CA 1
ATOM 6115 C C . ALA B 1 183 ? 5.059 8.391 -9.766 1 95.31 183 ALA B C 1
ATOM 6117 O O . ALA B 1 183 ? 4.535 8.258 -8.656 1 95.31 183 ALA B O 1
ATOM 6118 N N . ILE B 1 184 ? 4.77 9.352 -10.562 1 94 184 ILE B N 1
ATOM 6119 C CA . ILE B 1 184 ? 3.76 10.344 -10.227 1 94 184 ILE B CA 1
ATOM 6120 C C . ILE B 1 184 ? 2.375 9.703 -10.234 1 94 184 ILE B C 1
ATOM 6122 O O . ILE B 1 184 ? 1.581 9.914 -9.312 1 94 184 ILE B O 1
ATOM 6126 N N . LYS B 1 185 ? 2.139 8.875 -11.234 1 94.88 185 LYS B N 1
ATOM 6127 C CA . LYS B 1 185 ? 0.848 8.219 -11.406 1 94.88 185 LYS B CA 1
ATOM 6128 C C . LYS B 1 185 ? 0.514 7.332 -10.211 1 94.88 185 LYS B C 1
ATOM 6130 O O . LYS B 1 185 ? -0.611 7.359 -9.703 1 94.88 185 LYS B O 1
ATOM 6135 N N . TYR B 1 186 ? 1.485 6.578 -9.727 1 96.94 186 TYR B N 1
ATOM 6136 C CA . TYR B 1 186 ? 1.21 5.59 -8.688 1 96.94 186 TYR B CA 1
ATOM 6137 C C . TYR B 1 186 ? 1.738 6.059 -7.34 1 96.94 186 TYR B C 1
ATOM 6139 O O . TYR B 1 186 ? 1.833 5.266 -6.398 1 96.94 186 TYR B O 1
ATOM 6147 N N . ASN B 1 187 ? 2.129 7.348 -7.305 1 96.88 187 ASN B N 1
ATOM 6148 C CA . ASN B 1 187 ? 2.555 8 -6.074 1 96.88 187 ASN B CA 1
ATOM 6149 C C . ASN B 1 187 ? 3.695 7.246 -5.402 1 96.88 187 ASN B C 1
ATOM 6151 O O . ASN B 1 187 ? 3.65 6.984 -4.199 1 96.88 187 ASN B O 1
ATOM 6155 N N . ASP B 1 188 ? 4.602 6.793 -6.227 1 95.31 188 ASP B N 1
ATOM 6156 C CA . ASP B 1 188 ? 5.875 6.219 -5.805 1 95.31 188 ASP B CA 1
ATOM 6157 C C . ASP B 1 188 ? 5.672 4.875 -5.109 1 95.31 188 ASP B C 1
ATOM 6159 O O . ASP B 1 188 ? 6.582 4.355 -4.465 1 95.31 188 ASP B O 1
ATOM 6163 N N . GLN B 1 189 ? 4.434 4.281 -5.211 1 95.69 189 GLN B N 1
ATOM 6164 C CA . GLN B 1 189 ? 4.156 3 -4.566 1 95.69 189 GLN B CA 1
ATOM 6165 C C . GLN B 1 189 ? 4.23 1.852 -5.566 1 95.69 189 GLN B C 1
ATOM 6167 O O . GLN B 1 189 ? 3.436 1.785 -6.508 1 95.69 189 GLN B O 1
ATOM 6172 N N . SER B 1 190 ? 5.137 0.932 -5.328 1 97.12 190 SER B N 1
ATOM 6173 C CA . SER B 1 190 ? 5.227 -0.269 -6.152 1 97.12 190 SER B CA 1
ATOM 6174 C C . SER B 1 190 ? 4.918 0.042 -7.613 1 97.12 190 SER B C 1
ATOM 6176 O O . SER B 1 190 ? 4.055 -0.593 -8.219 1 97.12 190 SER B O 1
ATOM 6178 N N . ILE B 1 191 ? 5.648 0.898 -8.188 1 97.62 191 ILE B N 1
ATOM 6179 C CA . ILE B 1 191 ? 5.367 1.539 -9.469 1 97.62 191 ILE B CA 1
ATOM 6180 C C . ILE B 1 191 ? 5.246 0.479 -10.562 1 97.62 191 ILE B C 1
ATOM 6182 O O . ILE B 1 191 ? 4.215 0.38 -11.234 1 97.62 191 ILE B O 1
ATOM 6186 N N . ALA B 1 192 ? 6.242 -0.408 -10.727 1 97.88 192 ALA B N 1
ATOM 6187 C CA . ALA B 1 192 ? 6.246 -1.409 -11.789 1 97.88 192 ALA B CA 1
ATOM 6188 C C . ALA B 1 192 ? 5.105 -2.406 -11.609 1 97.88 192 ALA B C 1
ATOM 6190 O O . ALA B 1 192 ? 4.422 -2.756 -12.57 1 9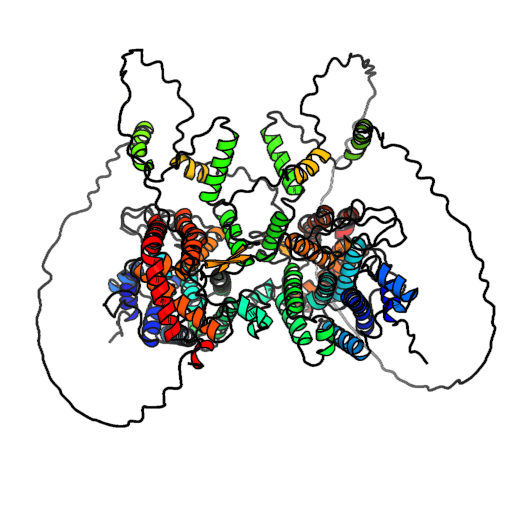7.88 192 ALA B O 1
ATOM 6191 N N . GLU B 1 193 ? 4.875 -2.859 -10.398 1 98.25 193 GLU B N 1
ATOM 6192 C CA . GLU B 1 193 ? 3.832 -3.838 -10.109 1 98.25 193 GLU B CA 1
ATOM 6193 C C . GLU B 1 193 ? 2.445 -3.26 -10.375 1 98.25 193 GLU B C 1
ATOM 6195 O O . GLU B 1 193 ? 1.584 -3.938 -10.938 1 98.25 193 GLU B O 1
ATOM 6200 N N . ASN B 1 194 ? 2.271 -1.992 -9.953 1 98.19 194 ASN B N 1
ATOM 6201 C CA . ASN B 1 194 ? 0.988 -1.348 -10.219 1 98.19 194 ASN B CA 1
ATOM 6202 C C . ASN B 1 194 ? 0.744 -1.172 -11.711 1 98.19 194 ASN B C 1
ATOM 6204 O O . ASN B 1 194 ? -0.385 -1.322 -12.188 1 98.19 194 ASN B O 1
ATOM 6208 N N . GLN B 1 195 ? 1.752 -0.828 -12.398 1 98.31 195 GLN B N 1
ATOM 6209 C CA . GLN B 1 195 ? 1.621 -0.702 -13.844 1 98.31 195 GLN B CA 1
ATOM 6210 C C . GLN B 1 195 ? 1.277 -2.043 -14.484 1 98.31 195 GLN B C 1
ATOM 6212 O O . GLN B 1 195 ? 0.441 -2.109 -15.391 1 98.31 195 GLN B O 1
ATOM 6217 N N . SER B 1 196 ? 1.941 -3.08 -14.055 1 98.75 196 SER B N 1
ATOM 6218 C CA . SER B 1 196 ? 1.665 -4.414 -14.578 1 98.75 196 SER B CA 1
ATOM 6219 C C . SER B 1 196 ? 0.21 -4.809 -14.352 1 98.75 196 SER B C 1
ATOM 6221 O O . SER B 1 196 ? -0.436 -5.363 -15.242 1 98.75 196 SER B O 1
ATOM 6223 N N . LEU B 1 197 ? -0.272 -4.562 -13.148 1 98.62 197 LEU B N 1
ATOM 6224 C CA . LEU B 1 197 ? -1.667 -4.844 -12.82 1 98.62 197 LEU B CA 1
ATOM 6225 C C . LEU B 1 197 ? -2.605 -4.047 -13.727 1 98.62 197 LEU B C 1
ATOM 6227 O O . LEU B 1 197 ? -3.576 -4.594 -14.25 1 98.62 197 LEU B O 1
ATOM 6231 N N . PHE B 1 198 ? -2.299 -2.775 -13.906 1 98.06 198 PHE B N 1
ATOM 6232 C CA . PHE B 1 198 ? -3.127 -1.912 -14.742 1 98.06 198 PHE B CA 1
ATOM 6233 C C . PHE B 1 198 ? -3.207 -2.447 -16.172 1 98.06 198 PHE B C 1
ATOM 6235 O O . PHE B 1 198 ? -4.293 -2.549 -16.734 1 98.06 198 PHE B O 1
ATOM 6242 N N . ILE B 1 199 ? -2.09 -2.842 -16.688 1 98.19 199 ILE B N 1
ATOM 6243 C CA . ILE B 1 199 ? -2.031 -3.35 -18.062 1 98.19 199 ILE B CA 1
ATOM 6244 C C . ILE B 1 199 ? -2.787 -4.676 -18.156 1 98.19 199 ILE B C 1
ATOM 6246 O O . ILE B 1 199 ? -3.59 -4.875 -19.062 1 98.19 199 ILE B O 1
ATOM 6250 N N . GLY B 1 200 ? -2.514 -5.586 -17.25 1 98.44 200 GLY B N 1
ATOM 6251 C CA . GLY B 1 200 ? -3.156 -6.891 -17.25 1 98.44 200 GLY B CA 1
ATOM 6252 C C . GLY B 1 200 ? -4.672 -6.809 -17.234 1 98.44 200 GLY B C 1
ATOM 6253 O O . GLY B 1 200 ? -5.348 -7.453 -18.031 1 98.44 200 GLY B O 1
ATOM 6254 N N . PHE B 1 201 ? -5.211 -5.973 -16.391 1 97.75 201 PHE B N 1
ATOM 6255 C CA . PHE B 1 201 ? -6.656 -5.945 -16.203 1 97.75 201 PHE B CA 1
ATOM 6256 C C . PHE B 1 201 ? -7.316 -5.035 -17.234 1 97.75 201 PHE B C 1
ATOM 6258 O O . PHE B 1 201 ? -8.438 -5.301 -17.688 1 97.75 201 PHE B O 1
ATOM 6265 N N . SER B 1 202 ? -6.633 -3.916 -17.641 1 96.88 202 SER B N 1
ATOM 6266 C CA . SER B 1 202 ? -7.176 -3.09 -18.703 1 96.88 202 SER B CA 1
ATOM 6267 C C . SER B 1 202 ? -7.348 -3.893 -20 1 96.88 202 SER B C 1
ATOM 6269 O O . SER B 1 202 ? -8.328 -3.715 -20.719 1 96.88 202 SER B O 1
ATOM 6271 N N . GLU B 1 203 ? -6.395 -4.766 -20.25 1 98.12 203 GLU B N 1
ATOM 6272 C CA . GLU B 1 203 ? -6.488 -5.621 -21.422 1 98.12 203 GLU B CA 1
ATOM 6273 C C . GLU B 1 203 ? -7.613 -6.641 -21.281 1 98.12 203 GLU B C 1
ATOM 6275 O O . GLU B 1 203 ? -8.406 -6.828 -22.203 1 98.12 203 GLU B O 1
ATOM 6280 N N . LEU B 1 204 ? -7.688 -7.297 -20.125 1 98.06 204 LEU B N 1
ATOM 6281 C CA . LEU B 1 204 ? -8.664 -8.352 -19.906 1 98.06 204 LEU B CA 1
ATOM 6282 C C . LEU B 1 204 ? -10.086 -7.816 -20.031 1 98.06 204 LEU B C 1
ATOM 6284 O O . LEU B 1 204 ? -10.992 -8.539 -20.453 1 98.06 204 LEU B O 1
ATOM 6288 N N . LEU B 1 205 ? -10.32 -6.527 -19.703 1 96.12 205 LEU B N 1
ATOM 6289 C CA . LEU B 1 205 ? -11.656 -5.949 -19.609 1 96.12 205 LEU B CA 1
ATOM 6290 C C . LEU B 1 205 ? -12.125 -5.445 -20.984 1 96.12 205 LEU B C 1
ATOM 6292 O O . LEU B 1 205 ? -13.266 -5.012 -21.125 1 96.12 205 LEU B O 1
ATOM 6296 N N . LYS B 1 206 ? -11.312 -5.547 -21.984 1 97.25 206 LYS B N 1
ATOM 6297 C CA . LYS B 1 206 ? -11.727 -5.176 -23.328 1 97.25 206 LYS B CA 1
ATOM 6298 C C . LYS B 1 206 ? -12.828 -6.098 -23.828 1 97.25 206 LYS B C 1
ATOM 6300 O O . LYS B 1 206 ? -12.898 -7.262 -23.438 1 97.25 206 LYS B O 1
ATOM 6305 N N . SER B 1 207 ? -13.602 -5.633 -24.781 1 96.75 207 SER B N 1
ATOM 6306 C CA . SER B 1 207 ? -14.734 -6.371 -25.328 1 96.75 207 SER B CA 1
ATOM 6307 C C . SER B 1 207 ? -14.273 -7.602 -26.109 1 96.75 207 SER B C 1
ATOM 6309 O O . SER B 1 207 ? -15.023 -8.578 -26.234 1 96.75 207 SER B O 1
ATOM 6311 N N . ASP B 1 208 ? -13.016 -7.629 -26.516 1 97.31 208 ASP B N 1
ATOM 6312 C CA . ASP B 1 208 ? -12.453 -8.727 -27.281 1 97.31 208 ASP B CA 1
ATOM 6313 C C . ASP B 1 208 ? -12.43 -10.023 -26.469 1 97.31 208 ASP B C 1
ATOM 6315 O O . ASP B 1 208 ? -12.312 -11.109 -27.031 1 97.31 208 ASP B O 1
ATOM 6319 N N . TYR B 1 209 ? -12.555 -9.883 -25.141 1 98.12 209 TYR B N 1
ATOM 6320 C CA . TYR B 1 209 ? -12.398 -11.055 -24.297 1 98.12 209 TYR B CA 1
ATOM 6321 C C . TYR B 1 209 ? -13.688 -11.367 -23.547 1 98.12 209 TYR B C 1
ATOM 6323 O O . TYR B 1 209 ? -13.656 -11.953 -22.453 1 98.12 209 TYR B O 1
ATOM 6331 N N . ASP B 1 210 ? -14.789 -10.984 -24.031 1 96.94 210 ASP B N 1
ATOM 6332 C CA . ASP B 1 210 ? -16.078 -11.117 -23.359 1 96.94 210 ASP B CA 1
ATOM 6333 C C . ASP B 1 210 ? -16.406 -12.586 -23.094 1 96.94 210 ASP B C 1
ATOM 6335 O O . ASP B 1 210 ? -16.828 -12.938 -21.984 1 96.94 210 ASP B O 1
ATOM 6339 N N . LYS B 1 211 ? -16.266 -13.445 -24.078 1 96.69 211 LYS B N 1
ATOM 6340 C CA . LYS B 1 211 ? -16.594 -14.859 -23.906 1 96.69 211 LYS B CA 1
ATOM 6341 C C . LYS B 1 211 ? -15.672 -15.516 -22.875 1 96.69 211 LYS B C 1
ATOM 6343 O O . LYS B 1 211 ? -16.125 -16.344 -22.078 1 96.69 211 LYS B O 1
ATOM 6348 N N . LEU B 1 212 ? -14.422 -15.148 -22.969 1 97.81 212 LEU B N 1
ATOM 6349 C CA . LEU B 1 212 ? -13.445 -15.656 -22 1 97.81 212 LEU B CA 1
ATOM 6350 C C . LEU B 1 212 ? -13.828 -15.25 -20.578 1 97.81 212 LEU B C 1
ATOM 6352 O O . LEU B 1 212 ? -13.828 -16.094 -19.672 1 97.81 212 LEU B O 1
ATOM 6356 N N . ARG B 1 213 ? -14.195 -13.984 -20.344 1 97.44 213 ARG B N 1
ATOM 6357 C CA . ARG B 1 213 ? -14.562 -13.484 -19.016 1 97.44 213 ARG B CA 1
ATOM 6358 C C . ARG B 1 213 ? -15.82 -14.172 -18.5 1 97.44 213 ARG B C 1
ATOM 6360 O O . ARG B 1 213 ? -15.922 -14.484 -17.312 1 97.44 213 ARG B O 1
ATOM 6367 N N . HIS B 1 214 ? -16.734 -14.445 -19.375 1 96.38 214 HIS B N 1
ATOM 6368 C CA . HIS B 1 214 ? -17.984 -15.055 -18.969 1 96.38 214 HIS B CA 1
ATOM 6369 C C . HIS B 1 214 ? -17.766 -16.469 -18.438 1 96.38 214 HIS B C 1
ATOM 6371 O O . HIS B 1 214 ? -18.469 -16.906 -17.516 1 96.38 214 HIS B O 1
ATOM 6377 N N . ILE B 1 215 ? -16.859 -17.172 -19.062 1 95.62 215 ILE B N 1
ATOM 6378 C CA . ILE B 1 215 ? -16.625 -18.547 -18.641 1 95.62 215 ILE B CA 1
ATOM 6379 C C . ILE B 1 215 ? -15.828 -18.562 -17.344 1 95.62 215 ILE B C 1
ATOM 6381 O O . ILE B 1 215 ? -16.016 -19.438 -16.5 1 95.62 215 ILE B O 1
ATOM 6385 N N . ILE B 1 216 ? -14.922 -17.609 -17.125 1 96.38 216 ILE B N 1
ATOM 6386 C CA . ILE B 1 216 ? -14.07 -17.562 -15.938 1 96.38 216 ILE B CA 1
ATOM 6387 C C . ILE B 1 216 ? -14.852 -16.953 -14.773 1 96.38 216 ILE B C 1
ATOM 6389 O O . ILE B 1 216 ? -14.719 -17.391 -13.625 1 96.38 216 ILE B O 1
ATOM 6393 N N . PHE B 1 217 ? -15.688 -15.922 -15.156 1 96.75 217 PHE B N 1
ATOM 6394 C CA . PHE B 1 217 ? -16.406 -15.203 -14.117 1 96.75 217 PHE B CA 1
ATOM 6395 C C . PHE B 1 217 ? -17.906 -15.273 -14.352 1 96.75 217 PHE B C 1
ATOM 6397 O O . PHE B 1 217 ? -18.547 -14.266 -14.664 1 96.75 217 PHE B O 1
ATOM 6404 N N . PRO B 1 218 ? -18.531 -16.391 -14.047 1 94.69 218 PRO B N 1
ATOM 6405 C CA . PRO B 1 218 ? -19.984 -16.484 -14.242 1 94.69 218 PRO B CA 1
ATOM 6406 C C . PRO B 1 218 ? -20.766 -15.57 -13.305 1 94.69 218 PRO B C 1
ATOM 6408 O O . PRO B 1 218 ? -21.875 -15.133 -13.641 1 94.69 218 PRO B O 1
ATOM 6411 N N . LYS B 1 219 ? -20.188 -15.25 -12.133 1 94 219 LYS B N 1
ATOM 6412 C CA . LYS B 1 219 ? -20.797 -14.328 -11.172 1 94 219 LYS B CA 1
ATOM 6413 C C . LYS B 1 219 ? -19.875 -13.148 -10.883 1 94 219 LYS B C 1
ATOM 6415 O O . LYS B 1 219 ? -18.656 -13.289 -10.898 1 94 219 LYS B O 1
ATOM 6420 N N . PRO B 1 220 ? -20.469 -12.016 -10.633 1 91.81 220 PRO B N 1
ATOM 6421 C CA . PRO B 1 220 ? -19.641 -10.852 -10.297 1 91.81 220 PRO B CA 1
ATOM 6422 C C . PRO B 1 220 ? -18.734 -11.102 -9.102 1 91.81 220 PRO B C 1
ATOM 6424 O O . PRO B 1 220 ? -17.625 -10.562 -9.047 1 91.81 220 PRO B O 1
ATOM 6427 N N . GLU B 1 221 ? -19.188 -11.891 -8.258 1 92.44 221 GLU B N 1
ATOM 6428 C CA . GLU B 1 221 ? -18.391 -12.195 -7.066 1 92.44 221 GLU B CA 1
ATOM 6429 C C . GLU B 1 221 ? -17.125 -12.953 -7.426 1 92.44 221 GLU B C 1
ATOM 6431 O O . GLU B 1 221 ? -16.094 -12.789 -6.773 1 92.44 221 GLU B O 1
ATOM 6436 N N . ASP B 1 222 ? -17.188 -13.797 -8.43 1 95.5 222 ASP B N 1
ATOM 6437 C CA . ASP B 1 222 ? -16 -14.531 -8.883 1 95.5 222 ASP B CA 1
ATOM 6438 C C . ASP B 1 222 ? -14.922 -13.586 -9.383 1 95.5 222 ASP B C 1
ATOM 6440 O O . ASP B 1 222 ? -13.75 -13.742 -9.047 1 95.5 222 ASP B O 1
ATOM 6444 N N . TYR B 1 223 ? -15.383 -12.609 -10.117 1 96.12 223 TYR B N 1
ATOM 6445 C CA . TYR B 1 223 ? -14.438 -11.625 -10.625 1 96.12 223 TYR B CA 1
ATOM 6446 C C . TYR B 1 223 ? -13.812 -10.828 -9.484 1 96.12 223 TYR B C 1
ATOM 6448 O O . TYR B 1 223 ? -12.602 -10.578 -9.477 1 96.12 223 TYR B O 1
ATOM 6456 N N . ARG B 1 224 ? -14.617 -10.406 -8.539 1 93.44 224 ARG B N 1
ATOM 6457 C CA . ARG B 1 224 ? -14.125 -9.625 -7.41 1 93.44 224 ARG B CA 1
ATOM 6458 C C . ARG B 1 224 ? -13.086 -10.406 -6.613 1 93.44 224 ARG B C 1
ATOM 6460 O O . ARG B 1 224 ? -12.039 -9.859 -6.246 1 93.44 224 ARG B O 1
ATOM 6467 N N . ARG B 1 225 ? -13.406 -11.625 -6.344 1 94.25 225 ARG B N 1
ATOM 6468 C CA . ARG B 1 225 ? -12.477 -12.477 -5.613 1 94.25 225 ARG B CA 1
ATOM 6469 C C . ARG B 1 225 ? -11.188 -12.68 -6.402 1 94.25 225 ARG B C 1
ATOM 6471 O O . ARG B 1 225 ? -10.094 -12.602 -5.84 1 94.25 225 ARG B O 1
ATOM 6478 N N . PHE B 1 226 ? -11.391 -12.953 -7.688 1 97.5 226 PHE B N 1
ATOM 6479 C CA . PHE B 1 226 ? -10.266 -13.164 -8.586 1 97.5 226 PHE B CA 1
ATOM 6480 C C . PHE B 1 226 ? -9.367 -11.93 -8.625 1 97.5 226 PHE B C 1
ATOM 6482 O O . PHE B 1 226 ? -8.156 -12.031 -8.438 1 97.5 226 PHE B O 1
ATOM 6489 N N . ARG B 1 227 ? -9.906 -10.781 -8.836 1 97.06 227 ARG B N 1
ATOM 6490 C CA . ARG B 1 227 ? -9.141 -9.547 -8.969 1 97.06 227 ARG B CA 1
ATOM 6491 C C . ARG B 1 227 ? -8.445 -9.188 -7.66 1 97.06 227 ARG B C 1
ATOM 6493 O O . ARG B 1 227 ? -7.277 -8.797 -7.66 1 97.06 227 ARG B O 1
ATOM 6500 N N . ALA B 1 228 ? -9.164 -9.281 -6.578 1 95.5 228 ALA B N 1
ATOM 6501 C CA . ALA B 1 228 ? -8.57 -8.984 -5.277 1 95.5 228 ALA B CA 1
ATOM 6502 C C . ALA B 1 228 ? -7.34 -9.859 -5.027 1 95.5 228 ALA B C 1
ATOM 6504 O O . ALA B 1 228 ? -6.316 -9.367 -4.543 1 95.5 228 ALA B O 1
ATOM 6505 N N . ALA B 1 229 ? -7.457 -11.102 -5.359 1 97.75 229 ALA B N 1
ATOM 6506 C CA . ALA B 1 229 ? -6.336 -12.023 -5.184 1 97.75 229 ALA B CA 1
ATOM 6507 C C . ALA B 1 229 ? -5.16 -11.625 -6.07 1 97.75 229 ALA B C 1
ATOM 6509 O O . ALA B 1 229 ? -4.016 -11.578 -5.613 1 97.75 229 ALA B O 1
ATOM 6510 N N . CYS B 1 230 ? -5.445 -11.352 -7.301 1 98.62 230 CYS B N 1
ATOM 6511 C CA . CYS B 1 230 ? -4.391 -11.008 -8.25 1 98.62 230 CYS B CA 1
ATOM 6512 C C . CYS B 1 230 ? -3.664 -9.734 -7.824 1 98.62 230 CYS B C 1
ATOM 6514 O O . CYS B 1 230 ? -2.439 -9.656 -7.922 1 98.62 230 CYS B O 1
ATOM 6516 N N . VAL B 1 231 ? -4.391 -8.742 -7.387 1 98 231 VAL B N 1
ATOM 6517 C CA . VAL B 1 231 ? -3.793 -7.492 -6.938 1 98 231 VAL B CA 1
ATOM 6518 C C . VAL B 1 231 ? -2.848 -7.762 -5.766 1 98 231 VAL B C 1
ATOM 6520 O O . VAL B 1 231 ? -1.697 -7.316 -5.773 1 98 231 VAL B O 1
ATOM 6523 N N . ASN B 1 232 ? -3.318 -8.508 -4.859 1 97.19 232 ASN B N 1
ATOM 6524 C CA . ASN B 1 232 ? -2.504 -8.852 -3.697 1 97.19 232 ASN B CA 1
ATOM 6525 C C . ASN B 1 232 ? -1.253 -9.625 -4.098 1 97.19 232 ASN B C 1
ATOM 6527 O O . ASN B 1 232 ? -0.163 -9.359 -3.588 1 97.19 232 ASN B O 1
ATOM 6531 N N . LEU B 1 233 ? -1.419 -10.547 -4.949 1 98.69 233 LEU B N 1
ATOM 6532 C CA . LEU B 1 233 ? -0.322 -11.422 -5.344 1 98.69 233 LEU B CA 1
ATOM 6533 C C . LEU B 1 233 ? 0.764 -10.641 -6.074 1 98.69 233 LEU B C 1
ATOM 6535 O O . LEU B 1 233 ? 1.946 -10.75 -5.742 1 98.69 233 LEU B O 1
ATOM 6539 N N . VAL B 1 234 ? 0.391 -9.859 -7.035 1 98.81 234 VAL B N 1
ATOM 6540 C CA . VAL B 1 234 ? 1.359 -9.117 -7.832 1 98.81 234 VAL B CA 1
ATOM 6541 C C . VAL B 1 234 ? 2.061 -8.078 -6.961 1 98.81 234 VAL B C 1
ATOM 6543 O O . VAL B 1 234 ? 3.281 -7.914 -7.035 1 98.81 234 VAL B O 1
ATOM 6546 N N . LEU B 1 235 ? 1.34 -7.398 -6.133 1 98.31 235 LEU B N 1
ATOM 6547 C CA . LEU B 1 235 ? 1.953 -6.406 -5.258 1 98.31 235 LEU B CA 1
ATOM 6548 C C . LEU B 1 235 ? 2.926 -7.07 -4.285 1 98.31 235 LEU B C 1
ATOM 6550 O O . LEU B 1 235 ? 3.928 -6.465 -3.898 1 98.31 235 LEU B O 1
ATOM 6554 N N . ALA B 1 236 ? 2.703 -8.273 -3.934 1 97.38 236 ALA B N 1
ATOM 6555 C CA . ALA B 1 236 ? 3.557 -9 -2.994 1 97.38 236 ALA B CA 1
ATOM 6556 C C . ALA B 1 236 ? 4.922 -9.297 -3.611 1 97.38 236 ALA B C 1
ATOM 6558 O O . ALA B 1 236 ? 5.875 -9.625 -2.898 1 97.38 236 ALA B O 1
ATOM 6559 N N . THR B 1 237 ? 5.055 -9.164 -4.891 1 97.62 237 THR B N 1
ATOM 6560 C CA . THR B 1 237 ? 6.32 -9.477 -5.551 1 97.62 237 THR B CA 1
ATOM 6561 C C . THR B 1 237 ? 7.27 -8.281 -5.477 1 97.62 237 THR B C 1
ATOM 6563 O O . THR B 1 237 ? 8.445 -8.398 -5.844 1 97.62 237 THR B O 1
ATOM 6566 N N . ASP B 1 238 ? 6.789 -7.137 -5.043 1 96.38 238 ASP B N 1
ATOM 6567 C CA . ASP B 1 238 ? 7.68 -6.012 -4.773 1 96.38 238 ASP B CA 1
ATOM 6568 C C . ASP B 1 238 ? 8.406 -6.191 -3.443 1 96.38 238 ASP B C 1
ATOM 6570 O O . ASP B 1 238 ? 8 -5.633 -2.424 1 96.38 238 ASP B O 1
ATOM 6574 N N . ILE B 1 239 ? 9.469 -6.754 -3.508 1 92.88 239 ILE B N 1
ATOM 6575 C CA . ILE B 1 239 ? 10.156 -7.152 -2.283 1 92.88 239 ILE B CA 1
ATOM 6576 C C . ILE B 1 239 ? 10.969 -5.977 -1.745 1 92.88 239 ILE B C 1
ATOM 6578 O O . ILE B 1 239 ? 11.398 -5.988 -0.589 1 92.88 239 ILE B O 1
ATOM 6582 N N . ALA B 1 240 ? 11.25 -4.992 -2.613 1 93.75 240 ALA B N 1
ATOM 6583 C CA . ALA B 1 240 ? 12.078 -3.857 -2.209 1 93.75 240 ALA B CA 1
ATOM 6584 C C . ALA B 1 240 ? 11.258 -2.84 -1.414 1 93.75 240 ALA B C 1
ATOM 6586 O O . ALA B 1 240 ? 11.82 -1.943 -0.78 1 93.75 240 ALA B O 1
ATOM 6587 N N . SER B 1 241 ? 9.984 -2.936 -1.427 1 95.25 241 SER B N 1
ATOM 6588 C CA . SER B 1 241 ? 9.117 -2.012 -0.705 1 95.25 241 SER B CA 1
ATOM 6589 C C . SER B 1 241 ? 9.094 -2.322 0.789 1 95.25 241 SER B C 1
ATOM 6591 O O . SER B 1 241 ? 8.734 -3.428 1.194 1 95.25 241 SER B O 1
ATOM 6593 N N . PRO B 1 242 ? 9.445 -1.376 1.596 1 92.56 242 PRO B N 1
ATOM 6594 C CA . PRO B 1 242 ? 9.383 -1.6 3.043 1 92.56 242 PRO B CA 1
ATOM 6595 C C . PRO B 1 242 ? 7.969 -1.916 3.529 1 92.56 242 PRO B C 1
ATOM 6597 O O . PRO B 1 242 ? 7.789 -2.791 4.379 1 92.56 242 PRO B O 1
ATOM 6600 N N . GLU B 1 243 ? 7.008 -1.249 2.998 1 92.94 243 GLU B N 1
ATOM 6601 C CA . GLU B 1 243 ? 5.629 -1.461 3.424 1 92.94 243 GLU B CA 1
ATOM 6602 C C . GLU B 1 243 ? 5.133 -2.846 3.014 1 92.94 243 GLU B C 1
ATOM 6604 O O . GLU B 1 243 ? 4.449 -3.52 3.789 1 92.94 243 GLU B O 1
ATOM 6609 N N . ARG B 1 244 ? 5.434 -3.227 1.791 1 94.75 244 ARG B N 1
ATOM 6610 C CA . ARG B 1 244 ? 5.012 -4.547 1.335 1 94.75 244 ARG B CA 1
ATOM 6611 C C . ARG B 1 244 ? 5.68 -5.648 2.154 1 94.75 244 ARG B C 1
ATOM 6613 O O . ARG B 1 244 ? 5.047 -6.656 2.477 1 94.75 244 ARG B O 1
ATOM 6620 N N . SER B 1 245 ? 6.957 -5.41 2.42 1 92.69 245 SER B N 1
ATOM 6621 C CA . SER B 1 245 ? 7.68 -6.355 3.26 1 92.69 245 SER B CA 1
ATOM 6622 C C . SER B 1 245 ? 7.035 -6.484 4.637 1 92.69 245 SER B C 1
ATOM 6624 O O . SER B 1 245 ? 6.871 -7.59 5.152 1 92.69 245 SER B O 1
ATOM 6626 N N . GLN B 1 246 ? 6.656 -5.395 5.195 1 93.69 246 GLN B N 1
ATOM 6627 C CA . GLN B 1 246 ? 6.035 -5.398 6.512 1 93.69 246 GLN B CA 1
ATOM 6628 C C . GLN B 1 246 ? 4.668 -6.074 6.477 1 93.69 246 GLN B C 1
ATOM 6630 O O . GLN B 1 246 ? 4.32 -6.832 7.387 1 93.69 246 GLN B O 1
ATOM 6635 N N . ILE B 1 247 ? 3.91 -5.789 5.516 1 94.62 247 ILE B N 1
ATOM 6636 C CA . ILE B 1 247 ? 2.588 -6.391 5.371 1 94.62 247 ILE B CA 1
ATOM 6637 C C . ILE B 1 247 ? 2.721 -7.906 5.258 1 94.62 247 ILE B C 1
ATOM 6639 O O . ILE B 1 247 ? 1.955 -8.648 5.879 1 94.62 247 ILE B O 1
ATOM 6643 N N . GLY B 1 248 ? 3.695 -8.297 4.391 1 93.81 248 GLY B N 1
ATOM 6644 C CA . GLY B 1 248 ? 3.934 -9.727 4.27 1 93.81 248 GLY B CA 1
ATOM 6645 C C . GLY B 1 248 ? 4.262 -10.391 5.59 1 93.81 248 GLY B C 1
ATOM 6646 O O . GLY B 1 248 ? 3.742 -11.469 5.898 1 93.81 248 GLY B O 1
ATOM 6647 N N . LYS B 1 249 ? 5.047 -9.758 6.371 1 91.62 249 LYS B N 1
ATOM 6648 C CA . LYS B 1 249 ? 5.426 -10.273 7.684 1 91.62 249 LYS B CA 1
ATOM 6649 C C . LYS B 1 249 ? 4.219 -10.344 8.617 1 91.62 249 LYS B C 1
ATOM 6651 O O . LYS B 1 249 ? 4.027 -11.336 9.32 1 91.62 249 LYS B O 1
ATOM 6656 N N . SER B 1 250 ? 3.43 -9.305 8.617 1 93.12 250 SER B N 1
ATOM 6657 C CA . SER B 1 250 ? 2.262 -9.234 9.484 1 93.12 250 SER B CA 1
ATOM 6658 C C . SER B 1 250 ? 1.219 -10.281 9.109 1 93.12 250 SER B C 1
ATOM 6660 O O . SER B 1 250 ? 0.604 -10.898 9.977 1 93.12 250 SER B O 1
ATOM 6662 N N . LYS B 1 251 ? 1.012 -10.43 7.871 1 94.44 251 LYS B N 1
ATOM 6663 C CA . LYS B 1 251 ? 0.06 -11.43 7.406 1 94.44 251 LYS B CA 1
ATOM 6664 C C . LYS B 1 251 ? 0.503 -12.836 7.809 1 94.44 251 LYS B C 1
ATOM 6666 O O . LYS B 1 251 ? -0.314 -13.648 8.242 1 94.44 251 LYS B O 1
ATOM 6671 N N . TRP B 1 252 ? 1.801 -13.102 7.621 1 94.44 252 TRP B N 1
ATOM 6672 C CA . TRP B 1 252 ? 2.328 -14.406 8 1 94.44 252 TRP B CA 1
ATOM 6673 C C . TRP B 1 252 ? 2.105 -14.672 9.492 1 94.44 252 TRP B C 1
ATOM 6675 O O . TRP B 1 252 ? 1.649 -15.75 9.875 1 94.44 252 TRP B O 1
ATOM 6685 N N . LYS B 1 253 ? 2.428 -13.68 10.273 1 90.62 253 LYS B N 1
ATOM 6686 C CA . LYS B 1 253 ? 2.279 -13.82 11.719 1 90.62 253 LYS B CA 1
ATOM 6687 C C . LYS B 1 253 ? 0.825 -14.086 12.102 1 90.62 253 LYS B C 1
ATOM 6689 O O . LYS B 1 253 ? 0.545 -14.93 12.961 1 90.62 253 LYS B O 1
ATOM 6694 N N . GLU B 1 254 ? -0.034 -13.367 11.469 1 89.44 254 GLU B N 1
ATOM 6695 C CA . GLU B 1 254 ? -1.455 -13.539 11.75 1 89.44 254 GLU B CA 1
ATOM 6696 C C . GLU B 1 254 ? -1.945 -14.914 11.289 1 89.44 254 GLU B C 1
ATOM 6698 O O . GLU B 1 254 ? -2.805 -15.516 11.938 1 89.44 254 GLU B O 1
ATOM 6703 N N . ALA B 1 255 ? -1.437 -15.398 10.227 1 91.25 255 ALA B N 1
ATOM 6704 C CA . ALA B 1 255 ? -1.902 -16.656 9.625 1 91.25 255 ALA B CA 1
ATOM 6705 C C . ALA B 1 255 ? -1.268 -17.859 10.305 1 91.25 255 ALA B C 1
ATOM 6707 O O . ALA B 1 255 ? -1.945 -18.844 10.586 1 91.25 255 ALA B O 1
ATOM 6708 N N . PHE B 1 256 ? 0.07 -17.75 10.578 1 91.56 256 PHE B N 1
ATOM 6709 C CA . PHE B 1 256 ? 0.801 -18.953 10.953 1 91.56 256 PHE B CA 1
ATOM 6710 C C . PHE B 1 256 ? 1.586 -18.734 12.242 1 91.56 256 PHE B C 1
ATOM 6712 O O . PHE B 1 256 ? 2.254 -19.641 12.734 1 91.56 256 PHE B O 1
ATOM 6719 N N . GLY B 1 257 ? 1.482 -17.484 12.789 1 85.5 257 GLY B N 1
ATOM 6720 C CA . GLY B 1 257 ? 2.252 -17.172 13.984 1 85.5 257 GLY B CA 1
ATOM 6721 C C . GLY B 1 257 ? 3.695 -16.812 13.688 1 85.5 257 GLY B C 1
ATOM 6722 O O . GLY B 1 257 ? 4.043 -16.5 12.547 1 85.5 257 GLY B O 1
ATOM 6723 N N . ASP B 1 258 ? 4.496 -16.656 14.695 1 75.94 258 ASP B N 1
ATOM 6724 C CA . ASP B 1 258 ? 5.898 -16.266 14.531 1 75.94 258 ASP B CA 1
ATOM 6725 C C . ASP B 1 258 ? 6.676 -17.344 13.773 1 75.94 258 ASP B C 1
ATOM 6727 O O . ASP B 1 258 ? 6.488 -18.531 14.016 1 75.94 258 ASP B O 1
ATOM 6731 N N . PRO B 1 259 ? 7.48 -16.844 12.859 1 65.56 259 PRO B N 1
ATOM 6732 C CA . PRO B 1 259 ? 8.32 -17.828 12.164 1 65.56 259 PRO B CA 1
ATOM 6733 C C . PRO B 1 259 ? 9.203 -18.625 13.125 1 65.56 259 PRO B C 1
ATOM 6735 O O . PRO B 1 259 ? 9.523 -18.141 14.219 1 65.56 259 PRO B O 1
ATOM 6738 N N . TYR B 1 260 ? 9.609 -19.75 12.727 1 53.88 260 TYR B N 1
ATOM 6739 C CA . TYR B 1 260 ? 10.383 -20.672 13.539 1 53.88 260 TYR B CA 1
ATOM 6740 C C . TYR B 1 260 ? 11.656 -20.016 14.062 1 53.88 260 TYR B C 1
ATOM 6742 O O . TYR B 1 260 ? 12.016 -20.188 15.227 1 53.88 260 TYR B O 1
ATOM 6750 N N . GLU B 1 261 ? 12.164 -19.344 13.172 1 55.12 261 GLU B N 1
ATOM 6751 C CA . GLU B 1 261 ? 13.422 -18.703 13.547 1 55.12 261 GLU B CA 1
ATOM 6752 C C . GLU B 1 261 ? 13.219 -17.719 14.695 1 55.12 261 GLU B C 1
ATOM 6754 O O . GLU B 1 261 ? 14.062 -17.609 15.586 1 55.12 261 GLU B O 1
ATOM 6759 N N . THR B 1 262 ? 12.086 -17.094 14.57 1 56.31 262 THR B N 1
ATOM 6760 C CA . THR B 1 262 ? 11.773 -16.125 15.617 1 56.31 262 THR B CA 1
ATOM 6761 C C . THR B 1 262 ? 11.484 -16.828 16.938 1 56.31 262 THR B C 1
ATOM 6763 O O . THR B 1 262 ? 11.945 -16.391 18 1 56.31 262 THR B O 1
ATOM 6766 N N . VAL B 1 263 ? 10.805 -17.891 16.812 1 49.41 263 VAL B N 1
ATOM 6767 C CA . VAL B 1 263 ? 10.469 -18.672 18 1 49.41 263 VAL B CA 1
ATOM 6768 C C . VAL B 1 263 ? 11.742 -19.25 18.609 1 49.41 263 VAL B C 1
ATOM 6770 O O . VAL B 1 263 ? 11.922 -19.188 19.828 1 49.41 263 VAL B O 1
ATOM 6773 N N . GLU B 1 264 ? 12.516 -19.672 17.688 1 50.38 264 GLU B N 1
ATOM 6774 C CA . GLU B 1 264 ? 13.789 -20.203 18.156 1 50.38 264 GLU B CA 1
ATOM 6775 C C . GLU B 1 264 ? 14.609 -19.141 18.875 1 50.38 264 GLU B C 1
ATOM 6777 O O . GLU B 1 264 ? 15.164 -19.406 19.953 1 50.38 264 GLU B O 1
ATOM 6782 N N . ARG B 1 265 ? 14.609 -18.016 18.328 1 52.03 265 ARG B N 1
ATOM 6783 C CA . ARG B 1 265 ? 15.375 -16.922 18.922 1 52.03 265 ARG B CA 1
ATOM 6784 C C . ARG B 1 265 ? 14.805 -16.547 20.281 1 52.03 265 ARG B C 1
ATOM 6786 O O . ARG B 1 265 ? 15.562 -16.297 21.234 1 52.03 265 ARG B O 1
ATOM 6793 N N . LYS B 1 266 ? 13.539 -16.516 20.328 1 53.38 266 LYS B N 1
ATOM 6794 C CA . LYS B 1 266 ? 12.883 -16.156 21.578 1 53.38 266 LYS B CA 1
ATOM 6795 C C . LYS B 1 266 ? 13.164 -17.188 22.672 1 53.38 266 LYS B C 1
ATOM 6797 O O . LYS B 1 266 ? 13.422 -16.844 23.812 1 53.38 266 LYS B O 1
ATOM 6802 N N . VAL B 1 267 ? 13.094 -18.391 22.297 1 48.5 267 VAL B N 1
ATOM 6803 C CA . VAL B 1 267 ? 13.336 -19.484 23.234 1 48.5 267 VAL B CA 1
ATOM 6804 C C . VAL B 1 267 ? 14.789 -19.438 23.703 1 48.5 267 VAL B C 1
ATOM 6806 O O . VAL B 1 267 ? 15.062 -19.578 24.906 1 48.5 267 VAL B O 1
ATOM 6809 N N . LEU B 1 268 ? 15.602 -19.203 22.766 1 48.59 268 LEU B N 1
ATOM 6810 C CA . LEU B 1 268 ? 17.016 -19.125 23.109 1 48.59 268 LEU B CA 1
ATOM 6811 C C . LEU B 1 268 ? 17.297 -17.953 24.031 1 48.59 268 LEU B C 1
ATOM 6813 O O . LEU B 1 268 ? 18.094 -18.062 24.969 1 48.59 268 LEU B O 1
ATOM 6817 N N . LYS B 1 269 ? 16.672 -16.906 23.781 1 51.59 269 LYS B N 1
ATOM 6818 C CA . LYS B 1 269 ? 16.812 -15.734 24.656 1 51.59 269 LYS B CA 1
ATOM 6819 C C . LYS B 1 269 ? 16.281 -16.016 26.047 1 51.59 269 LYS B C 1
ATOM 6821 O O . LYS B 1 269 ? 16.875 -15.609 27.047 1 51.59 269 LYS B O 1
ATOM 6826 N N . GLN B 1 270 ? 15.172 -16.688 26.125 1 49.78 270 GLN B N 1
ATOM 6827 C CA . GLN B 1 270 ? 14.578 -17.062 27.406 1 49.78 270 GLN B CA 1
ATOM 6828 C C . GLN B 1 270 ? 15.484 -18.016 28.172 1 49.78 270 GLN B C 1
ATOM 6830 O O . GLN B 1 270 ? 15.617 -17.922 29.391 1 49.78 270 GLN B O 1
ATOM 6835 N N . LEU B 1 271 ? 15.977 -18.938 27.453 1 49 271 LEU B N 1
ATOM 6836 C CA . LEU B 1 271 ? 16.875 -19.906 28.062 1 49 271 LEU B CA 1
ATOM 6837 C C . LEU B 1 271 ? 18.141 -19.234 28.562 1 49 271 LEU B C 1
ATOM 6839 O O . LEU B 1 271 ? 18.672 -19.594 29.609 1 49 271 LEU B O 1
ATOM 6843 N N . SER B 1 272 ? 18.594 -18.406 27.781 1 48.84 272 SER B N 1
ATOM 6844 C CA . SER B 1 272 ? 19.812 -17.703 28.188 1 48.84 272 SER B CA 1
ATOM 6845 C C . SER B 1 272 ? 19.578 -16.875 29.453 1 48.84 272 SER B C 1
ATOM 6847 O O . SER B 1 272 ? 20.5 -16.656 30.234 1 48.84 272 SER B O 1
ATOM 6849 N N . THR B 1 273 ? 18.469 -16.312 29.531 1 49.19 273 THR B N 1
ATOM 6850 C CA . THR B 1 273 ? 18.172 -15.523 30.719 1 49.19 273 THR B CA 1
ATOM 6851 C C . THR B 1 273 ? 18.016 -16.422 31.938 1 49.19 273 THR B C 1
ATOM 6853 O O . THR B 1 273 ? 18.203 -15.977 33.062 1 49.19 273 THR B O 1
ATOM 6856 N N . THR B 1 274 ? 17.531 -17.594 31.734 1 42.19 274 THR B N 1
ATOM 6857 C CA . THR B 1 274 ? 17.344 -18.5 32.875 1 42.19 274 THR B CA 1
ATOM 6858 C C . THR B 1 274 ? 18.656 -19.141 33.281 1 42.19 274 THR B C 1
ATOM 6860 O O . THR B 1 274 ? 18.812 -19.594 34.406 1 42.19 274 THR B O 1
ATOM 6863 N N . VAL B 1 275 ? 19.453 -19.688 32.344 1 32.5 275 VAL B N 1
ATOM 6864 C CA . VAL B 1 275 ? 20.672 -20.375 32.75 1 32.5 275 VAL B CA 1
ATOM 6865 C C . VAL B 1 275 ? 21.766 -19.359 33.062 1 32.5 275 VAL B C 1
ATOM 6867 O O . VAL B 1 275 ? 22.188 -18.609 32.156 1 32.5 275 VAL B O 1
ATOM 6870 N N . LYS B 1 276 ? 22 -18.906 34.406 1 39.09 276 LYS B N 1
ATOM 6871 C CA . LYS B 1 276 ? 23.078 -18.094 34.938 1 39.09 276 LYS B CA 1
ATOM 6872 C C . LYS B 1 276 ? 24.422 -18.484 34.312 1 39.09 276 LYS B C 1
ATOM 6874 O O . LYS B 1 276 ? 25.438 -17.812 34.531 1 39.09 276 LYS B O 1
ATOM 6879 N N . GLY B 1 277 ? 25 -19.844 34.312 1 32.97 277 GLY B N 1
ATOM 6880 C CA . GLY B 1 277 ? 26.375 -20.234 34 1 32.97 277 GLY B CA 1
ATOM 6881 C C . GLY B 1 277 ? 26.703 -20.094 32.531 1 32.97 277 GLY B C 1
ATOM 6882 O O . GLY B 1 277 ? 25.812 -19.953 31.703 1 32.97 277 GLY B O 1
ATOM 6883 N N . PRO B 1 278 ? 28.125 -19.953 32.281 1 32.84 278 PRO B N 1
ATOM 6884 C CA . PRO B 1 278 ? 28.625 -19.844 30.891 1 32.84 278 PRO B CA 1
ATOM 6885 C C . PRO B 1 278 ? 27.984 -20.875 29.953 1 32.84 278 PRO B C 1
ATOM 6887 O O . PRO B 1 278 ? 28.094 -22.078 30.188 1 32.84 278 PRO B O 1
ATOM 6890 N N . VAL B 1 279 ? 26.797 -20.812 29.656 1 36.38 279 VAL B N 1
ATOM 6891 C CA . VAL B 1 279 ? 26.359 -21.828 28.719 1 36.38 279 VAL B CA 1
ATOM 6892 C C . VAL B 1 279 ? 27.359 -21.922 27.562 1 36.38 279 VAL B C 1
ATOM 6894 O O . VAL B 1 279 ? 27.719 -20.891 26.969 1 36.38 279 VAL B O 1
ATOM 6897 N N . PRO B 1 280 ? 28.328 -22.906 27.562 1 29.25 280 PRO B N 1
ATOM 6898 C CA . PRO B 1 280 ? 29.25 -23.031 26.438 1 29.25 280 PRO B CA 1
ATOM 6899 C C . PRO B 1 280 ? 28.562 -22.859 25.094 1 29.25 280 PRO B C 1
ATOM 6901 O O . PRO B 1 280 ? 27.406 -23.25 24.922 1 29.25 280 PRO B O 1
ATOM 6904 N N . ALA B 1 281 ? 28.875 -21.797 24.422 1 33.09 281 ALA B N 1
ATOM 6905 C CA . ALA B 1 281 ? 28.516 -21.5 23.031 1 33.09 281 ALA B CA 1
ATOM 6906 C C . ALA B 1 281 ? 28.656 -22.734 22.156 1 33.09 281 ALA B C 1
ATOM 6908 O O . ALA B 1 281 ? 29.719 -22.984 21.578 1 33.09 281 ALA B O 1
ATOM 6909 N N . THR B 1 282 ? 28.422 -24.047 22.625 1 29.27 282 THR B N 1
ATOM 6910 C CA . THR B 1 282 ? 28.562 -25.078 21.609 1 29.27 282 THR B CA 1
ATOM 6911 C C . THR B 1 282 ? 27.703 -24.766 20.391 1 29.27 282 THR B C 1
ATOM 6913 O O . THR B 1 282 ? 26.531 -24.391 20.531 1 29.27 282 THR B O 1
ATOM 6916 N N . PRO B 1 283 ? 28.344 -24.516 19.281 1 28.73 283 PRO B N 1
ATOM 6917 C CA . PRO B 1 283 ? 27.719 -24.328 17.969 1 28.73 283 PRO B CA 1
ATOM 6918 C C . PRO B 1 283 ? 26.625 -25.344 17.688 1 28.73 283 PRO B C 1
ATOM 6920 O O . PRO B 1 283 ? 26.859 -26.562 17.797 1 28.73 283 PRO B O 1
ATOM 6923 N N . VAL B 1 284 ? 25.453 -25.25 18.172 1 30 284 VAL B N 1
ATOM 6924 C CA . VAL B 1 284 ? 24.344 -26.141 17.828 1 30 284 VAL B CA 1
ATOM 6925 C C . VAL B 1 284 ? 24.391 -26.438 16.328 1 30 284 VAL B C 1
ATOM 6927 O O . VAL B 1 284 ? 24.172 -25.562 15.5 1 30 284 VAL B O 1
ATOM 6930 N N . ASN B 1 285 ? 25.422 -27.297 15.883 1 25.31 285 ASN B N 1
ATOM 6931 C CA . ASN B 1 285 ? 25.484 -27.891 14.555 1 25.31 285 ASN B CA 1
ATOM 6932 C C . ASN B 1 285 ? 24.172 -28.547 14.172 1 25.31 285 ASN B C 1
ATOM 6934 O O . ASN B 1 285 ? 23.625 -29.344 14.945 1 25.31 285 ASN B O 1
ATOM 6938 N N . ARG B 1 286 ? 23.391 -28.062 13.32 1 26.41 286 ARG B N 1
ATOM 6939 C CA . ARG B 1 286 ? 22.188 -28.656 12.742 1 26.41 286 ARG B CA 1
ATOM 6940 C C . ARG B 1 286 ? 22.422 -30.125 12.391 1 26.41 286 ARG B C 1
ATOM 6942 O O . ARG B 1 286 ? 21.469 -30.844 12.023 1 26.41 286 ARG B O 1
ATOM 6949 N N . ALA B 1 287 ? 23.594 -30.766 12.219 1 25.84 287 ALA B N 1
ATOM 6950 C CA . ALA B 1 287 ? 23.828 -32.188 11.898 1 25.84 287 ALA B CA 1
ATOM 6951 C C . ALA B 1 287 ? 23.5 -33.062 13.086 1 25.84 287 ALA B C 1
ATOM 6953 O O . ALA B 1 287 ? 23.188 -34.25 12.906 1 25.84 287 ALA B O 1
ATOM 6954 N N . SER B 1 288 ? 23.734 -32.875 14.297 1 27.3 288 SER B N 1
ATOM 6955 C CA . SER B 1 288 ? 23.594 -33.812 15.391 1 27.3 288 SER B CA 1
ATOM 6956 C C . SER B 1 288 ? 22.125 -34.062 15.727 1 27.3 288 SER B C 1
ATOM 6958 O O . SER B 1 288 ? 21.812 -34.75 16.703 1 27.3 288 SER B O 1
ATOM 6960 N N . ARG B 1 289 ? 21.281 -33.469 15.062 1 28.62 289 ARG B N 1
ATOM 6961 C CA . ARG B 1 289 ? 19.891 -33.75 15.367 1 28.62 289 ARG B CA 1
ATOM 6962 C C . ARG B 1 289 ? 19.484 -35.125 14.789 1 28.62 289 ARG B C 1
ATOM 6964 O O . ARG B 1 289 ? 18.312 -35.5 14.867 1 28.62 289 ARG B O 1
ATOM 6971 N N . ARG B 1 290 ? 20.312 -35.875 13.93 1 26.33 290 ARG B N 1
ATOM 6972 C CA . ARG B 1 290 ? 19.891 -37.188 13.43 1 26.33 290 ARG B CA 1
ATOM 6973 C C . ARG B 1 290 ? 19.828 -38.219 14.555 1 26.33 290 ARG B C 1
ATOM 6975 O O . ARG B 1 290 ? 19.062 -39.188 14.484 1 26.33 290 ARG B O 1
ATOM 6982 N N . MET B 1 291 ? 20.719 -38.375 15.391 1 26.61 291 MET B N 1
ATOM 6983 C CA . MET B 1 291 ? 20.734 -39.562 16.234 1 26.61 291 MET B CA 1
ATOM 6984 C C . MET B 1 291 ? 19.562 -39.562 17.219 1 26.61 291 MET B C 1
ATOM 6986 O O . MET B 1 291 ? 19.047 -40.594 17.594 1 26.61 291 MET B O 1
ATOM 6990 N N . SER B 1 292 ? 19.172 -38.438 17.781 1 28.33 292 SER B N 1
ATOM 6991 C CA . SER B 1 292 ? 18.25 -38.594 18.922 1 28.33 292 SER B CA 1
ATOM 6992 C C . SER B 1 292 ? 16.828 -38.844 18.438 1 28.33 292 SER B C 1
ATOM 6994 O O . SER B 1 292 ? 15.93 -39.094 19.25 1 28.33 292 SER B O 1
ATOM 6996 N N . THR B 1 293 ? 16.578 -38.906 17.141 1 26.36 293 THR B N 1
ATOM 6997 C CA . THR B 1 293 ? 15.211 -39.25 16.75 1 26.36 293 THR B CA 1
ATOM 6998 C C . THR B 1 293 ? 14.984 -40.75 16.859 1 26.36 293 THR B C 1
ATOM 7000 O O . THR B 1 293 ? 13.852 -41.188 17.031 1 26.36 293 THR B O 1
ATOM 7003 N N . GLN B 1 294 ? 16.016 -41.562 16.703 1 27.31 294 GLN B N 1
ATOM 7004 C CA . GLN B 1 294 ? 15.758 -43 16.812 1 27.31 294 GLN B CA 1
ATOM 7005 C C . GLN B 1 294 ? 15.336 -43.375 18.234 1 27.31 294 GLN B C 1
ATOM 7007 O O . GLN B 1 294 ? 14.477 -44.219 18.406 1 27.31 294 GLN B O 1
ATOM 7012 N N . SER B 1 295 ? 16.016 -42.812 19.172 1 28.27 295 SER B N 1
ATOM 7013 C CA . SER B 1 295 ? 15.664 -43.312 20.5 1 28.27 295 SER B CA 1
ATOM 7014 C C . SER B 1 295 ? 14.297 -42.812 20.938 1 28.27 295 SER B C 1
ATOM 7016 O O . SER B 1 295 ? 13.578 -43.5 21.656 1 28.27 295 SER B O 1
ATOM 7018 N N . ILE B 1 296 ? 14.016 -41.5 20.422 1 26.64 296 ILE B N 1
ATOM 7019 C CA . ILE B 1 296 ? 12.727 -41.062 20.953 1 26.64 296 ILE B CA 1
ATOM 7020 C C . ILE B 1 296 ? 11.594 -41.75 20.188 1 26.64 296 ILE B C 1
ATOM 7022 O O . ILE B 1 296 ? 10.547 -42.062 20.766 1 26.64 296 ILE B O 1
ATOM 7026 N N . LEU B 1 297 ? 11.836 -42.156 18.906 1 25.73 297 LEU B N 1
ATOM 7027 C CA . LEU B 1 297 ? 10.82 -42.938 18.219 1 25.73 297 LEU B CA 1
ATOM 7028 C C . LEU B 1 297 ? 10.688 -44.312 18.875 1 25.73 297 LEU B C 1
ATOM 7030 O O . LEU B 1 297 ? 9.594 -44.875 18.938 1 25.73 297 LEU B O 1
ATOM 7034 N N . SER B 1 298 ? 11.844 -44.812 19.344 1 25.83 298 SER B N 1
ATOM 7035 C CA . SER B 1 298 ? 11.656 -46.125 19.922 1 25.83 298 SER B CA 1
ATOM 7036 C C . SER B 1 298 ? 10.75 -46.094 21.156 1 25.83 298 SER B C 1
ATOM 7038 O O . SER B 1 298 ? 10.039 -47.031 21.438 1 25.83 298 SER B O 1
ATOM 7040 N N . GLU B 1 299 ? 11.016 -44.969 21.922 1 26.64 299 GLU B N 1
ATOM 7041 C CA . GLU B 1 299 ? 10.227 -45.094 23.156 1 26.64 299 GLU B CA 1
ATOM 7042 C C . GLU B 1 299 ? 8.758 -44.781 22.891 1 26.64 299 GLU B C 1
ATOM 7044 O O . GLU B 1 299 ? 7.887 -45.219 23.641 1 26.64 299 GLU B O 1
ATOM 7049 N N . LEU B 1 300 ? 8.57 -43.75 21.969 1 24.91 300 LEU B N 1
ATOM 7050 C CA . LEU B 1 300 ? 7.133 -43.594 21.766 1 24.91 300 LEU B CA 1
ATOM 7051 C C . LEU B 1 300 ? 6.566 -44.781 21.016 1 24.91 300 LEU B C 1
ATOM 7053 O O . LEU B 1 300 ? 5.477 -44.719 20.438 1 24.91 300 LEU B O 1
ATOM 7057 N N . SER B 1 301 ? 7.285 -45.875 21.031 1 22.61 301 SER B N 1
ATOM 7058 C CA . SER B 1 301 ? 6.617 -47.094 20.578 1 22.61 301 SER B CA 1
ATOM 7059 C C . SER B 1 301 ? 5.211 -47.188 21.141 1 22.61 301 SER B C 1
ATOM 7061 O O . SER B 1 301 ? 5.031 -47.531 22.312 1 22.61 301 SER B O 1
ATOM 7063 N N . ILE B 1 302 ? 4.527 -46 20.875 1 21.55 302 ILE B N 1
ATOM 7064 C CA . ILE B 1 302 ? 3.148 -46.375 21.172 1 21.55 302 ILE B CA 1
ATOM 7065 C C . ILE B 1 302 ? 2.887 -47.781 20.688 1 21.55 302 ILE B C 1
ATOM 7067 O O . ILE B 1 302 ? 3.348 -48.188 19.609 1 21.55 302 ILE B O 1
ATOM 7071 N N . ASP B 1 303 ? 2.545 -48.531 21.547 1 19.42 303 ASP B N 1
ATOM 7072 C CA . ASP B 1 303 ? 1.963 -49.844 21.359 1 19.42 303 ASP B CA 1
ATOM 7073 C C . ASP B 1 303 ? 0.898 -49.844 20.266 1 19.42 303 ASP B C 1
ATOM 7075 O O . ASP B 1 303 ? -0.062 -49.062 20.328 1 19.42 303 ASP B O 1
ATOM 7079 N N . SER B 1 304 ? 1.388 -49.812 18.984 1 21.33 304 SER B N 1
ATOM 7080 C CA . SER B 1 304 ? 0.629 -50.219 17.812 1 21.33 304 SER B CA 1
ATOM 7081 C C . SER B 1 304 ? -0.429 -51.25 18.188 1 21.33 304 SER B C 1
ATOM 7083 O O . SER B 1 304 ? -0.241 -52.469 17.969 1 21.33 304 SER B O 1
ATOM 7085 N N . GLN B 1 305 ? -0.971 -51.188 19.422 1 19.78 305 GLN B N 1
ATOM 7086 C CA . GLN B 1 305 ? -1.943 -52.281 19.469 1 19.78 305 GLN B CA 1
ATOM 7087 C C . GLN B 1 305 ? -3.057 -52.062 18.453 1 19.78 305 GLN B C 1
ATOM 7089 O O . GLN B 1 305 ? -4.227 -51.938 18.812 1 19.78 305 GLN B O 1
ATOM 7094 N N . LEU B 1 306 ? -2.984 -50.969 17.719 1 18.08 306 LEU B N 1
ATOM 7095 C CA . LEU B 1 306 ? -4.152 -51.062 16.844 1 18.08 306 LEU B CA 1
ATOM 7096 C C . LEU B 1 306 ? -4.238 -52.438 16.188 1 18.08 306 LEU B C 1
ATOM 7098 O O . LEU B 1 306 ? -3.229 -53 15.734 1 18.08 306 LEU B O 1
ATOM 7102 N N . GLY B 1 307 ? -5.312 -53.188 16.547 1 16.38 307 GLY B N 1
ATOM 7103 C CA . GLY B 1 307 ? -5.855 -54.469 16.125 1 16.38 307 GLY B CA 1
ATOM 7104 C C . GLY B 1 307 ? -5.812 -54.688 14.625 1 16.38 307 GLY B C 1
ATOM 7105 O O . GLY B 1 307 ? -5.719 -53.719 13.859 1 16.38 307 GLY B O 1
ATOM 7106 N N . ASN B 1 308 ? -5.195 -55.781 14.164 1 17.81 308 ASN B N 1
ATOM 7107 C CA . ASN B 1 308 ? -5.098 -56.562 12.938 1 17.81 308 ASN B CA 1
ATOM 7108 C C . ASN B 1 308 ? -6.426 -56.594 12.188 1 17.81 308 ASN B C 1
ATOM 7110 O O . ASN B 1 308 ? -6.754 -57.594 11.555 1 17.81 308 ASN B O 1
ATOM 7114 N N . ALA B 1 309 ? -7.398 -55.594 12.453 1 16.83 309 ALA B N 1
ATOM 7115 C CA . ALA B 1 309 ? -8.57 -56.25 11.867 1 16.83 309 ALA B CA 1
ATOM 7116 C C . ALA B 1 309 ? -8.352 -56.562 10.391 1 16.83 309 ALA B C 1
ATOM 7118 O O . ALA B 1 309 ? -7.934 -55.656 9.625 1 16.83 309 ALA B O 1
ATOM 7119 N N . ARG B 1 310 ? -8.156 -57.781 10.125 1 17.61 310 ARG B N 1
ATOM 7120 C CA . ARG B 1 310 ? -8.078 -58.625 8.953 1 17.61 310 ARG B CA 1
ATOM 7121 C C . ARG B 1 310 ? -9.219 -58.344 7.98 1 17.61 310 ARG B C 1
ATOM 7123 O O . ARG B 1 310 ? -10.312 -58.906 8.117 1 17.61 310 ARG B O 1
ATOM 7130 N N . PHE B 1 311 ? -9.547 -57 7.723 1 16.12 311 PHE B N 1
ATOM 7131 C CA . PHE B 1 311 ? -10.672 -57.156 6.812 1 16.12 311 PHE B CA 1
ATOM 7132 C C . PHE B 1 311 ? -10.297 -58.062 5.648 1 16.12 311 PHE B C 1
ATOM 7134 O O . PHE B 1 311 ? -9.258 -57.875 5.02 1 16.12 311 PHE B O 1
ATOM 7141 N N . ASN B 1 312 ? -10.844 -59.281 5.59 1 15.52 312 ASN B N 1
ATOM 7142 C CA . ASN B 1 312 ? -10.883 -60.438 4.68 1 15.52 312 ASN B CA 1
ATOM 7143 C C . ASN B 1 312 ? -11.383 -60.031 3.299 1 15.52 312 ASN B C 1
ATOM 7145 O O . ASN B 1 312 ? -11.422 -60.844 2.383 1 15.52 312 ASN B O 1
ATOM 7149 N N . ALA B 1 313 ? -12.094 -58.875 3.121 1 16.06 313 ALA B N 1
ATOM 7150 C CA . ALA B 1 313 ? -13.133 -59.25 2.17 1 16.06 313 ALA B CA 1
ATOM 7151 C C . ALA B 1 313 ? -12.523 -59.781 0.873 1 16.06 313 ALA B C 1
ATOM 7153 O O . ALA B 1 313 ? -11.438 -59.344 0.472 1 16.06 313 ALA B O 1
ATOM 7154 N N . ASP B 1 314 ? -13.211 -60.75 0.213 1 15.45 314 ASP B N 1
ATOM 7155 C CA . ASP B 1 314 ? -13.242 -61.812 -0.79 1 15.45 314 ASP B CA 1
ATOM 7156 C C . ASP B 1 314 ? -13.172 -61.25 -2.201 1 15.45 314 ASP B C 1
ATOM 7158 O O . ASP B 1 314 ? -12.5 -61.812 -3.072 1 15.45 314 ASP B O 1
ATOM 7162 N N . LEU B 1 315 ? -14.148 -60.344 -2.596 1 15.26 315 LEU B N 1
ATOM 7163 C CA . LEU B 1 315 ? -14.914 -60.906 -3.703 1 15.26 315 LEU B CA 1
ATOM 7164 C C . LEU B 1 315 ? -14.047 -61.031 -4.957 1 15.26 315 LEU B C 1
ATOM 7166 O O . LEU B 1 315 ? -13.023 -60.344 -5.066 1 15.26 315 LEU B O 1
ATOM 7170 N N . ASP B 1 316 ? -14.812 -61.281 -6.141 1 14.91 316 ASP B N 1
ATOM 7171 C CA . ASP B 1 316 ? -14.852 -62.156 -7.316 1 14.91 316 ASP B CA 1
ATOM 7172 C C . ASP B 1 316 ? -14.039 -61.562 -8.461 1 14.91 316 ASP B C 1
ATOM 7174 O O . ASP B 1 316 ? -13.758 -60.344 -8.477 1 14.91 316 ASP B O 1
ATOM 7178 N N . ASP B 1 317 ? -14.016 -62.344 -9.586 1 14.66 317 ASP B N 1
ATOM 7179 C CA . ASP B 1 317 ? -13.203 -62.906 -10.656 1 14.66 317 ASP B CA 1
ATOM 7180 C C . ASP B 1 317 ? -13.133 -61.969 -11.852 1 14.66 317 ASP B C 1
ATOM 7182 O O . ASP B 1 317 ? -12.055 -61.75 -12.422 1 14.66 317 ASP B O 1
ATOM 7186 N N . ASP B 1 318 ? -14.305 -61.438 -12.5 1 14.4 318 ASP B N 1
ATOM 7187 C CA . ASP B 1 318 ? -14.508 -62.031 -13.812 1 14.4 318 ASP B CA 1
ATOM 7188 C C . ASP B 1 318 ? -13.578 -61.406 -14.859 1 14.4 318 ASP B C 1
ATOM 7190 O O . ASP B 1 318 ? -12.891 -60.438 -14.57 1 14.4 318 ASP B O 1
ATOM 7194 N N . SER B 1 319 ? -14.266 -60.938 -16.172 1 14.93 319 SER B N 1
ATOM 7195 C CA . SER B 1 319 ? -14.281 -61.438 -17.547 1 14.93 319 SER B CA 1
ATOM 7196 C C . SER B 1 319 ? -13.289 -60.688 -18.422 1 14.93 319 SER B C 1
ATOM 7198 O O . SER B 1 319 ? -12.883 -59.562 -18.078 1 14.93 319 SER B O 1
ATOM 7200 N N . SER B 1 320 ? -13.062 -61.25 -19.781 1 14.71 320 SER B N 1
ATOM 7201 C CA . SER B 1 320 ? -12.117 -61.594 -20.828 1 14.71 320 SER B CA 1
ATOM 7202 C C . SER B 1 320 ? -11.922 -60.438 -21.812 1 14.71 320 SER B C 1
ATOM 7204 O O . SER B 1 320 ? -10.906 -60.375 -22.516 1 14.71 320 SER B O 1
ATOM 7206 N N . VAL B 1 321 ? -12.828 -59.406 -22.094 1 15.21 321 VAL B N 1
ATOM 7207 C CA . VAL B 1 321 ? -13.141 -59.406 -23.516 1 15.21 321 VAL B CA 1
ATOM 7208 C C . VAL B 1 321 ? -11.945 -58.875 -24.312 1 15.21 321 VAL B C 1
ATOM 7210 O O . VAL B 1 321 ? -11.273 -57.938 -23.891 1 15.21 321 VAL B O 1
ATOM 7213 N N . SER B 1 322 ? -11.625 -59.562 -25.562 1 14.55 322 SER B N 1
ATOM 7214 C CA . SER B 1 322 ? -10.609 -59.844 -26.562 1 14.55 322 SER B CA 1
ATOM 7215 C C . SER B 1 322 ? -10.406 -58.656 -27.5 1 14.55 322 SER B C 1
ATOM 7217 O O . SER B 1 322 ? -9.422 -58.594 -28.25 1 14.55 322 SER B O 1
ATOM 7219 N N . LEU B 1 323 ? -11.266 -57.625 -27.672 1 14.76 323 LEU B N 1
ATOM 7220 C CA . LEU B 1 323 ? -11.523 -57.469 -29.109 1 14.76 323 LEU B CA 1
ATOM 7221 C C . LEU B 1 323 ? -10.242 -57.062 -29.844 1 14.76 323 LEU B C 1
ATOM 7223 O O . LEU B 1 323 ? -9.352 -56.438 -29.25 1 14.76 323 LEU B O 1
ATOM 7227 N N . SER B 1 324 ? -10.336 -57.281 -31.203 1 14.35 324 SER B N 1
ATOM 7228 C CA . SER B 1 324 ? -9.578 -57.688 -32.406 1 14.35 324 SER B CA 1
ATOM 7229 C C . SER B 1 324 ? -8.688 -56.531 -32.875 1 14.35 324 SER B C 1
ATOM 7231 O O . SER B 1 324 ? -8.914 -55.375 -32.531 1 14.35 324 SER B O 1
ATOM 7233 N N . PRO B 1 325 ? -8.203 -56.781 -34.219 1 14.57 325 PRO B N 1
ATOM 7234 C CA . PRO B 1 325 ? -6.926 -56.812 -34.938 1 14.57 325 PRO B CA 1
ATOM 7235 C C . PRO B 1 325 ? -6.566 -55.5 -35.594 1 14.57 325 PRO B C 1
ATOM 7237 O O . PRO B 1 325 ? -5.406 -55.094 -35.562 1 14.57 325 PRO B O 1
ATOM 7240 N N . HIS B 1 326 ? -7.547 -54.812 -36.406 1 14.15 326 HIS B N 1
ATOM 7241 C CA . HIS B 1 326 ? -7.254 -54.812 -37.844 1 14.15 326 HIS B CA 1
ATOM 7242 C C . HIS B 1 326 ? -6.16 -53.781 -38.156 1 14.15 326 HIS B C 1
ATOM 7244 O O . HIS B 1 326 ? -5.926 -52.844 -37.406 1 14.15 326 HIS B O 1
ATOM 7250 N N . SER B 1 327 ? -5.789 -53.75 -39.562 1 13.91 327 SER B N 1
ATOM 7251 C CA . SER B 1 327 ? -4.664 -53.812 -40.5 1 13.91 327 SER B CA 1
ATOM 7252 C C . SER B 1 327 ? -4.199 -52.406 -40.875 1 13.91 327 SER B C 1
ATOM 7254 O O . SER B 1 327 ? -3 -52.125 -40.875 1 13.91 327 SER B O 1
ATOM 7256 N N . SER B 1 328 ? -5.012 -51.594 -41.719 1 13.72 328 SER B N 1
ATOM 7257 C CA . SER B 1 328 ? -4.566 -51.469 -43.094 1 13.72 328 SER B CA 1
ATOM 7258 C C . SER B 1 328 ? -3.494 -50.375 -43.25 1 13.72 328 SER B C 1
ATOM 7260 O O . SER B 1 328 ? -3.287 -49.594 -42.312 1 13.72 328 SER B O 1
ATOM 7262 N N . GLU B 1 329 ? -3.498 -49.656 -44.562 1 13.88 329 GLU B N 1
ATOM 7263 C CA . GLU B 1 329 ? -2.66 -49.594 -45.75 1 13.88 329 GLU B CA 1
ATOM 7264 C C . GLU B 1 329 ? -1.805 -48.312 -45.781 1 13.88 329 GLU B C 1
ATOM 7266 O O . GLU B 1 329 ? -0.577 -48.406 -45.688 1 13.88 329 GLU B O 1
ATOM 7271 N N . ASN B 1 330 ? -2.145 -47.375 -46.781 1 13.88 330 ASN B N 1
ATOM 7272 C CA . ASN B 1 330 ? -1.381 -47.094 -48 1 13.88 330 ASN B CA 1
ATOM 7273 C C . ASN B 1 330 ? -0.389 -45.969 -47.812 1 13.88 330 ASN B C 1
ATOM 7275 O O . ASN B 1 330 ? -0.498 -45.188 -46.844 1 13.88 330 ASN B O 1
ATOM 7279 N N . GLU B 1 331 ? -0.102 -45.188 -49.062 1 13.66 331 GLU B N 1
ATOM 7280 C CA . GLU B 1 331 ? 1.018 -45 -50 1 13.66 331 GLU B CA 1
ATOM 7281 C C . GLU B 1 331 ? 1.719 -43.656 -49.75 1 13.66 331 GLU B C 1
ATOM 7283 O O . GLU B 1 331 ? 2.938 -43.625 -49.562 1 13.66 331 GLU B O 1
ATOM 7288 N N . ASP B 1 332 ? 1.324 -42.562 -50.562 1 13.68 332 ASP B N 1
ATOM 7289 C CA . ASP B 1 332 ? 2.137 -42.156 -51.719 1 13.68 332 ASP B CA 1
ATOM 7290 C C . ASP B 1 332 ? 3.164 -41.094 -51.312 1 13.68 332 ASP B C 1
ATOM 7292 O O . ASP B 1 332 ? 3.062 -40.5 -50.25 1 13.68 332 ASP B O 1
ATOM 7296 N N . GLU B 1 333 ? 3.398 -40.062 -52.344 1 13.66 333 GLU B N 1
ATOM 7297 C CA . GLU B 1 333 ? 4.445 -39.719 -53.312 1 13.66 333 GLU B CA 1
ATOM 7298 C C . GLU B 1 333 ? 5.297 -38.562 -52.812 1 13.66 333 GLU B C 1
ATOM 7300 O O . GLU B 1 333 ? 4.957 -37.938 -51.812 1 13.66 333 GLU B O 1
ATOM 7305 N N . TYR B 1 334 ? 5.391 -37.469 -53.781 1 13.84 334 TYR B N 1
ATOM 7306 C CA . TYR B 1 334 ? 6.492 -37.031 -54.625 1 13.84 334 TYR B CA 1
ATOM 7307 C C . TYR B 1 334 ? 7.238 -35.875 -54 1 13.84 334 TYR B C 1
ATOM 7309 O O . TYR B 1 334 ? 8.461 -35.906 -53.844 1 13.84 334 TYR B O 1
ATOM 7317 N N . ASP B 1 335 ? 7.016 -34.5 -54.406 1 13.7 335 ASP B N 1
ATOM 7318 C CA . ASP B 1 335 ? 7.891 -33.844 -55.344 1 13.7 335 ASP B CA 1
ATOM 7319 C C . ASP B 1 335 ? 8.953 -33 -54.625 1 13.7 335 ASP B C 1
ATOM 7321 O O . ASP B 1 335 ? 8.734 -32.562 -53.5 1 13.7 335 ASP B O 1
ATOM 7325 N N . ARG B 1 336 ? 10.133 -32.719 -55.375 1 13.16 336 ARG B N 1
ATOM 7326 C CA . ARG B 1 336 ? 11.562 -32.5 -55.531 1 13.16 336 ARG B CA 1
ATOM 7327 C C . ARG B 1 336 ? 11.914 -31.031 -55.25 1 13.16 336 ARG B C 1
ATOM 7329 O O . ARG B 1 336 ? 13.047 -30.719 -54.875 1 13.16 336 ARG B O 1
ATOM 7336 N N . ALA B 1 337 ? 11.227 -29.984 -55.781 1 13.77 337 ALA B N 1
ATOM 7337 C CA . ALA B 1 337 ? 11.992 -29.109 -56.656 1 13.77 337 ALA B CA 1
ATOM 7338 C C . ALA B 1 337 ? 13.102 -28.391 -55.906 1 13.77 337 ALA B C 1
ATOM 7340 O O . ALA B 1 337 ? 13.039 -28.266 -54.656 1 13.77 337 ALA B O 1
ATOM 7341 N N . ASN B 1 338 ? 13.781 -27.375 -56.719 1 13.53 338 ASN B N 1
ATOM 7342 C CA . ASN B 1 338 ? 15.023 -26.906 -57.312 1 13.53 338 ASN B CA 1
ATOM 7343 C C . ASN B 1 338 ? 15.766 -25.938 -56.406 1 13.53 338 ASN B C 1
ATOM 7345 O O . ASN B 1 338 ? 15.188 -25.406 -55.469 1 13.53 338 ASN B O 1
ATOM 7349 N N . ARG B 1 339 ? 16.547 -24.922 -57.125 1 13.44 339 ARG B N 1
ATOM 7350 C CA . ARG B 1 339 ? 17.938 -24.594 -57.438 1 13.44 339 ARG B CA 1
ATOM 7351 C C . ARG B 1 339 ? 18.375 -23.359 -56.656 1 13.44 339 ARG B C 1
ATOM 7353 O O . ARG B 1 339 ? 19.516 -23.297 -56.156 1 13.44 339 ARG B O 1
ATOM 7360 N N . ARG B 1 340 ? 17.75 -22.188 -56.906 1 14.11 340 ARG B N 1
ATOM 7361 C CA . ARG B 1 340 ? 18.625 -21.188 -57.5 1 14.11 340 ARG B CA 1
ATOM 7362 C C . ARG B 1 340 ? 19.688 -20.719 -56.5 1 14.11 340 ARG B C 1
ATOM 7364 O O . ARG B 1 340 ? 19.469 -20.75 -55.312 1 14.11 340 ARG B O 1
ATOM 7371 N N . MET B 1 341 ? 20.703 -19.922 -57.125 1 13.49 341 MET B N 1
ATOM 7372 C CA . MET B 1 341 ? 22.125 -19.703 -57.312 1 13.49 341 MET B CA 1
ATOM 7373 C C . MET B 1 341 ? 22.656 -18.719 -56.25 1 13.49 341 MET B C 1
ATOM 7375 O O . MET B 1 341 ? 23.641 -19.016 -55.562 1 13.49 341 MET B O 1
ATOM 7379 N N . THR B 1 342 ? 22.859 -17.359 -56.688 1 13.41 342 THR B N 1
ATOM 7380 C CA . THR B 1 342 ? 24.141 -16.812 -57.125 1 13.41 342 THR B CA 1
ATOM 7381 C C . THR B 1 342 ? 24.844 -16.094 -55.969 1 13.41 342 THR B C 1
ATOM 7383 O O . THR B 1 342 ? 26 -16.406 -55.656 1 13.41 342 THR B O 1
ATOM 7386 N N . ARG B 1 343 ? 25.188 -14.641 -56.375 1 14.01 343 ARG B N 1
ATOM 7387 C CA . ARG B 1 343 ? 26.5 -14.086 -56.656 1 14.01 343 ARG B CA 1
ATOM 7388 C C . ARG B 1 343 ? 27.188 -13.562 -55.406 1 14.01 343 ARG B C 1
ATOM 7390 O O . ARG B 1 343 ? 26.531 -13.383 -54.375 1 14.01 343 ARG B O 1
ATOM 7397 N N . THR B 1 344 ? 27.781 -12.188 -55.5 1 13.76 344 THR B N 1
ATOM 7398 C CA . THR B 1 344 ? 29.188 -11.844 -55.75 1 13.76 344 THR B CA 1
ATOM 7399 C C . THR B 1 344 ? 29.812 -11.281 -54.469 1 13.76 344 THR B C 1
ATOM 7401 O O . THR B 1 344 ? 30.875 -11.742 -54.031 1 13.76 344 THR B O 1
ATOM 7404 N N . PRO B 1 345 ? 30.344 -9.844 -54.5 1 14.1 345 PRO B N 1
ATOM 7405 C CA . PRO B 1 345 ? 31.75 -9.461 -54.625 1 14.1 345 PRO B CA 1
ATOM 7406 C C . PRO B 1 345 ? 32.375 -9.094 -53.281 1 14.1 345 PRO B C 1
ATOM 7408 O O . PRO B 1 345 ? 31.672 -8.898 -52.312 1 14.1 345 PRO B O 1
ATOM 7411 N N . ILE B 1 346 ? 33.406 -7.984 -53.375 1 14.3 346 ILE B N 1
ATOM 7412 C CA . ILE B 1 346 ? 34.844 -7.93 -53.281 1 14.3 346 ILE B CA 1
ATOM 7413 C C . ILE B 1 346 ? 35.25 -7.234 -51.969 1 14.3 346 ILE B C 1
ATOM 7415 O O . ILE B 1 346 ? 36.062 -7.758 -51.219 1 14.3 346 ILE B O 1
ATOM 7419 N N . PRO B 1 347 ? 35.344 -5.77 -51.812 1 14.31 347 PRO B N 1
ATOM 7420 C CA . PRO B 1 347 ? 36.688 -5.246 -51.938 1 14.31 347 PRO B CA 1
ATOM 7421 C C . PRO B 1 347 ? 37.406 -5.133 -50.594 1 14.31 347 PRO B C 1
ATOM 7423 O O . PRO B 1 347 ? 36.75 -5.164 -49.531 1 14.31 347 PRO B O 1
ATOM 7426 N N . PRO B 1 348 ? 38.5 -4.086 -50.469 1 14.3 348 PRO B N 1
ATOM 7427 C CA . PRO B 1 348 ? 39.938 -4.148 -50.25 1 14.3 348 PRO B CA 1
ATOM 7428 C C . PRO B 1 348 ? 40.312 -3.805 -48.812 1 14.3 348 PRO B C 1
ATOM 7430 O O . PRO B 1 348 ? 39.438 -3.719 -47.938 1 14.3 348 PRO B O 1
ATOM 7433 N N . ALA B 1 349 ? 41.25 -2.605 -48.594 1 13.84 349 ALA B N 1
ATOM 7434 C CA . ALA B 1 349 ? 42.688 -2.564 -48.312 1 13.84 349 ALA B CA 1
ATOM 7435 C C . ALA B 1 349 ? 42.938 -2.203 -46.844 1 13.84 349 ALA B C 1
ATOM 7437 O O . ALA B 1 349 ? 43.656 -2.912 -46.156 1 13.84 349 ALA B O 1
ATOM 7438 N N . LYS B 1 350 ? 43.719 -0.864 -46.5 1 14.2 350 LYS B N 1
ATOM 7439 C CA . LYS B 1 350 ? 45.125 -0.676 -46.219 1 14.2 350 LYS B CA 1
ATOM 7440 C C . LYS B 1 350 ? 45.375 -0.493 -44.75 1 14.2 350 LYS B C 1
ATOM 7442 O O . LYS B 1 350 ? 46.219 -1.196 -44.156 1 14.2 350 LYS B O 1
ATOM 7447 N N . SER B 1 351 ? 46.094 0.702 -44.281 1 13.77 351 SER B N 1
ATOM 7448 C CA . SER B 1 351 ? 47.5 0.87 -43.906 1 13.77 351 SER B CA 1
ATOM 7449 C C . SER B 1 351 ? 47.625 0.944 -42.375 1 13.77 351 SER B C 1
ATOM 7451 O O . SER B 1 351 ? 46.656 1.106 -41.656 1 13.77 351 SER B O 1
ATOM 7453 N N . ARG B 1 352 ? 48.656 1.96 -41.719 1 14.06 352 ARG B N 1
ATOM 7454 C CA . ARG B 1 352 ? 50 1.913 -41.188 1 14.06 352 ARG B CA 1
ATOM 7455 C C . ARG B 1 352 ? 50.031 2.102 -39.688 1 14.06 352 ARG B C 1
ATOM 7457 O O . ARG B 1 352 ? 50.594 1.287 -38.969 1 14.06 352 ARG B O 1
ATOM 7464 N N . SER B 1 353 ? 50.625 3.268 -39.094 1 13.79 353 SER B N 1
ATOM 7465 C CA . SER B 1 353 ? 51.938 3.42 -38.5 1 13.79 353 SER B CA 1
ATOM 7466 C C . SER B 1 353 ? 51.906 3.367 -36.969 1 13.79 353 SER B C 1
ATOM 7468 O O . SER B 1 353 ? 52.625 2.574 -36.375 1 13.79 353 SER B O 1
ATOM 7470 N N . SER B 1 354 ? 52.562 4.402 -36.156 1 14 354 SER B N 1
ATOM 7471 C CA . SER B 1 354 ? 53.844 4.469 -35.5 1 14 354 SER B CA 1
ATOM 7472 C C . SER B 1 354 ? 53.688 4.332 -34 1 14 354 SER B C 1
ATOM 7474 O O . SER B 1 354 ? 54.344 3.482 -33.375 1 14 354 SER B O 1
ATOM 7476 N N . ASP B 1 355 ? 54.188 5.34 -33.062 1 13.95 355 ASP B N 1
ATOM 7477 C CA . ASP B 1 355 ? 55.469 5.414 -32.312 1 13.95 355 ASP B CA 1
ATOM 7478 C C . ASP B 1 355 ? 55.25 5.129 -30.844 1 13.95 355 ASP B C 1
ATOM 7480 O O . ASP B 1 355 ? 55.906 4.281 -30.266 1 13.95 355 ASP B O 1
ATOM 7484 N N . ASP B 1 356 ? 55.594 6.098 -29.828 1 14.32 356 ASP B N 1
ATOM 7485 C CA . ASP B 1 356 ? 56.781 6.191 -28.984 1 14.32 356 ASP B CA 1
ATOM 7486 C C . ASP B 1 356 ? 56.5 5.703 -27.562 1 14.32 356 ASP B C 1
ATOM 7488 O O . ASP B 1 356 ? 55.344 5.547 -27.188 1 14.32 356 ASP B O 1
ATOM 7492 N N . GLY B 1 357 ? 57.031 6.41 -26.359 1 14.16 357 GLY B N 1
ATOM 7493 C CA . GLY B 1 357 ? 58.188 6.246 -25.469 1 14.16 357 GLY B CA 1
ATOM 7494 C C . GLY B 1 357 ? 57.781 5.836 -24.062 1 14.16 357 GLY B C 1
ATOM 7495 O O . GLY B 1 357 ? 58.375 4.934 -23.484 1 14.16 357 GLY B O 1
ATOM 7496 N N . PHE B 1 358 ? 56.969 6.492 -23.188 1 14.17 358 PHE B N 1
ATOM 7497 C CA . PHE B 1 358 ? 57.688 6.961 -22.016 1 14.17 358 PHE B CA 1
ATOM 7498 C C . PHE B 1 358 ? 57.75 5.875 -20.938 1 14.17 358 PHE B C 1
ATOM 7500 O O . PHE B 1 358 ? 56.875 5 -20.891 1 14.17 358 PHE B O 1
ATOM 7507 N N . GLU B 1 359 ? 58.25 6.117 -19.641 1 14.04 359 GLU B N 1
ATOM 7508 C CA . GLU B 1 359 ? 59.375 5.816 -18.766 1 14.04 359 GLU B CA 1
ATOM 7509 C C . GLU B 1 359 ? 58.969 4.832 -17.672 1 14.04 359 GLU B C 1
ATOM 7511 O O . GLU B 1 359 ? 59.594 3.781 -17.5 1 14.04 359 GLU B O 1
ATOM 7516 N N . MET B 1 360 ? 59.094 5.164 -16.203 1 13.79 360 MET B N 1
ATOM 7517 C CA . MET B 1 360 ? 60.188 4.75 -15.305 1 13.79 360 MET B CA 1
ATOM 7518 C C . MET B 1 360 ? 59.719 3.617 -14.391 1 13.79 360 MET B C 1
ATOM 7520 O O . MET B 1 360 ? 60.406 2.588 -14.297 1 13.79 360 MET B O 1
ATOM 7524 N N . ALA B 1 361 ? 59.5 3.781 -12.836 1 13.91 361 ALA B N 1
ATOM 7525 C CA . ALA B 1 361 ? 60.438 3.4 -11.797 1 13.91 361 ALA B CA 1
ATOM 7526 C C . ALA B 1 361 ? 60 2.102 -11.117 1 13.91 361 ALA B C 1
ATOM 7528 O O . ALA B 1 361 ? 58.812 1.834 -10.961 1 13.91 361 ALA B O 1
ATOM 7529 N N . LEU B 1 362 ? 60.969 1.166 -10.406 1 13.42 362 LEU B N 1
ATOM 7530 C CA . LEU B 1 362 ? 61.438 -0.171 -10.07 1 13.42 362 LEU B CA 1
ATOM 7531 C C . LEU B 1 362 ? 61 -0.564 -8.656 1 13.42 362 LEU B C 1
ATOM 7533 O O . LEU B 1 362 ? 60.969 -1.751 -8.328 1 13.42 362 LEU B O 1
ATOM 7537 N N . LYS B 1 363 ? 60.75 0.079 -7.516 1 14.4 363 LYS B N 1
ATOM 7538 C CA . LYS B 1 363 ? 61.625 -0.317 -6.426 1 14.4 363 LYS B CA 1
ATOM 7539 C C . LYS B 1 363 ? 61.312 -1.717 -5.922 1 14.4 363 LYS B C 1
ATOM 7541 O O . LYS B 1 363 ? 60.156 -2.143 -5.988 1 14.4 363 LYS B O 1
ATOM 7546 N N . ALA B 1 364 ? 62.062 -2.475 -4.676 1 13.77 364 ALA B N 1
ATOM 7547 C CA . ALA B 1 364 ? 62.938 -3.594 -4.324 1 13.77 364 ALA B CA 1
ATOM 7548 C C . ALA B 1 364 ? 62.219 -4.602 -3.438 1 13.77 364 ALA B C 1
ATOM 7550 O O . ALA B 1 364 ? 62.188 -5.797 -3.73 1 13.77 364 ALA B O 1
ATOM 7551 N N . ASP B 1 365 ? 62.188 -4.59 -1.944 1 13.89 365 ASP B N 1
ATOM 7552 C CA . ASP B 1 365 ? 63.125 -5.398 -1.151 1 13.89 365 ASP B CA 1
ATOM 7553 C C . ASP B 1 365 ? 62.469 -6.73 -0.759 1 13.89 365 ASP B C 1
ATOM 7555 O O . ASP B 1 365 ? 61.25 -6.863 -0.754 1 13.89 365 ASP B O 1
ATOM 7559 N N . LEU B 1 366 ? 63.219 -7.699 0.334 1 14.05 366 LEU B N 1
ATOM 7560 C CA . LEU B 1 366 ? 63.875 -8.984 0.485 1 14.05 366 LEU B CA 1
ATOM 7561 C C . LEU B 1 366 ? 63.062 -9.93 1.358 1 14.05 366 LEU B C 1
ATOM 7563 O O . LEU B 1 366 ? 62.75 -11.055 0.951 1 14.05 366 LEU B O 1
ATOM 7567 N N . SER B 1 367 ? 63.312 -10.383 2.908 1 14.23 367 SER B N 1
ATOM 7568 C CA . SER B 1 367 ? 64.062 -11.562 3.32 1 14.23 367 SER B CA 1
ATOM 7569 C C . SER B 1 367 ? 63.188 -12.625 3.93 1 14.23 367 SER B C 1
ATOM 7571 O O . SER B 1 367 ? 63.219 -13.781 3.514 1 14.23 367 SER B O 1
ATOM 7573 N N . PRO B 1 368 ? 62.938 -12.875 5.496 1 14.69 368 PRO B N 1
ATOM 7574 C CA . PRO B 1 368 ? 63.656 -13.914 6.254 1 14.69 368 PRO B CA 1
ATOM 7575 C C . PRO B 1 368 ? 62.844 -15.203 6.379 1 14.69 368 PRO B C 1
ATOM 7577 O O . PRO B 1 368 ? 61.656 -15.227 6.066 1 14.69 368 PRO B O 1
ATOM 7580 N N . ARG B 1 369 ? 62.875 -16.094 7.836 1 15.16 369 ARG B N 1
ATOM 7581 C CA . ARG B 1 369 ? 63.438 -17.359 8.328 1 15.16 369 ARG B CA 1
ATOM 7582 C C . ARG B 1 369 ? 62.344 -18.359 8.609 1 15.16 369 ARG B C 1
ATOM 7584 O O . ARG B 1 369 ? 61.188 -17.984 8.867 1 15.16 369 ARG B O 1
ATOM 7591 N N . PHE B 1 370 ? 62.625 -19.828 8.734 1 14.78 370 PHE B N 1
ATOM 7592 C CA . PHE B 1 370 ? 62.219 -21.203 8.547 1 14.78 370 PHE B CA 1
ATOM 7593 C C . PHE B 1 370 ? 61.781 -21.828 9.867 1 14.78 370 PHE B C 1
ATOM 7595 O O . PHE B 1 370 ? 61.406 -23 9.922 1 14.78 370 PHE B O 1
ATOM 7602 N N . ARG B 1 371 ? 61.531 -21.266 10.992 1 14.98 371 ARG B N 1
ATOM 7603 C CA . ARG B 1 371 ? 61.875 -22.156 12.086 1 14.98 371 ARG B CA 1
ATOM 7604 C C . ARG B 1 371 ? 61 -23.406 12.086 1 14.98 371 ARG B C 1
ATOM 7606 O O . ARG B 1 371 ? 59.812 -23.344 11.836 1 14.98 371 ARG B O 1
ATOM 7613 N N . LYS B 1 372 ? 61.5 -24.797 12.664 1 15.14 372 LYS B N 1
ATOM 7614 C CA . LYS B 1 372 ? 61.562 -26.25 12.609 1 15.14 372 LYS B CA 1
ATOM 7615 C C . LYS B 1 372 ? 60.562 -26.875 13.555 1 15.14 372 LYS B C 1
ATOM 7617 O O . LYS B 1 372 ? 60.094 -28.016 13.328 1 15.14 372 LYS B O 1
ATOM 7622 N N . ALA B 1 373 ? 60.125 -26.375 14.75 1 14.77 373 ALA B N 1
ATOM 7623 C CA . ALA B 1 373 ? 60.312 -27.25 15.906 1 14.77 373 ALA B CA 1
ATOM 7624 C C . ALA B 1 373 ? 59.438 -28.484 15.805 1 14.77 373 ALA B C 1
ATOM 7626 O O . ALA B 1 373 ? 58.344 -28.438 15.203 1 14.77 373 ALA B O 1
ATOM 7627 N N . LYS B 1 374 ? 59.75 -29.641 16.594 1 15.45 374 LYS B N 1
ATOM 7628 C CA . LYS B 1 374 ? 59.969 -31.078 16.734 1 15.45 374 LYS B CA 1
ATOM 7629 C C . LYS B 1 374 ? 58.688 -31.781 17.203 1 15.45 374 LYS B C 1
ATOM 7631 O O . LYS B 1 374 ? 57.625 -31.141 17.297 1 15.45 374 LYS B O 1
ATOM 7636 N N . GLY B 1 375 ? 58.688 -32.438 18.531 1 15.02 375 GLY B N 1
ATOM 7637 C CA . GLY B 1 375 ? 58.844 -33.844 18.875 1 15.02 375 GLY B CA 1
ATOM 7638 C C . GLY B 1 375 ? 57.531 -34.531 19.188 1 15.02 375 GLY B C 1
ATOM 7639 O O . GLY B 1 375 ? 56.469 -33.906 19.141 1 15.02 375 GLY B O 1
ATOM 7640 N N . ARG B 1 376 ? 57.281 -35.219 20.578 1 16.06 376 ARG B N 1
ATOM 7641 C CA . ARG B 1 376 ? 57.25 -36.594 21.078 1 16.06 376 ARG B CA 1
ATOM 7642 C C . ARG B 1 376 ? 55.844 -37.094 21.312 1 16.06 376 ARG B C 1
ATOM 7644 O O . ARG B 1 376 ? 54.906 -36.281 21.375 1 16.06 376 ARG B O 1
ATOM 7651 N N . SER B 1 377 ? 55.625 -38.219 22.234 1 15.76 377 SER B N 1
ATOM 7652 C CA . SER B 1 377 ? 55.281 -39.625 22.344 1 15.76 377 SER B CA 1
ATOM 7653 C C . SER B 1 377 ? 53.906 -39.844 22.984 1 15.76 377 SER B C 1
ATOM 7655 O O . SER B 1 377 ? 53.062 -40.562 22.469 1 15.76 377 SER B O 1
ATOM 7657 N N . VAL B 1 378 ? 53.656 -39.469 24.406 1 15.18 378 VAL B N 1
ATOM 7658 C CA . VAL B 1 378 ? 53.531 -40.5 25.453 1 15.18 378 VAL B CA 1
ATOM 7659 C C . VAL B 1 378 ? 52.062 -40.969 25.531 1 15.18 378 VAL B C 1
ATOM 7661 O O . VAL B 1 378 ? 51.812 -42.156 25.438 1 15.18 378 VAL B O 1
ATOM 7664 N N . LEU B 1 379 ? 51.188 -40.719 26.781 1 16.03 379 LEU B N 1
ATOM 7665 C CA . LEU B 1 379 ? 50.781 -41.531 27.922 1 16.03 379 LEU B CA 1
ATOM 7666 C C . LEU B 1 379 ? 49.344 -42.062 27.719 1 16.03 379 LEU B C 1
ATOM 7668 O O . LEU B 1 379 ? 48.562 -41.5 26.969 1 16.03 379 LEU B O 1
ATOM 7672 N N . ASP B 1 380 ? 48.844 -43.281 28.453 1 17.16 380 ASP B N 1
ATOM 7673 C CA . ASP B 1 380 ? 48.219 -44.562 28.609 1 17.16 380 ASP B CA 1
ATOM 7674 C C . ASP B 1 380 ? 46.781 -44.438 29.109 1 17.16 380 ASP B C 1
ATOM 7676 O O . ASP B 1 380 ? 46.094 -45.406 29.406 1 17.16 380 ASP B O 1
ATOM 7680 N N . SER B 1 381 ? 46.062 -43.25 29.156 1 15.97 381 SER B N 1
ATOM 7681 C CA . SER B 1 381 ? 45.094 -43.062 30.25 1 15.97 381 SER B CA 1
ATOM 7682 C C . SER B 1 381 ? 43.938 -44.031 30.109 1 15.97 381 SER B C 1
ATOM 7684 O O . SER B 1 381 ? 43.188 -43.969 29.125 1 15.97 381 SER B O 1
ATOM 7686 N N . SER B 1 382 ? 43.906 -45.219 30.781 1 17.33 382 SER B N 1
ATOM 7687 C CA . SER B 1 382 ? 43.094 -46.438 30.891 1 17.33 382 SER B CA 1
ATOM 7688 C C . SER B 1 382 ? 41.719 -46.125 31.469 1 17.33 382 SER B C 1
ATOM 7690 O O . SER B 1 382 ? 40.938 -47.062 31.703 1 17.33 382 SER B O 1
ATOM 7692 N N . ARG B 1 383 ? 41.312 -44.938 31.953 1 17.42 383 ARG B N 1
ATOM 7693 C CA . ARG B 1 383 ? 40.469 -44.906 33.125 1 17.42 383 ARG B CA 1
ATOM 7694 C C . ARG B 1 383 ? 39.125 -45.562 32.844 1 17.42 383 ARG B C 1
ATOM 7696 O O . ARG B 1 383 ? 38.531 -45.344 31.781 1 17.42 383 ARG B O 1
ATOM 7703 N N . SER B 1 384 ? 38.75 -46.625 33.656 1 18.3 384 SER B N 1
ATOM 7704 C CA . SER B 1 384 ? 37.719 -47.625 33.906 1 18.3 384 SER B CA 1
ATOM 7705 C C . SER B 1 384 ? 36.344 -47 34.156 1 18.3 384 SER B C 1
ATOM 7707 O O . SER B 1 384 ? 36.219 -46.031 34.906 1 18.3 384 SER B O 1
ATOM 7709 N N . ALA B 1 385 ? 35.281 -47.125 33.25 1 17.62 385 ALA B N 1
ATOM 7710 C CA . ALA B 1 385 ? 34 -46.438 33.062 1 17.62 385 ALA B CA 1
ATOM 7711 C C . ALA B 1 385 ? 33 -46.906 34.094 1 17.62 385 ALA B C 1
ATOM 7713 O O . ALA B 1 385 ? 32.406 -47.969 33.969 1 17.62 385 ALA B O 1
ATOM 7714 N N . PRO B 1 386 ? 33.344 -46.812 35.469 1 17.72 386 PRO B N 1
ATOM 7715 C CA . PRO B 1 386 ? 32.531 -47.562 36.438 1 17.72 386 PRO B CA 1
ATOM 7716 C C . PRO B 1 386 ? 31.047 -47.25 36.344 1 17.72 386 PRO B C 1
ATOM 7718 O O . PRO B 1 386 ? 30.219 -48.156 36.375 1 17.72 386 PRO B O 1
ATOM 7721 N N . GLY B 1 387 ? 30.672 -46 36.75 1 18.17 387 GLY B N 1
ATOM 7722 C CA . GLY B 1 387 ? 29.797 -45.75 37.906 1 18.17 387 GLY B CA 1
ATOM 7723 C C . GLY B 1 387 ? 28.344 -45.969 37.594 1 18.17 387 GLY B C 1
ATOM 7724 O O . GLY B 1 387 ? 27.938 -45.969 36.438 1 18.17 387 GLY B O 1
ATOM 7725 N N . ALA B 1 388 ? 27.453 -46.562 38.531 1 21.11 388 ALA B N 1
ATOM 7726 C CA . ALA B 1 388 ? 26.109 -47.031 38.844 1 21.11 388 ALA B CA 1
ATOM 7727 C C . ALA B 1 388 ? 25.062 -45.938 38.625 1 21.11 388 ALA B C 1
ATOM 7729 O O . ALA B 1 388 ? 25.188 -44.844 39.188 1 21.11 388 ALA B O 1
ATOM 7730 N N . VAL B 1 389 ? 24.328 -45.875 37.469 1 21.25 389 VAL B N 1
ATOM 7731 C CA . VAL B 1 389 ? 23.438 -44.812 37 1 21.25 389 VAL B CA 1
ATOM 7732 C C . VAL B 1 389 ? 22.172 -44.781 37.844 1 21.25 389 VAL B C 1
ATOM 7734 O O . VAL B 1 389 ? 21.375 -45.719 37.844 1 21.25 389 VAL B O 1
ATOM 7737 N N . ASP B 1 390 ? 22.219 -44.469 39.188 1 21.45 390 ASP B N 1
ATOM 7738 C CA . ASP B 1 390 ? 21.156 -44.375 40.188 1 21.45 390 ASP B CA 1
ATOM 7739 C C . ASP B 1 390 ? 19.906 -43.75 39.562 1 21.45 390 ASP B C 1
ATOM 7741 O O . ASP B 1 390 ? 19.984 -43.094 38.5 1 21.45 390 ASP B O 1
ATOM 7745 N N . GLY B 1 391 ? 18.781 -43.469 40.469 1 23.27 391 GLY B N 1
ATOM 7746 C CA . GLY B 1 391 ? 17.344 -43.344 40.469 1 23.27 391 GLY B CA 1
ATOM 7747 C C . GLY B 1 391 ? 16.859 -42.031 39.844 1 23.27 391 GLY B C 1
ATOM 7748 O O . GLY B 1 391 ? 16.891 -40.969 40.469 1 23.27 391 GLY B O 1
ATOM 7749 N N . VAL B 1 392 ? 17.234 -41.656 38.625 1 22.17 392 VAL B N 1
ATOM 7750 C CA . VAL B 1 392 ? 17.094 -40.281 38.156 1 22.17 392 VAL B CA 1
ATOM 7751 C C . VAL B 1 392 ? 15.617 -39.938 38.031 1 22.17 392 VAL B C 1
ATOM 7753 O O . VAL B 1 392 ? 14.859 -40.594 37.312 1 22.17 392 VAL B O 1
ATOM 7756 N N . SER B 1 393 ? 14.859 -39.406 39.125 1 25.36 393 SER B N 1
ATOM 7757 C CA . SER B 1 393 ? 13.688 -38.562 39.188 1 25.36 393 SER B CA 1
ATOM 7758 C C . SER B 1 393 ? 13.578 -37.656 37.938 1 25.36 393 SER B C 1
ATOM 7760 O O . SER B 1 393 ? 14.523 -36.938 37.625 1 25.36 393 SER B O 1
ATOM 7762 N N . LEU B 1 394 ? 12.711 -38.031 37.031 1 25.72 394 LEU B N 1
ATOM 7763 C CA . LEU B 1 394 ? 12.453 -37.594 35.656 1 25.72 394 LEU B CA 1
ATOM 7764 C C . LEU B 1 394 ? 12.297 -36.094 35.594 1 25.72 394 LEU B C 1
ATOM 7766 O O . LEU B 1 394 ? 11.273 -35.531 36.031 1 25.72 394 LEU B O 1
ATOM 7770 N N . HIS B 1 395 ? 13.359 -35.25 35.906 1 24.91 395 HIS B N 1
ATOM 7771 C CA . HIS B 1 395 ? 13.531 -33.812 35.812 1 24.91 395 HIS B CA 1
ATOM 7772 C C . HIS B 1 395 ? 13.164 -33.281 34.406 1 24.91 395 HIS B C 1
ATOM 7774 O O . HIS B 1 395 ? 13.586 -33.875 33.406 1 24.91 395 HIS B O 1
ATOM 7780 N N . SER B 1 396 ? 11.953 -32.406 34.188 1 28.28 396 SER B N 1
ATOM 7781 C CA . SER B 1 396 ? 11.109 -31.578 33.312 1 28.28 396 SER B CA 1
ATOM 7782 C C . SER B 1 396 ? 11.938 -30.891 32.219 1 28.28 396 SER B C 1
ATOM 7784 O O . SER B 1 396 ? 11.406 -30.078 31.469 1 28.28 396 SER B O 1
ATOM 7786 N N . ASP B 1 397 ? 13.25 -31.203 32.125 1 25.47 397 ASP B N 1
ATOM 7787 C CA . ASP B 1 397 ? 14.398 -30.844 31.297 1 25.47 397 ASP B CA 1
ATOM 7788 C C . ASP B 1 397 ? 14.266 -31.453 29.906 1 25.47 397 ASP B C 1
ATOM 7790 O O . ASP B 1 397 ? 14.938 -31.031 28.969 1 25.47 397 ASP B O 1
ATOM 7794 N N . GLN B 1 398 ? 13.922 -32.75 29.781 1 26.25 398 GLN B N 1
ATOM 7795 C CA . GLN B 1 398 ? 14.352 -33.469 28.594 1 26.25 398 GLN B CA 1
ATOM 7796 C C . GLN B 1 398 ? 13.359 -33.281 27.438 1 26.25 398 GLN B C 1
ATOM 7798 O O . GLN B 1 398 ? 12.961 -34.25 26.797 1 26.25 398 GLN B O 1
ATOM 7803 N N . LEU B 1 399 ? 12.414 -32.375 27.562 1 29.02 399 LEU B N 1
ATOM 7804 C CA . LEU B 1 399 ? 11.508 -32.125 26.438 1 29.02 399 LEU B CA 1
ATOM 7805 C C . LEU B 1 399 ? 12.289 -31.828 25.172 1 29.02 399 LEU B C 1
ATOM 7807 O O . LEU B 1 399 ? 13.133 -30.922 25.156 1 29.02 399 LEU B O 1
ATOM 7811 N N . SER B 1 400 ? 12.469 -32.906 24.5 1 28.05 400 SER B N 1
ATOM 7812 C CA . SER B 1 400 ? 13.289 -32.812 23.297 1 28.05 400 SER B CA 1
ATOM 7813 C C . SER B 1 400 ? 12.859 -31.594 22.453 1 28.05 400 SER B C 1
ATOM 7815 O O . SER B 1 400 ? 11.695 -31.219 22.453 1 28.05 400 SER B O 1
ATOM 7817 N N . GLY B 1 401 ? 13.828 -30.812 21.969 1 26.09 401 GLY B N 1
ATOM 7818 C CA . GLY B 1 401 ? 13.625 -29.484 21.406 1 26.09 401 GLY B CA 1
ATOM 7819 C C . GLY B 1 401 ? 12.672 -29.469 20.234 1 26.09 401 GLY B C 1
ATOM 7820 O O . GLY B 1 401 ? 12.109 -28.438 19.891 1 26.09 401 GLY B O 1
ATOM 7821 N N . MET B 1 402 ? 12.766 -30.531 19.422 1 30.08 402 MET B N 1
ATOM 7822 C CA . MET B 1 402 ? 12.039 -30.438 18.156 1 30.08 402 MET B CA 1
ATOM 7823 C C . MET B 1 402 ? 10.531 -30.516 18.391 1 30.08 402 MET B C 1
ATOM 7825 O O . MET B 1 402 ? 9.766 -29.781 17.75 1 30.08 402 MET B O 1
ATOM 7829 N N . ALA B 1 403 ? 10.062 -31.703 19.094 1 31.19 403 ALA B N 1
ATOM 7830 C CA . ALA B 1 403 ? 8.664 -31.938 19.438 1 31.19 403 ALA B CA 1
ATOM 7831 C C . ALA B 1 403 ? 8.102 -30.781 20.266 1 31.19 403 ALA B C 1
ATOM 7833 O O . ALA B 1 403 ? 6.93 -30.422 20.125 1 31.19 403 ALA B O 1
ATOM 7834 N N . LEU B 1 404 ? 8.93 -30.359 21.188 1 28.39 404 LEU B N 1
ATOM 7835 C CA . LEU B 1 404 ? 8.477 -29.25 22.016 1 28.39 404 LEU B CA 1
ATOM 7836 C C . LEU B 1 404 ? 8.227 -28 21.172 1 28.39 404 LEU B C 1
ATOM 7838 O O . LEU B 1 404 ? 7.391 -27.172 21.516 1 28.39 404 LEU B O 1
ATOM 7842 N N . LYS B 1 405 ? 8.977 -27.953 20.094 1 29.58 405 LYS B N 1
ATOM 7843 C CA . LYS B 1 405 ? 8.812 -26.734 19.312 1 29.58 405 LYS B CA 1
ATOM 7844 C C . LYS B 1 405 ? 7.465 -26.719 18.594 1 29.58 405 LYS B C 1
ATOM 7846 O O . LYS B 1 405 ? 6.785 -25.688 18.562 1 29.58 405 LYS B O 1
ATOM 7851 N N . PHE B 1 406 ? 7.238 -27.828 17.797 1 30.75 406 PHE B N 1
ATOM 7852 C CA . PHE B 1 406 ? 6.031 -27.844 16.984 1 30.75 406 PHE B CA 1
ATOM 7853 C C . PHE B 1 406 ? 4.789 -27.984 17.859 1 30.75 406 PHE B C 1
ATOM 7855 O O . PHE B 1 406 ? 3.748 -27.406 17.562 1 30.75 406 PHE B O 1
ATOM 7862 N N . HIS B 1 407 ? 4.746 -28.906 18.828 1 30.53 407 HIS B N 1
ATOM 7863 C CA . HIS B 1 407 ? 3.609 -29.141 19.703 1 30.53 407 HIS B CA 1
ATOM 7864 C C . HIS B 1 407 ? 3.182 -27.859 20.406 1 30.53 407 HIS B C 1
ATOM 7866 O O . HIS B 1 407 ? 2 -27.672 20.719 1 30.53 407 HIS B O 1
ATOM 7872 N N . ARG B 1 408 ? 4.16 -27.203 20.922 1 29.86 408 ARG B N 1
ATOM 7873 C CA . ARG B 1 408 ? 3.791 -25.938 21.531 1 29.86 408 ARG B CA 1
ATOM 7874 C C . ARG B 1 408 ? 3.145 -25 20.516 1 29.86 408 ARG B C 1
ATOM 7876 O O . ARG B 1 408 ? 2.412 -24.078 20.875 1 29.86 408 ARG B O 1
ATOM 7883 N N . ARG B 1 409 ? 3.609 -25.078 19.344 1 31.08 409 ARG B N 1
ATOM 7884 C CA . ARG B 1 409 ? 3 -24.25 18.312 1 31.08 409 ARG B CA 1
ATOM 7885 C C . ARG B 1 409 ? 1.522 -24.578 18.141 1 31.08 409 ARG B C 1
ATOM 7887 O O . ARG B 1 409 ? 0.691 -23.688 18 1 31.08 409 ARG B O 1
ATOM 7894 N N . LEU B 1 410 ? 1.241 -25.922 17.797 1 30.39 410 LEU B N 1
ATOM 7895 C CA . LEU B 1 410 ? -0.113 -26.406 17.547 1 30.39 410 LEU B CA 1
ATOM 7896 C C . LEU B 1 410 ? -0.917 -26.484 18.844 1 30.39 410 LEU B C 1
ATOM 7898 O O . LEU B 1 410 ? -2.146 -26.562 18.812 1 30.39 410 LEU B O 1
ATOM 7902 N N . SER B 1 411 ? -0.408 -27.031 19.906 1 27.98 411 SER B N 1
ATOM 7903 C CA . SER B 1 411 ? -1.233 -27.422 21.047 1 27.98 411 SER B CA 1
ATOM 7904 C C . SER B 1 411 ? -2.049 -26.25 21.578 1 27.98 411 SER B C 1
ATOM 7906 O O . SER B 1 411 ? -3.184 -26.422 22.016 1 27.98 411 SER B O 1
ATOM 7908 N N . SER B 1 412 ? -1.37 -25.266 22.281 1 25.53 412 SER B N 1
ATOM 7909 C CA . SER B 1 412 ? -2.355 -24.516 23.047 1 25.53 412 SER B CA 1
ATOM 7910 C C . SER B 1 412 ? -3.371 -23.844 22.125 1 25.53 412 SER B C 1
ATOM 7912 O O . SER B 1 412 ? -3.664 -22.656 22.281 1 25.53 412 SER B O 1
ATOM 7914 N N . ALA B 1 413 ? -3.447 -24.219 20.859 1 26.16 413 ALA B N 1
ATOM 7915 C CA . ALA B 1 413 ? -4.781 -23.969 20.328 1 26.16 413 ALA B CA 1
ATOM 7916 C C . ALA B 1 413 ? -5.855 -24.594 21.203 1 26.16 413 ALA B C 1
ATOM 7918 O O . ALA B 1 413 ? -6.188 -25.766 21.047 1 26.16 413 ALA B O 1
ATOM 7919 N N . ALA B 1 414 ? -5.621 -24.734 22.562 1 26.02 414 ALA B N 1
ATOM 7920 C CA . ALA B 1 414 ? -6.73 -25.125 23.438 1 26.02 414 ALA B CA 1
ATOM 7921 C C . ALA B 1 414 ? -8.07 -24.797 22.781 1 26.02 414 ALA B C 1
ATOM 7923 O O . ALA B 1 414 ? -8.141 -23.969 21.875 1 26.02 414 ALA B O 1
ATOM 7924 N N . GLY B 1 415 ? -9.18 -25.594 23.25 1 26.86 415 GLY B N 1
ATOM 7925 C CA . GLY B 1 415 ? -10.594 -25.484 22.953 1 26.86 415 GLY B CA 1
ATOM 7926 C C . GLY B 1 415 ? -11.031 -24.047 22.688 1 26.86 415 GLY B C 1
ATOM 7927 O O . GLY B 1 415 ? -10.312 -23.109 23 1 26.86 415 GLY B O 1
ATOM 7928 N N . PRO B 1 416 ? -12.031 -24.047 21.844 1 27.33 416 PRO B N 1
ATOM 7929 C CA . PRO B 1 416 ? -12.719 -22.766 21.719 1 27.33 416 PRO B CA 1
ATOM 7930 C C . PRO B 1 416 ? -12.789 -22 23.031 1 27.33 416 PRO B C 1
ATOM 7932 O O . PRO B 1 416 ? -13.492 -22.422 23.953 1 27.33 416 PRO B O 1
ATOM 7935 N N . THR B 1 417 ? -11.688 -22 23.828 1 27.28 417 THR B N 1
ATOM 7936 C CA . THR B 1 417 ? -12.188 -21.172 24.906 1 27.28 417 THR B CA 1
ATOM 7937 C C . THR B 1 417 ? -13.117 -20.094 24.375 1 27.28 417 THR B C 1
ATOM 7939 O O . THR B 1 417 ? -12.891 -19.547 23.297 1 27.28 417 THR B O 1
ATOM 7942 N N . PRO B 1 418 ? -14.359 -20.156 24.938 1 26.3 418 PRO B N 1
ATOM 7943 C CA . PRO B 1 418 ? -15.273 -19.078 24.547 1 26.3 418 PRO B CA 1
ATOM 7944 C C . PRO B 1 418 ? -14.562 -17.734 24.375 1 26.3 418 PRO B C 1
ATOM 7946 O O . PRO B 1 418 ? -14 -17.203 25.328 1 26.3 418 PRO B O 1
ATOM 7949 N N . ALA B 1 419 ? -13.531 -17.781 23.656 1 30.08 419 ALA B N 1
ATOM 7950 C CA . ALA B 1 419 ? -13.055 -16.422 23.375 1 30.08 419 ALA B CA 1
ATOM 7951 C C . ALA B 1 419 ? -14.156 -15.391 23.578 1 30.08 419 ALA B C 1
ATOM 7953 O O . ALA B 1 419 ? -15.188 -15.438 22.906 1 30.08 419 ALA B O 1
ATOM 7954 N N . THR B 1 420 ? -14.406 -15.031 24.781 1 27.03 420 THR B N 1
ATOM 7955 C CA . THR B 1 420 ? -15.289 -13.969 25.25 1 27.03 420 THR B CA 1
ATOM 7956 C C . THR B 1 420 ? -15.422 -12.867 24.219 1 27.03 420 THR B C 1
ATOM 7958 O O . THR B 1 420 ? -14.539 -12.703 23.359 1 27.03 420 THR B O 1
ATOM 7961 N N . ARG B 1 421 ? -16.422 -12.062 24.25 1 31.75 421 ARG B N 1
ATOM 7962 C CA . ARG B 1 421 ? -16.969 -10.859 23.625 1 31.75 421 ARG B CA 1
ATOM 7963 C C . ARG B 1 421 ? -15.883 -9.812 23.406 1 31.75 421 ARG B C 1
ATOM 7965 O O . ARG B 1 421 ? -16.156 -8.75 22.828 1 31.75 421 ARG B O 1
ATOM 7972 N N . ARG B 1 422 ? -14.812 -9.695 24.234 1 32.81 422 ARG B N 1
ATOM 7973 C CA . ARG B 1 422 ? -13.984 -8.492 24.234 1 32.81 422 ARG B CA 1
ATOM 7974 C C . ARG B 1 422 ? -13.07 -8.461 23 1 32.81 422 ARG B C 1
ATOM 7976 O O . ARG B 1 422 ? -12.023 -7.812 23.031 1 32.81 422 ARG B O 1
ATOM 7983 N N . LEU B 1 423 ? -12.578 -9.484 22.281 1 38.66 423 LEU B N 1
ATOM 7984 C CA . LEU B 1 423 ? -11.766 -9.578 21.062 1 38.66 423 LEU B CA 1
ATOM 7985 C C . LEU B 1 423 ? -11.984 -8.375 20.172 1 38.66 423 LEU B C 1
ATOM 7987 O O . LEU B 1 423 ? -11.227 -8.156 19.219 1 38.66 423 LEU B O 1
ATOM 7991 N N . SER B 1 424 ? -13.18 -8.156 19.609 1 45.94 424 SER B N 1
ATOM 7992 C CA . SER B 1 424 ? -13.695 -7.832 18.281 1 45.94 424 SER B CA 1
ATOM 7993 C C . SER B 1 424 ? -13.18 -6.48 17.812 1 45.94 424 SER B C 1
ATOM 7995 O O . SER B 1 424 ? -13.586 -5.996 16.75 1 45.94 424 SER B O 1
ATOM 7997 N N . THR B 1 425 ? -12.68 -5.629 18.578 1 60.69 425 THR B N 1
ATOM 7998 C CA . THR B 1 425 ? -12.625 -4.23 18.156 1 60.69 425 THR B CA 1
ATOM 7999 C C . THR B 1 425 ? -11.242 -3.885 17.625 1 60.69 425 THR B C 1
ATOM 8001 O O . THR B 1 425 ? -10.977 -2.73 17.266 1 60.69 425 THR B O 1
ATOM 8004 N N . ARG B 1 426 ? -10.32 -4.969 17.469 1 75.19 426 ARG B N 1
ATOM 8005 C CA . ARG B 1 426 ? -8.992 -4.566 17 1 75.19 426 ARG B CA 1
ATOM 8006 C C . ARG B 1 426 ? -8.984 -4.398 15.484 1 75.19 426 ARG B C 1
ATOM 8008 O O . ARG B 1 426 ? -9.406 -5.293 14.75 1 75.19 426 ARG B O 1
ATOM 8015 N N . LEU B 1 427 ? -8.477 -3.33 15.164 1 82.94 427 LEU B N 1
ATOM 8016 C CA . LEU B 1 427 ? -8.391 -3.029 13.742 1 82.94 427 LEU B CA 1
ATOM 8017 C C . LEU B 1 427 ? -7.047 -3.465 13.172 1 82.94 427 LEU B C 1
ATOM 8019 O O . LEU B 1 427 ? -6.039 -3.465 13.883 1 82.94 427 LEU B O 1
ATOM 8023 N N . GLY B 1 428 ? -6.996 -4.039 11.992 1 86.56 428 GLY B N 1
ATOM 8024 C CA . GLY B 1 428 ? -5.809 -4.508 11.297 1 86.56 428 GLY B CA 1
ATOM 8025 C C . GLY B 1 428 ? -6.121 -5.207 9.984 1 86.56 428 GLY B C 1
ATOM 8026 O O . GLY B 1 428 ? -6.965 -4.742 9.219 1 86.56 428 GLY B O 1
ATOM 8027 N N . LEU B 1 429 ? -5.426 -6.293 9.82 1 90 429 LEU B N 1
ATOM 8028 C CA . LEU B 1 429 ? -5.516 -7.004 8.547 1 90 429 LEU B CA 1
ATOM 8029 C C . LEU B 1 429 ? -6.867 -7.703 8.406 1 90 429 LEU B C 1
ATOM 8031 O O . LEU B 1 429 ? -7.391 -7.832 7.297 1 90 429 LEU B O 1
ATOM 8035 N N . ARG B 1 430 ? -7.457 -8.148 9.516 1 87.31 430 ARG B N 1
ATOM 8036 C CA . ARG B 1 430 ? -8.68 -8.945 9.445 1 87.31 430 ARG B CA 1
ATOM 8037 C C . ARG B 1 430 ? -9.914 -8.062 9.508 1 87.31 430 ARG B C 1
ATOM 8039 O O . ARG B 1 430 ? -10.977 -8.422 9 1 87.31 430 ARG B O 1
ATOM 8046 N N . ARG B 1 431 ? -9.742 -6.938 10.18 1 87.69 431 ARG B N 1
ATOM 8047 C CA . ARG B 1 431 ? -10.883 -6.051 10.398 1 87.69 431 ARG B CA 1
ATOM 8048 C C . ARG B 1 431 ? -10.453 -4.586 10.352 1 87.69 431 ARG B C 1
ATOM 8050 O O . ARG B 1 431 ? -9.406 -4.223 10.898 1 87.69 431 ARG B O 1
ATOM 8057 N N . THR B 1 432 ? -11.242 -3.846 9.648 1 89.19 432 THR B N 1
ATOM 8058 C CA . THR B 1 432 ? -11.062 -2.398 9.656 1 89.19 432 THR B CA 1
ATOM 8059 C C . THR B 1 432 ? -12.398 -1.684 9.836 1 89.19 432 THR B C 1
ATOM 8061 O O . THR B 1 432 ? -13.406 -2.32 10.133 1 89.19 432 THR B O 1
ATOM 8064 N N . MET B 1 433 ? -12.305 -0.388 9.883 1 89.94 433 MET B N 1
ATOM 8065 C CA . MET B 1 433 ? -13.492 0.435 10.086 1 89.94 433 MET B CA 1
ATOM 8066 C C . MET B 1 433 ? -13.477 1.647 9.156 1 89.94 433 MET B C 1
ATOM 8068 O O . MET B 1 433 ? -12.414 2.174 8.828 1 89.94 433 MET B O 1
ATOM 8072 N N . ASP B 1 434 ? -14.617 1.944 8.688 1 88.5 434 ASP B N 1
ATOM 8073 C CA . ASP B 1 434 ? -14.688 3.162 7.887 1 88.5 434 ASP B CA 1
ATOM 8074 C C . ASP B 1 434 ? -15.156 4.348 8.727 1 88.5 434 ASP B C 1
ATOM 8076 O O . ASP B 1 434 ? -15.32 4.227 9.945 1 88.5 434 ASP B O 1
ATOM 8080 N N . LEU B 1 435 ? -15.305 5.504 8.141 1 88.5 435 LEU B N 1
ATOM 8081 C CA . LEU B 1 435 ? -15.609 6.738 8.859 1 88.5 435 LEU B CA 1
ATOM 8082 C C . LEU B 1 435 ? -16.984 6.668 9.5 1 88.5 435 LEU B C 1
ATOM 8084 O O . LEU B 1 435 ? -17.266 7.379 10.469 1 88.5 435 LEU B O 1
ATOM 8088 N N . SER B 1 436 ? -17.859 5.809 8.953 1 88.06 436 SER B N 1
ATOM 8089 C CA . SER B 1 436 ? -19.219 5.676 9.5 1 88.06 436 SER B CA 1
ATOM 8090 C C . SER B 1 436 ? -19.219 4.82 10.766 1 88.06 436 SER B C 1
ATOM 8092 O O . SER B 1 436 ? -20.219 4.77 11.484 1 88.06 436 SER B O 1
ATOM 8094 N N . GLY B 1 437 ? -18.156 4.184 10.992 1 87.06 437 GLY B N 1
ATOM 8095 C CA . GLY B 1 437 ? -18.047 3.307 12.148 1 87.06 437 GLY B CA 1
ATOM 8096 C C . GLY B 1 437 ? -18.406 1.865 11.836 1 87.06 437 GLY B C 1
ATOM 8097 O O . GLY B 1 437 ? -18.406 1.014 12.727 1 87.06 437 GLY B O 1
ATOM 8098 N N . GLN B 1 438 ? -18.641 1.635 10.625 1 85.5 438 GLN B N 1
ATOM 8099 C CA . GLN B 1 438 ? -18.953 0.263 10.242 1 85.5 438 GLN B CA 1
ATOM 8100 C C . GLN B 1 438 ? -17.688 -0.589 10.18 1 85.5 438 GLN B C 1
ATOM 8102 O O . GLN B 1 438 ? -16.688 -0.173 9.602 1 85.5 438 GLN B O 1
ATOM 8107 N N . SER B 1 439 ? -17.812 -1.721 10.812 1 85.56 439 SER B N 1
ATOM 8108 C CA . SER B 1 439 ? -16.688 -2.66 10.758 1 85.56 439 SER B CA 1
ATOM 8109 C C . SER B 1 439 ? -16.672 -3.428 9.438 1 85.56 439 SER B C 1
ATOM 8111 O O . SER B 1 439 ? -17.734 -3.824 8.938 1 85.56 439 SER B O 1
ATOM 8113 N N . ILE B 1 440 ? -15.547 -3.555 8.938 1 85.62 440 ILE B N 1
ATOM 8114 C CA . ILE B 1 440 ? -15.359 -4.27 7.684 1 85.62 440 ILE B CA 1
ATOM 8115 C C . ILE B 1 440 ? -14.484 -5.5 7.918 1 85.62 440 ILE B C 1
ATOM 8117 O O . ILE B 1 440 ? -13.32 -5.379 8.305 1 85.62 440 ILE B O 1
ATOM 8121 N N . GLU B 1 441 ? -15.023 -6.645 7.707 1 86.56 441 GLU B N 1
ATOM 8122 C CA . GLU B 1 441 ? -14.25 -7.879 7.773 1 86.56 441 GLU B CA 1
ATOM 8123 C C . GLU B 1 441 ? -13.617 -8.203 6.426 1 86.56 441 GLU B C 1
ATOM 8125 O O . GLU B 1 441 ? -14.305 -8.258 5.406 1 86.56 441 GLU B O 1
ATOM 8130 N N . VAL B 1 442 ? -12.375 -8.406 6.438 1 85.38 442 VAL B N 1
ATOM 8131 C CA . VAL B 1 442 ? -11.625 -8.562 5.195 1 85.38 442 VAL B CA 1
ATOM 8132 C C . VAL B 1 442 ? -11.633 -10.031 4.77 1 85.38 442 VAL B C 1
ATOM 8134 O O . VAL B 1 442 ? -11.75 -10.336 3.58 1 85.38 442 VAL B O 1
ATOM 8137 N N . TYR B 1 443 ? -11.336 -10.922 5.727 1 84.38 443 TYR B N 1
ATOM 8138 C CA . TYR B 1 443 ? -11.281 -12.352 5.441 1 84.38 443 TYR B CA 1
ATOM 8139 C C . TYR B 1 443 ? -12.43 -13.086 6.125 1 84.38 443 TYR B C 1
ATOM 8141 O O . TYR B 1 443 ? -12.758 -12.789 7.277 1 84.38 443 TYR B O 1
ATOM 8149 N N . GLN B 1 444 ? -13.172 -13.766 5.375 1 65.75 444 GLN B N 1
ATOM 8150 C CA . GLN B 1 444 ? -14.273 -14.523 5.957 1 65.75 444 GLN B CA 1
ATOM 8151 C C . GLN B 1 444 ? -13.766 -15.789 6.648 1 65.75 444 GLN B C 1
ATOM 8153 O O . GLN B 1 444 ? -12.859 -16.453 6.145 1 65.75 444 GLN B O 1
ATOM 8158 N N . SER B 1 445 ? -13.766 -15.719 7.992 1 52.12 445 SER B N 1
ATOM 8159 C CA . SER B 1 445 ? -13.375 -16.953 8.656 1 52.12 445 SER B CA 1
ATOM 8160 C C . SER B 1 445 ? -14.297 -18.109 8.266 1 52.12 445 SER B C 1
ATOM 8162 O O . SER B 1 445 ? -15.141 -17.953 7.375 1 52.12 445 SER B O 1
ATOM 8164 N N . GLN B 1 446 ? -14.977 -18.875 9.266 1 42.91 446 GLN B N 1
ATOM 8165 C CA . GLN B 1 446 ? -15.672 -20.156 9.43 1 42.91 446 GLN B CA 1
ATOM 8166 C C . GLN B 1 446 ? -17.109 -20.078 8.898 1 42.91 446 GLN B C 1
ATOM 8168 O O . GLN B 1 446 ? -17.766 -19.047 9.055 1 42.91 446 GLN B O 1
ATOM 8173 N N . GLY B 1 447 ? -17.516 -20.609 7.602 1 45.12 447 GLY B N 1
ATOM 8174 C CA . GLY B 1 447 ? -18.812 -21.203 7.34 1 45.12 447 GLY B CA 1
ATOM 8175 C C . GLY B 1 447 ? -19.281 -21 5.91 1 45.12 447 GLY B C 1
ATOM 8176 O O . GLY B 1 447 ? -20.344 -21.516 5.52 1 45.12 447 GLY B O 1
ATOM 8177 N N . THR B 1 448 ? -18.625 -20.047 5.172 1 47.31 448 THR B N 1
ATOM 8178 C CA . THR B 1 448 ? -19.453 -19.859 3.98 1 47.31 448 THR B CA 1
ATOM 8179 C C . THR B 1 448 ? -19.047 -20.844 2.889 1 47.31 448 THR B C 1
ATOM 8181 O O . THR B 1 448 ? -19.828 -21.109 1.966 1 47.31 448 THR B O 1
ATOM 8184 N N . ARG B 1 449 ? -17.719 -21.125 2.805 1 53.31 449 ARG B N 1
ATOM 8185 C CA . ARG B 1 449 ? -17.391 -22.031 1.706 1 53.31 449 ARG B CA 1
ATOM 8186 C C . ARG B 1 449 ? -17.266 -23.469 2.197 1 53.31 449 ARG B C 1
ATOM 8188 O O . ARG B 1 449 ? -16.703 -23.719 3.266 1 53.31 449 ARG B O 1
ATOM 8195 N N . THR B 1 450 ? -18.188 -24.281 1.803 1 47.66 450 THR B N 1
ATOM 8196 C CA . THR B 1 450 ? -18.188 -25.703 2.148 1 47.66 450 THR B CA 1
ATOM 8197 C C . THR B 1 450 ? -17.125 -26.453 1.351 1 47.66 450 THR B C 1
ATOM 8199 O O . THR B 1 450 ? -16.859 -26.125 0.192 1 47.66 450 THR B O 1
ATOM 8202 N N . SER B 1 451 ? -16.219 -27.141 2.098 1 47.19 451 SER B N 1
ATOM 8203 C CA . SER B 1 451 ? -15.234 -28 1.445 1 47.19 451 SER B CA 1
ATOM 8204 C C . SER B 1 451 ? -15.891 -28.938 0.438 1 47.19 451 SER B C 1
ATOM 8206 O O . SER B 1 451 ? -16.938 -29.531 0.724 1 47.19 451 SER B O 1
ATOM 8208 N N . ALA B 1 452 ? -15.594 -28.75 -0.814 1 45.25 452 ALA B N 1
ATOM 8209 C CA . ALA B 1 452 ? -16.125 -29.688 -1.808 1 45.25 452 ALA B CA 1
ATOM 8210 C C . ALA B 1 452 ? -15.648 -31.109 -1.521 1 45.25 452 ALA B C 1
ATOM 8212 O O . ALA B 1 452 ? -16.312 -32.094 -1.901 1 45.25 452 ALA B O 1
ATOM 8213 N N . THR B 1 453 ? -14.445 -31.344 -0.964 1 45.88 453 THR B N 1
ATOM 8214 C CA . THR B 1 453 ? -13.891 -32.688 -0.901 1 45.88 453 THR B CA 1
ATOM 8215 C C . THR B 1 453 ? -14.461 -33.469 0.286 1 45.88 453 THR B C 1
ATOM 8217 O O . THR B 1 453 ? -14.039 -34.594 0.565 1 45.88 453 THR B O 1
ATOM 8220 N N . GLY B 1 454 ? -15.211 -32.906 1.198 1 40.31 454 GLY B N 1
ATOM 8221 C CA . GLY B 1 454 ? -15.641 -33.812 2.266 1 40.31 454 GLY B CA 1
ATOM 8222 C C . GLY B 1 454 ? -16.484 -34.969 1.773 1 40.31 454 GLY B C 1
ATOM 8223 O O . GLY B 1 454 ? -16.969 -35.781 2.57 1 40.31 454 GLY B O 1
ATOM 8224 N N . ALA B 1 455 ? -17.219 -34.688 0.693 1 35.12 455 ALA B N 1
ATOM 8225 C CA . ALA B 1 455 ? -18.109 -35.812 0.392 1 35.12 455 ALA B CA 1
ATOM 8226 C C . ALA B 1 455 ? -17.312 -37.062 0.09 1 35.12 455 ALA B C 1
ATOM 8228 O O . ALA B 1 455 ? -16.234 -37 -0.502 1 35.12 455 ALA B O 1
ATOM 8229 N N . THR B 1 456 ? -17.516 -38.094 0.904 1 36.06 456 THR B N 1
ATOM 8230 C CA . THR B 1 456 ? -17.047 -39.469 0.675 1 36.06 456 THR B CA 1
ATOM 8231 C C . THR B 1 456 ? -17.047 -39.781 -0.816 1 36.06 456 THR B C 1
ATOM 8233 O O . THR B 1 456 ? -18.094 -40.094 -1.394 1 36.06 456 THR B O 1
ATOM 8236 N N . VAL B 1 457 ? -16.656 -38.875 -1.64 1 35.84 457 VAL B N 1
ATOM 8237 C CA . VAL B 1 457 ? -16.641 -39.438 -2.984 1 35.84 457 VAL B CA 1
ATOM 8238 C C . VAL B 1 457 ? -15.961 -40.812 -2.971 1 35.84 457 VAL B C 1
ATOM 8240 O O . VAL B 1 457 ? -14.82 -40.938 -2.527 1 35.84 457 VAL B O 1
ATOM 8243 N N . SER B 1 458 ? -16.719 -41.812 -2.816 1 34.78 458 SER B N 1
ATOM 8244 C CA . SER B 1 458 ? -16.406 -43.219 -2.969 1 34.78 458 SER B CA 1
ATOM 8245 C C . SER B 1 458 ? -15.5 -43.469 -4.172 1 34.78 458 SER B C 1
ATOM 8247 O O . SER B 1 458 ? -15.953 -43.969 -5.199 1 34.78 458 SER B O 1
ATOM 8249 N N . HIS B 1 459 ? -14.82 -42.438 -4.766 1 36.53 459 HIS B N 1
ATOM 8250 C CA . HIS B 1 459 ? -14.148 -43.062 -5.891 1 36.53 459 HIS B CA 1
ATOM 8251 C C . HIS B 1 459 ? -13.32 -44.25 -5.434 1 36.53 459 HIS B C 1
ATOM 8253 O O . HIS B 1 459 ? -12.906 -44.344 -4.27 1 36.53 459 HIS B O 1
ATOM 8259 N N . LYS B 1 460 ? -13.242 -45.25 -6.254 1 39.06 460 LYS B N 1
ATOM 8260 C CA . LYS B 1 460 ? -12.672 -46.594 -6.09 1 39.06 460 LYS B CA 1
ATOM 8261 C C . LYS B 1 460 ? -11.336 -46.531 -5.359 1 39.06 460 LYS B C 1
ATOM 8263 O O . LYS B 1 460 ? -10.859 -47.531 -4.84 1 39.06 460 LYS B O 1
ATOM 8268 N N . GLY B 1 461 ? -10.414 -45.594 -5.773 1 40.41 461 GLY B N 1
ATOM 8269 C CA . GLY B 1 461 ? -9.109 -45.875 -5.176 1 40.41 461 GLY B CA 1
ATOM 8270 C C . GLY B 1 461 ? -8.969 -45.312 -3.777 1 40.41 461 GLY B C 1
ATOM 8271 O O . GLY B 1 461 ? -9.797 -44.5 -3.34 1 40.41 461 GLY B O 1
ATOM 8272 N N . ASP B 1 462 ? -8.023 -45.812 -2.785 1 48.03 462 ASP B N 1
ATOM 8273 C CA . ASP B 1 462 ? -7.547 -45.875 -1.406 1 48.03 462 ASP B CA 1
ATOM 8274 C C . ASP B 1 462 ? -7.16 -44.5 -0.907 1 48.03 462 ASP B C 1
ATOM 8276 O O . ASP B 1 462 ? -6.379 -44.344 0.036 1 48.03 462 ASP B O 1
ATOM 8280 N N . TYR B 1 463 ? -7.41 -43.344 -1.695 1 55.31 463 TYR B N 1
ATOM 8281 C CA . TYR B 1 463 ? -6.789 -42.188 -1.074 1 55.31 463 TYR B CA 1
ATOM 8282 C C . TYR B 1 463 ? -7.793 -41.406 -0.211 1 55.31 463 TYR B C 1
ATOM 8284 O O . TYR B 1 463 ? -8.93 -41.188 -0.632 1 55.31 463 TYR B O 1
ATOM 8292 N N . PHE B 1 464 ? -7.562 -41.469 1.091 1 60.41 464 PHE B N 1
ATOM 8293 C CA . PHE B 1 464 ? -8.367 -40.656 1.98 1 60.41 464 PHE B CA 1
ATOM 8294 C C . PHE B 1 464 ? -7.957 -39.188 1.88 1 60.41 464 PHE B C 1
ATOM 8296 O O . PHE B 1 464 ? -6.773 -38.844 2.006 1 60.41 464 PHE B O 1
ATOM 8303 N N . VAL B 1 465 ? -8.852 -38.312 1.351 1 70.81 465 VAL B N 1
ATOM 8304 C CA . VAL B 1 465 ? -8.625 -36.875 1.375 1 70.81 465 VAL B CA 1
ATOM 8305 C C . VAL B 1 465 ? -9.477 -36.25 2.479 1 70.81 465 VAL B C 1
ATOM 8307 O O . VAL B 1 465 ? -10.703 -36.219 2.387 1 70.81 465 VAL B O 1
ATOM 8310 N N . PRO B 1 466 ? -8.742 -35.812 3.525 1 74.75 466 PRO B N 1
ATOM 8311 C CA . PRO B 1 466 ? -9.508 -35.156 4.582 1 74.75 466 PRO B CA 1
ATOM 8312 C C . PRO B 1 466 ? -10.172 -33.875 4.113 1 74.75 466 PRO B C 1
ATOM 8314 O O . PRO B 1 466 ? -9.672 -33.219 3.191 1 74.75 466 PRO B O 1
ATOM 8317 N N . PRO B 1 467 ? -11.336 -33.594 4.738 1 80.81 467 PRO B N 1
ATOM 8318 C CA . PRO B 1 467 ? -11.977 -32.344 4.402 1 80.81 467 PRO B CA 1
ATOM 8319 C C . PRO B 1 467 ? -11.102 -31.125 4.727 1 80.81 467 PRO B C 1
ATOM 8321 O O . PRO B 1 467 ? -10.367 -31.141 5.719 1 80.81 467 PRO B O 1
ATOM 8324 N N . GLU B 1 468 ? -11.203 -30.156 3.857 1 85.44 468 GLU B N 1
ATOM 8325 C CA . GLU B 1 468 ? -10.422 -28.938 4.043 1 85.44 468 GLU B CA 1
ATOM 8326 C C . GLU B 1 468 ? -10.961 -28.109 5.203 1 85.44 468 GLU B C 1
ATOM 8328 O O . GLU B 1 468 ? -12.148 -28.172 5.516 1 85.44 468 GLU B O 1
ATOM 8333 N N . GLN B 1 469 ? -10.055 -27.5 5.855 1 83.44 469 GLN B N 1
ATOM 8334 C CA . GLN B 1 469 ? -10.391 -26.422 6.789 1 83.44 469 GLN B CA 1
ATOM 8335 C C . GLN B 1 469 ? -10.18 -25.062 6.145 1 83.44 469 GLN B C 1
ATOM 8337 O O . GLN B 1 469 ? -9.07 -24.531 6.148 1 83.44 469 GLN B O 1
ATOM 8342 N N . ILE B 1 470 ? -11.266 -24.562 5.793 1 89.06 470 ILE B N 1
ATOM 8343 C CA . ILE B 1 470 ? -11.195 -23.344 4.992 1 89.06 470 ILE B CA 1
ATOM 8344 C C . ILE B 1 470 ? -10.828 -22.172 5.887 1 89.06 470 ILE B C 1
ATOM 8346 O O . ILE B 1 470 ? -11.445 -21.953 6.934 1 89.06 470 ILE B O 1
ATOM 8350 N N . ASP B 1 471 ? -9.797 -21.453 5.562 1 91 471 ASP B N 1
ATOM 8351 C CA . ASP B 1 471 ? -9.32 -20.219 6.156 1 91 471 ASP B CA 1
ATOM 8352 C C . ASP B 1 471 ? -8.805 -19.25 5.09 1 91 471 ASP B C 1
ATOM 8354 O O . ASP B 1 471 ? -7.676 -19.391 4.609 1 91 471 ASP B O 1
ATOM 8358 N N . GLU B 1 472 ? -9.539 -18.219 4.836 1 92.62 472 GLU B N 1
ATOM 8359 C CA . GLU B 1 472 ? -9.25 -17.344 3.707 1 92.62 472 GLU B CA 1
ATOM 8360 C C . GLU B 1 472 ? -7.926 -16.609 3.902 1 92.62 472 GLU B C 1
ATOM 8362 O O . GLU B 1 472 ? -7.203 -16.359 2.936 1 92.62 472 GLU B O 1
ATOM 8367 N N . MET B 1 473 ? -7.668 -16.234 5.09 1 92.5 473 MET B N 1
ATOM 8368 C CA . MET B 1 473 ? -6.41 -15.547 5.363 1 92.5 473 MET B CA 1
ATOM 8369 C C . MET B 1 473 ? -5.223 -16.469 5.105 1 92.5 473 MET B C 1
ATOM 8371 O O . MET B 1 473 ? -4.254 -16.062 4.457 1 92.5 473 MET B O 1
ATOM 8375 N N . ARG B 1 474 ? -5.27 -17.641 5.637 1 93.94 474 ARG B N 1
ATOM 8376 C CA . ARG B 1 474 ? -4.184 -18.594 5.418 1 93.94 474 ARG B CA 1
ATOM 8377 C C . ARG B 1 474 ? -4.051 -18.938 3.936 1 93.94 474 ARG B C 1
ATOM 8379 O O . ARG B 1 474 ? -2.938 -19.047 3.418 1 93.94 474 ARG B O 1
ATOM 8386 N N . GLU B 1 475 ? -5.176 -19.125 3.324 1 96.38 475 GLU B N 1
ATOM 8387 C CA . GLU B 1 475 ? -5.145 -19.391 1.891 1 96.38 475 GLU B CA 1
ATOM 8388 C C . GLU B 1 475 ? -4.457 -18.266 1.131 1 96.38 475 GLU B C 1
ATOM 8390 O O . GLU B 1 475 ? -3.65 -18.516 0.234 1 96.38 475 GLU B O 1
ATOM 8395 N N . SER B 1 476 ? -4.781 -17.031 1.485 1 96.88 476 SER B N 1
ATOM 8396 C CA . SER B 1 476 ? -4.18 -15.867 0.846 1 96.88 476 SER B CA 1
ATOM 8397 C C . SER B 1 476 ? -2.67 -15.844 1.046 1 96.88 476 SER B C 1
ATOM 8399 O O . SER B 1 476 ? -1.918 -15.555 0.111 1 96.88 476 SER B O 1
ATOM 8401 N N . VAL B 1 477 ? -2.219 -16.141 2.215 1 97.25 477 VAL B N 1
ATOM 8402 C CA . VAL B 1 477 ? -0.792 -16.109 2.523 1 97.25 477 VAL B CA 1
ATOM 8403 C C . VAL B 1 477 ? -0.088 -17.25 1.783 1 97.25 477 VAL B C 1
ATOM 8405 O O . VAL B 1 477 ? 1.042 -17.094 1.318 1 97.25 477 VAL B O 1
ATOM 8408 N N . VAL B 1 478 ? -0.731 -18.391 1.705 1 97.94 478 VAL B N 1
ATOM 8409 C CA . VAL B 1 478 ? -0.188 -19.516 0.939 1 97.94 478 VAL B CA 1
ATOM 8410 C C . VAL B 1 478 ? 0.043 -19.078 -0.507 1 97.94 478 VAL B C 1
ATOM 8412 O O . VAL B 1 478 ? 1.131 -19.281 -1.054 1 97.94 478 VAL B O 1
ATOM 8415 N N . LEU B 1 479 ? -0.938 -18.469 -1.092 1 98.56 479 LEU B N 1
ATOM 8416 C CA . LEU B 1 479 ? -0.844 -18.016 -2.473 1 98.56 479 LEU B CA 1
ATOM 8417 C C . LEU B 1 479 ? 0.284 -17 -2.635 1 98.56 479 LEU B C 1
ATOM 8419 O O . LEU B 1 479 ? 1.066 -17.078 -3.584 1 98.56 479 LEU B O 1
ATOM 8423 N N . GLU B 1 480 ? 0.359 -16.047 -1.752 1 98.44 480 GLU B N 1
ATOM 8424 C CA . GLU B 1 480 ? 1.397 -15.023 -1.806 1 98.44 480 GLU B CA 1
ATOM 8425 C C . GLU B 1 480 ? 2.789 -15.641 -1.691 1 98.44 480 GLU B C 1
ATOM 8427 O O . GLU B 1 480 ? 3.707 -15.25 -2.416 1 98.44 480 GLU B O 1
ATOM 8432 N N . THR B 1 481 ? 2.912 -16.562 -0.795 1 98.12 481 THR B N 1
ATOM 8433 C CA . THR B 1 481 ? 4.203 -17.203 -0.59 1 98.12 481 THR B CA 1
ATOM 8434 C C . THR B 1 481 ? 4.617 -18 -1.832 1 98.12 481 THR B C 1
ATOM 8436 O O . THR B 1 481 ? 5.781 -17.969 -2.232 1 98.12 481 THR B O 1
ATOM 8439 N N . ILE B 1 482 ? 3.684 -18.641 -2.402 1 98.69 482 ILE B N 1
ATOM 8440 C CA . ILE B 1 482 ? 3.965 -19.438 -3.594 1 98.69 482 ILE B CA 1
ATOM 8441 C C . ILE B 1 482 ? 4.398 -18.516 -4.734 1 98.69 482 ILE B C 1
ATOM 8443 O O . ILE B 1 482 ? 5.371 -18.797 -5.438 1 98.69 482 ILE B O 1
ATOM 8447 N N . LEU B 1 483 ? 3.699 -17.406 -4.965 1 98.81 483 LEU B N 1
ATOM 8448 C CA . LEU B 1 483 ? 4.062 -16.531 -6.07 1 98.81 483 LEU B CA 1
ATOM 8449 C C . LEU B 1 483 ? 5.406 -15.852 -5.809 1 98.81 483 LEU B C 1
ATOM 8451 O O . LEU B 1 483 ? 6.203 -15.664 -6.734 1 98.81 483 LEU B O 1
ATOM 8455 N N . LYS B 1 484 ? 5.645 -15.453 -4.582 1 98.38 484 LYS B N 1
ATOM 8456 C CA . LYS B 1 484 ? 6.957 -14.906 -4.246 1 98.38 484 LYS B CA 1
ATOM 8457 C C . LYS B 1 484 ? 8.062 -15.906 -4.562 1 98.38 484 LYS B C 1
ATOM 8459 O O . LYS B 1 484 ? 9.109 -15.531 -5.098 1 98.38 484 LYS B O 1
ATOM 8464 N N . ALA B 1 485 ? 7.812 -17.125 -4.16 1 98.56 485 ALA B N 1
ATOM 8465 C CA . ALA B 1 485 ? 8.789 -18.172 -4.438 1 98.56 485 ALA B CA 1
ATOM 8466 C C . ALA B 1 485 ? 8.969 -18.375 -5.938 1 98.56 485 ALA B C 1
ATOM 8468 O O . ALA B 1 485 ? 10.094 -18.531 -6.418 1 98.56 485 ALA B O 1
ATOM 8469 N N . ALA B 1 486 ? 7.855 -18.359 -6.629 1 98.81 486 ALA B N 1
ATOM 8470 C CA . ALA B 1 486 ? 7.922 -18.531 -8.078 1 98.81 486 ALA B CA 1
ATOM 8471 C C . ALA B 1 486 ? 8.688 -17.391 -8.727 1 98.81 486 ALA B C 1
ATOM 8473 O O . ALA B 1 486 ? 9.422 -17.594 -9.695 1 98.81 486 ALA B O 1
ATOM 8474 N N . ASP B 1 487 ? 8.516 -16.141 -8.281 1 98.44 487 ASP B N 1
ATOM 8475 C CA . ASP B 1 487 ? 9.156 -14.945 -8.82 1 98.44 487 ASP B CA 1
ATOM 8476 C C . ASP B 1 487 ? 10.68 -15.047 -8.727 1 98.44 487 ASP B C 1
ATOM 8478 O O . ASP B 1 487 ? 11.391 -14.477 -9.555 1 98.44 487 ASP B O 1
ATOM 8482 N N . VAL B 1 488 ? 11.164 -15.773 -7.699 1 98.25 488 VAL B N 1
ATOM 8483 C CA . VAL B 1 488 ? 12.602 -15.977 -7.527 1 98.25 488 VAL B CA 1
ATOM 8484 C C . VAL B 1 488 ? 12.922 -17.469 -7.562 1 98.25 488 VAL B C 1
ATOM 8486 O O . VAL B 1 488 ? 13.852 -17.922 -6.887 1 98.25 488 VAL B O 1
ATOM 8489 N N . ALA B 1 489 ? 12.195 -18.219 -8.273 1 98.44 489 ALA B N 1
ATOM 8490 C CA . ALA B 1 489 ? 12.297 -19.672 -8.297 1 98.44 489 ALA B CA 1
ATOM 8491 C C . ALA B 1 489 ? 13.703 -20.125 -8.688 1 98.44 489 ALA B C 1
ATOM 8493 O O . ALA B 1 489 ? 14.195 -21.141 -8.211 1 98.44 489 ALA B O 1
ATOM 8494 N N . HIS B 1 490 ? 14.367 -19.359 -9.531 1 97.56 490 HIS B N 1
ATOM 8495 C CA . HIS B 1 490 ? 15.711 -19.688 -9.992 1 97.56 490 HIS B CA 1
ATOM 8496 C C . HIS B 1 490 ? 16.672 -19.812 -8.82 1 97.56 490 HIS B C 1
ATOM 8498 O O . HIS B 1 490 ? 17.656 -20.547 -8.898 1 97.56 490 HIS B O 1
ATOM 8504 N N . ASN B 1 491 ? 16.422 -19.109 -7.777 1 97.19 491 ASN B N 1
ATOM 8505 C CA . ASN B 1 491 ? 17.266 -19.172 -6.59 1 97.19 491 ASN B CA 1
ATOM 8506 C C . ASN B 1 491 ? 16.875 -20.359 -5.695 1 97.19 491 ASN B C 1
ATOM 8508 O O . ASN B 1 491 ? 17.641 -20.734 -4.809 1 97.19 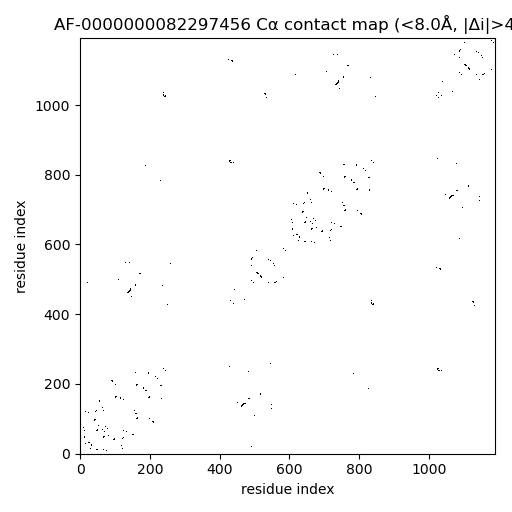491 ASN B O 1
ATOM 8512 N N . LEU B 1 492 ? 15.703 -20.859 -5.859 1 98.12 492 LEU B N 1
ATOM 8513 C CA . LEU B 1 492 ? 15.219 -21.969 -5.062 1 98.12 492 LEU B CA 1
ATOM 8514 C C . LEU B 1 492 ? 15.398 -23.297 -5.816 1 98.12 492 LEU B C 1
ATOM 8516 O O . LEU B 1 492 ? 15.008 -24.344 -5.316 1 98.12 492 LEU B O 1
ATOM 8520 N N . GLN B 1 493 ? 15.906 -23.25 -6.988 1 97.81 493 GLN B N 1
ATOM 8521 C CA . GLN B 1 493 ? 16.141 -24.406 -7.855 1 97.81 493 GLN B CA 1
ATOM 8522 C C . GLN B 1 493 ? 17.625 -24.734 -7.918 1 97.81 493 GLN B C 1
ATOM 8524 O O . GLN B 1 493 ? 18.344 -24.625 -6.918 1 97.81 493 GLN B O 1
ATOM 8529 N N . GLY B 1 494 ? 18.109 -25.312 -8.953 1 95.81 494 GLY B N 1
ATOM 8530 C CA . GLY B 1 494 ? 19.5 -25.719 -9.055 1 95.81 494 GLY B CA 1
ATOM 8531 C C . GLY B 1 494 ? 20.438 -24.547 -9.258 1 95.81 494 GLY B C 1
ATOM 8532 O O . GLY B 1 494 ? 20.016 -23.469 -9.648 1 95.81 494 GLY B O 1
ATOM 8533 N N . PHE B 1 495 ? 21.703 -24.766 -9.047 1 96.44 495 PHE B N 1
ATOM 8534 C CA . PHE B 1 495 ? 22.719 -23.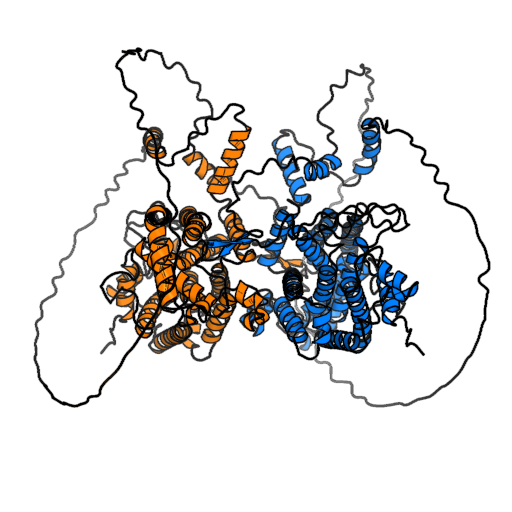719 -9.078 1 96.44 495 PHE B CA 1
ATOM 8535 C C . PHE B 1 495 ? 22.844 -23.125 -10.469 1 96.44 495 PHE B C 1
ATOM 8537 O O . PHE B 1 495 ? 23.078 -21.922 -10.617 1 96.44 495 PHE B O 1
ATOM 8544 N N . GLU B 1 496 ? 22.672 -23.969 -11.484 1 93.69 496 GLU B N 1
ATOM 8545 C CA . GLU B 1 496 ? 22.75 -23.469 -12.852 1 93.69 496 GLU B CA 1
ATOM 8546 C C . GLU B 1 496 ? 21.688 -22.422 -13.125 1 93.69 496 GLU B C 1
ATOM 8548 O O . GLU B 1 496 ? 21.938 -21.422 -13.805 1 93.69 496 GLU B O 1
ATOM 8553 N N . GLN B 1 497 ? 20.469 -22.656 -12.617 1 95.19 497 GLN B N 1
ATOM 8554 C CA . GLN B 1 497 ? 19.391 -21.688 -12.734 1 95.19 497 GLN B CA 1
ATOM 8555 C C . GLN B 1 497 ? 19.734 -20.391 -12.023 1 95.19 497 GLN B C 1
ATOM 8557 O O . GLN B 1 497 ? 19.547 -19.312 -12.57 1 95.19 497 GLN B O 1
ATOM 8562 N N . MET B 1 498 ? 20.219 -20.516 -10.805 1 96.44 498 MET B N 1
ATOM 8563 C CA . MET B 1 498 ? 20.547 -19.344 -9.992 1 96.44 498 MET B CA 1
ATOM 8564 C C . MET B 1 498 ? 21.609 -18.5 -10.672 1 96.44 498 MET B C 1
ATOM 8566 O O . MET B 1 498 ? 21.453 -17.266 -10.766 1 96.44 498 MET B O 1
ATOM 8570 N N . ALA B 1 499 ? 22.656 -19.141 -11.164 1 94.81 499 ALA B N 1
ATOM 8571 C CA . ALA B 1 499 ? 23.75 -18.422 -11.797 1 94.81 499 ALA B CA 1
ATOM 8572 C C . ALA B 1 499 ? 23.281 -17.719 -13.062 1 94.81 499 ALA B C 1
ATOM 8574 O O . ALA B 1 499 ? 23.641 -16.562 -13.297 1 94.81 499 ALA B O 1
ATOM 8575 N N . LYS B 1 500 ? 22.516 -18.438 -13.852 1 94.62 500 LYS B N 1
ATOM 8576 C CA . LYS B 1 500 ? 21.984 -17.891 -15.102 1 94.62 500 LYS B CA 1
ATOM 8577 C C . LYS B 1 500 ? 21.203 -16.594 -14.844 1 94.62 500 LYS B C 1
ATOM 8579 O O . LYS B 1 500 ? 21.453 -15.578 -15.484 1 94.62 500 LYS B O 1
ATOM 8584 N N . TRP B 1 501 ? 20.328 -16.609 -13.992 1 96.19 501 TRP B N 1
ATOM 8585 C CA . TRP B 1 501 ? 19.438 -15.477 -13.766 1 96.19 501 TRP B CA 1
ATOM 8586 C C . TRP B 1 501 ? 20.141 -14.391 -12.953 1 96.19 501 TRP B C 1
ATOM 8588 O O . TRP B 1 501 ? 19.812 -13.203 -13.086 1 96.19 501 TRP B O 1
ATOM 8598 N N . SER B 1 502 ? 21.094 -14.75 -12.047 1 95.62 502 SER B N 1
ATOM 8599 C CA . SER B 1 502 ? 21.938 -13.75 -11.398 1 95.62 502 SER B CA 1
ATOM 8600 C C . SER B 1 502 ? 22.703 -12.922 -12.414 1 95.62 502 SER B C 1
ATOM 8602 O O . SER B 1 502 ? 22.797 -11.695 -12.289 1 95.62 502 SER B O 1
ATOM 8604 N N . ASP B 1 503 ? 23.219 -13.633 -13.406 1 96.81 503 ASP B N 1
ATOM 8605 C CA . ASP B 1 503 ? 23.938 -12.945 -14.477 1 96.81 503 ASP B CA 1
ATOM 8606 C C . ASP B 1 503 ? 23.016 -11.984 -15.227 1 96.81 503 ASP B C 1
ATOM 8608 O O . ASP B 1 503 ? 23.406 -10.844 -15.5 1 96.81 503 ASP B O 1
ATOM 8612 N N . ARG B 1 504 ? 21.875 -12.445 -15.539 1 97.38 504 ARG B N 1
ATOM 8613 C CA . ARG B 1 504 ? 20.922 -11.633 -16.297 1 97.38 504 ARG B CA 1
ATOM 8614 C C . ARG B 1 504 ? 20.5 -10.406 -15.492 1 97.38 504 ARG B C 1
ATOM 8616 O O . ARG B 1 504 ? 20.328 -9.32 -16.062 1 97.38 504 ARG B O 1
ATOM 8623 N N . LEU B 1 505 ? 20.281 -10.578 -14.203 1 97.44 505 LEU B N 1
ATOM 8624 C CA . LEU B 1 505 ? 19.938 -9.453 -13.352 1 97.44 505 LEU B CA 1
ATOM 8625 C C . LEU B 1 505 ? 21.078 -8.438 -13.305 1 97.44 505 LEU B C 1
ATOM 8627 O O . LEU B 1 505 ? 20.844 -7.23 -13.375 1 97.44 505 LEU B O 1
ATOM 8631 N N . PHE B 1 506 ? 22.344 -8.953 -13.164 1 97.38 506 PHE B N 1
ATOM 8632 C CA . PHE B 1 506 ? 23.516 -8.07 -13.172 1 97.38 506 PHE B CA 1
ATOM 8633 C C . PHE B 1 506 ? 23.547 -7.234 -14.445 1 97.38 506 PHE B C 1
ATOM 8635 O O . PHE B 1 506 ? 23.766 -6.023 -14.391 1 97.38 506 PHE B O 1
ATOM 8642 N N . LEU B 1 507 ? 23.359 -7.883 -15.562 1 97.88 507 LEU B N 1
ATOM 8643 C CA . LEU B 1 507 ? 23.422 -7.199 -16.844 1 97.88 507 LEU B CA 1
ATOM 8644 C C . LEU B 1 507 ? 22.328 -6.141 -16.953 1 97.88 507 LEU B C 1
ATOM 8646 O O . LEU B 1 507 ? 22.547 -5.062 -17.516 1 97.88 507 LEU B O 1
ATOM 8650 N N . GLU B 1 508 ? 21.188 -6.469 -16.484 1 97.5 508 GLU B N 1
ATOM 8651 C CA . GLU B 1 508 ? 20.094 -5.504 -16.5 1 97.5 508 GLU B CA 1
ATOM 8652 C C . GLU B 1 508 ? 20.422 -4.266 -15.672 1 97.5 508 GLU B C 1
ATOM 8654 O O . GLU B 1 508 ? 20.203 -3.137 -16.109 1 97.5 508 GLU B O 1
ATOM 8659 N N . LEU B 1 509 ? 20.938 -4.453 -14.5 1 96.19 509 LEU B N 1
ATOM 8660 C CA . LEU B 1 509 ? 21.297 -3.35 -13.625 1 96.19 509 LEU B CA 1
ATOM 8661 C C . LEU B 1 509 ? 22.453 -2.547 -14.219 1 96.19 509 LEU B C 1
ATOM 8663 O O . LEU B 1 509 ? 22.5 -1.324 -14.07 1 96.19 509 LEU B O 1
ATOM 8667 N N . ARG B 1 510 ? 23.406 -3.289 -14.812 1 96.31 510 ARG B N 1
ATOM 8668 C CA . ARG B 1 510 ? 24.516 -2.613 -15.484 1 96.31 510 ARG B CA 1
ATOM 8669 C C . ARG B 1 510 ? 24.016 -1.722 -16.609 1 96.31 510 ARG B C 1
ATOM 8671 O O . ARG B 1 510 ? 24.469 -0.592 -16.781 1 96.31 510 ARG B O 1
ATOM 8678 N N . LYS B 1 511 ? 23.094 -2.256 -17.375 1 96.44 511 LYS B N 1
ATOM 8679 C CA . LYS B 1 511 ? 22.5 -1.471 -18.453 1 96.44 511 LYS B CA 1
ATOM 8680 C C . LYS B 1 511 ? 21.859 -0.2 -17.906 1 96.44 511 LYS B C 1
ATOM 8682 O O . LYS B 1 511 ? 22.062 0.887 -18.453 1 96.44 511 LYS B O 1
ATOM 8687 N N . ALA B 1 512 ? 21.109 -0.327 -16.891 1 95 512 ALA B N 1
ATOM 8688 C CA . ALA B 1 512 ? 20.453 0.821 -16.266 1 95 512 ALA B CA 1
ATOM 8689 C C . ALA B 1 512 ? 21.484 1.838 -15.781 1 95 512 ALA B C 1
ATOM 8691 O O . ALA B 1 512 ? 21.297 3.047 -15.938 1 95 512 ALA B O 1
ATOM 8692 N N . PHE B 1 513 ? 22.609 1.374 -15.234 1 94.88 513 PHE B N 1
ATOM 8693 C CA . PHE B 1 513 ? 23.672 2.229 -14.719 1 94.88 513 PHE B CA 1
ATOM 8694 C C . PHE B 1 513 ? 24.328 3.029 -15.844 1 94.88 513 PHE B C 1
ATOM 8696 O O . PHE B 1 513 ? 24.516 4.238 -15.719 1 94.88 513 PHE B O 1
ATOM 8703 N N . VAL B 1 514 ? 24.562 2.383 -16.844 1 95.31 514 VAL B N 1
ATOM 8704 C CA . VAL B 1 514 ? 25.219 3.029 -17.984 1 95.31 514 VAL B CA 1
ATOM 8705 C C . VAL B 1 514 ? 24.297 4.078 -18.594 1 95.31 514 VAL B C 1
ATOM 8707 O O . VAL B 1 514 ? 24.766 5.121 -19.062 1 95.31 514 VAL B O 1
ATOM 8710 N N . GLU B 1 515 ? 23.047 3.844 -18.5 1 93.88 515 GLU B N 1
ATOM 8711 C CA . GLU B 1 515 ? 22.062 4.797 -19.016 1 93.88 515 GLU B CA 1
ATOM 8712 C C . GLU B 1 515 ? 21.766 5.895 -18 1 93.88 515 GLU B C 1
ATOM 8714 O O . GLU B 1 515 ? 20.922 6.758 -18.234 1 93.88 515 GLU B O 1
ATOM 8719 N N . GLY B 1 516 ? 22.453 5.879 -16.875 1 92 516 GLY B N 1
ATOM 8720 C CA . GLY B 1 516 ? 22.312 6.902 -15.852 1 92 516 GLY B CA 1
ATOM 8721 C C . GLY B 1 516 ? 21.078 6.719 -14.992 1 92 516 GLY B C 1
ATOM 8722 O O . GLY B 1 516 ? 20.609 7.668 -14.352 1 92 516 GLY B O 1
ATOM 8723 N N . ARG B 1 517 ? 20.562 5.523 -15.016 1 93.06 517 ARG B N 1
ATOM 8724 C CA . ARG B 1 517 ? 19.297 5.277 -14.32 1 93.06 517 ARG B CA 1
ATOM 8725 C C . ARG B 1 517 ? 19.453 4.184 -13.266 1 93.06 517 ARG B C 1
ATOM 8727 O O . ARG B 1 517 ? 18.609 3.289 -13.164 1 93.06 517 ARG B O 1
ATOM 8734 N N . GLY B 1 518 ? 20.5 4.246 -12.562 1 89.25 518 GLY B N 1
ATOM 8735 C CA . GLY B 1 518 ? 20.75 3.299 -11.492 1 89.25 518 GLY B CA 1
ATOM 8736 C C . GLY B 1 518 ? 22.172 3.332 -10.984 1 89.25 518 GLY B C 1
ATOM 8737 O O . GLY B 1 518 ? 23.031 4.008 -11.562 1 89.25 518 GLY B O 1
ATOM 8738 N N . GLU B 1 519 ? 22.422 2.609 -9.922 1 88.19 519 GLU B N 1
ATOM 8739 C CA . GLU B 1 519 ? 23.766 2.494 -9.352 1 88.19 519 GLU B CA 1
ATOM 8740 C C . GLU B 1 519 ? 24.516 1.316 -9.961 1 88.19 519 GLU B C 1
ATOM 8742 O O . GLU B 1 519 ? 23.906 0.389 -10.5 1 88.19 519 GLU B O 1
ATOM 8747 N N . SER B 1 520 ? 25.797 1.394 -9.859 1 90.62 520 SER B N 1
ATOM 8748 C CA . SER B 1 520 ? 26.609 0.313 -10.398 1 90.62 520 SER B CA 1
ATOM 8749 C C . SER B 1 520 ? 26.422 -0.974 -9.602 1 90.62 520 SER B C 1
ATOM 8751 O O . SER B 1 520 ? 26.609 -0.988 -8.383 1 90.62 520 SER B O 1
ATOM 8753 N N . PRO B 1 521 ? 26.078 -2.018 -10.289 1 92.38 521 PRO B N 1
ATOM 8754 C CA . PRO B 1 521 ? 25.922 -3.289 -9.578 1 92.38 521 PRO B CA 1
ATOM 8755 C C . PRO B 1 521 ? 27.25 -3.951 -9.25 1 92.38 521 PRO B C 1
ATOM 8757 O O . PRO B 1 521 ? 27.297 -4.922 -8.492 1 92.38 521 PRO B O 1
ATOM 8760 N N . GLN B 1 522 ? 28.328 -3.432 -9.773 1 89.06 522 GLN B N 1
ATOM 8761 C CA . GLN B 1 522 ? 29.656 -4.047 -9.625 1 89.06 522 GLN B CA 1
ATOM 8762 C C . GLN B 1 522 ? 30.109 -4.016 -8.172 1 89.06 522 GLN B C 1
ATOM 8764 O O . GLN B 1 522 ? 30.812 -4.926 -7.715 1 89.06 522 GLN B O 1
ATOM 8769 N N . ASN B 1 523 ? 29.641 -3 -7.543 1 84.31 523 ASN B N 1
ATOM 8770 C CA . ASN B 1 523 ? 30.094 -2.84 -6.16 1 84.31 523 ASN B CA 1
ATOM 8771 C C . ASN B 1 523 ? 29.359 -3.793 -5.223 1 84.31 523 ASN B C 1
ATOM 8773 O O . ASN B 1 523 ? 28.156 -3.637 -4.984 1 84.31 523 ASN B O 1
ATOM 8777 N N . GLY B 1 524 ? 30.078 -4.914 -4.836 1 87.62 524 GLY B N 1
ATOM 8778 C CA . GLY B 1 524 ? 29.578 -5.77 -3.773 1 87.62 524 GLY B CA 1
ATOM 8779 C C . GLY B 1 524 ? 28.625 -6.848 -4.273 1 87.62 524 GLY B C 1
ATOM 8780 O O . GLY B 1 524 ? 27.828 -7.379 -3.51 1 87.62 524 GLY B O 1
ATOM 8781 N N . TRP B 1 525 ? 28.672 -7.172 -5.574 1 93.81 525 TRP B N 1
ATOM 8782 C CA . TRP B 1 525 ? 27.734 -8.141 -6.141 1 93.81 525 TRP B CA 1
ATOM 8783 C C . TRP B 1 525 ? 27.859 -9.484 -5.434 1 93.81 525 TRP B C 1
ATOM 8785 O O . TRP B 1 525 ? 26.844 -10.07 -5.035 1 93.81 525 TRP B O 1
ATOM 8795 N N . PHE B 1 526 ? 29.141 -9.953 -5.277 1 93.88 526 PHE B N 1
ATOM 8796 C CA . PHE B 1 526 ? 29.375 -11.25 -4.633 1 93.88 526 PHE B CA 1
ATOM 8797 C C . PHE B 1 526 ? 28.766 -11.266 -3.236 1 93.88 526 PHE B C 1
ATOM 8799 O O . PHE B 1 526 ? 28 -12.172 -2.9 1 93.88 526 PHE B O 1
ATOM 8806 N N . ARG B 1 527 ? 29.031 -10.25 -2.414 1 92.5 527 ARG B N 1
ATOM 8807 C CA . ARG B 1 527 ? 28.562 -10.18 -1.033 1 92.5 527 ARG B CA 1
ATOM 8808 C C . ARG B 1 527 ? 27.062 -9.969 -0.977 1 92.5 527 ARG B C 1
ATOM 8810 O O . ARG B 1 527 ? 26.375 -10.508 -0.098 1 92.5 527 ARG B O 1
ATOM 8817 N N . ASN B 1 528 ? 26.578 -9.219 -1.889 1 91.88 528 ASN B N 1
ATOM 8818 C CA . ASN B 1 528 ? 25.156 -8.914 -1.906 1 91.88 528 ASN B CA 1
ATOM 8819 C C . ASN B 1 528 ? 24.312 -10.156 -2.207 1 91.88 528 ASN B C 1
ATOM 8821 O O . ASN B 1 528 ? 23.219 -10.312 -1.678 1 91.88 528 ASN B O 1
ATOM 8825 N N . GLN B 1 529 ? 24.844 -10.992 -3.033 1 92.75 529 GLN B N 1
ATOM 8826 C CA . GLN B 1 529 ? 24.109 -12.227 -3.316 1 92.75 529 GLN B CA 1
ATOM 8827 C C . GLN B 1 529 ? 24.031 -13.117 -2.076 1 92.75 529 GLN B C 1
ATOM 8829 O O . GLN B 1 529 ? 23.016 -13.773 -1.841 1 92.75 529 GLN B O 1
ATOM 8834 N N . ILE B 1 530 ? 25.094 -13.117 -1.332 1 92.94 530 ILE B N 1
ATOM 8835 C CA . ILE B 1 530 ? 25.062 -13.875 -0.082 1 92.94 530 ILE B CA 1
ATOM 8836 C C . ILE B 1 530 ? 24.031 -13.266 0.868 1 92.94 530 ILE B C 1
ATOM 8838 O O . ILE B 1 530 ? 23.281 -13.992 1.516 1 92.94 530 ILE B O 1
ATOM 8842 N N . GLY B 1 531 ? 24.047 -11.953 0.931 1 90.12 531 GLY B N 1
ATOM 8843 C CA . GLY B 1 531 ? 23.047 -11.273 1.748 1 90.12 531 GLY B CA 1
ATOM 8844 C C . GLY B 1 531 ? 21.625 -11.578 1.33 1 90.12 531 GLY B C 1
ATOM 8845 O O . GLY B 1 531 ? 20.75 -11.781 2.178 1 90.12 531 GLY B O 1
ATOM 8846 N N . PHE B 1 532 ? 21.422 -11.641 0.076 1 94.44 532 PHE B N 1
ATOM 8847 C CA . PHE B 1 532 ? 20.094 -11.938 -0.457 1 94.44 532 PHE B CA 1
ATOM 8848 C C . PHE B 1 532 ? 19.672 -13.352 -0.088 1 94.44 532 PHE B C 1
ATOM 8850 O O . PHE B 1 532 ? 18.531 -13.578 0.305 1 94.44 532 PHE B O 1
ATOM 8857 N N . ILE B 1 533 ? 20.578 -14.289 -0.243 1 95.12 533 ILE B N 1
ATOM 8858 C CA . ILE B 1 533 ? 20.312 -15.688 0.078 1 95.12 533 ILE B CA 1
ATOM 8859 C C . ILE B 1 533 ? 19.953 -15.82 1.557 1 95.12 533 ILE B C 1
ATOM 8861 O O . ILE B 1 533 ? 18.938 -16.422 1.905 1 95.12 533 ILE B O 1
ATOM 8865 N N . ASP B 1 534 ? 20.656 -15.18 2.412 1 92.31 534 ASP B N 1
ATOM 8866 C CA . ASP B 1 534 ? 20.531 -15.359 3.854 1 92.31 534 ASP B CA 1
ATOM 8867 C C . ASP B 1 534 ? 19.312 -14.602 4.395 1 92.31 534 ASP B C 1
ATOM 8869 O O . ASP B 1 534 ? 18.609 -15.086 5.281 1 92.31 534 ASP B O 1
ATOM 8873 N N . ALA B 1 535 ? 19.094 -13.453 3.83 1 91.06 535 ALA B N 1
ATOM 8874 C CA . ALA B 1 535 ? 18.109 -12.562 4.457 1 91.06 535 ALA B CA 1
ATOM 8875 C C . ALA B 1 535 ? 16.734 -12.734 3.82 1 91.06 535 ALA B C 1
ATOM 8877 O O . ALA B 1 535 ? 15.719 -12.422 4.438 1 91.06 535 ALA B O 1
ATOM 8878 N N . TYR B 1 536 ? 16.719 -13.219 2.639 1 93.69 536 TYR B N 1
ATOM 8879 C CA . TYR B 1 536 ? 15.414 -13.266 1.977 1 93.69 536 TYR B CA 1
ATOM 8880 C C . TYR B 1 536 ? 15.102 -14.68 1.493 1 93.69 536 TYR B C 1
ATOM 8882 O O . TYR B 1 536 ? 14.031 -15.219 1.785 1 93.69 536 TYR B O 1
ATOM 8890 N N . LEU B 1 537 ? 15.992 -15.336 0.772 1 96.69 537 LEU B N 1
ATOM 8891 C CA . LEU B 1 537 ? 15.695 -16.578 0.079 1 96.69 537 LEU B CA 1
ATOM 8892 C C . LEU B 1 537 ? 15.555 -17.734 1.07 1 96.69 537 LEU B C 1
ATOM 8894 O O . LEU B 1 537 ? 14.633 -18.547 0.952 1 96.69 537 LEU B O 1
ATOM 8898 N N . LEU B 1 538 ? 16.469 -17.828 1.977 1 94.31 538 LEU B N 1
ATOM 8899 C CA . LEU B 1 538 ? 16.406 -18.938 2.924 1 94.31 538 LEU B CA 1
ATOM 8900 C C . LEU B 1 538 ? 15.164 -18.844 3.797 1 94.31 538 LEU B C 1
ATOM 8902 O O . LEU B 1 538 ? 14.445 -19.828 3.955 1 94.31 538 LEU B O 1
ATOM 8906 N N . PRO B 1 539 ? 14.852 -17.656 4.375 1 92.88 539 PRO B N 1
ATOM 8907 C CA . PRO B 1 539 ? 13.594 -17.547 5.113 1 92.88 539 PRO B CA 1
ATOM 8908 C C . PRO B 1 539 ? 12.375 -17.875 4.254 1 92.88 539 PRO B C 1
ATOM 8910 O O . PRO B 1 539 ? 11.43 -18.516 4.73 1 92.88 539 PRO B O 1
ATOM 8913 N N . LEU B 1 540 ? 12.344 -17.438 3.031 1 95.62 540 LEU B N 1
ATOM 8914 C CA . LEU B 1 540 ? 11.242 -17.734 2.119 1 95.62 540 LEU B CA 1
ATOM 8915 C C . LEU B 1 540 ? 11.102 -19.234 1.891 1 95.62 540 LEU B C 1
ATOM 8917 O O . LEU B 1 540 ? 9.992 -19.766 1.934 1 95.62 540 LEU B O 1
ATOM 8921 N N . ALA B 1 541 ? 12.234 -19.906 1.641 1 96.88 541 ALA B N 1
ATOM 8922 C CA . ALA B 1 541 ? 12.234 -21.344 1.435 1 96.88 541 ALA B CA 1
ATOM 8923 C C . ALA B 1 541 ? 11.719 -22.078 2.67 1 96.88 541 ALA B C 1
ATOM 8925 O O . ALA B 1 541 ? 10.969 -23.062 2.555 1 96.88 541 ALA B O 1
ATOM 8926 N N . ARG B 1 542 ? 12.094 -21.641 3.785 1 93.69 542 ARG B N 1
ATOM 8927 C CA . ARG B 1 542 ? 11.641 -22.25 5.027 1 93.69 542 ARG B CA 1
ATOM 8928 C C . ARG B 1 542 ? 10.148 -22.016 5.242 1 93.69 542 ARG B C 1
ATOM 8930 O O . ARG B 1 542 ? 9.453 -22.891 5.762 1 93.69 542 ARG B O 1
ATOM 8937 N N . ARG B 1 543 ? 9.648 -20.875 4.902 1 95 543 ARG B N 1
ATOM 8938 C CA . ARG B 1 543 ? 8.219 -20.609 5.008 1 95 543 ARG B CA 1
ATOM 8939 C C . ARG B 1 543 ? 7.414 -21.547 4.117 1 95 543 ARG B C 1
ATOM 8941 O O . ARG B 1 543 ? 6.301 -21.938 4.469 1 95 543 ARG B O 1
ATOM 8948 N N . LEU B 1 544 ? 7.969 -21.859 2.936 1 96.5 544 LEU B N 1
ATOM 8949 C CA . LEU B 1 544 ? 7.305 -22.812 2.059 1 96.5 544 LEU B CA 1
ATOM 8950 C C . LEU B 1 544 ? 7.094 -24.141 2.77 1 96.5 544 LEU B C 1
ATOM 8952 O O . LEU B 1 544 ? 6.059 -24.797 2.588 1 96.5 544 LEU B O 1
ATOM 8956 N N . ASP B 1 545 ? 8.055 -24.453 3.537 1 92.81 545 ASP B N 1
ATOM 8957 C CA . ASP B 1 545 ? 7.949 -25.703 4.297 1 92.81 545 ASP B CA 1
ATOM 8958 C C . ASP B 1 545 ? 7.031 -25.531 5.504 1 92.81 545 ASP B C 1
ATOM 8960 O O . ASP B 1 545 ? 6.164 -26.359 5.758 1 92.81 545 ASP B O 1
ATOM 8964 N N . ASP B 1 546 ? 7.16 -24.422 6.195 1 91.25 546 ASP B N 1
ATOM 8965 C CA . ASP B 1 546 ? 6.492 -24.156 7.469 1 91.25 546 ASP B CA 1
ATOM 8966 C C . ASP B 1 546 ? 4.977 -24.047 7.281 1 91.25 546 ASP B C 1
ATOM 8968 O O . ASP B 1 546 ? 4.215 -24.312 8.211 1 91.25 546 ASP B O 1
ATOM 8972 N N . MET B 1 547 ? 4.547 -23.688 6.152 1 93 547 MET B N 1
ATOM 8973 C CA . MET B 1 547 ? 3.105 -23.531 5.969 1 93 547 MET B CA 1
ATOM 8974 C C . MET B 1 547 ? 2.428 -24.891 5.84 1 93 547 MET B C 1
ATOM 8976 O O . MET B 1 547 ? 1.205 -25 5.961 1 93 547 MET B O 1
ATOM 8980 N N . GLY B 1 548 ? 3.148 -25.969 5.543 1 91.5 548 GLY B N 1
ATOM 8981 C CA . GLY B 1 548 ? 2.666 -27.328 5.66 1 91.5 548 GLY B CA 1
ATOM 8982 C C . GLY B 1 548 ? 1.895 -27.797 4.441 1 91.5 548 GLY B C 1
ATOM 8983 O O . GLY B 1 548 ? 1.465 -28.953 4.379 1 91.5 548 GLY B O 1
ATOM 8984 N N . VAL B 1 549 ? 1.741 -27 3.439 1 94.81 549 VAL B N 1
ATOM 8985 C CA . VAL B 1 549 ? 0.849 -27.312 2.33 1 94.81 549 VAL B CA 1
ATOM 8986 C C . VAL B 1 549 ? 1.534 -28.297 1.386 1 94.81 549 VAL B C 1
ATOM 8988 O O . VAL B 1 549 ? 0.874 -28.953 0.569 1 94.81 549 VAL B O 1
ATOM 8991 N N . PHE B 1 550 ? 2.82 -28.484 1.489 1 94.19 550 PHE B N 1
ATOM 8992 C CA . PHE B 1 550 ? 3.561 -29.422 0.645 1 94.19 550 PHE B CA 1
ATOM 8993 C C . PHE B 1 550 ? 3.641 -30.797 1.294 1 94.19 550 PHE B C 1
ATOM 8995 O O . PHE B 1 550 ? 4.246 -31.719 0.74 1 94.19 550 PHE B O 1
ATOM 9002 N N . GLY B 1 551 ? 3.061 -30.938 2.441 1 87.19 551 GLY B N 1
ATOM 9003 C CA . GLY B 1 551 ? 3.166 -32.188 3.154 1 87.19 551 GLY B CA 1
ATOM 9004 C C . GLY B 1 551 ? 4.492 -32.375 3.867 1 87.19 551 GLY B C 1
ATOM 9005 O O . GLY B 1 551 ? 5.285 -31.438 3.953 1 87.19 551 GLY B O 1
ATOM 9006 N N . ASP B 1 552 ? 4.773 -33.469 4.371 1 78.88 552 ASP B N 1
ATOM 9007 C CA . ASP B 1 552 ? 5.898 -33.688 5.273 1 78.88 552 ASP B CA 1
ATOM 9008 C C . ASP B 1 552 ? 7.191 -33.906 4.488 1 78.88 552 ASP B C 1
ATOM 9010 O O . ASP B 1 552 ? 8.289 -33.688 5.016 1 78.88 552 ASP B O 1
ATOM 9014 N N . ASN B 1 553 ? 7.113 -34.188 3.229 1 78.88 553 ASN B N 1
ATOM 9015 C CA . ASN B 1 553 ? 8.32 -34.656 2.572 1 78.88 553 ASN B CA 1
ATOM 9016 C C . ASN B 1 553 ? 8.75 -33.75 1.429 1 78.88 553 ASN B C 1
ATOM 9018 O O . ASN B 1 553 ? 9.859 -33.875 0.906 1 78.88 553 ASN B O 1
ATOM 9022 N N . LYS B 1 554 ? 7.969 -32.812 0.991 1 88.06 554 LYS B N 1
ATOM 9023 C CA . LYS B 1 554 ? 8.297 -32.062 -0.215 1 88.06 554 LYS B CA 1
ATOM 9024 C C . LYS B 1 554 ? 8.789 -30.672 0.129 1 88.06 554 LYS B C 1
ATOM 9026 O O . LYS B 1 554 ? 9.5 -30.047 -0.661 1 88.06 554 LYS B O 1
ATOM 9031 N N . GLY B 1 555 ? 8.445 -30.172 1.262 1 89.75 555 GLY B N 1
ATOM 9032 C CA . GLY B 1 555 ? 8.719 -28.781 1.584 1 89.75 555 GLY B CA 1
ATOM 9033 C C . GLY B 1 555 ? 10.18 -28.516 1.899 1 89.75 555 GLY B C 1
ATOM 9034 O O . GLY B 1 555 ? 10.664 -27.391 1.736 1 89.75 555 GLY B O 1
ATOM 9035 N N . ALA B 1 556 ? 10.938 -29.453 2.254 1 90.81 556 ALA B N 1
ATOM 9036 C CA . ALA B 1 556 ? 12.312 -29.297 2.711 1 90.81 556 ALA B CA 1
ATOM 9037 C C . ALA B 1 556 ? 13.258 -29.062 1.536 1 90.81 556 ALA B C 1
ATOM 9039 O O . ALA B 1 556 ? 14.328 -28.469 1.7 1 90.81 556 ALA B O 1
ATOM 9040 N N . VAL B 1 557 ? 12.852 -29.484 0.389 1 94.94 557 VAL B N 1
ATOM 9041 C CA . VAL B 1 557 ? 13.719 -29.453 -0.785 1 94.94 557 VAL B CA 1
ATOM 9042 C C . VAL B 1 557 ? 14.102 -28.016 -1.117 1 94.94 557 VAL B C 1
ATOM 9044 O O . VAL B 1 557 ? 15.211 -27.75 -1.586 1 94.94 557 VAL B O 1
ATOM 9047 N N . PHE B 1 558 ? 13.25 -27.078 -0.881 1 97.19 558 PHE B N 1
ATOM 9048 C CA . PHE B 1 558 ? 13.5 -25.688 -1.259 1 97.19 558 PHE B CA 1
ATOM 9049 C C . PHE B 1 558 ? 14.656 -25.109 -0.454 1 97.19 558 PHE B C 1
ATOM 9051 O O . PHE B 1 558 ? 15.578 -24.516 -1.021 1 97.19 558 PHE B O 1
ATOM 9058 N N . ALA B 1 559 ? 14.594 -25.266 0.894 1 95.94 559 ALA B N 1
ATOM 9059 C CA . ALA B 1 559 ? 15.672 -24.766 1.749 1 95.94 559 ALA B CA 1
ATOM 9060 C C . ALA B 1 559 ? 16.984 -25.5 1.462 1 95.94 559 ALA B C 1
ATOM 9062 O O . ALA B 1 559 ? 18.062 -24.891 1.489 1 95.94 559 ALA B O 1
ATOM 9063 N N . ASP B 1 560 ? 16.906 -26.781 1.189 1 96.5 560 ASP B N 1
ATOM 9064 C CA . ASP B 1 560 ? 18.094 -27.562 0.851 1 96.5 560 ASP B CA 1
ATOM 9065 C C . ASP B 1 560 ? 18.766 -27 -0.402 1 96.5 560 ASP B C 1
ATOM 9067 O O . ASP B 1 560 ? 19.984 -26.844 -0.43 1 96.5 560 ASP B O 1
ATOM 9071 N N . ASN B 1 561 ? 17.969 -26.797 -1.422 1 97.56 561 ASN B N 1
ATOM 9072 C CA . ASN B 1 561 ? 18.516 -26.234 -2.656 1 97.56 561 ASN B CA 1
ATOM 9073 C C . ASN B 1 561 ? 19.156 -24.875 -2.418 1 97.56 561 ASN B C 1
ATOM 9075 O O . ASN B 1 561 ? 20.234 -24.594 -2.965 1 97.56 561 ASN B O 1
ATOM 9079 N N . VAL B 1 562 ? 18.5 -24.031 -1.626 1 97.94 562 VAL B N 1
ATOM 9080 C CA . VAL B 1 562 ? 19.016 -22.688 -1.354 1 97.94 562 VAL B CA 1
ATOM 9081 C C . VAL B 1 562 ? 20.344 -22.797 -0.615 1 97.94 562 VAL B C 1
ATOM 9083 O O . VAL B 1 562 ? 21.297 -22.062 -0.909 1 97.94 562 VAL B O 1
ATOM 9086 N N . GLU B 1 563 ? 20.453 -23.703 0.346 1 97 563 GLU B N 1
ATOM 9087 C CA . GLU B 1 563 ? 21.688 -23.906 1.099 1 97 563 GLU B CA 1
ATOM 9088 C C . GLU B 1 563 ? 22.797 -24.438 0.201 1 97 563 GLU B C 1
ATOM 9090 O O . GLU B 1 563 ? 23.938 -24 0.304 1 97 563 GLU B O 1
ATOM 9095 N N . ASP B 1 564 ? 22.453 -25.344 -0.633 1 97.75 564 ASP B N 1
ATOM 9096 C CA . ASP B 1 564 ? 23.438 -25.859 -1.598 1 97.75 564 ASP B CA 1
ATOM 9097 C C . ASP B 1 564 ? 23.938 -24.734 -2.51 1 97.75 564 ASP B C 1
ATOM 9099 O O . ASP B 1 564 ? 25.125 -24.656 -2.793 1 97.75 564 ASP B O 1
ATOM 9103 N N . ASN B 1 565 ? 23.016 -23.969 -2.998 1 97.69 565 ASN B N 1
ATOM 9104 C CA . ASN B 1 565 ? 23.359 -22.828 -3.838 1 97.69 565 ASN B CA 1
ATOM 9105 C C . ASN B 1 565 ? 24.266 -21.844 -3.098 1 97.69 565 ASN B C 1
ATOM 9107 O O . ASN B 1 565 ? 25.203 -21.281 -3.68 1 97.69 565 ASN B O 1
ATOM 9111 N N . ARG B 1 566 ? 23.938 -21.609 -1.818 1 96.69 566 ARG B N 1
ATOM 9112 C CA . ARG B 1 566 ? 24.734 -20.703 -0.997 1 96.69 566 ARG B CA 1
ATOM 9113 C C . ARG B 1 566 ? 26.172 -21.203 -0.893 1 96.69 566 ARG B C 1
ATOM 9115 O O . ARG B 1 566 ? 27.125 -20.438 -1.048 1 96.69 566 ARG B O 1
ATOM 9122 N N . ASP B 1 567 ? 26.344 -22.469 -0.567 1 97 567 ASP B N 1
ATOM 9123 C CA . ASP B 1 567 ? 27.656 -23.078 -0.427 1 97 567 ASP B CA 1
ATOM 9124 C C . ASP B 1 567 ? 28.453 -22.984 -1.73 1 97 567 ASP B C 1
ATOM 9126 O O . ASP B 1 567 ? 29.625 -22.625 -1.725 1 97 567 ASP B O 1
ATOM 9130 N N . ARG B 1 568 ? 27.797 -23.297 -2.764 1 97.25 568 ARG B N 1
ATOM 9131 C CA . ARG B 1 568 ? 28.484 -23.25 -4.051 1 97.25 568 ARG B CA 1
ATOM 9132 C C . ARG B 1 568 ? 28.828 -21.812 -4.438 1 97.25 568 ARG B C 1
ATOM 9134 O O . ARG B 1 568 ? 29.891 -21.562 -5.012 1 97.25 568 ARG B O 1
ATOM 9141 N N . TRP B 1 569 ? 27.969 -20.906 -4.188 1 96.44 569 TRP B N 1
ATOM 9142 C CA . TRP B 1 569 ? 28.25 -19.5 -4.449 1 96.44 569 TRP B CA 1
ATOM 9143 C C . TRP B 1 569 ? 29.453 -19.016 -3.645 1 96.44 569 TRP B C 1
ATOM 9145 O O . TRP B 1 569 ? 30.266 -18.234 -4.137 1 96.44 569 TRP B O 1
ATOM 9155 N N . THR B 1 570 ? 29.547 -19.422 -2.418 1 95.88 570 THR B N 1
ATOM 9156 C CA . THR B 1 570 ? 30.672 -19.047 -1.579 1 95.88 570 THR B CA 1
ATOM 9157 C C . THR B 1 570 ? 31.984 -19.578 -2.156 1 95.88 570 THR B C 1
ATOM 9159 O O . THR B 1 570 ? 33.031 -18.938 -2.041 1 95.88 570 THR B O 1
ATOM 9162 N N . ARG B 1 571 ? 31.906 -20.641 -2.875 1 95.31 571 ARG B N 1
ATOM 9163 C CA . ARG B 1 571 ? 33.094 -21.266 -3.445 1 95.31 571 ARG B CA 1
ATOM 9164 C C . ARG B 1 571 ? 33.406 -20.672 -4.82 1 95.31 571 ARG B C 1
ATOM 9166 O O . ARG B 1 571 ? 34.562 -20.375 -5.121 1 95.31 571 ARG B O 1
ATOM 9173 N N . GLU B 1 572 ? 32.375 -20.5 -5.582 1 96 572 GLU B N 1
ATOM 9174 C CA . GLU B 1 572 ? 32.594 -20.188 -6.992 1 96 572 GLU B CA 1
ATOM 9175 C C . GLU B 1 572 ? 32.156 -18.766 -7.309 1 96 572 GLU B C 1
ATOM 9177 O O . GLU B 1 572 ? 32.438 -18.25 -8.391 1 96 572 GLU B O 1
ATOM 9182 N N . GLY B 1 573 ? 31.547 -18.109 -6.457 1 93.69 573 GLY B N 1
ATOM 9183 C CA . GLY B 1 573 ? 30.859 -16.859 -6.719 1 93.69 573 GLY B CA 1
ATOM 9184 C C . GLY B 1 573 ? 31.797 -15.727 -7.082 1 93.69 573 GLY B C 1
ATOM 9185 O O . GLY B 1 573 ? 31.438 -14.828 -7.836 1 93.69 573 GLY B O 1
ATOM 9186 N N . VAL B 1 574 ? 33 -15.727 -6.508 1 94.12 574 VAL B N 1
ATOM 9187 C CA . VAL B 1 574 ? 33.938 -14.672 -6.797 1 94.12 574 VAL B CA 1
ATOM 9188 C C . VAL B 1 574 ? 34.344 -14.719 -8.273 1 94.12 574 VAL B C 1
ATOM 9190 O O . VAL B 1 574 ? 34.375 -13.688 -8.945 1 94.12 574 VAL B O 1
ATOM 9193 N N . MET B 1 575 ? 34.625 -15.906 -8.719 1 94.88 575 MET B N 1
ATOM 9194 C CA . MET B 1 575 ? 35 -16.078 -10.117 1 94.88 575 MET B CA 1
ATOM 9195 C C . MET B 1 575 ? 33.844 -15.758 -11.039 1 94.88 575 MET B C 1
ATOM 9197 O O . MET B 1 575 ? 34.031 -15.148 -12.094 1 94.88 575 MET B O 1
ATOM 9201 N N . LEU B 1 576 ? 32.688 -16.234 -10.688 1 95.06 576 LEU B N 1
ATOM 9202 C CA . LEU B 1 576 ? 31.484 -15.969 -11.492 1 95.06 576 LEU B CA 1
ATOM 9203 C C . LEU B 1 576 ? 31.188 -14.477 -11.547 1 95.06 576 LEU B C 1
ATOM 9205 O O . LEU B 1 576 ? 30.781 -13.953 -12.594 1 95.06 576 LEU B O 1
ATOM 9209 N N . THR B 1 577 ? 31.391 -13.773 -10.438 1 95.56 577 THR B N 1
ATOM 9210 C CA . THR B 1 577 ? 31.203 -12.328 -10.383 1 95.56 577 THR B CA 1
ATOM 9211 C C . THR B 1 577 ? 32.188 -11.617 -11.305 1 95.56 577 THR B C 1
ATOM 9213 O O . THR B 1 577 ? 31.797 -10.703 -12.039 1 95.56 577 THR B O 1
ATOM 9216 N N . ALA B 1 578 ? 33.438 -12.008 -11.219 1 95.31 578 ALA B N 1
ATOM 9217 C CA . ALA B 1 578 ? 34.438 -11.406 -12.094 1 95.31 578 ALA B CA 1
ATOM 9218 C C . ALA B 1 578 ? 34.094 -11.602 -13.562 1 95.31 578 ALA B C 1
ATOM 9220 O O . ALA B 1 578 ? 34.219 -10.688 -14.375 1 95.31 578 ALA B O 1
ATOM 9221 N N . ALA B 1 579 ? 33.625 -12.781 -13.875 1 96.25 579 ALA B N 1
ATOM 9222 C CA . ALA B 1 579 ? 33.25 -13.102 -15.25 1 96.25 579 ALA B CA 1
ATOM 9223 C C . ALA B 1 579 ? 32.094 -12.234 -15.734 1 96.25 579 ALA B C 1
ATOM 9225 O O . ALA B 1 579 ? 32.125 -11.742 -16.859 1 96.25 579 ALA B O 1
ATOM 9226 N N . ILE B 1 580 ? 31.094 -12.055 -14.938 1 96.06 580 ILE B N 1
ATOM 9227 C CA . ILE B 1 580 ? 29.906 -11.32 -15.375 1 96.06 580 ILE B CA 1
ATOM 9228 C C . ILE B 1 580 ? 30.219 -9.828 -15.43 1 96.06 580 ILE B C 1
ATOM 9230 O O . ILE B 1 580 ? 29.656 -9.102 -16.266 1 96.06 580 ILE B O 1
ATOM 9234 N N . VAL B 1 581 ? 31.078 -9.359 -14.516 1 95.56 581 VAL B N 1
ATOM 9235 C CA . VAL B 1 581 ? 31.5 -7.965 -14.57 1 95.56 581 VAL B CA 1
ATOM 9236 C C . VAL B 1 581 ? 32.156 -7.68 -15.914 1 95.56 581 VAL B C 1
ATOM 9238 O O . VAL B 1 581 ? 31.875 -6.672 -16.562 1 95.56 581 VAL B O 1
ATOM 9241 N N . MET B 1 582 ? 33.031 -8.594 -16.328 1 95.5 582 MET B N 1
ATOM 9242 C CA . MET B 1 582 ? 33.688 -8.445 -17.609 1 95.5 582 MET B CA 1
ATOM 9243 C C . MET B 1 582 ? 32.719 -8.484 -18.766 1 95.5 582 MET B C 1
ATOM 9245 O O . MET B 1 582 ? 32.812 -7.684 -19.688 1 95.5 582 MET B O 1
ATOM 9249 N N . GLU B 1 583 ? 31.859 -9.391 -18.688 1 95.94 583 GLU B N 1
ATOM 9250 C CA . GLU B 1 583 ? 30.828 -9.484 -19.719 1 95.94 583 GLU B CA 1
ATOM 9251 C C . GLU B 1 583 ? 29.969 -8.219 -19.766 1 95.94 583 GLU B C 1
ATOM 9253 O O . GLU B 1 583 ? 29.594 -7.75 -20.844 1 95.94 583 GLU B O 1
ATOM 9258 N N . GLY B 1 584 ? 29.625 -7.746 -18.609 1 95.56 584 GLY B N 1
ATOM 9259 C CA . GLY B 1 584 ? 28.859 -6.516 -18.531 1 95.56 584 GLY B CA 1
ATOM 9260 C C . GLY B 1 584 ? 29.562 -5.324 -19.141 1 95.56 584 GLY B C 1
ATOM 9261 O O . GLY B 1 584 ? 28.938 -4.504 -19.812 1 95.56 584 GLY B O 1
ATOM 9262 N N . GLU B 1 585 ? 30.828 -5.242 -18.891 1 94.12 585 GLU B N 1
ATOM 9263 C CA . GLU B 1 585 ? 31.625 -4.156 -19.453 1 94.12 585 GLU B CA 1
ATOM 9264 C C . GLU B 1 585 ? 31.688 -4.262 -20.984 1 94.12 585 GLU B C 1
ATOM 9266 O O . GLU B 1 585 ? 31.75 -3.246 -21.672 1 94.12 585 GLU B O 1
ATOM 9271 N N . LYS B 1 586 ? 31.672 -5.41 -21.422 1 95.25 586 LYS B N 1
ATOM 9272 C CA . LYS B 1 586 ? 31.703 -5.637 -22.859 1 95.25 586 LYS B CA 1
ATOM 9273 C C . LYS B 1 586 ? 30.359 -5.281 -23.5 1 95.25 586 LYS B C 1
ATOM 9275 O O . LYS B 1 586 ? 30.328 -4.594 -24.531 1 95.25 586 LYS B O 1
ATOM 9280 N N . GLN B 1 587 ? 29.297 -5.695 -22.984 1 95.44 587 GLN B N 1
ATOM 9281 C CA . GLN B 1 587 ? 27.969 -5.512 -23.562 1 95.44 587 GLN B CA 1
ATOM 9282 C C . GLN B 1 587 ? 27.469 -4.082 -23.359 1 95.44 587 GLN B C 1
ATOM 9284 O O . GLN B 1 587 ? 26.797 -3.525 -24.219 1 95.44 587 GLN B O 1
ATOM 9289 N N . PHE B 1 588 ? 27.781 -3.588 -22.156 1 95.62 588 PHE B N 1
ATOM 9290 C CA . PHE B 1 588 ? 27.359 -2.238 -21.812 1 95.62 588 PHE B CA 1
ATOM 9291 C C . PHE B 1 588 ? 28.531 -1.408 -21.312 1 95.62 588 PHE B C 1
ATOM 9293 O O . PHE B 1 588 ? 28.641 -1.143 -20.109 1 95.62 588 PHE B O 1
ATOM 9300 N N . PRO B 1 589 ? 29.391 -0.842 -22.219 1 91.75 589 PRO B N 1
ATOM 9301 C CA . PRO B 1 589 ? 30.562 -0.078 -21.812 1 91.75 589 PRO B CA 1
ATOM 9302 C C . PRO B 1 589 ? 30.219 1.276 -21.203 1 91.75 589 PRO B C 1
ATOM 9304 O O . PRO B 1 589 ? 29.25 1.913 -21.625 1 91.75 589 PRO B O 1
ATOM 9307 N N . GLY B 1 590 ? 30.875 1.618 -20.094 1 82.81 590 GLY B N 1
ATOM 9308 C CA . GLY B 1 590 ? 30.672 2.918 -19.469 1 82.81 590 GLY B CA 1
ATOM 9309 C C . GLY B 1 590 ? 31.344 4.051 -20.219 1 82.81 590 GLY B C 1
ATOM 9310 O O . GLY B 1 590 ? 32.094 3.814 -21.172 1 82.81 590 GLY B O 1
ATOM 9311 N N . ASP B 1 591 ? 31.094 5.414 -20.062 1 70.44 591 ASP B N 1
ATOM 9312 C CA . ASP B 1 591 ? 31.703 6.574 -20.703 1 70.44 591 ASP B CA 1
ATOM 9313 C C . ASP B 1 591 ? 33.219 6.633 -20.438 1 70.44 591 ASP B C 1
ATOM 9315 O O . ASP B 1 591 ? 33.938 7.254 -21.188 1 70.44 591 ASP B O 1
ATOM 9319 N N . ASP B 1 592 ? 33.844 6.273 -19.406 1 52.66 592 ASP B N 1
ATOM 9320 C CA . ASP B 1 592 ? 35.25 6.551 -19.297 1 52.66 592 ASP B CA 1
ATOM 9321 C C . ASP B 1 592 ? 36.031 5.871 -20.422 1 52.66 592 ASP B C 1
ATOM 9323 O O . ASP B 1 592 ? 37.219 6.207 -20.672 1 52.66 592 ASP B O 1
ATOM 9327 N N . GLU B 1 593 ? 35.688 4.852 -20.953 1 43.53 593 GLU B N 1
ATOM 9328 C CA . GLU B 1 593 ? 36.656 4.184 -21.828 1 43.53 593 GLU B CA 1
ATOM 9329 C C . GLU B 1 593 ? 36.688 4.836 -23.219 1 43.53 593 GLU B C 1
ATOM 9331 O O . GLU B 1 593 ? 37.375 4.375 -24.109 1 43.53 593 GLU B O 1
ATOM 9336 N N . SER B 1 594 ? 35.906 5.727 -23.594 1 37.75 594 SER B N 1
ATOM 9337 C CA . SER B 1 594 ? 36.156 6.211 -24.938 1 37.75 594 SER B CA 1
ATOM 9338 C C . SER B 1 594 ? 37.469 6.98 -25.016 1 37.75 594 SER B C 1
ATOM 9340 O O . SER B 1 594 ? 37.844 7.469 -26.078 1 37.75 594 SER B O 1
ATOM 9342 N N . THR B 1 595 ? 38.062 7.555 -23.984 1 33.78 595 THR B N 1
ATOM 9343 C CA . THR B 1 595 ? 39.25 8.336 -24.312 1 33.78 595 THR B CA 1
ATOM 9344 C C . THR B 1 595 ? 40.438 7.43 -24.578 1 33.78 595 THR B C 1
ATOM 9346 O O . THR B 1 595 ? 41.562 7.906 -24.766 1 33.78 595 THR B O 1
ATOM 9349 N N . ASP B 1 596 ? 40.469 6.078 -24.422 1 28.81 596 ASP B N 1
ATOM 9350 C CA . ASP B 1 596 ? 41.656 5.621 -25.109 1 28.81 596 ASP B CA 1
ATOM 9351 C C . ASP B 1 596 ? 41.438 5.477 -26.609 1 28.81 596 ASP B C 1
ATOM 9353 O O . ASP B 1 596 ? 40.406 4.941 -27.031 1 28.81 596 ASP B O 1
#

pLDDT: mean 71.54, std 32.71, range [13.16, 98.94]

Secondary structure (DSSP, 8-state):
-------HHHHHHHHHHTS-GGGTB-SS-TTTBPPSSHHHHHHHHHHHHHHHHHHHHSPTTSSSS--HHHHHHHHHH-GGGS-TTTS-HHHHHHHHHHHHHHHHHS---SSSSHHHHHHHHHHHHHHHHHHHPPPTTSPPPP-TTGGG-HHHHHHHHHHHHHTTTT--S--HHHHHHTT-HHHHHTTTSSHHHHHHHHHHHHHHTSGGGHHHHHHH-SSHHHHHHHHHHHHHHHHTT-TT-HHHHHHHHHHHHHHH-S-HHHHHHHHHHHHHHH--S--------TTTTSTHHHHHHHHT-----S-----------------------------------------------------------------------------------------TT---HHHHHHHHHHTT--S-----S------SSSEEE-TT--EEESS--TTSS--STTS----SS----PPP---HHHHHHHHHHHHHHHHTHHHHS-HHHHHHHHHHHHHHHHHHHHTTSS--TTTTHHHHHHHHIIIIIHHHHHHHHHT-TTHHHHTHHHHHHHHHHHHHHHHHHHHHHHHHHHHHHHHS--GGGGG-/-------HHHHHHHHHHTS-GGGTB-SS-TTTBPPSSHHHHHHHHHHHHHHHHHHHHSPTTSSSS--HHHHHHHHHH-GGGS-TTTS-HHHHHHHHHHHHHHHHHS---SSSSHHHHHHHHHHHHHHHHHHHPPPTTSPPPP-TTGGG-HHHHHHHHHHHHHTTTT--S--HHHHHHTT-HHHHHTTTSSHHHHHHHHHHHHHHTSGGGHHHHHHH-SSHHHHHHHHHHHHHHHHTT-TT-HHHHHHHHHHHHHHH-S-HHHHHHHHHHHHHHH--S--------TTTTTHHHHHHHHHT-----------------------------------------------------------------------------------------------TT---HHHHHHHHHHHT--S-----TTSTT--SSSEEE-TT--EEESS--TTSS--STTS----SS----PPP---HHHHHHHHHHHHHHHHTHHHHS-HHHHHHHHHHHHHHHHHHHHTTSS--TTTTHHHHHHHHIIIIIHHHHHHHHHT-TTHHHHTHHHHHHHHHHHHHHHHHHHHHHHHHHHHHHHHS--GGGGG-

Sequence (1192 aa):
MESNALPDYVGKGLGLISQEWENIGLGDDPAVAASDTIDEAVERLTSLLLIRIAAWIQPRGTYPDLSTTTICRNALMDNSTWPSASLDEDIISQLKQYVKVILSGYQDVPYHNYQHCEHVTRSANKLMDMILHRVPGETAPLTYGFRDDPLMQFALLFSALIHDVQHRGIPNRQLAMEDDELAIKYNDQSIAENQSLFIGFSELLKSDYDKLRHIIFPKPEDYRRFRAACVNLVLATDIASPERSQIGKSKWKEAFGDPYETVERKVLKQLSTTVKGPVPATPVNRASRRMSTQSILSELSIDSQLGNARFNADLDDDSSVSLSPHSSENEDEYDRANRRMTRTPIPPAKSRSSDDGFEMALKADLSPRFRKAKGRSVLDSSRSAPGAVDGVSLHSDQLSGMALKFHRRLSSAAGPTPATRRLSTRLGLRRTMDLSGQSIEVYQSQGTRTSATGATVSHKGDYFVPPEQIDEMRESVVLETILKAADVAHNLQGFEQMAKWSDRLFLELRKAFVEGRGESPQNGWFRNQIGFIDAYLLPLARRLDDMGVFGDNKGAVFADNVEDNRDRWTREGVMLTAAIVMEGEKQFPGDDESTDMESNALPDYVGKGLGLISQEWENIGLGDDPAVAASDTIDEAVERLTSLLLIRIAAWIQPRGTYPDLSTTTICRNALMDNSTWPSASLDEDIISQLKQYVKVILSGYQDVPYHNYQHCEHVTRSANKLMDMILHRVPGETAPLTYGFRDDPLMQFALLFSALIHDVQHRGIPNRQLAMEDDELAIKYNDQSIAENQSLFIGFSELLKSDYDKLRHIIFPKPEDYRRFRAACVNLVLATDIASPERSQIGKSKWKEAFGDPYETVERKVLKQLSTTVKGPVPATPVNRASRRMSTQSILSELSIDSQLGNARFNADLDDDSSVSLSPHSSENEDEYDRANRRMTRTPIPPAKSRSSDDGFEMALKADLSPRFRKAKGRSVLDSSRSAPGAVDGVSLHSDQLSGMALKFHRRLSSAAGPTPATRRLSTRLGLRRTMDLSGQSIEVYQSQGTRTSATGATVSHKGDYFVPPEQIDEMRESVVLETILKAADVAHNLQGFEQMAKWSDRLFLELRKAFVEGRGESPQNGWFRNQIGFIDAYLLPLARRLDDMGVFGDNKGAVFADNVEDNRDRWTREGVMLTAAIVMEGEKQFPGDDESTD

Radius of gyration: 37.65 Å; Cα contacts (8 Å, |Δi|>4): 1309; chains: 2; bounding box: 121×122×128 Å

Solvent-accessible surface area (backbone atoms only — not comparable to full-atom values): 69857 Å² total; per-residue (Å²): 132,77,87,66,67,71,51,74,36,45,62,49,35,40,51,51,62,67,48,54,79,53,44,66,44,50,74,84,52,77,86,43,20,60,63,92,45,69,68,55,42,32,55,52,53,36,19,49,51,49,54,30,49,47,54,50,68,47,63,89,75,76,47,98,40,75,10,61,62,52,45,29,51,46,32,73,74,38,61,82,71,42,60,59,83,76,59,36,70,67,39,52,50,36,48,39,49,50,45,40,56,48,51,68,41,26,32,97,40,65,38,49,17,50,63,45,30,50,52,22,26,53,40,35,50,43,55,50,26,60,46,35,48,81,52,88,89,51,74,62,51,61,43,28,37,49,77,74,27,39,60,59,54,35,30,53,44,53,28,36,58,29,39,48,29,57,28,81,51,57,57,57,68,50,38,40,74,65,62,30,72,57,18,48,64,46,62,60,47,61,33,51,35,47,50,6,51,33,52,47,48,59,58,57,69,37,78,84,30,49,69,45,45,46,68,73,32,79,42,74,64,49,44,52,54,39,50,54,48,28,49,53,40,30,49,57,58,42,53,51,39,26,65,48,38,35,50,53,50,52,50,42,35,72,55,71,38,72,51,65,67,56,48,50,49,50,50,50,52,53,48,52,70,64,51,85,62,85,69,74,83,64,75,84,63,85,71,75,70,66,68,66,57,61,62,56,54,55,68,62,54,60,79,72,67,74,78,80,78,70,81,77,76,66,81,83,82,84,90,94,86,74,86,81,83,82,90,82,88,84,92,82,88,80,90,79,86,88,81,88,85,80,83,90,80,88,74,74,82,86,72,82,89,87,67,89,76,80,70,86,86,78,92,82,92,69,86,72,88,72,86,89,74,92,78,80,79,87,90,82,86,78,81,82,86,82,82,79,87,69,82,79,70,84,70,91,68,75,69,53,69,68,61,54,52,54,45,66,65,64,48,87,68,62,70,80,57,77,72,61,81,75,76,74,67,65,68,17,70,54,25,23,35,41,96,66,19,49,75,42,73,68,47,65,64,89,74,81,73,73,57,74,55,52,58,80,68,74,59,88,69,92,66,65,57,70,56,50,58,58,29,49,56,44,28,50,50,52,52,36,51,46,48,43,45,15,74,49,33,41,56,44,19,32,55,69,42,29,52,54,51,51,48,24,41,49,42,24,36,37,46,26,24,60,72,70,50,50,64,68,49,76,74,55,41,59,60,16,45,52,44,30,41,65,55,47,47,39,56,52,24,44,47,55,29,70,67,35,38,40,34,92,78,56,19,59,54,32,35,50,29,30,50,52,36,50,56,48,39,72,72,47,27,65,62,53,43,54,51,46,52,52,50,36,46,67,78,45,59,59,81,78,63,68,80,105,132,77,85,67,68,69,53,72,35,43,62,50,36,40,52,52,62,66,49,52,80,53,43,66,44,50,74,85,52,77,84,43,20,61,62,91,44,69,69,55,42,30,55,52,52,37,19,48,52,48,52,32,49,46,55,48,68,46,63,89,74,74,46,98,38,74,10,62,62,51,45,30,51,45,32,74,75,37,60,84,71,42,60,59,84,78,60,35,71,65,40,54,50,35,47,40,49,49,44,41,54,49,49,67,42,26,32,97,40,66,38,50,18,49,63,44,32,50,52,20,26,52,40,36,49,45,55,49,26,60,46,36,49,80,51,88,88,49,74,61,49,62,44,27,38,48,77,74,28,39,60,59,56,36,30,52,46,52,29,36,59,30,38,49,30,59,27,82,52,55,58,56,68,50,38,41,72,65,60,30,72,58,17,47,66,46,62,59,46,61,32,52,35,46,50,6,51,31,52,48,49,58,59,56,70,36,78,84,30,49,69,44,45,46,67,74,30,79,43,74,64,49,44,51,54,39,50,54,49,28,49,53,41,29,50,58,58,41,54,52,38,27,66,48,38,35,50,53,51,50,51,42,34,73,57,72,39,72,53,64,68,54,48,49,50,50,50,49,52,52,47,53,70,65,51,85,62,85,68,75,82,66,75,82,58,82,70,70,67,62,64,64,50,57,58,53,54,56,64,60,51,59,77,75,65,72,74,73,79,68,80,69,88,74,85,90,80,86,91,79,88,75,84,88,83,87,82,90,86,91,85,87,90,81,91,80,86,90,80,89,84,85,89,85,90,82,88,92,88,85,91,86,86,86,84,90,82,90,84,87,93,79,92,88,94,90,89,94,91,77,90,79,88,85,88,93,86,88,91,79,89,73,84,78,88,74,83,82,87,70,87,74,76,88,65,96,73,73,66,52,69,67,64,52,49,52,46,59,64,61,47,78,65,57,70,82,56,78,72,62,88,82,69,78,63,64,68,17,70,53,24,23,35,42,96,66,19,48,74,41,73,68,47,64,63,88,77,78,73,73,56,74,56,50,58,80,66,76,59,89,68,88,62,63,59,70,57,49,58,58,28,50,58,46,28,49,50,50,52,37,52,47,49,41,45,15,73,49,33,42,54,44,21,30,54,68,43,29,52,54,52,52,47,26,42,48,42,24,34,38,45,25,24,60,71,70,48,50,64,68,50,77,72,54,43,59,61,17,45,53,45,28,41,64,52,46,47,40,55,51,23,45,46,53,29,69,68,36,38,39,34,93,78,54,20,58,54,32,34,51,29,28,51,52,38,50,54,47,37,74,71,46,27,63,62,53,43,54,51,46,52,52,49,33,46,67,78,45,60,59,79,78,62,69,79,111

Organism: NCBI:txid303405

Nearest PDB structures (foldseek):
  6ezu-assembly1_A  TM=7.799E-01  e=3.453E-08  Schistosoma mansoni
  5ohj-assembly1_A  TM=6.944E-01  e=5.805E-09  Homo sapiens
  1xoq-assembly2_B  TM=7.131E-01  e=2.458E-08  Homo sapiens
  1ror-assembly2_B  TM=6.535E-01  e=5.507E-08  Homo sapiens
  1tbf-assembly1_A  TM=7.352E-01  e=3.275E-07  Homo sapiens

Foldseek 3Di:
DPPLPLPPLLVLLLVQLPDDLQAQQHDDDQSGHQDPDLLSLLSNLLSLLLLLLQLVQQDPPLWPFSASNGSSVSCVVPVVSGPDVLCDPLLSVLSSVLLSVQLVQADDALFRHSSLLSLLLSSLSNLVNLLTPDDPPDARWFLQCQRVCSLLVSLLSLLSSQLQGNPPLFDLVLCCVVVPVQCVVVVSQLSRRVVSLCVSVVSCPDPSNVSNCCSSPVDPVSVVVSSVLSSLQSSLLNCVDPVSVVVLQVLCCVQQNDDLVVVVVVVVVVVVVPPPDPPPPPVPPPPVLPPPPVVVVVVVVPPPPPDPPPPPPPPDDDDDDDPDDDDDDDDDDDDDDDDDDDDDDDDDDDDDDDDDDPDDDDDDDDDDPDDDDDDDDDDDDPDDDDDDDPDPPPPPPPPPDPCVRVCVRPPPVPPCPVPDPPPDPDDDDQWDADPVGDIDGDWDAPDDDFFPPCPCPVDPDDHDHHGHNHTRSLSSSLSSLSSNCSSQSLLLHALVSNLSSLLSSQLSQLQCVQVVSHDHCLPCSLVVVLVCLVPPQLSSLVVQVSSCSSDDPPSVSRNVRNVVNSVVSVVCVVVSSVVSVVVSCVVRPHPPPPVD/DPPLCLPPLLVLLLVQLPDDLQAQQHDDDQSGHQDPDLLSLLSNLLSLLLLLLQLVLQDPPLWPFSASNGSSVSCVVPVVSGPDVLCDPLLSVLSSVLLSVQLVQADPALFRHSSLLSLLLSSLSNLVNLLTPDDPPDARWFLQCQRVCSLLVSLLSLLSSQLQGNPPLFDLVLCCVVVPVQCVVVVSQLSRRVVSLCVSVVSCPDPSNVSNCCSSDVDPVSVVVSSVLSSLQSSLLNCVDPVSVVVLQVLCCVQQNDDLVVVVVVVVVVVVVPPPDPPPPPPPPPPVVPPVVVVVVVVVVPPPPPDPPPPPDDDDDDDDDDDDDDDDDDDDYDDDDDDDDYYDDDDYYYDYYDDDDDYDDDDDDDYDDDDDDDDDDDDDCPDDPDDDPDDPPPPPPPPPPPCVSVCVSPPVVPPVPVPDPPPPPDDDDQWDADPVGDIDGDWDADDDDFQPPCPCPVPPDDHDHHGHNHTRSLSSSLSSLSSSCSSQSLLLHALVSNLSSLLSSQLSQLQCVQVVSHDHCLPCVLVVVLVCLVPPQLSSLVVQVSSQSSDDPDSVSRNVRNVVNSVVSVVCVVVSSVVSVVVSCVVRPHPPPPVD